Protein 3R4K (pdb70)

Solvent-accessible surface area: 43203 Å² total

Nearest PDB structures (foldseek):
  3r4k-assembly1_B  TM=1.004E+00  e=5.071E-52  Ruegeria sp. TM1040
  3r4k-assembly2_D  TM=7.204E-01  e=1.155E-48  Ruegeria sp. TM1040
  5whm-assembly2_D  TM=8.034E-01  e=1.431E-15  Brucella abortus
  5whm-assembly1_A  TM=7.568E-01  e=6.814E-16  Brucella abortus
  3mq0-assembly1_A  TM=6.350E-01  e=4.420E-16  Agrobacterium tumefaciens

Structure (mmCIF, N/CA/C/O backbone):
data_3R4K
#
_entry.id   3R4K
#
_cell.length_a   203.983
_cell.length_b   75.523
_cell.length_c   77.010
_cell.angle_alpha   90.000
_cell.angle_beta   90.000
_cell.angle_gamma   90.000
#
_symmetry.space_group_name_H-M   'P 21 21 2'
#
loop_
_entity.id
_entity.type
_entity.pdbx_description
1 polymer 'Transcriptional regulator, IclR family'
2 non-polymer 1,2-ETHANEDIOL
3 water water
#
loop_
_atom_site.group_PDB
_atom_site.id
_atom_site.type_symbol
_atom_site.label_atom_id
_atom_site.label_alt_id
_atom_site.label_comp_id
_atom_site.label_asym_id
_atom_site.label_entity_id
_atom_site.label_seq_id
_atom_site.pdbx_PDB_ins_code
_atom_site.Cartn_x
_atom_site.Cartn_y
_atom_site.Cartn_z
_atom_site.occupancy
_atom_site.B_iso_or_equiv
_atom_site.auth_seq_id
_atom_site.auth_comp_id
_atom_site.auth_asym_id
_atom_site.auth_atom_id
_atom_site.pdbx_PDB_model_num
ATOM 9 N N . GLY A 1 3 ? 165.359 26.706 32.340 1.00 63.20 2 GLY A N 1
ATOM 10 C CA . GLY A 1 3 ? 166.259 25.593 32.066 1.00 60.20 2 GLY A CA 1
ATOM 11 C C . GLY A 1 3 ? 166.024 25.004 30.689 1.00 57.62 2 GLY A C 1
ATOM 12 O O . GLY A 1 3 ? 165.057 25.371 30.014 1.00 54.99 2 GLY A O 1
ATOM 13 N N . THR A 1 4 ? 166.895 24.064 30.275 1.00 52.54 3 THR A N 1
ATOM 14 C CA . THR A 1 4 ? 166.876 23.424 28.950 1.00 49.93 3 THR A CA 1
ATOM 15 C C . THR A 1 4 ? 165.597 22.594 28.711 1.00 49.91 3 THR A C 1
ATOM 16 O O . THR A 1 4 ? 165.110 22.583 27.574 1.00 48.46 3 THR A O 1
ATOM 20 N N . VAL A 1 5 ? 165.011 21.962 29.764 1.00 44.43 4 VAL A N 1
ATOM 21 C CA . VAL A 1 5 ? 163.775 21.181 29.607 1.00 41.85 4 VAL A CA 1
ATOM 22 C C . VAL A 1 5 ? 162.616 22.159 29.308 1.00 45.52 4 VAL A C 1
ATOM 23 O O . VAL A 1 5 ? 161.873 21.941 28.349 1.00 43.37 4 VAL A O 1
ATOM 27 N N . SER A 1 6 ? 162.523 23.257 30.095 1.00 43.04 5 SER A N 1
ATOM 28 C CA . SER A 1 6 ? 161.555 24.345 29.953 1.00 42.20 5 SER A CA 1
ATOM 29 C C . SER A 1 6 ? 161.641 25.007 28.570 1.00 44.15 5 SER A C 1
ATOM 30 O O . SER A 1 6 ? 160.613 25.297 27.968 1.00 43.23 5 SER A O 1
ATOM 33 N N . LYS A 1 7 ? 162.878 25.248 28.079 1.00 40.69 6 LYS A N 1
ATOM 34 C CA . LYS A 1 7 ? 163.167 25.857 26.780 1.00 39.87 6 LYS A CA 1
ATOM 35 C C . LYS A 1 7 ? 162.631 24.997 25.643 1.00 41.94 6 LYS A C 1
ATOM 36 O O . LYS A 1 7 ? 161.969 25.518 24.737 1.00 40.14 6 LYS A O 1
ATOM 42 N N . ALA A 1 8 ? 162.893 23.670 25.718 1.00 37.45 7 ALA A N 1
ATOM 43 C CA . ALA A 1 8 ? 162.456 22.696 24.725 1.00 34.61 7 ALA A CA 1
ATOM 44 C C . ALA A 1 8 ? 160.936 22.636 24.654 1.00 39.78 7 ALA A C 1
ATOM 45 O O . ALA A 1 8 ? 160.369 22.662 23.561 1.00 40.15 7 ALA A O 1
ATOM 47 N N . LEU A 1 9 ? 160.272 22.611 25.821 1.00 36.49 8 LEU A N 1
ATOM 48 C CA . LEU A 1 9 ? 158.825 22.511 25.877 1.00 35.21 8 LEU A CA 1
ATOM 49 C C . LEU A 1 9 ? 158.135 23.799 25.424 1.00 40.29 8 LEU A C 1
ATOM 50 O O . LEU A 1 9 ? 157.035 23.711 24.885 1.00 40.38 8 LEU A O 1
ATOM 55 N N . THR A 1 10 ? 158.799 24.964 25.558 1.00 37.91 9 THR A N 1
ATOM 56 C CA . THR A 1 10 ? 158.283 26.261 25.094 1.00 38.31 9 THR A CA 1
ATOM 57 C C . THR A 1 10 ? 158.155 26.248 23.564 1.00 42.73 9 THR A C 1
ATOM 58 O O . THR A 1 10 ? 157.218 26.840 23.034 1.00 42.48 9 THR A O 1
ATOM 62 N N . LEU A 1 11 ? 159.089 25.557 22.864 1.00 38.56 10 LEU A N 1
ATOM 63 C CA . LEU A 1 11 ? 159.095 25.467 21.405 1.00 37.73 10 LEU A CA 1
ATOM 64 C C . LEU A 1 11 ? 157.804 24.826 20.882 1.00 40.37 10 LEU A C 1
ATOM 65 O O . LEU A 1 11 ? 157.299 25.254 19.839 1.00 39.79 10 LEU A O 1
ATOM 70 N N . LEU A 1 12 ? 157.246 23.851 21.645 1.00 34.73 11 LEU A N 1
ATOM 71 C CA . LEU A 1 12 ? 156.023 23.130 21.302 1.00 32.68 11 LEU A CA 1
ATOM 72 C C . LEU A 1 12 ? 154.784 24.025 21.346 1.00 37.63 11 LEU A C 1
ATOM 73 O O . LEU A 1 12 ? 153.810 23.732 20.641 1.00 37.14 11 LEU A O 1
ATOM 78 N N . THR A 1 13 ? 154.821 25.099 22.171 1.00 34.53 12 THR A N 1
ATOM 79 C CA . THR A 1 13 ? 153.699 26.027 22.349 1.00 34.92 12 THR A CA 1
ATOM 80 C C . THR A 1 13 ? 153.413 26.845 21.071 1.00 39.46 12 THR A C 1
ATOM 81 O O . THR A 1 13 ? 152.296 27.341 20.912 1.00 39.43 12 THR A O 1
ATOM 85 N N . TYR A 1 14 ? 154.404 26.974 20.172 1.00 36.45 13 TYR A N 1
ATOM 86 C CA . TYR A 1 14 ? 154.278 27.748 18.942 1.00 37.62 13 TYR A CA 1
ATOM 87 C C . TYR A 1 14 ? 153.425 27.025 17.890 1.00 40.87 13 TYR A C 1
ATOM 88 O O . TYR A 1 14 ? 152.913 27.678 16.980 1.00 42.46 13 TYR A O 1
ATOM 97 N N . PHE A 1 15 ? 153.256 25.698 18.028 1.00 34.48 14 PHE A N 1
ATOM 98 C CA . PHE A 1 15 ? 152.393 24.898 17.174 1.00 33.03 14 PHE A CA 1
ATOM 99 C C . PHE A 1 15 ? 150.958 25.121 17.589 1.00 38.09 14 PHE A C 1
ATOM 100 O O . PHE A 1 15 ? 150.662 25.123 18.786 1.00 37.13 14 PHE A O 1
ATOM 108 N N . ASN A 1 16 ? 150.065 25.326 16.615 1.00 36.24 15 ASN A N 1
ATOM 109 C CA . ASN A 1 16 ? 148.623 25.508 16.835 1.00 36.35 15 ASN A CA 1
ATOM 110 C C . ASN A 1 16 ? 147.907 25.060 15.552 1.00 40.14 15 ASN A C 1
ATOM 111 O O . ASN A 1 16 ? 148.576 24.803 14.558 1.00 39.20 15 ASN A O 1
ATOM 116 N N . HIS A 1 17 ? 146.584 24.904 15.575 1.00 37.82 16 HIS A N 1
ATOM 117 C CA . HIS A 1 17 ? 145.833 24.439 14.406 1.00 39.26 16 HIS A CA 1
ATOM 118 C C . HIS A 1 17 ? 146.054 25.323 13.167 1.00 47.71 16 HIS A C 1
ATOM 119 O O . HIS A 1 17 ? 145.849 24.824 12.061 1.00 49.71 16 HIS A O 1
ATOM 126 N N . GLY A 1 18 ? 146.498 26.582 13.360 1.00 45.01 17 GLY A N 1
ATOM 127 C CA . GLY A 1 18 ? 146.823 27.512 12.278 1.00 46.46 17 GLY A CA 1
ATOM 128 C C . GLY A 1 18 ? 148.282 27.472 11.861 1.00 49.39 17 GLY A C 1
ATOM 129 O O . GLY A 1 18 ? 148.657 28.089 10.859 1.00 52.16 17 GLY A O 1
ATOM 130 N N . ARG A 1 19 ? 149.119 26.745 12.633 1.00 42.08 18 ARG A N 1
ATOM 131 C CA . ARG A 1 19 ? 150.561 26.596 12.401 1.00 40.15 18 ARG A CA 1
ATOM 132 C C . ARG A 1 19 ? 151.006 25.189 12.827 1.00 40.63 18 ARG A C 1
ATOM 133 O O . ARG A 1 19 ? 151.526 24.999 13.927 1.00 41.15 18 ARG A O 1
ATOM 141 N N . LEU A 1 20 ? 150.745 24.193 11.973 1.00 34.53 19 LEU A N 1
ATOM 142 C CA . LEU A 1 20 ? 151.022 22.781 12.271 1.00 31.93 19 LEU A CA 1
ATOM 143 C C . LEU A 1 20 ? 152.437 22.376 11.890 1.00 38.65 19 LEU A C 1
ATOM 144 O O . LEU A 1 20 ? 152.959 21.398 12.426 1.00 38.44 19 LEU A O 1
ATOM 149 N N . GLU A 1 21 ? 153.057 23.135 10.984 1.00 37.95 20 GLU A N 1
ATOM 150 C CA . GLU A 1 21 ? 154.425 22.922 10.534 1.00 37.78 20 GLU A CA 1
ATOM 151 C C . GLU A 1 21 ? 155.215 24.214 10.682 1.00 42.73 20 GLU A C 1
ATOM 152 O O . GLU A 1 21 ? 154.755 25.274 10.257 1.00 43.79 20 GLU A O 1
ATOM 158 N N . ILE A 1 22 ? 156.384 24.132 11.329 1.00 38.65 21 ILE A N 1
ATOM 159 C CA . ILE A 1 22 ? 157.239 25.295 11.508 1.00 38.72 21 ILE A CA 1
ATOM 160 C C . ILE A 1 22 ? 158.661 24.939 11.095 1.00 40.86 21 ILE A C 1
ATOM 161 O O . ILE A 1 22 ? 159.192 23.902 11.514 1.00 38.22 21 ILE A O 1
ATOM 166 N N . GLY A 1 23 ? 159.250 25.807 10.271 1.00 39.21 22 GLY A N 1
ATOM 167 C CA . GLY A 1 23 ? 160.631 25.690 9.811 1.00 39.20 22 GLY A CA 1
ATOM 168 C C . GLY A 1 23 ? 161.600 26.110 10.900 1.00 44.83 22 GLY A C 1
ATOM 169 O O . GLY A 1 23 ? 161.214 26.839 11.823 1.00 45.00 22 GLY A O 1
ATOM 170 N N . LEU A 1 24 ? 162.869 25.652 10.812 1.00 43.56 23 LEU A N 1
ATOM 171 C CA . LEU A 1 24 ? 163.918 25.955 11.802 1.00 44.63 23 LEU A CA 1
ATOM 172 C C . LEU A 1 24 ? 164.140 27.471 11.975 1.00 51.82 23 LEU A C 1
ATOM 173 O O . LEU A 1 24 ? 164.314 27.927 13.108 1.00 51.79 23 LEU A O 1
ATOM 178 N N . SER A 1 25 ? 164.117 28.232 10.859 1.00 49.82 24 SER A N 1
ATOM 179 C CA . SER A 1 25 ? 164.326 29.678 10.835 1.00 52.47 24 SER A CA 1
ATOM 180 C C . SER A 1 25 ? 163.167 30.425 11.500 1.00 58.67 24 SER A C 1
ATOM 181 O O . SER A 1 25 ? 163.420 31.333 12.290 1.00 60.78 24 SER A O 1
ATOM 184 N N . ASP A 1 26 ? 161.908 30.032 11.212 1.00 53.98 25 ASP A N 1
ATOM 185 C CA . ASP A 1 26 ? 160.715 30.635 11.816 1.00 54.13 25 ASP A CA 1
ATOM 186 C C . ASP A 1 26 ? 160.636 30.345 13.310 1.00 54.21 25 ASP A C 1
ATOM 187 O O . ASP A 1 26 ? 160.204 31.214 14.066 1.00 54.47 25 ASP A O 1
ATOM 192 N N . LEU A 1 27 ? 161.076 29.136 13.739 1.00 47.82 26 LEU A N 1
ATOM 193 C CA . LEU A 1 27 ? 161.125 28.735 15.150 1.00 45.90 26 LEU A CA 1
ATOM 194 C C . LEU A 1 27 ? 162.146 29.565 15.898 1.00 50.55 26 LEU A C 1
ATOM 195 O O . LEU A 1 27 ? 161.920 29.900 17.051 1.00 50.63 26 LEU A O 1
ATOM 200 N N . THR A 1 28 ? 163.269 29.894 15.236 1.00 48.15 27 THR A N 1
ATOM 201 C CA . THR A 1 28 ? 164.355 30.698 15.788 1.00 49.34 27 THR A CA 1
ATOM 202 C C . THR A 1 28 ? 163.816 32.122 16.044 1.00 55.43 27 THR A C 1
ATOM 203 O O . THR A 1 28 ? 164.051 32.664 17.126 1.00 56.23 27 THR A O 1
ATOM 207 N N . ARG A 1 29 ? 163.052 32.686 15.073 1.00 52.87 28 ARG A N 1
ATOM 208 C CA A ARG A 1 29 ? 162.470 34.033 15.157 0.50 55.12 28 ARG A CA 1
ATOM 209 C CA B ARG A 1 29 ? 162.492 34.040 15.168 0.50 55.01 28 ARG A CA 1
ATOM 210 C C . ARG A 1 29 ? 161.379 34.126 16.213 1.00 58.35 28 ARG A C 1
ATOM 211 O O . ARG A 1 29 ? 161.336 35.106 16.963 1.00 60.50 28 ARG A O 1
ATOM 226 N N . LEU A 1 30 ? 160.489 33.110 16.276 1.00 51.44 29 LEU A N 1
ATOM 227 C CA . LEU A 1 30 ? 159.379 33.080 17.236 1.00 49.77 29 LEU A CA 1
ATOM 228 C C . LEU A 1 30 ? 159.840 32.891 18.684 1.00 52.88 29 LEU A C 1
ATOM 229 O O . LEU A 1 30 ? 159.239 33.470 19.595 1.00 52.65 29 LEU A O 1
ATOM 234 N N . SER A 1 31 ? 160.856 32.036 18.898 1.00 48.06 30 SER A N 1
ATOM 235 C CA . SER A 1 31 ? 161.334 31.688 20.230 1.00 47.24 30 SER A CA 1
ATOM 236 C C . SER A 1 31 ? 162.354 32.669 20.803 1.00 55.06 30 SER A C 1
ATOM 237 O O . SER A 1 31 ? 162.411 32.824 22.024 1.00 57.00 30 SER A O 1
ATOM 240 N N . GLY A 1 32 ? 163.164 33.280 19.950 1.00 51.68 31 GLY A N 1
ATOM 241 C CA . GLY A 1 32 ? 164.201 34.200 20.397 1.00 53.77 31 GLY A CA 1
ATOM 242 C C . GLY A 1 32 ? 165.526 33.517 20.692 1.00 56.96 31 GLY A C 1
ATOM 243 O O . GLY A 1 32 ? 166.504 34.188 21.038 1.00 61.08 31 GLY A O 1
ATOM 252 N N . ASN A 1 34 ? 168.934 30.922 19.611 1.00 50.05 33 ASN A N 1
ATOM 253 C CA . ASN A 1 34 ? 169.829 30.753 18.451 1.00 48.84 33 ASN A CA 1
ATOM 254 C C . ASN A 1 34 ? 169.370 29.543 17.634 1.00 48.61 33 ASN A C 1
ATOM 255 O O . ASN A 1 34 ? 168.817 28.610 18.203 1.00 46.20 33 ASN A O 1
ATOM 260 N N . LYS A 1 35 ? 169.629 29.545 16.324 1.00 45.85 34 LYS A N 1
ATOM 261 C CA . LYS A 1 35 ? 169.287 28.462 15.396 1.00 44.04 34 LYS A CA 1
ATOM 262 C C . LYS A 1 35 ? 169.825 27.111 15.893 1.00 48.68 34 LYS A C 1
ATOM 263 O O . LYS A 1 35 ? 169.076 26.126 15.903 1.00 48.75 34 LYS A O 1
ATOM 269 N N . ALA A 1 36 ? 171.101 27.085 16.343 1.00 44.89 35 ALA A N 1
ATOM 270 C CA . ALA A 1 36 ? 171.791 25.902 16.861 1.00 43.74 35 ALA A CA 1
ATOM 271 C C . ALA A 1 36 ? 171.110 25.351 18.116 1.00 46.50 35 ALA A C 1
ATOM 272 O O . ALA A 1 36 ? 171.015 24.133 18.256 1.00 46.32 35 ALA A O 1
ATOM 274 N N . THR A 1 37 ? 170.622 26.242 19.011 1.00 42.14 36 THR A N 1
ATOM 275 C CA . THR A 1 37 ? 169.906 25.847 20.220 1.00 40.74 36 THR A CA 1
ATOM 276 C C . THR A 1 37 ? 168.603 25.165 19.829 1.00 44.59 36 THR A C 1
ATOM 277 O O . THR A 1 37 ? 168.318 24.064 20.316 1.00 43.68 36 THR A O 1
ATOM 281 N N . VAL A 1 38 ? 167.824 25.820 18.934 1.00 40.81 37 VAL A N 1
ATOM 282 C CA . VAL A 1 38 ? 166.529 25.344 18.435 1.00 38.41 37 VAL A CA 1
ATOM 283 C C . VAL A 1 38 ? 166.724 23.977 17.777 1.00 41.65 37 VAL A C 1
ATOM 284 O O . VAL A 1 38 ? 165.995 23.052 18.109 1.00 40.64 37 VAL A O 1
ATOM 288 N N . TYR A 1 39 ? 167.748 23.835 16.920 1.00 40.55 38 TYR A N 1
ATOM 289 C CA . TYR A 1 39 ? 168.048 22.584 16.238 1.00 40.15 38 TYR A CA 1
ATOM 290 C C . TYR A 1 39 ? 168.345 21.442 17.227 1.00 43.53 38 TYR A C 1
ATOM 291 O O . TYR A 1 39 ? 167.837 20.336 17.042 1.00 41.44 38 TYR A O 1
ATOM 300 N N . ARG A 1 40 ? 169.167 21.717 18.256 1.00 42.45 39 ARG A N 1
ATOM 301 C CA . ARG A 1 40 ? 169.591 20.770 19.289 1.00 43.18 39 ARG A CA 1
ATOM 302 C C . ARG A 1 40 ? 168.409 20.261 20.118 1.00 45.82 39 ARG A C 1
ATOM 303 O O . ARG A 1 40 ? 168.313 19.060 20.386 1.00 46.54 39 ARG A O 1
ATOM 311 N N . LEU A 1 41 ? 167.525 21.184 20.518 1.00 39.23 40 LEU A N 1
ATOM 312 C CA . LEU A 1 41 ? 166.338 20.921 21.318 1.00 37.25 40 LEU A CA 1
ATOM 313 C C . LEU A 1 41 ? 165.282 20.173 20.500 1.00 37.06 40 LEU A C 1
ATOM 314 O O . LEU A 1 41 ? 164.655 19.243 21.024 1.00 36.79 40 LEU A O 1
ATOM 327 N N . SER A 1 43 ? 165.883 18.217 17.968 1.00 32.86 42 SER A N 1
ATOM 328 C CA . SER A 1 43 ? 166.471 16.896 17.716 1.00 33.91 42 SER A CA 1
ATOM 329 C C . SER A 1 43 ? 166.193 15.959 18.882 1.00 39.27 42 SER A C 1
ATOM 330 O O . SER A 1 43 ? 165.846 14.796 18.671 1.00 40.36 42 SER A O 1
ATOM 333 N N . GLU A 1 44 ? 166.293 16.495 20.108 1.00 35.25 43 GLU A N 1
ATOM 334 C CA . GLU A 1 44 ? 166.028 15.792 21.347 1.00 34.57 43 GLU A CA 1
ATOM 335 C C . GLU A 1 44 ? 164.539 15.452 21.446 1.00 38.86 43 GLU A C 1
ATOM 336 O O . GLU A 1 44 ? 164.200 14.358 21.898 1.00 40.60 43 GLU A O 1
ATOM 342 N N . LEU A 1 45 ? 163.657 16.360 20.985 1.00 33.57 44 LEU A N 1
ATOM 343 C CA . LEU A 1 45 ? 162.204 16.139 20.978 1.00 32.39 44 LEU A CA 1
ATOM 344 C C . LEU A 1 45 ? 161.843 15.096 19.918 1.00 39.68 44 LEU A C 1
ATOM 345 O O . LEU A 1 45 ? 160.952 14.282 20.138 1.00 40.34 44 LEU A O 1
ATOM 350 N N . GLN A 1 46 ? 162.595 15.079 18.805 1.00 37.55 45 GLN A N 1
ATOM 351 C CA . GLN A 1 46 ? 162.452 14.121 17.713 1.00 37.90 45 GLN A CA 1
ATOM 352 C C . GLN A 1 46 ? 162.807 12.693 18.167 1.00 44.48 45 GLN A C 1
ATOM 353 O O . GLN A 1 46 ? 162.070 11.750 17.861 1.00 44.65 45 GLN A O 1
ATOM 359 N N . GLU A 1 47 ? 163.914 12.538 18.911 1.00 42.92 46 GLU A N 1
ATOM 360 C CA . GLU A 1 47 ? 164.331 11.229 19.425 1.00 44.54 46 GLU A CA 1
ATOM 361 C C . GLU A 1 47 ? 163.274 10.644 20.400 1.00 47.13 46 GLU A C 1
ATOM 362 O O . GLU A 1 47 ? 163.103 9.428 20.466 1.00 47.28 46 GLU A O 1
ATOM 368 N N . ALA A 1 48 ? 162.545 11.519 21.109 1.00 41.77 47 ALA A N 1
ATOM 369 C CA . ALA A 1 48 ? 161.483 11.141 22.046 1.00 41.27 47 ALA A CA 1
ATOM 370 C C . ALA A 1 48 ? 160.133 10.920 21.354 1.00 43.87 47 ALA A C 1
ATOM 371 O O . ALA A 1 48 ? 159.201 10.451 21.994 1.00 44.40 47 ALA A O 1
ATOM 373 N N . GLY A 1 49 ? 160.042 11.246 20.072 1.00 40.29 48 GLY A N 1
ATOM 374 C CA . GLY A 1 49 ? 158.826 11.087 19.284 1.00 40.32 48 GLY A CA 1
ATOM 375 C C . GLY A 1 49 ? 157.818 12.207 19.445 1.00 44.07 48 GLY A C 1
ATOM 376 O O . GLY A 1 49 ? 156.667 12.048 19.041 1.00 45.57 48 GLY A O 1
ATOM 377 N N . PHE A 1 50 ? 158.232 13.345 20.024 1.00 38.19 49 PHE A N 1
ATOM 378 C CA . PHE A 1 50 ? 157.369 14.496 20.251 1.00 37.03 49 PHE A CA 1
ATOM 379 C C . PHE A 1 50 ? 157.302 15.373 19.026 1.00 39.79 49 PHE A C 1
ATOM 380 O O . PHE A 1 50 ? 156.285 16.019 18.834 1.00 39.42 49 PHE A O 1
ATOM 388 N N . VAL A 1 51 ? 158.381 15.444 18.225 1.00 36.65 50 VAL A N 1
ATOM 389 C CA . VAL A 1 51 ? 158.389 16.202 16.979 1.00 36.44 50 VAL A CA 1
ATOM 390 C C . VAL A 1 51 ? 158.966 15.306 15.866 1.00 42.49 50 VAL A C 1
ATOM 391 O O . VAL A 1 51 ? 159.612 14.293 16.148 1.00 40.27 50 VAL A O 1
ATOM 395 N N . GLU A 1 52 ? 158.710 15.664 14.603 1.00 42.89 51 GLU A N 1
ATOM 396 C CA . GLU A 1 52 ? 159.309 14.951 13.478 1.00 44.38 51 GLU A CA 1
ATOM 397 C C . GLU A 1 52 ? 159.588 15.925 12.336 1.00 50.44 51 GLU A C 1
ATOM 398 O O . GLU A 1 52 ? 158.933 16.965 12.235 1.00 49.52 51 GLU A O 1
ATOM 404 N N . GLN A 1 53 ? 160.608 15.611 11.528 1.00 49.61 52 GLN A N 1
ATOM 405 C CA . GLN A 1 53 ? 160.988 16.427 10.377 1.00 50.94 52 GLN A CA 1
ATOM 406 C C . GLN A 1 53 ? 160.064 16.091 9.240 1.00 58.12 52 GLN A C 1
ATOM 407 O O . GLN A 1 53 ? 159.780 14.910 9.030 1.00 58.27 52 GLN A O 1
ATOM 413 N N . VAL A 1 54 ? 159.548 17.116 8.532 1.00 57.64 53 VAL A N 1
ATOM 414 C CA . VAL A 1 54 ? 158.655 16.906 7.384 1.00 59.66 53 VAL A CA 1
ATOM 415 C C . VAL A 1 54 ? 159.565 16.682 6.141 1.00 67.69 53 VAL A C 1
ATOM 416 O O . VAL A 1 54 ? 160.585 17.363 6.013 1.00 66.95 53 VAL A O 1
ATOM 420 N N . GLU A 1 55 ? 159.230 15.685 5.283 1.00 68.54 54 GLU A N 1
ATOM 421 C CA . GLU A 1 55 ? 159.992 15.275 4.081 1.00 71.52 54 GLU A CA 1
ATOM 422 C C . GLU A 1 55 ? 160.670 16.452 3.356 1.00 79.51 54 GLU A C 1
ATOM 423 O O . GLU A 1 55 ? 161.885 16.413 3.129 1.00 79.09 54 GLU A O 1
ATOM 425 N N . GLY A 1 56 ? 159.887 17.484 3.041 1.00 79.32 55 GLY A N 1
ATOM 426 C CA . GLY A 1 56 ? 160.374 18.685 2.372 1.00 81.02 55 GLY A CA 1
ATOM 427 C C . GLY A 1 56 ? 160.988 19.704 3.315 1.00 85.34 55 GLY A C 1
ATOM 428 O O . GLY A 1 56 ? 160.300 20.248 4.187 1.00 84.32 55 GLY A O 1
ATOM 429 N N . ALA A 1 57 ? 162.300 19.967 3.136 1.00 82.36 56 ALA A N 1
ATOM 430 C CA . ALA A 1 57 ? 163.118 20.944 3.879 1.00 81.52 56 ALA A CA 1
ATOM 431 C C . ALA A 1 57 ? 163.180 20.672 5.404 1.00 80.14 56 ALA A C 1
ATOM 432 O O . ALA A 1 57 ? 162.702 19.632 5.868 1.00 78.93 56 ALA A O 1
ATOM 434 N N . ARG A 1 58 ? 163.846 21.592 6.155 1.00 73.56 57 ARG A N 1
ATOM 435 C CA . ARG A 1 58 ? 164.051 21.538 7.606 1.00 70.65 57 ARG A CA 1
ATOM 436 C C . ARG A 1 58 ? 162.871 22.203 8.322 1.00 69.49 57 ARG A C 1
ATOM 437 O O . ARG A 1 58 ? 162.990 23.266 8.944 1.00 69.79 57 ARG A O 1
ATOM 439 N N . SER A 1 59 ? 161.715 21.557 8.182 1.00 60.64 58 SER A N 1
ATOM 440 C CA . SER A 1 59 ? 160.436 21.917 8.769 1.00 57.14 58 SER A CA 1
ATOM 441 C C . SER A 1 59 ? 160.099 20.858 9.806 1.00 52.34 58 SER A C 1
ATOM 442 O O . SER A 1 59 ? 160.506 19.705 9.667 1.00 50.96 58 SER A O 1
ATOM 445 N N . TYR A 1 60 ? 159.395 21.243 10.855 1.00 43.85 59 TYR A N 1
ATOM 446 C CA . TYR A 1 60 ? 158.997 20.300 11.886 1.00 40.80 59 TYR A CA 1
ATOM 447 C C . TYR A 1 60 ? 157.508 20.314 12.080 1.00 42.42 59 TYR A C 1
ATOM 448 O O . TYR A 1 60 ? 156.859 21.351 11.912 1.00 42.72 59 TYR A O 1
ATOM 457 N N . ARG A 1 61 ? 156.974 19.167 12.462 1.00 36.73 60 ARG A N 1
ATOM 458 C CA . ARG A 1 61 ? 155.582 18.995 12.845 1.00 36.04 60 ARG A CA 1
ATOM 459 C C . ARG A 1 61 ? 155.576 18.123 14.091 1.00 39.99 60 ARG A C 1
ATOM 460 O O . ARG A 1 61 ? 156.604 17.511 14.422 1.00 39.85 60 ARG A O 1
ATOM 468 N N . LEU A 1 62 ? 154.445 18.077 14.792 1.00 36.01 61 LEU A N 1
ATOM 469 C CA . LEU A 1 62 ? 154.337 17.275 16.000 1.00 34.78 61 LEU A CA 1
ATOM 470 C C . LEU A 1 62 ? 154.436 15.772 15.684 1.00 37.48 61 LEU A C 1
ATOM 471 O O . LEU A 1 62 ? 154.074 15.333 14.594 1.00 37.76 61 LEU A O 1
ATOM 476 N N . GLY A 1 63 ? 155.059 15.046 16.606 1.00 33.32 62 GLY A N 1
ATOM 477 C CA . GLY A 1 63 ? 155.345 13.617 16.516 1.00 33.38 62 GLY A CA 1
ATOM 478 C C . GLY A 1 63 ? 154.260 12.680 17.033 1.00 37.59 62 GLY A C 1
ATOM 479 O O . GLY A 1 63 ? 153.313 13.097 17.705 1.00 38.07 62 GLY A O 1
ATOM 480 N N . PRO A 1 64 ? 154.401 11.367 16.771 1.00 32.42 63 PRO A N 1
ATOM 481 C CA . PRO A 1 64 ? 153.320 10.422 17.149 1.00 30.83 63 PRO A CA 1
ATOM 482 C C . PRO A 1 64 ? 153.275 9.953 18.592 1.00 31.30 63 PRO A C 1
ATOM 483 O O . PRO A 1 64 ? 152.254 9.409 19.004 1.00 31.86 63 PRO A O 1
ATOM 487 N N . GLN A 1 65 ? 154.365 10.103 19.353 1.00 27.43 64 GLN A N 1
ATOM 488 C CA . GLN A 1 65 ? 154.416 9.592 20.740 1.00 28.31 64 GLN A CA 1
ATOM 489 C C . GLN A 1 65 ? 153.521 10.327 21.780 1.00 33.73 64 GLN A C 1
ATOM 490 O O . GLN A 1 65 ? 153.327 9.791 22.869 1.00 36.69 64 GLN A O 1
ATOM 496 N N . VAL A 1 66 ? 152.889 11.445 21.418 1.00 29.84 65 VAL A N 1
ATOM 497 C CA . VAL A 1 66 ? 151.949 12.186 22.254 1.00 29.42 65 VAL A CA 1
ATOM 498 C C . VAL A 1 66 ? 150.597 11.483 22.264 1.00 32.58 65 VAL A C 1
ATOM 499 O O . VAL A 1 66 ? 149.798 11.711 23.178 1.00 30.58 65 VAL A O 1
ATOM 503 N N . LEU A 1 67 ? 150.339 10.628 21.262 1.00 30.75 66 LEU A N 1
ATOM 504 C CA . LEU A 1 67 ? 149.031 9.963 21.136 1.00 30.27 66 LEU A CA 1
ATOM 505 C C . LEU A 1 67 ? 148.740 8.995 22.296 1.00 35.38 66 LEU A C 1
ATOM 506 O O . LEU A 1 67 ? 147.622 8.995 22.826 1.00 36.59 66 LEU A O 1
ATOM 511 N N . ARG A 1 68 ? 149.742 8.207 22.700 1.00 32.85 67 ARG A N 1
ATOM 512 C CA . ARG A 1 68 ? 149.645 7.252 23.809 1.00 33.81 67 ARG A CA 1
ATOM 513 C C . ARG A 1 68 ? 149.422 7.981 25.126 1.00 34.95 67 ARG A C 1
ATOM 514 O O . ARG A 1 68 ? 148.586 7.556 25.918 1.00 34.91 67 ARG A O 1
ATOM 522 N N . LEU A 1 69 ? 150.136 9.102 25.331 1.00 30.06 68 LEU A N 1
ATOM 523 C CA . LEU A 1 69 ? 150.063 9.932 26.537 1.00 29.07 68 LEU A CA 1
ATOM 524 C C . LEU A 1 69 ? 148.725 10.641 26.647 1.00 31.91 68 LEU A C 1
ATOM 525 O O . LEU A 1 69 ? 148.194 10.737 27.749 1.00 32.53 68 LEU A O 1
ATOM 530 N N . ALA A 1 70 ? 148.163 11.114 25.519 1.00 26.96 69 ALA A N 1
ATOM 531 C CA . ALA A 1 70 ? 146.847 11.745 25.522 1.00 26.06 69 ALA A CA 1
ATOM 532 C C . ALA A 1 70 ? 145.762 10.749 25.941 1.00 30.25 69 ALA A C 1
ATOM 533 O O . ALA A 1 70 ? 144.864 11.110 26.704 1.00 29.05 69 ALA A O 1
ATOM 535 N N . ALA A 1 71 ? 145.874 9.474 25.483 1.00 28.04 70 ALA A N 1
ATOM 536 C CA . ALA A 1 71 ? 144.915 8.414 25.817 1.00 27.60 70 ALA A CA 1
ATOM 537 C C . ALA A 1 71 ? 144.918 8.108 27.323 1.00 30.61 70 ALA A C 1
ATOM 538 O O . ALA A 1 71 ? 143.856 7.891 27.925 1.00 29.94 70 ALA A O 1
ATOM 540 N N . LEU A 1 72 ? 146.115 8.130 27.932 1.00 26.48 71 LEU A N 1
ATOM 541 C CA . LEU A 1 72 ? 146.276 7.895 29.363 1.00 25.48 71 LEU A CA 1
ATOM 542 C C . LEU A 1 72 ? 145.777 9.096 30.150 1.00 29.97 71 LEU A C 1
ATOM 543 O O . LEU A 1 72 ? 145.158 8.891 31.188 1.00 29.74 71 LEU A O 1
ATOM 548 N N . ARG A 1 73 ? 145.991 10.333 29.637 1.00 27.83 72 ARG A N 1
ATOM 549 C CA . ARG A 1 73 ? 145.498 11.566 30.265 1.00 28.61 72 ARG A CA 1
ATOM 550 C C . ARG A 1 73 ? 143.954 11.563 30.300 1.00 35.60 72 ARG A C 1
ATOM 551 O O . ARG A 1 73 ? 143.353 11.875 31.345 1.00 36.92 72 ARG A O 1
ATOM 559 N N . GLU A 1 74 ? 143.327 11.191 29.161 1.00 32.84 73 GLU A N 1
ATOM 560 C CA . GLU A 1 74 ? 141.861 11.066 29.038 1.00 32.03 73 GLU A CA 1
ATOM 561 C C . GLU A 1 74 ? 141.337 10.095 30.094 1.00 32.11 73 GLU A C 1
ATOM 562 O O . GLU A 1 74 ? 140.374 10.419 30.781 1.00 33.02 73 GLU A O 1
ATOM 568 N N . ALA A 1 75 ? 142.021 8.945 30.263 1.00 26.74 74 ALA A N 1
ATOM 569 C CA . ALA A 1 75 ? 141.650 7.885 31.215 1.00 26.72 74 ALA A CA 1
ATOM 570 C C . ALA A 1 75 ? 141.785 8.383 32.653 1.00 32.92 74 ALA A C 1
ATOM 571 O O . ALA A 1 75 ? 140.873 8.174 33.444 1.00 33.52 74 ALA A O 1
ATOM 573 N N . SER A 1 76 ? 142.878 9.127 32.953 1.00 29.94 75 SER A N 1
ATOM 574 C CA . SER A 1 76 ? 143.201 9.702 34.263 1.00 29.47 75 SER A CA 1
ATOM 575 C C . SER A 1 76 ? 142.227 10.792 34.675 1.00 34.29 75 SER A C 1
ATOM 576 O O . SER A 1 76 ? 141.806 10.790 35.830 1.00 36.66 75 SER A O 1
ATOM 579 N N . VAL A 1 77 ? 141.941 11.762 33.782 1.00 29.07 76 VAL A N 1
ATOM 580 C CA . VAL A 1 77 ? 141.018 12.865 34.046 1.00 28.39 76 VAL A CA 1
ATOM 581 C C . VAL A 1 77 ? 139.935 12.962 32.914 1.00 33.53 76 VAL A C 1
ATOM 582 O O . VAL A 1 77 ? 140.132 13.716 31.959 1.00 33.19 76 VAL A O 1
ATOM 586 N N . PRO A 1 78 ? 138.774 12.262 33.028 1.00 29.83 77 PRO A N 1
ATOM 587 C CA . PRO A 1 78 ? 137.673 12.495 32.058 1.00 29.96 77 PRO A CA 1
ATOM 588 C C . PRO A 1 78 ? 137.093 13.942 32.225 1.00 33.39 77 PRO A C 1
ATOM 589 O O . PRO A 1 78 ? 137.309 14.514 33.290 1.00 32.77 77 PRO A O 1
ATOM 593 N N . ILE A 1 79 ? 136.446 14.565 31.191 1.00 31.21 78 ILE A N 1
ATOM 594 C CA . ILE A 1 79 ? 135.882 15.955 31.229 1.00 32.33 78 ILE A CA 1
ATOM 595 C C . ILE A 1 79 ? 134.990 16.193 32.492 1.00 41.05 78 ILE A C 1
ATOM 596 O O . ILE A 1 79 ? 135.062 17.268 33.101 1.00 42.13 78 ILE A O 1
ATOM 601 N N . LEU A 1 80 ? 134.185 15.193 32.893 1.00 39.97 79 LEU A N 1
ATOM 602 C CA . LEU A 1 80 ? 133.301 15.361 34.047 1.00 41.54 79 LEU A CA 1
ATOM 603 C C . LEU A 1 80 ? 134.082 15.377 35.373 1.00 44.66 79 LEU A C 1
ATOM 604 O O . LEU A 1 80 ? 133.664 16.038 36.321 1.00 45.27 79 LEU A O 1
ATOM 609 N N . SER A 1 81 ? 135.231 14.704 35.419 1.00 38.93 80 SER A N 1
ATOM 610 C CA . SER A 1 81 ? 136.107 14.700 36.590 1.00 37.57 80 SER A CA 1
ATOM 611 C C . SER A 1 81 ? 136.809 16.062 36.716 1.00 38.56 80 SER A C 1
ATOM 612 O O . SER A 1 81 ? 136.907 16.597 37.825 1.00 37.47 80 SER A O 1
ATOM 615 N N . ALA A 1 82 ? 137.226 16.648 35.569 1.00 33.85 81 ALA A N 1
ATOM 616 C CA . ALA A 1 82 ? 137.846 17.975 35.498 1.00 34.86 81 ALA A CA 1
ATOM 617 C C . ALA A 1 82 ? 136.841 19.094 35.865 1.00 40.54 81 ALA A C 1
ATOM 618 O O . ALA A 1 82 ? 137.237 20.141 36.390 1.00 41.66 81 ALA A O 1
ATOM 620 N N . SER A 1 83 ? 135.551 18.867 35.574 1.00 36.28 82 SER A N 1
ATOM 621 C CA . SER A 1 83 ? 134.490 19.834 35.826 1.00 35.67 82 SER A CA 1
ATOM 622 C C . SER A 1 83 ? 134.187 20.011 37.322 1.00 38.06 82 SER A C 1
ATOM 623 O O . SER A 1 83 ? 133.782 21.102 37.718 1.00 37.77 82 SER A O 1
ATOM 626 N N . ARG A 1 84 ? 134.371 18.955 38.134 1.00 33.60 83 ARG A N 1
ATOM 627 C CA . ARG A 1 84 ? 134.040 18.966 39.562 1.00 34.41 83 ARG A CA 1
ATOM 628 C C . ARG A 1 84 ? 134.575 20.195 40.291 1.00 38.71 83 ARG A C 1
ATOM 629 O O . ARG A 1 84 ? 133.783 20.865 40.941 1.00 38.50 83 ARG A O 1
ATOM 637 N N . ARG A 1 85 ? 135.879 20.519 40.166 1.00 36.24 84 ARG A N 1
ATOM 638 C CA . ARG A 1 85 ? 136.481 21.671 40.850 1.00 36.75 84 ARG A CA 1
ATOM 639 C C . ARG A 1 85 ? 136.007 23.004 40.246 1.00 39.42 84 ARG A C 1
ATOM 640 O O . ARG A 1 85 ? 135.771 23.958 40.986 1.00 40.51 84 ARG A O 1
ATOM 648 N N . VAL A 1 86 ? 135.862 23.059 38.916 1.00 34.12 85 VAL A N 1
ATOM 649 C CA . VAL A 1 86 ? 135.421 24.245 38.177 1.00 33.23 85 VAL A CA 1
ATOM 650 C C . VAL A 1 86 ? 134.012 24.640 38.610 1.00 36.45 85 VAL A C 1
ATOM 651 O O . VAL A 1 86 ? 133.794 25.801 38.981 1.00 39.55 85 VAL A O 1
ATOM 655 N N . LEU A 1 87 ? 133.076 23.666 38.593 1.00 28.60 86 LEU A N 1
ATOM 656 C CA . LEU A 1 87 ? 131.681 23.863 38.954 1.00 27.72 86 LEU A CA 1
ATOM 657 C C . LEU A 1 87 ? 131.549 24.310 40.414 1.00 33.99 86 LEU A C 1
ATOM 658 O O . LEU A 1 87 ? 130.826 25.283 40.672 1.00 36.71 86 LEU A O 1
ATOM 663 N N . ARG A 1 88 ? 132.260 23.628 41.347 1.00 28.52 87 ARG A N 1
ATOM 664 C CA . ARG A 1 88 ? 132.324 23.929 42.784 1.00 30.54 87 ARG A CA 1
ATOM 665 C C . ARG A 1 88 ? 132.731 25.383 43.023 1.00 37.96 87 ARG A C 1
ATOM 666 O O . ARG A 1 88 ? 132.052 26.104 43.765 1.00 40.32 87 ARG A O 1
ATOM 674 N N . GLU A 1 89 ? 133.847 25.809 42.386 1.00 34.53 88 GLU A N 1
ATOM 675 C CA . GLU A 1 89 ? 134.410 27.152 42.523 1.00 35.29 88 GLU A CA 1
ATOM 676 C C . GLU A 1 89 ? 133.498 28.212 41.931 1.00 36.80 88 GLU A C 1
ATOM 677 O O . GLU A 1 89 ? 133.272 29.222 42.586 1.00 38.08 88 GLU A O 1
ATOM 683 N N . LEU A 1 90 ? 132.927 27.969 40.737 1.00 31.15 89 LEU A N 1
ATOM 684 C CA . LEU A 1 90 ? 132.009 28.915 40.096 1.00 31.38 89 LEU A CA 1
ATOM 685 C C . LEU A 1 90 ? 130.719 29.093 40.915 1.00 37.25 89 LEU A C 1
ATOM 686 O O . LEU A 1 90 ? 130.231 30.222 41.044 1.00 35.91 89 LEU A O 1
ATOM 691 N N . SER A 1 91 ? 130.198 27.989 41.500 1.00 36.66 90 SER A N 1
ATOM 692 C CA . SER A 1 91 ? 128.996 28.045 42.346 1.00 38.07 90 SER A CA 1
ATOM 693 C C . SER A 1 91 ? 129.258 28.856 43.593 1.00 44.74 90 SER A C 1
ATOM 694 O O . SER A 1 91 ? 128.371 29.560 44.043 1.00 46.48 90 SER A O 1
ATOM 697 N N . GLU A 1 92 ? 130.482 28.800 44.123 1.00 42.97 91 GLU A N 1
ATOM 698 C CA . GLU A 1 92 ? 130.845 29.555 45.309 1.00 46.14 91 GLU A CA 1
ATOM 699 C C . GLU A 1 92 ? 131.037 31.029 45.000 1.00 51.46 91 GLU A C 1
ATOM 700 O O . GLU A 1 92 ? 130.621 31.868 45.797 1.00 52.38 91 GLU A O 1
ATOM 706 N N . ASP A 1 93 ? 131.609 31.342 43.836 1.00 48.43 92 ASP A N 1
ATOM 707 C CA . ASP A 1 93 ? 131.856 32.714 43.408 1.00 50.50 92 ASP A CA 1
ATOM 708 C C . ASP A 1 93 ? 130.569 33.465 43.026 1.00 53.75 92 ASP A C 1
ATOM 709 O O . ASP A 1 93 ? 130.449 34.660 43.317 1.00 56.45 92 ASP A O 1
ATOM 714 N N . THR A 1 94 ? 129.611 32.770 42.396 1.00 46.19 93 THR A N 1
ATOM 715 C CA . THR A 1 94 ? 128.354 33.368 41.922 1.00 45.29 93 THR A CA 1
ATOM 716 C C . THR A 1 94 ? 127.202 33.211 42.915 1.00 48.62 93 THR A C 1
ATOM 717 O O . THR A 1 94 ? 126.217 33.959 42.837 1.00 51.13 93 THR A O 1
ATOM 721 N N . GLY A 1 95 ? 127.303 32.221 43.797 1.00 40.76 94 GLY A N 1
ATOM 722 C CA . GLY A 1 95 ? 126.239 31.927 44.756 1.00 39.59 94 GLY A CA 1
ATOM 723 C C . GLY A 1 95 ? 125.056 31.221 44.120 1.00 38.56 94 GLY A C 1
ATOM 724 O O . GLY A 1 95 ? 124.006 31.050 44.747 1.00 35.15 94 GLY A O 1
ATOM 725 N N . GLU A 1 96 ? 125.251 30.753 42.875 1.00 35.35 95 GLU A N 1
ATOM 726 C CA . GLU A 1 96 ? 124.223 30.115 42.063 1.00 33.78 95 GLU A CA 1
ATOM 727 C C . GLU A 1 96 ? 124.612 28.711 41.578 1.00 36.44 95 GLU A C 1
ATOM 728 O O . GLU A 1 96 ? 125.754 28.299 41.720 1.00 35.63 95 GLU A O 1
ATOM 734 N N . THR A 1 97 ? 123.629 27.969 41.037 1.00 33.42 96 THR A N 1
ATOM 735 C CA . THR A 1 97 ? 123.808 26.620 40.506 1.00 30.97 96 THR A CA 1
ATOM 736 C C . THR A 1 97 ? 124.576 26.692 39.203 1.00 33.27 96 THR A C 1
ATOM 737 O O . THR A 1 97 ? 124.238 27.495 38.335 1.00 35.11 96 THR A O 1
ATOM 741 N N . THR A 1 98 ? 125.595 25.846 39.065 1.00 26.73 97 THR A N 1
ATOM 742 C CA . THR A 1 98 ? 126.397 25.771 37.847 1.00 25.98 97 THR A CA 1
ATOM 743 C C . THR A 1 98 ? 126.237 24.381 37.234 1.00 28.52 97 THR A C 1
ATOM 744 O O . THR A 1 98 ? 126.013 23.421 37.964 1.00 27.13 97 THR A O 1
ATOM 748 N N . HIS A 1 99 ? 126.316 24.272 35.908 1.00 25.81 98 HIS A N 1
ATOM 749 C CA . HIS A 1 99 ? 126.207 22.970 35.265 1.00 26.65 98 HIS A CA 1
ATOM 750 C C . HIS A 1 99 ? 126.951 22.901 33.940 1.00 31.19 98 HIS A C 1
ATOM 751 O O . HIS A 1 99 ? 127.074 23.895 33.220 1.00 32.95 98 HIS A O 1
ATOM 758 N N . LEU A 1 100 ? 127.476 21.708 33.648 1.00 26.01 99 LEU A N 1
ATOM 759 C CA . LEU A 1 100 ? 128.167 21.391 32.413 1.00 24.90 99 LEU A CA 1
ATOM 760 C C . LEU A 1 100 ? 127.276 20.479 31.591 1.00 31.25 99 LEU A C 1
ATOM 761 O O . LEU A 1 100 ? 126.802 19.449 32.076 1.00 30.79 99 LEU A O 1
ATOM 766 N N . SER A 1 101 ? 127.012 20.884 30.356 1.00 30.77 100 SER A N 1
ATOM 767 C CA . SER A 1 101 ? 126.216 20.082 29.434 1.00 31.54 100 SER A CA 1
ATOM 768 C C . SER A 1 101 ? 127.103 19.698 28.258 1.00 36.30 100 SER A C 1
ATOM 769 O O . SER A 1 101 ? 127.984 20.479 27.850 1.00 33.84 100 SER A O 1
ATOM 772 N N . LEU A 1 102 ? 126.936 18.456 27.774 1.00 34.20 101 LEU A N 1
ATOM 773 C CA . LEU A 1 102 ? 127.765 17.955 26.680 1.00 34.48 101 LEU A CA 1
ATOM 774 C C . LEU A 1 102 ? 126.937 17.457 25.531 1.00 40.73 101 LEU A C 1
ATOM 775 O O . LEU A 1 102 ? 125.849 16.919 25.727 1.00 38.64 101 LEU A O 1
ATOM 780 N N . LEU A 1 103 ? 127.487 17.588 24.322 1.00 42.61 102 LEU A N 1
ATOM 781 C CA . LEU A 1 103 ? 126.856 17.061 23.123 1.00 46.01 102 LEU A CA 1
ATOM 782 C C . LEU A 1 103 ? 126.941 15.537 23.150 1.00 52.60 102 LEU A C 1
ATOM 783 O O . LEU A 1 103 ? 128.031 14.976 23.290 1.00 50.49 102 LEU A O 1
ATOM 788 N N . GLN A 1 104 ? 125.781 14.880 23.125 1.00 52.98 103 GLN A N 1
ATOM 789 C CA . GLN A 1 104 ? 125.687 13.425 23.108 1.00 54.41 103 GLN A CA 1
ATOM 790 C C . GLN A 1 104 ? 125.005 13.085 21.800 1.00 61.65 103 GLN A C 1
ATOM 791 O O . GLN A 1 104 ? 123.784 12.907 21.730 1.00 62.42 103 GLN A O 1
ATOM 797 N N . GLY A 1 105 ? 125.812 13.109 20.750 1.00 60.07 104 GLY A N 1
ATOM 798 C CA . GLY A 1 105 ? 125.346 12.915 19.387 1.00 63.11 104 GLY A CA 1
ATOM 799 C C . GLY A 1 105 ? 124.760 14.212 18.878 1.00 68.92 104 GLY A C 1
ATOM 800 O O . GLY A 1 105 ? 125.464 15.225 18.799 1.00 67.83 104 GLY A O 1
ATOM 801 N N . GLU A 1 106 ? 123.458 14.196 18.586 1.00 68.47 105 GLU A N 1
ATOM 802 C CA . GLU A 1 106 ? 122.747 15.369 18.093 1.00 70.50 105 GLU A CA 1
ATOM 803 C C . GLU A 1 106 ? 121.978 16.112 19.215 1.00 73.76 105 GLU A C 1
ATOM 804 O O . GLU A 1 106 ? 121.335 17.131 18.931 1.00 75.89 105 GLU A O 1
ATOM 810 N N . GLN A 1 107 ? 122.086 15.662 20.481 1.00 66.08 106 GLN A N 1
ATOM 811 C CA . GLN A 1 107 ? 121.414 16.345 21.591 1.00 63.59 106 GLN A CA 1
ATOM 812 C C . GLN A 1 107 ? 122.419 16.876 22.627 1.00 60.25 106 GLN A C 1
ATOM 813 O O . GLN A 1 107 ? 123.576 16.442 22.674 1.00 58.07 106 GLN A O 1
ATOM 819 N N . LEU A 1 108 ? 121.959 17.833 23.438 1.00 52.84 107 LEU A N 1
ATOM 820 C CA . LEU A 1 108 ? 122.745 18.458 24.498 1.00 49.08 107 LEU A CA 1
ATOM 821 C C . LEU A 1 108 ? 122.188 18.021 25.874 1.00 52.48 107 LEU A C 1
ATOM 822 O O . LEU A 1 108 ? 121.015 18.282 26.185 1.00 55.40 107 LEU A O 1
ATOM 827 N N . ALA A 1 109 ? 123.014 17.313 26.668 1.00 44.46 108 ALA A N 1
ATOM 828 C CA . ALA A 1 109 ? 122.603 16.770 27.970 1.00 42.96 108 ALA A CA 1
ATOM 829 C C . ALA A 1 109 ? 123.431 17.309 29.153 1.00 44.54 108 ALA A C 1
ATOM 830 O O . ALA A 1 109 ? 124.660 17.283 29.089 1.00 42.13 108 ALA A O 1
ATOM 832 N N . SER A 1 110 ? 122.751 17.798 30.226 1.00 42.56 109 SER A N 1
ATOM 833 C CA . SER A 1 110 ? 123.420 18.301 31.430 1.00 41.69 109 SER A CA 1
ATOM 834 C C . SER A 1 110 ? 123.937 17.086 32.170 1.00 46.20 109 SER A C 1
ATOM 835 O O . SER A 1 110 ? 123.143 16.221 32.542 1.00 46.81 109 SER A O 1
ATOM 838 N N . LEU A 1 111 ? 125.270 16.966 32.308 1.00 41.36 110 LEU A N 1
ATOM 839 C CA . LEU A 1 111 ? 125.847 15.754 32.872 1.00 40.16 110 LEU A CA 1
ATOM 840 C C . LEU A 1 111 ? 126.569 15.918 34.225 1.00 37.36 110 LEU A C 1
ATOM 841 O O . LEU A 1 111 ? 126.816 14.914 34.895 1.00 36.81 110 LEU A O 1
ATOM 846 N N . SER A 1 112 ? 126.840 17.151 34.653 1.00 29.09 111 SER A N 1
ATOM 847 C CA . SER A 1 112 ? 127.451 17.429 35.956 1.00 27.78 111 SER A CA 1
ATOM 848 C C . SER A 1 112 ? 126.998 18.801 36.399 1.00 29.73 111 SER A C 1
ATOM 849 O O . SER A 1 112 ? 126.800 19.682 35.555 1.00 28.12 111 SER A O 1
ATOM 852 N N . HIS A 1 113 ? 126.743 18.955 37.707 1.00 26.03 112 HIS A N 1
ATOM 853 C CA . HIS A 1 113 ? 126.309 20.224 38.277 1.00 26.45 112 HIS A CA 1
ATOM 854 C C . HIS A 1 113 ? 126.850 20.388 39.682 1.00 31.56 112 HIS A C 1
ATOM 855 O O . HIS A 1 113 ? 127.289 19.421 40.304 1.00 32.27 112 HIS A O 1
ATOM 862 N N . ALA A 1 114 ? 126.778 21.608 40.194 1.00 29.80 113 ALA A N 1
ATOM 863 C CA . ALA A 1 114 ? 127.143 21.946 41.564 1.00 30.53 113 ALA A CA 1
ATOM 864 C C . ALA A 1 114 ? 126.164 22.975 42.118 1.00 35.71 113 ALA A C 1
ATOM 865 O O . ALA A 1 114 ? 125.642 23.807 41.365 1.00 35.48 113 ALA A O 1
ATOM 867 N N . TYR A 1 115 ? 125.882 22.874 43.425 1.00 32.00 114 TYR A N 1
ATOM 868 C CA . TYR A 1 115 ? 125.034 23.809 44.161 1.00 31.79 114 TYR A CA 1
ATOM 869 C C . TYR A 1 115 ? 125.914 24.686 45.040 1.00 38.80 114 TYR A C 1
ATOM 870 O O . TYR A 1 115 ? 126.943 24.228 45.543 1.00 40.08 114 TYR A O 1
ATOM 879 N N . SER A 1 116 ? 125.528 25.946 45.215 1.00 35.96 115 SER A N 1
ATOM 880 C CA . SER A 1 116 ? 126.270 26.855 46.071 1.00 37.26 115 SER A CA 1
ATOM 881 C C . SER A 1 116 ? 125.877 26.684 47.521 1.00 44.65 115 SER A C 1
ATOM 882 O O . SER A 1 116 ? 124.739 26.328 47.807 1.00 44.38 115 SER A O 1
ATOM 885 N N . SER A 1 117 ? 126.796 26.990 48.440 1.00 44.47 116 SER A N 1
ATOM 886 C CA . SER A 1 117 ? 126.517 26.912 49.874 1.00 45.94 116 SER A CA 1
ATOM 887 C C . SER A 1 117 ? 125.713 28.122 50.341 1.00 50.50 116 SER A C 1
ATOM 888 O O . SER A 1 117 ? 124.994 28.025 51.337 1.00 51.57 116 SER A O 1
ATOM 891 N N . ARG A 1 118 ? 125.847 29.256 49.624 1.00 46.84 117 ARG A N 1
ATOM 892 C CA . ARG A 1 118 ? 125.313 30.581 49.954 1.00 48.70 117 ARG A CA 1
ATOM 893 C C . ARG A 1 118 ? 123.779 30.696 50.056 1.00 55.50 117 ARG A C 1
ATOM 894 O O . ARG A 1 118 ? 123.300 31.207 51.081 1.00 59.18 117 ARG A O 1
ATOM 902 N N . ASN A 1 119 ? 123.006 30.325 49.011 1.00 48.71 118 ASN A N 1
ATOM 903 C CA . ASN A 1 119 ? 121.553 30.552 49.116 1.00 47.21 118 ASN A CA 1
ATOM 904 C C . ASN A 1 119 ? 120.787 29.268 49.332 1.00 47.95 118 ASN A C 1
ATOM 905 O O . ASN A 1 119 ? 121.125 28.268 48.715 1.00 47.27 118 ASN A O 1
ATOM 910 N N . ALA A 1 120 ? 119.730 29.305 50.177 1.00 42.56 119 ALA A N 1
ATOM 911 C CA . ALA A 1 120 ? 118.876 28.147 50.473 1.00 39.02 119 ALA A CA 1
ATOM 912 C C . ALA A 1 120 ? 117.944 27.838 49.305 1.00 37.73 119 ALA A C 1
ATOM 913 O O . ALA A 1 120 ? 117.640 26.679 49.076 1.00 35.25 119 ALA A O 1
ATOM 915 N N . THR A 1 121 ? 117.482 28.869 48.581 1.00 34.06 120 THR A N 1
ATOM 916 C CA . THR A 1 121 ? 116.625 28.713 47.394 1.00 33.26 120 THR A CA 1
ATOM 917 C C . THR A 1 121 ? 117.561 28.671 46.182 1.00 36.35 120 THR A C 1
ATOM 918 O O . THR A 1 121 ? 118.331 29.618 45.955 1.00 36.83 120 THR A O 1
ATOM 922 N N . LYS A 1 122 ? 117.569 27.531 45.477 1.00 28.93 121 LYS A N 1
ATOM 923 C CA . LYS A 1 122 ? 118.473 27.272 44.356 1.00 26.76 121 LYS A CA 1
ATOM 924 C C . LYS A 1 122 ? 117.740 26.788 43.131 1.00 30.71 121 LYS A C 1
ATOM 925 O O . LYS A 1 122 ? 116.635 26.266 43.258 1.00 30.00 121 LYS A O 1
ATOM 931 N N . VAL A 1 123 ? 118.385 26.877 41.954 1.00 28.06 122 VAL A N 1
ATOM 932 C CA . VAL A 1 123 ? 117.875 26.255 40.741 1.00 28.48 122 VAL A CA 1
ATOM 933 C C . VAL A 1 123 ? 118.293 24.779 40.855 1.00 35.91 122 VAL A C 1
ATOM 934 O O . VAL A 1 123 ? 119.492 24.480 40.909 1.00 35.32 122 VAL A O 1
ATOM 954 N N . GLU A 1 126 ? 118.938 17.705 37.710 1.00 53.82 125 GLU A N 1
ATOM 955 C CA . GLU A 1 126 ? 119.116 16.266 37.655 1.00 55.43 125 GLU A CA 1
ATOM 956 C C . GLU A 1 126 ? 120.058 16.009 36.504 1.00 60.56 125 GLU A C 1
ATOM 957 O O . GLU A 1 126 ? 119.960 16.685 35.461 1.00 61.24 125 GLU A O 1
ATOM 963 N N . ASP A 1 127 ? 121.028 15.106 36.695 1.00 55.95 126 ASP A N 1
ATOM 964 C CA . ASP A 1 127 ? 121.953 14.826 35.600 1.00 55.04 126 ASP A CA 1
ATOM 965 C C . ASP A 1 127 ? 121.234 13.989 34.546 1.00 58.38 126 ASP A C 1
ATOM 966 O O . ASP A 1 127 ? 120.260 13.298 34.865 1.00 59.27 126 ASP A O 1
ATOM 971 N N . ALA A 1 128 ? 121.670 14.130 33.287 1.00 54.56 127 ALA A N 1
ATOM 972 C CA . ALA A 1 128 ? 121.139 13.508 32.066 1.00 56.00 127 ALA A CA 1
ATOM 973 C C . ALA A 1 128 ? 119.855 14.226 31.586 1.00 59.94 127 ALA A C 1
ATOM 974 O O . ALA A 1 128 ? 119.122 13.692 30.746 1.00 62.89 127 ALA A O 1
ATOM 976 N N . GLU A 1 129 ? 119.613 15.457 32.077 1.00 52.01 128 GLU A N 1
ATOM 977 C CA . GLU A 1 129 ? 118.500 16.278 31.618 1.00 50.90 128 GLU A CA 1
ATOM 978 C C . GLU A 1 129 ? 118.847 16.815 30.213 1.00 51.75 128 GLU A C 1
ATOM 979 O O . GLU A 1 129 ? 119.952 17.316 29.995 1.00 49.69 128 GLU A O 1
ATOM 985 N N . VAL A 1 130 ? 117.933 16.662 29.261 1.00 49.38 129 VAL A N 1
ATOM 986 C CA . VAL A 1 130 ? 118.146 17.107 27.878 1.00 50.46 129 VAL A CA 1
ATOM 987 C C . VAL A 1 130 ? 117.713 18.575 27.764 1.00 54.92 129 VAL A C 1
ATOM 988 O O . VAL A 1 130 ? 116.607 18.936 28.178 1.00 56.84 129 VAL A O 1
ATOM 992 N N . LEU A 1 131 ? 118.609 19.413 27.238 1.00 49.14 130 LEU A N 1
ATOM 993 C CA . LEU A 1 131 ? 118.391 20.846 27.076 1.00 48.92 130 LEU A CA 1
ATOM 994 C C . LEU A 1 131 ? 118.062 21.165 25.631 1.00 55.38 130 LEU A C 1
ATOM 995 O O . LEU A 1 131 ? 118.580 20.512 24.707 1.00 55.21 130 LEU A O 1
ATOM 1000 N N . THR A 1 132 ? 117.186 22.156 25.421 1.00 52.65 131 THR A N 1
ATOM 1001 C CA . THR A 1 132 ? 116.828 22.556 24.064 1.00 53.89 131 THR A CA 1
ATOM 1002 C C . THR A 1 132 ? 117.943 23.470 23.517 1.00 55.29 131 THR A C 1
ATOM 1003 O O . THR A 1 132 ? 118.605 24.164 24.295 1.00 51.15 131 THR A O 1
ATOM 1007 N N . PHE A 1 133 ? 118.155 23.456 22.194 1.00 54.07 132 PHE A N 1
ATOM 1008 C CA . PHE A 1 133 ? 119.168 24.312 21.586 1.00 54.31 132 PHE A CA 1
ATOM 1009 C C . PHE A 1 133 ? 118.699 25.767 21.520 1.00 61.09 132 PHE A C 1
ATOM 1010 O O . PHE A 1 133 ? 119.510 26.689 21.608 1.00 59.63 132 PHE A O 1
ATOM 1018 N N . HIS A 1 134 ? 117.386 25.968 21.390 1.00 61.25 133 HIS A N 1
ATOM 1019 C CA . HIS A 1 134 ? 116.794 27.290 21.242 1.00 63.65 133 HIS A CA 1
ATOM 1020 C C . HIS A 1 134 ? 116.289 27.898 22.568 1.00 67.57 133 HIS A C 1
ATOM 1021 O O . HIS A 1 134 ? 116.178 29.122 22.652 1.00 70.39 133 HIS A O 1
ATOM 1028 N N . GLY A 1 135 ? 115.974 27.066 23.565 1.00 59.97 134 GLY A N 1
ATOM 1029 C CA . GLY A 1 135 ? 115.400 27.541 24.822 1.00 58.42 134 GLY A CA 1
ATOM 1030 C C . GLY A 1 135 ? 116.317 27.676 26.020 1.00 58.50 134 GLY A C 1
ATOM 1031 O O . GLY A 1 135 ? 115.876 28.112 27.089 1.00 55.78 134 GLY A O 1
ATOM 1032 N N . THR A 1 136 ? 117.592 27.293 25.871 1.00 54.17 135 THR A N 1
ATOM 1033 C CA . THR A 1 136 ? 118.551 27.396 26.980 1.00 50.88 135 THR A CA 1
ATOM 1034 C C . THR A 1 136 ? 119.741 28.250 26.558 1.00 54.27 135 THR A C 1
ATOM 1035 O O . THR A 1 136 ? 120.068 28.288 25.369 1.00 55.06 135 THR A O 1
ATOM 1039 N N . ALA A 1 137 ? 120.418 28.889 27.532 1.00 48.93 136 ALA A N 1
ATOM 1040 C CA . ALA A 1 137 ? 121.644 29.645 27.281 1.00 48.75 136 ALA A CA 1
ATOM 1041 C C . ALA A 1 137 ? 122.730 28.666 26.800 1.00 50.70 136 ALA A C 1
ATOM 1042 O O . ALA A 1 137 ? 123.451 28.973 25.854 1.00 49.93 136 ALA A O 1
ATOM 1044 N N . SER A 1 138 ? 122.784 27.455 27.419 1.00 45.49 137 SER A N 1
ATOM 1045 C CA . SER A 1 138 ? 123.716 26.373 27.074 1.00 42.98 137 SER A CA 1
ATOM 1046 C C . SER A 1 138 ? 123.526 25.951 25.617 1.00 46.86 137 SER A C 1
ATOM 1047 O O . SER A 1 138 ? 124.512 25.865 24.881 1.00 47.41 137 SER A O 1
ATOM 1050 N N . GLY A 1 139 ? 122.271 25.757 25.213 1.00 43.02 138 GLY A N 1
ATOM 1051 C CA . GLY A 1 139 ? 121.906 25.395 23.848 1.00 44.60 138 GLY A CA 1
ATOM 1052 C C . GLY A 1 139 ? 122.300 26.444 22.828 1.00 51.71 138 GLY A C 1
ATOM 1053 O O . GLY A 1 139 ? 122.827 26.103 21.762 1.00 52.45 138 GLY A O 1
ATOM 1054 N N . LEU A 1 140 ? 122.077 27.738 23.156 1.00 49.21 139 LEU A N 1
ATOM 1055 C CA . LEU A 1 140 ? 122.427 28.865 22.279 1.00 51.10 139 LEU A CA 1
ATOM 1056 C C . LEU A 1 140 ? 123.946 28.993 22.151 1.00 53.55 139 LEU A C 1
ATOM 1057 O O . LEU A 1 140 ? 124.432 29.255 21.050 1.00 55.34 139 LEU A O 1
ATOM 1062 N N . ALA A 1 141 ? 124.688 28.786 23.260 1.00 46.58 140 ALA A N 1
ATOM 1063 C CA . ALA A 1 141 ? 126.157 28.824 23.288 1.00 44.94 140 ALA A CA 1
ATOM 1064 C C . ALA A 1 141 ? 126.746 27.746 22.349 1.00 48.29 140 ALA A C 1
ATOM 1065 O O . ALA A 1 141 ? 127.687 28.036 21.622 1.00 46.95 140 ALA A O 1
ATOM 1067 N N . VAL A 1 142 ? 126.156 26.524 22.347 1.00 45.71 141 VAL A N 1
ATOM 1068 C CA . VAL A 1 142 ? 126.574 25.372 21.531 1.00 44.91 141 VAL A CA 1
ATOM 1069 C C . VAL A 1 142 ? 126.186 25.605 20.066 1.00 51.44 141 VAL A C 1
ATOM 1070 O O . VAL A 1 142 ? 126.995 25.346 19.192 1.00 50.33 141 VAL A O 1
ATOM 1074 N N . LEU A 1 143 ? 124.961 26.081 19.801 1.00 52.91 142 LEU A N 1
ATOM 1075 C CA . LEU A 1 143 ? 124.454 26.355 18.449 1.00 56.25 142 LEU A CA 1
ATOM 1076 C C . LEU A 1 143 ? 125.288 27.424 17.748 1.00 62.64 142 LEU A C 1
ATOM 1077 O O . LEU A 1 143 ? 125.593 27.292 16.567 1.00 64.51 142 LEU A O 1
ATOM 1082 N N . ALA A 1 144 ? 125.683 28.463 18.489 1.00 58.84 143 ALA A N 1
ATOM 1083 C CA . ALA A 1 144 ? 126.447 29.581 17.956 1.00 60.17 143 ALA A CA 1
ATOM 1084 C C . ALA A 1 144 ? 127.830 29.167 17.412 1.00 64.24 143 ALA A C 1
ATOM 1085 O O . ALA A 1 144 ? 128.378 29.862 16.551 1.00 65.55 143 ALA A O 1
ATOM 1087 N N . TYR A 1 145 ? 128.374 28.033 17.884 1.00 57.36 144 TYR A N 1
ATOM 1088 C CA . TYR A 1 145 ? 129.684 27.559 17.447 1.00 55.80 144 TYR A CA 1
ATOM 1089 C C . TYR A 1 145 ? 129.616 26.186 16.777 1.00 60.38 144 TYR A C 1
ATOM 1090 O O . TYR A 1 145 ? 130.643 25.515 16.616 1.00 59.58 144 TYR A O 1
ATOM 1099 N N . SER A 1 146 ? 128.412 25.818 16.315 1.00 59.08 145 SER A N 1
ATOM 1100 C CA . SER A 1 146 ? 128.143 24.595 15.580 1.00 60.40 145 SER A CA 1
ATOM 1101 C C . SER A 1 146 ? 128.211 24.871 14.061 1.00 71.59 145 SER A C 1
ATOM 1102 O O . SER A 1 146 ? 128.214 26.037 13.633 1.00 74.58 145 SER A O 1
ATOM 1105 N N . GLU A 1 147 ? 128.291 23.798 13.252 1.00 69.04 146 GLU A N 1
ATOM 1106 C CA . GLU A 1 147 ? 128.350 23.896 11.792 1.00 71.46 146 GLU A CA 1
ATOM 1107 C C . GLU A 1 147 ? 127.062 24.511 11.233 1.00 77.21 146 GLU A C 1
ATOM 1108 O O . GLU A 1 147 ? 125.975 24.181 11.720 1.00 76.50 146 GLU A O 1
ATOM 1114 N N . PRO A 1 148 ? 127.156 25.391 10.201 1.00 76.23 147 PRO A N 1
ATOM 1115 C CA . PRO A 1 148 ? 125.936 26.013 9.651 1.00 79.55 147 PRO A CA 1
ATOM 1116 C C . PRO A 1 148 ? 124.850 24.996 9.288 1.00 85.37 147 PRO A C 1
ATOM 1117 O O . PRO A 1 148 ? 123.678 25.280 9.515 1.00 85.70 147 PRO A O 1
ATOM 1121 N N . SER A 1 149 ? 125.245 23.799 8.789 1.00 82.85 148 SER A N 1
ATOM 1122 C CA . SER A 1 149 ? 124.343 22.698 8.433 1.00 84.56 148 SER A CA 1
ATOM 1123 C C . SER A 1 149 ? 123.616 22.147 9.677 1.00 85.61 148 SER A C 1
ATOM 1124 O O . SER A 1 149 ? 122.426 21.824 9.589 1.00 86.73 148 SER A O 1
ATOM 1127 N N . PHE A 1 150 ? 124.319 22.081 10.841 1.00 78.48 149 PHE A N 1
ATOM 1128 C CA . PHE A 1 150 ? 123.723 21.612 12.102 1.00 75.78 149 PHE A CA 1
ATOM 1129 C C . PHE A 1 150 ? 122.686 22.621 12.602 1.00 78.69 149 PHE A C 1
ATOM 1130 O O . PHE A 1 150 ? 121.579 22.223 12.971 1.00 78.15 149 PHE A O 1
ATOM 1138 N N . VAL A 1 151 ? 123.030 23.920 12.555 1.00 75.23 150 VAL A N 1
ATOM 1139 C CA . VAL A 1 151 ? 122.151 25.032 12.935 1.00 76.34 150 VAL A CA 1
ATOM 1140 C C . VAL A 1 151 ? 120.916 25.024 12.024 1.00 85.94 150 VAL A C 1
ATOM 1141 O O . VAL A 1 151 ? 119.797 25.164 12.525 1.00 86.65 150 VAL A O 1
ATOM 1145 N N . ASP A 1 152 ? 121.125 24.820 10.696 1.00 86.60 151 ASP A N 1
ATOM 1146 C CA . ASP A 1 152 ? 120.064 24.757 9.679 1.00 91.53 151 ASP A CA 1
ATOM 1147 C C . ASP A 1 152 ? 119.071 23.632 9.990 1.00 95.28 151 ASP A C 1
ATOM 1148 O O . ASP A 1 152 ? 117.863 23.857 9.934 1.00 97.53 151 ASP A O 1
ATOM 1153 N N . ALA A 1 153 ? 119.592 22.443 10.359 1.00 88.82 152 ALA A N 1
ATOM 1154 C CA . ALA A 1 153 ? 118.818 21.257 10.715 1.00 88.30 152 ALA A CA 1
ATOM 1155 C C . ALA A 1 153 ? 117.951 21.509 11.957 1.00 91.48 152 ALA A C 1
ATOM 1156 O O . ALA A 1 153 ? 116.749 21.252 11.917 1.00 94.68 152 ALA A O 1
ATOM 1158 N N . VAL A 1 154 ? 118.555 22.042 13.035 1.00 83.99 153 VAL A N 1
ATOM 1159 C CA . VAL A 1 154 ? 117.913 22.356 14.318 1.00 81.60 153 VAL A CA 1
ATOM 1160 C C . VAL A 1 154 ? 116.770 23.381 14.121 1.00 90.30 153 VAL A C 1
ATOM 1161 O O . VAL A 1 154 ? 115.683 23.206 14.682 1.00 89.41 153 VAL A O 1
ATOM 1165 N N . LEU A 1 155 ? 117.008 24.415 13.296 1.00 91.93 154 LEU A N 1
ATOM 1166 C CA . LEU A 1 155 ? 116.035 25.483 13.043 1.00 95.78 154 LEU A CA 1
ATOM 1167 C C . LEU A 1 155 ? 114.972 25.128 11.988 1.00 105.57 154 LEU A C 1
ATOM 1168 O O . LEU A 1 155 ? 113.930 25.790 11.955 1.00 106.97 154 LEU A O 1
ATOM 1173 N N . ALA A 1 156 ? 115.208 24.090 11.156 1.00 105.65 155 ALA A N 1
ATOM 1174 C CA . ALA A 1 156 ? 114.223 23.646 10.160 1.00 111.28 155 ALA A CA 1
ATOM 1175 C C . ALA A 1 156 ? 113.094 22.876 10.861 1.00 117.66 155 ALA A C 1
ATOM 1176 O O . ALA A 1 156 ? 111.918 23.043 10.519 1.00 120.98 155 ALA A O 1
ATOM 1178 N N . ALA A 1 157 ? 113.466 22.055 11.863 1.00 111.81 156 ALA A N 1
ATOM 1179 C CA . ALA A 1 157 ? 112.542 21.278 12.682 1.00 111.45 156 ALA A CA 1
ATOM 1180 C C . ALA A 1 157 ? 111.743 22.217 13.596 1.00 116.29 156 ALA A C 1
ATOM 1181 O O . ALA A 1 157 ? 112.361 23.090 14.217 1.00 113.73 156 ALA A O 1
ATOM 1183 N N . PRO A 1 158 ? 110.386 22.079 13.685 1.00 115.55 157 PRO A N 1
ATOM 1184 C CA . PRO A 1 158 ? 109.598 22.971 14.562 1.00 114.55 157 PRO A CA 1
ATOM 1185 C C . PRO A 1 158 ? 110.151 23.049 15.986 1.00 112.27 157 PRO A C 1
ATOM 1186 O O . PRO A 1 158 ? 110.586 22.040 16.554 1.00 109.48 157 PRO A O 1
ATOM 1190 N N . LEU A 1 159 ? 110.194 24.280 16.520 1.00 106.22 158 LEU A N 1
ATOM 1191 C CA . LEU A 1 159 ? 110.740 24.593 17.832 1.00 100.86 158 LEU A CA 1
ATOM 1192 C C . LEU A 1 159 ? 109.638 24.592 18.879 1.00 104.76 158 LEU A C 1
ATOM 1193 O O . LEU A 1 159 ? 108.689 25.379 18.794 1.00 106.72 158 LEU A O 1
ATOM 1198 N N . THR A 1 160 ? 109.761 23.674 19.856 1.00 98.48 159 THR A N 1
ATOM 1199 C CA . THR A 1 160 ? 108.802 23.484 20.943 1.00 97.28 159 THR A CA 1
ATOM 1200 C C . THR A 1 160 ? 108.898 24.613 21.957 1.00 99.11 159 THR A C 1
ATOM 1201 O O . THR A 1 160 ? 110.001 24.990 22.359 1.00 96.30 159 THR A O 1
ATOM 1205 N N . ALA A 1 161 ? 107.739 25.132 22.389 1.00 97.26 160 ALA A N 1
ATOM 1206 C CA . ALA A 1 161 ? 107.670 26.165 23.416 1.00 95.70 160 ALA A CA 1
ATOM 1207 C C . ALA A 1 161 ? 107.401 25.489 24.757 1.00 96.30 160 ALA A C 1
ATOM 1208 O O . ALA A 1 161 ? 106.266 25.104 25.049 1.00 96.89 160 ALA A O 1
ATOM 1210 N N . ARG A 1 162 ? 108.478 25.269 25.534 1.00 89.31 161 ARG A N 1
ATOM 1211 C CA . ARG A 1 162 ? 108.430 24.623 26.848 1.00 86.10 161 ARG A CA 1
ATOM 1212 C C . ARG A 1 162 ? 107.689 25.517 27.846 1.00 89.94 161 ARG A C 1
ATOM 1213 O O . ARG A 1 162 ? 106.918 25.022 28.673 1.00 88.72 161 ARG A O 1
ATOM 1221 N N . THR A 1 163 ? 107.936 26.835 27.751 1.00 87.10 162 THR A N 1
ATOM 1222 C CA . THR A 1 163 ? 107.333 27.883 28.574 1.00 87.20 162 THR A CA 1
ATOM 1223 C C . THR A 1 163 ? 106.728 28.956 27.639 1.00 94.50 162 THR A C 1
ATOM 1224 O O . THR A 1 163 ? 107.097 28.986 26.457 1.00 95.96 162 THR A O 1
ATOM 1228 N N . PRO A 1 164 ? 105.867 29.893 28.119 1.00 92.04 163 PRO A N 1
ATOM 1229 C CA . PRO A 1 164 ? 105.360 30.948 27.213 1.00 95.21 163 PRO A CA 1
ATOM 1230 C C . PRO A 1 164 ? 106.449 31.949 26.766 1.00 98.04 163 PRO A C 1
ATOM 1231 O O . PRO A 1 164 ? 106.205 32.748 25.868 1.00 100.65 163 PRO A O 1
ATOM 1235 N N . GLN A 1 165 ? 107.646 31.905 27.392 1.00 90.70 164 GLN A N 1
ATOM 1236 C CA . GLN A 1 165 ? 108.777 32.801 27.112 1.00 90.04 164 GLN A CA 1
ATOM 1237 C C . GLN A 1 165 ? 109.762 32.203 26.086 1.00 90.54 164 GLN A C 1
ATOM 1238 O O . GLN A 1 165 ? 110.646 32.931 25.632 1.00 89.93 164 GLN A O 1
ATOM 1244 N N . THR A 1 166 ? 109.627 30.892 25.731 1.00 84.79 165 THR A N 1
ATOM 1245 C CA . THR A 1 166 ? 110.521 30.199 24.787 1.00 83.55 165 THR A CA 1
ATOM 1246 C C . THR A 1 166 ? 110.467 30.830 23.405 1.00 91.68 165 THR A C 1
ATOM 1247 O O . THR A 1 166 ? 109.376 31.058 22.865 1.00 95.47 165 THR A O 1
ATOM 1251 N N . GLN A 1 167 ? 111.651 31.040 22.806 1.00 86.82 166 GLN A N 1
ATOM 1252 C CA . GLN A 1 167 ? 111.754 31.599 21.465 1.00 89.64 166 GLN A CA 1
ATOM 1253 C C . GLN A 1 167 ? 111.398 30.545 20.404 1.00 95.71 166 GLN A C 1
ATOM 1254 O O . GLN A 1 167 ? 112.073 29.517 20.300 1.00 93.01 166 GLN A O 1
ATOM 1260 N N . THR A 1 168 ? 110.323 30.810 19.633 1.00 96.27 167 THR A N 1
ATOM 1261 C CA . THR A 1 168 ? 109.799 29.939 18.575 1.00 98.64 167 THR A CA 1
ATOM 1262 C C . THR A 1 168 ? 110.210 30.440 17.154 1.00 106.81 167 THR A C 1
ATOM 1263 O O . THR A 1 168 ? 110.198 29.646 16.207 1.00 107.96 167 THR A O 1
ATOM 1267 N N . ASP A 1 169 ? 110.563 31.742 17.007 1.00 104.98 168 ASP A N 1
ATOM 1268 C CA . ASP A 1 169 ? 110.929 32.339 15.712 1.00 108.38 168 ASP A CA 1
ATOM 1269 C C . ASP A 1 169 ? 112.377 31.970 15.341 1.00 108.32 168 ASP A C 1
ATOM 1270 O O . ASP A 1 169 ? 113.305 32.399 16.034 1.00 105.73 168 ASP A O 1
ATOM 1275 N N . PRO A 1 170 ? 112.589 31.190 14.245 1.00 104.39 169 PRO A N 1
ATOM 1276 C CA . PRO A 1 170 ? 113.963 30.806 13.863 1.00 101.54 169 PRO A CA 1
ATOM 1277 C C . PRO A 1 170 ? 114.856 32.001 13.519 1.00 104.70 169 PRO A C 1
ATOM 1278 O O . PRO A 1 170 ? 116.057 31.936 13.776 1.00 101.87 169 PRO A O 1
ATOM 1282 N N . ALA A 1 171 ? 114.271 33.087 12.969 1.00 103.89 170 ALA A N 1
ATOM 1283 C CA . ALA A 1 171 ? 114.974 34.328 12.624 1.00 104.80 170 ALA A CA 1
ATOM 1284 C C . ALA A 1 171 ? 115.494 35.017 13.884 1.00 103.60 170 ALA A C 1
ATOM 1285 O O . ALA A 1 171 ? 116.615 35.545 13.885 1.00 101.45 170 ALA A O 1
ATOM 1287 N N . ALA A 1 172 ? 114.681 34.986 14.964 1.00 97.87 171 ALA A N 1
ATOM 1288 C CA . ALA A 1 172 ? 115.028 35.556 16.261 1.00 94.52 171 ALA A CA 1
ATOM 1289 C C . ALA A 1 172 ? 116.138 34.746 16.928 1.00 92.57 171 ALA A C 1
ATOM 1290 O O . ALA A 1 172 ? 117.015 35.337 17.569 1.00 90.79 171 ALA A O 1
ATOM 1292 N N . ILE A 1 173 ? 116.133 33.407 16.735 1.00 86.99 172 ILE A N 1
ATOM 1293 C CA . ILE A 1 173 ? 117.155 32.508 17.287 1.00 83.08 172 ILE A CA 1
ATOM 1294 C C . ILE A 1 173 ? 118.481 32.759 16.555 1.00 86.23 172 ILE A C 1
ATOM 1295 O O . ILE A 1 173 ? 119.524 32.847 17.204 1.00 82.58 172 ILE A O 1
ATOM 1300 N N . ARG A 1 174 ? 118.434 32.921 15.218 1.00 86.67 173 ARG A N 1
ATOM 1301 C CA . ARG A 1 174 ? 119.612 33.213 14.386 1.00 86.86 173 ARG A CA 1
ATOM 1302 C C . ARG A 1 174 ? 120.240 34.568 14.766 1.00 92.25 173 ARG A C 1
ATOM 1303 O O . ARG A 1 174 ? 121.464 34.705 14.745 1.00 90.06 173 ARG A O 1
ATOM 1311 N N . ALA A 1 175 ? 119.395 35.551 15.141 1.00 92.54 174 ALA A N 1
ATOM 1312 C CA . ALA A 1 175 ? 119.826 36.881 15.576 1.00 93.83 174 ALA A CA 1
ATOM 1313 C C . ALA A 1 175 ? 120.564 36.780 16.919 1.00 93.63 174 ALA A C 1
ATOM 1314 O O . ALA A 1 175 ? 121.611 37.414 17.098 1.00 93.39 174 ALA A O 1
ATOM 1316 N N . GLU A 1 176 ? 120.040 35.931 17.828 1.00 86.45 175 GLU A N 1
ATOM 1317 C CA . GLU A 1 176 ? 120.623 35.664 19.140 1.00 82.25 175 GLU A CA 1
ATOM 1318 C C . GLU A 1 176 ? 121.964 34.920 18.988 1.00 80.35 175 GLU A C 1
ATOM 1319 O O . GLU A 1 176 ? 122.945 35.338 19.602 1.00 77.64 175 GLU A O 1
ATOM 1325 N N . ILE A 1 177 ? 122.009 33.885 18.110 1.00 76.06 176 ILE A N 1
ATOM 1326 C CA . ILE A 1 177 ? 123.203 33.097 17.758 1.00 73.69 176 ILE A CA 1
ATOM 1327 C C . ILE A 1 177 ? 124.344 34.036 17.349 1.00 78.50 176 ILE A C 1
ATOM 1328 O O . ILE A 1 177 ? 125.466 33.874 17.836 1.00 77.48 176 ILE A O 1
ATOM 1333 N N . ALA A 1 178 ? 124.053 35.015 16.473 1.00 77.15 177 ALA A N 1
ATOM 1334 C CA . ALA A 1 178 ? 125.036 35.962 15.957 1.00 78.28 177 ALA A CA 1
ATOM 1335 C C . ALA A 1 178 ? 125.624 36.821 17.073 1.00 80.84 177 ALA A C 1
ATOM 1336 O O . ALA A 1 178 ? 126.832 37.085 17.070 1.00 79.95 177 ALA A O 1
ATOM 1338 N N . GLU A 1 179 ? 124.787 37.202 18.053 1.00 77.22 178 GLU A N 1
ATOM 1339 C CA . GLU A 1 179 ? 125.215 38.009 19.197 1.00 76.51 178 GLU A CA 1
ATOM 1340 C C . GLU A 1 179 ? 126.123 37.188 20.151 1.00 75.65 178 GLU A C 1
ATOM 1341 O O . GLU A 1 179 ? 127.096 37.738 20.683 1.00 73.58 178 GLU A O 1
ATOM 1347 N N . VAL A 1 180 ? 125.821 35.871 20.322 1.00 70.55 179 VAL A N 1
ATOM 1348 C CA . VAL A 1 180 ? 126.596 34.956 21.172 1.00 67.19 179 VAL A CA 1
ATOM 1349 C C . VAL A 1 180 ? 127.964 34.682 20.502 1.00 69.57 179 VAL A C 1
ATOM 1350 O O . VAL A 1 180 ? 128.984 34.703 21.201 1.00 67.64 179 VAL A O 1
ATOM 1354 N N . ARG A 1 181 ? 127.978 34.477 19.154 1.00 66.61 180 ARG A N 1
ATOM 1355 C CA A ARG A 1 181 ? 129.182 34.274 18.336 0.50 65.75 180 ARG A CA 1
ATOM 1356 C CA B ARG A 1 181 ? 129.206 34.237 18.394 0.50 65.29 180 ARG A CA 1
ATOM 1357 C C . ARG A 1 181 ? 130.148 35.442 18.523 1.00 70.69 180 ARG A C 1
ATOM 1358 O O . ARG A 1 181 ? 131.361 35.255 18.630 1.00 69.16 180 ARG A O 1
ATOM 1373 N N . ARG A 1 182 ? 129.586 36.653 18.558 1.00 70.61 181 ARG A N 1
ATOM 1374 C CA . ARG A 1 182 ? 130.272 37.930 18.673 1.00 73.06 181 ARG A CA 1
ATOM 1375 C C . ARG A 1 182 ? 130.850 38.201 20.078 1.00 76.00 181 ARG A C 1
ATOM 1376 O O . ARG A 1 182 ? 131.952 38.749 20.180 1.00 74.92 181 ARG A O 1
ATOM 1384 N N . THR A 1 183 ? 130.097 37.864 21.144 1.00 72.05 182 THR A N 1
ATOM 1385 C CA . THR A 1 183 ? 130.478 38.160 22.531 1.00 70.55 182 THR A CA 1
ATOM 1386 C C . THR A 1 183 ? 131.072 36.967 23.294 1.00 69.92 182 THR A C 1
ATOM 1387 O O . THR A 1 183 ? 131.710 37.179 24.324 1.00 69.14 182 THR A O 1
ATOM 1391 N N . GLY A 1 184 ? 130.866 35.748 22.800 1.00 63.45 183 GLY A N 1
ATOM 1392 C CA . GLY A 1 184 ? 131.380 34.529 23.427 1.00 59.27 183 GLY A CA 1
ATOM 1393 C C . GLY A 1 184 ? 130.619 34.074 24.665 1.00 61.39 183 GLY A C 1
ATOM 1394 O O . GLY A 1 184 ? 131.105 33.211 25.408 1.00 58.14 183 GLY A O 1
ATOM 1395 N N . LEU A 1 185 ? 129.418 34.652 24.895 1.00 58.99 184 LEU A N 1
ATOM 1396 C CA . LEU A 1 185 ? 128.545 34.371 26.040 1.00 57.21 184 LEU A CA 1
ATOM 1397 C C . LEU A 1 185 ? 127.065 34.464 25.639 1.00 60.26 184 LEU A C 1
ATOM 1398 O O . LEU A 1 185 ? 126.665 35.391 24.921 1.00 61.73 184 LEU A O 1
ATOM 1403 N N . ALA A 1 186 ? 126.262 33.501 26.124 1.00 53.70 185 ALA A N 1
ATOM 1404 C CA . ALA A 1 186 ? 124.824 33.419 25.872 1.00 54.36 185 ALA A CA 1
ATOM 1405 C C . ALA A 1 186 ? 124.036 33.641 27.156 1.00 57.26 185 ALA A C 1
ATOM 1406 O O . ALA A 1 186 ? 124.458 33.224 28.236 1.00 54.61 185 ALA A O 1
ATOM 1408 N N . GLN A 1 187 ? 122.879 34.292 27.022 1.00 55.78 186 GLN A N 1
ATOM 1409 C CA . GLN A 1 187 ? 121.936 34.547 28.104 1.00 54.93 186 GLN A CA 1
ATOM 1410 C C . GLN A 1 187 ? 120.531 34.099 27.683 1.00 60.32 186 GLN A C 1
ATOM 1411 O O . GLN A 1 187 ? 120.176 34.221 26.509 1.00 62.03 186 GLN A O 1
ATOM 1417 N N . SER A 1 188 ? 119.752 33.544 28.631 1.00 56.18 187 SER A N 1
ATOM 1418 C CA . SER A 1 188 ? 118.377 33.091 28.395 1.00 56.69 187 SER A CA 1
ATOM 1419 C C . SER A 1 188 ? 117.553 33.233 29.663 1.00 61.70 187 SER A C 1
ATOM 1420 O O . SER A 1 188 ? 117.955 32.755 30.724 1.00 59.61 187 SER A O 1
ATOM 1423 N N . ILE A 1 189 ? 116.405 33.912 29.547 1.00 61.30 188 ILE A N 1
ATOM 1424 C CA . ILE A 1 189 ? 115.497 34.157 30.657 1.00 61.39 188 ILE A CA 1
ATOM 1425 C C . ILE A 1 189 ? 114.200 33.393 30.415 1.00 67.44 188 ILE A C 1
ATOM 1426 O O . ILE A 1 189 ? 113.446 33.702 29.492 1.00 68.85 188 ILE A O 1
ATOM 1431 N N . GLY A 1 190 ? 113.997 32.375 31.243 1.00 65.05 189 GLY A N 1
ATOM 1432 C CA . GLY A 1 190 ? 112.817 31.521 31.278 1.00 66.10 189 GLY A CA 1
ATOM 1433 C C . GLY A 1 190 ? 112.338 30.848 30.005 1.00 74.13 189 GLY A C 1
ATOM 1434 O O . GLY A 1 190 ? 111.125 30.703 29.827 1.00 75.93 189 GLY A O 1
ATOM 1435 N N . GLY A 1 191 ? 113.272 30.405 29.152 1.00 71.26 190 GLY A N 1
ATOM 1436 C CA . GLY A 1 191 ? 112.976 29.699 27.904 1.00 72.51 190 GLY A CA 1
ATOM 1437 C C . GLY A 1 191 ? 112.829 28.195 28.078 1.00 75.53 190 GLY A C 1
ATOM 1438 O O . GLY A 1 191 ? 112.177 27.533 27.267 1.00 77.55 190 GLY A O 1
ATOM 1439 N N . PHE A 1 192 ? 113.468 27.641 29.131 1.00 68.69 191 PHE A N 1
ATOM 1440 C CA . PHE A 1 192 ? 113.439 26.219 29.497 1.00 66.49 191 PHE A CA 1
ATOM 1441 C C . PHE A 1 192 ? 112.584 26.024 30.759 1.00 67.82 191 PHE A C 1
ATOM 1442 O O . PHE A 1 192 ? 111.748 25.118 30.831 1.00 66.93 191 PHE A O 1
ATOM 1450 N N . GLU A 1 193 ? 112.800 26.895 31.747 1.00 62.57 192 GLU A N 1
ATOM 1451 C CA . GLU A 1 193 ? 112.083 26.917 33.015 1.00 60.88 192 GLU A CA 1
ATOM 1452 C C . GLU A 1 193 ? 111.737 28.359 33.326 1.00 62.67 192 GLU A C 1
ATOM 1453 O O . GLU A 1 193 ? 112.620 29.228 33.250 1.00 60.10 192 GLU A O 1
ATOM 1459 N N . ALA A 1 194 ? 110.452 28.622 33.659 1.00 59.69 193 ALA A N 1
ATOM 1460 C CA . ALA A 1 194 ? 110.015 29.974 34.003 1.00 60.77 193 ALA A CA 1
ATOM 1461 C C . ALA A 1 194 ? 110.721 30.474 35.283 1.00 62.60 193 ALA A C 1
ATOM 1462 O O . ALA A 1 194 ? 110.944 29.691 36.225 1.00 60.07 193 ALA A O 1
ATOM 1464 N N . GLU A 1 195 ? 111.104 31.772 35.283 1.00 59.17 194 GLU A N 1
ATOM 1465 C CA . GLU A 1 195 ? 111.768 32.502 36.380 1.00 57.72 194 GLU A CA 1
ATOM 1466 C C . GLU A 1 195 ? 113.210 31.990 36.656 1.00 58.10 194 GLU A C 1
ATOM 1467 O O . GLU A 1 195 ? 113.741 32.135 37.772 1.00 57.73 194 GLU A O 1
ATOM 1473 N N . VAL A 1 196 ? 113.867 31.468 35.607 1.00 51.50 195 VAL A N 1
ATOM 1474 C CA . VAL A 1 196 ? 115.264 31.057 35.692 1.00 47.84 195 VAL A CA 1
ATOM 1475 C C . VAL A 1 196 ? 116.042 31.892 34.685 1.00 51.26 195 VAL A C 1
ATOM 1476 O O . VAL A 1 196 ? 115.691 31.907 33.502 1.00 51.70 195 VAL A O 1
ATOM 1480 N N . HIS A 1 197 ? 117.063 32.613 35.162 1.00 47.23 196 HIS A N 1
ATOM 1481 C CA . HIS A 1 197 ? 117.952 33.434 34.338 1.00 48.74 196 HIS A CA 1
ATOM 1482 C C . HIS A 1 197 ? 119.295 32.720 34.241 1.00 52.27 196 HIS A C 1
ATOM 1483 O O . HIS A 1 197 ? 119.985 32.583 35.253 1.00 51.66 196 HIS A O 1
ATOM 1490 N N . SER A 1 198 ? 119.650 32.243 33.042 1.00 48.15 197 SER A N 1
ATOM 1491 C CA . SER A 1 198 ? 120.893 31.524 32.823 1.00 46.53 197 SER A CA 1
ATOM 1492 C C . SER A 1 198 ? 121.889 32.287 31.934 1.00 53.16 197 SER A C 1
ATOM 1493 O O . SER A 1 198 ? 121.502 33.071 31.065 1.00 55.50 197 SER A O 1
ATOM 1496 N N . HIS A 1 199 ? 123.184 32.053 32.199 1.00 48.47 198 HIS A N 1
ATOM 1497 C CA . HIS A 1 199 ? 124.366 32.546 31.490 1.00 48.42 198 HIS A CA 1
ATOM 1498 C C . HIS A 1 199 ? 125.173 31.337 31.067 1.00 48.87 198 HIS A C 1
ATOM 1499 O O . HIS A 1 199 ? 125.356 30.433 31.889 1.00 45.82 198 HIS A O 1
ATOM 1506 N N . ALA A 1 200 ? 125.670 31.298 29.822 1.00 44.72 199 ALA A N 1
ATOM 1507 C CA . ALA A 1 200 ? 126.468 30.151 29.375 1.00 42.12 199 ALA A CA 1
ATOM 1508 C C . ALA A 1 200 ? 127.546 30.533 28.393 1.00 44.08 199 ALA A C 1
ATOM 1509 O O . ALA A 1 200 ? 127.385 31.467 27.609 1.00 45.55 199 ALA A O 1
ATOM 1511 N N . VAL A 1 201 ? 128.656 29.794 28.457 1.00 37.29 200 VAL A N 1
ATOM 1512 C CA . VAL A 1 201 ? 129.818 29.937 27.577 1.00 36.48 200 VAL A CA 1
ATOM 1513 C C . VAL A 1 201 ? 130.081 28.587 26.907 1.00 39.97 200 VAL A C 1
ATOM 1514 O O . VAL A 1 201 ? 129.880 27.548 27.547 1.00 38.71 200 VAL A O 1
ATOM 1518 N N . PRO A 1 202 ? 130.542 28.552 25.643 1.00 37.60 201 PRO A N 1
ATOM 1519 C CA . PRO A 1 202 ? 130.845 27.253 25.027 1.00 35.72 201 PRO A CA 1
ATOM 1520 C C . PRO A 1 202 ? 132.169 26.667 25.542 1.00 36.13 201 PRO A C 1
ATOM 1521 O O . PRO A 1 202 ? 133.057 27.401 25.976 1.00 33.73 201 PRO A O 1
ATOM 1525 N N . ILE A 1 203 ? 132.274 25.329 25.521 1.00 32.94 202 ILE A N 1
ATOM 1526 C CA . ILE A 1 203 ? 133.467 24.579 25.896 1.00 31.37 202 ILE A CA 1
ATOM 1527 C C . ILE A 1 203 ? 133.951 23.947 24.613 1.00 36.52 202 ILE A C 1
ATOM 1528 O O . ILE A 1 203 ? 133.156 23.349 23.869 1.00 37.03 202 ILE A O 1
ATOM 1533 N N . PHE A 1 204 ? 135.228 24.161 24.307 1.00 33.31 203 PHE A N 1
ATOM 1534 C CA . PHE A 1 204 ? 135.822 23.664 23.083 1.00 33.47 203 PHE A CA 1
ATOM 1535 C C . PHE A 1 204 ? 136.803 22.569 23.395 1.00 37.03 203 PHE A C 1
ATOM 1536 O O . PHE A 1 204 ? 137.561 22.683 24.364 1.00 34.88 203 PHE A O 1
ATOM 1544 N N . GLY A 1 205 ? 136.814 21.535 22.551 1.00 37.10 204 GLY A N 1
ATOM 1545 C CA . GLY A 1 205 ? 137.739 20.410 22.684 1.00 37.07 204 GLY A CA 1
ATOM 1546 C C . GLY A 1 205 ? 139.094 20.638 22.036 1.00 41.15 204 GLY A C 1
ATOM 1547 O O . GLY A 1 205 ? 139.325 21.691 21.423 1.00 41.74 204 GLY A O 1
ATOM 1548 N N . PRO A 1 206 ? 140.009 19.647 22.137 1.00 38.01 205 PRO A N 1
ATOM 1549 C CA . PRO A 1 206 ? 141.351 19.795 21.529 1.00 38.24 205 PRO A CA 1
ATOM 1550 C C . PRO A 1 206 ? 141.353 20.066 20.013 1.00 41.90 205 PRO A C 1
ATOM 1551 O O . PRO A 1 206 ? 142.263 20.744 19.527 1.00 41.89 205 PRO A O 1
ATOM 1555 N N . ASP A 1 207 ? 140.323 19.597 19.286 1.00 38.33 206 ASP A N 1
ATOM 1556 C CA . ASP A 1 207 ? 140.168 19.781 17.842 1.00 39.65 206 ASP A CA 1
ATOM 1557 C C . ASP A 1 207 ? 139.523 21.147 17.459 1.00 45.64 206 ASP A C 1
ATOM 1558 O O . ASP A 1 207 ? 139.267 21.385 16.269 1.00 45.95 206 ASP A O 1
ATOM 1563 N N . ARG A 1 208 ? 139.265 22.029 18.463 1.00 41.66 207 ARG A N 1
ATOM 1564 C CA . ARG A 1 208 ? 138.648 23.365 18.317 1.00 41.91 207 ARG A CA 1
ATOM 1565 C C . ARG A 1 208 ? 137.127 23.305 18.058 1.00 44.06 207 ARG A C 1
ATOM 1566 O O . ARG A 1 208 ? 136.513 24.355 17.845 1.00 45.86 207 ARG A O 1
ATOM 1574 N N . ALA A 1 209 ? 136.520 22.105 18.083 1.00 37.13 208 ALA A N 1
ATOM 1575 C CA . ALA A 1 209 ? 135.070 21.971 17.896 1.00 37.34 208 ALA A CA 1
ATOM 1576 C C . ALA A 1 209 ? 134.373 22.152 19.229 1.00 42.05 208 ALA A C 1
ATOM 1577 O O . ALA A 1 209 ? 134.936 21.795 20.279 1.00 39.45 208 ALA A O 1
ATOM 1579 N N . VAL A 1 210 ? 133.154 22.713 19.193 1.00 41.24 209 VAL A N 1
ATOM 1580 C CA . VAL A 1 210 ? 132.339 22.927 20.385 1.00 40.34 209 VAL A CA 1
ATOM 1581 C C . VAL A 1 210 ? 131.924 21.530 20.946 1.00 42.10 209 VAL A C 1
ATOM 1582 O O . VAL A 1 210 ? 131.456 20.688 20.171 1.00 42.78 209 VAL A O 1
ATOM 1586 N N . LEU A 1 211 ? 132.201 21.274 22.257 1.00 36.56 210 LEU A N 1
ATOM 1587 C CA . LEU A 1 211 ? 131.887 20.025 22.991 1.00 36.96 210 LEU A CA 1
ATOM 1588 C C . LEU A 1 211 ? 130.573 20.092 23.752 1.00 42.21 210 LEU A C 1
ATOM 1589 O O . LEU A 1 211 ? 129.907 19.072 23.982 1.00 42.20 210 LEU A O 1
ATOM 1594 N N . GLY A 1 212 ? 130.324 21.274 24.280 1.00 38.20 211 GLY A N 1
ATOM 1595 C CA . GLY A 1 212 ? 129.198 21.555 25.140 1.00 38.18 211 GLY A CA 1
ATOM 1596 C C . GLY A 1 212 ? 129.274 22.960 25.683 1.00 41.96 211 GLY A C 1
ATOM 1597 O O . GLY A 1 212 ? 129.821 23.862 25.027 1.00 42.66 211 GLY A O 1
ATOM 1598 N N . ALA A 1 213 ? 128.708 23.156 26.877 1.00 36.71 212 ALA A N 1
ATOM 1599 C CA . ALA A 1 213 ? 128.640 24.475 27.494 1.00 36.40 212 ALA A CA 1
ATOM 1600 C C . ALA A 1 213 ? 128.659 24.402 28.999 1.00 36.84 212 ALA A C 1
ATOM 1601 O O . ALA A 1 213 ? 128.114 23.462 29.593 1.00 35.69 212 ALA A O 1
ATOM 1603 N N . LEU A 1 214 ? 129.267 25.438 29.607 1.00 30.87 213 LEU A N 1
ATOM 1604 C CA . LEU A 1 214 ? 129.350 25.657 31.039 1.00 29.12 213 LEU A CA 1
ATOM 1605 C C . LEU A 1 214 ? 128.370 26.781 31.381 1.00 35.53 213 LEU A C 1
ATOM 1606 O O . LEU A 1 214 ? 128.412 27.841 30.743 1.00 38.89 213 LEU A O 1
ATOM 1611 N N . ALA A 1 215 ? 127.451 26.543 32.331 1.00 29.88 214 ALA A N 1
ATOM 1612 C CA . ALA A 1 215 ? 126.416 27.527 32.630 1.00 29.24 214 ALA A CA 1
ATOM 1613 C C . ALA A 1 215 ? 126.233 27.822 34.096 1.00 31.08 214 ALA A C 1
ATOM 1614 O O . ALA A 1 215 ? 126.604 27.018 34.954 1.00 28.01 214 ALA A O 1
ATOM 1616 N N . VAL A 1 216 ? 125.608 28.991 34.366 1.00 30.15 215 VAL A N 1
ATOM 1617 C CA . VAL A 1 216 ? 125.203 29.494 35.685 1.00 30.48 215 VAL A CA 1
ATOM 1618 C C . VAL A 1 216 ? 123.695 29.735 35.611 1.00 33.27 215 VAL A C 1
ATOM 1619 O O . VAL A 1 216 ? 123.271 30.582 34.828 1.00 35.71 215 VAL A O 1
ATOM 1623 N N . ALA A 1 217 ? 122.895 28.958 36.364 1.00 27.19 216 ALA A N 1
ATOM 1624 C CA . ALA A 1 217 ? 121.425 29.065 36.428 1.00 26.38 216 ALA A CA 1
ATOM 1625 C C . ALA A 1 217 ? 121.035 29.740 37.712 1.00 33.70 216 ALA A C 1
ATOM 1626 O O . ALA A 1 217 ? 121.399 29.284 38.799 1.00 34.69 216 ALA A O 1
ATOM 1628 N N . ALA A 1 218 ? 120.316 30.840 37.602 1.00 32.38 217 ALA A N 1
ATOM 1629 C CA . ALA A 1 218 ? 119.912 31.597 38.775 1.00 33.36 217 ALA A CA 1
ATOM 1630 C C . ALA A 1 218 ? 118.433 31.954 38.763 1.00 38.07 217 ALA A C 1
ATOM 1631 O O . ALA A 1 218 ? 117.853 32.111 37.690 1.00 40.59 217 ALA A O 1
ATOM 1633 N N . PRO A 1 219 ? 117.799 32.162 39.932 1.00 34.52 218 PRO A N 1
ATOM 1634 C CA . PRO A 1 219 ? 116.421 32.668 39.917 1.00 35.79 218 PRO A CA 1
ATOM 1635 C C . PRO A 1 219 ? 116.419 34.105 39.402 1.00 45.42 218 PRO A C 1
ATOM 1636 O O . PRO A 1 219 ? 117.334 34.885 39.701 1.00 45.22 218 PRO A O 1
ATOM 1640 N N . THR A 1 220 ? 115.403 34.459 38.626 1.00 46.00 219 THR A N 1
ATOM 1641 C CA . THR A 1 220 ? 115.252 35.811 38.100 1.00 49.28 219 THR A CA 1
ATOM 1642 C C . THR A 1 220 ? 115.257 36.836 39.259 1.00 54.94 219 THR A C 1
ATOM 1643 O O . THR A 1 220 ? 115.919 37.867 39.144 1.00 58.12 219 THR A O 1
ATOM 1647 N N . SER A 1 221 ? 114.603 36.505 40.391 1.00 48.93 220 SER A N 1
ATOM 1648 C CA . SER A 1 221 ? 114.511 37.347 41.594 1.00 49.51 220 SER A CA 1
ATOM 1649 C C . SER A 1 221 ? 115.894 37.737 42.180 1.00 50.91 220 SER 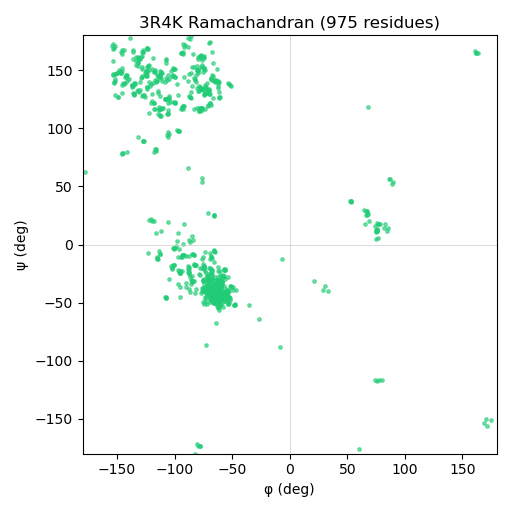A C 1
ATOM 1650 O O . SER A 1 221 ? 115.984 38.734 42.899 1.00 50.74 220 SER A O 1
ATOM 1653 N N . ARG A 1 222 ? 116.955 36.964 41.869 1.00 45.93 221 ARG A N 1
ATOM 1654 C CA . ARG A 1 222 ? 118.312 37.214 42.364 1.00 45.43 221 ARG A CA 1
ATOM 1655 C C . ARG A 1 222 ? 119.252 37.806 41.298 1.00 51.51 221 ARG A C 1
ATOM 1656 O O . ARG A 1 222 ? 120.449 37.996 41.565 1.00 51.15 221 ARG A O 1
ATOM 1672 N N . THR A 1 224 ? 120.372 40.605 40.238 1.00 55.85 223 THR A N 1
ATOM 1673 C CA . THR A 1 224 ? 120.585 41.998 40.638 1.00 59.76 223 THR A CA 1
ATOM 1674 C C . THR A 1 224 ? 121.593 42.665 39.721 1.00 67.98 223 THR A C 1
ATOM 1675 O O . THR A 1 224 ? 122.351 41.951 39.051 1.00 65.38 223 THR A O 1
ATOM 1679 N N . PRO A 1 225 ? 121.694 44.025 39.738 1.00 69.91 224 PRO A N 1
ATOM 1680 C CA . PRO A 1 225 ? 122.721 44.696 38.920 1.00 71.86 224 PRO A CA 1
ATOM 1681 C C . PRO A 1 225 ? 124.132 44.168 39.190 1.00 74.27 224 PRO A C 1
ATOM 1682 O O . PRO A 1 225 ? 124.888 43.961 38.247 1.00 72.76 224 PRO A O 1
ATOM 1686 N N . ASP A 1 226 ? 124.460 43.894 40.469 1.00 71.83 225 ASP A N 1
ATOM 1687 C CA . ASP A 1 226 ? 125.766 43.365 40.865 1.00 70.80 225 ASP A CA 1
ATOM 1688 C C . ASP A 1 226 ? 126.001 41.969 40.307 1.00 69.42 225 ASP A C 1
ATOM 1689 O O . ASP A 1 226 ? 127.094 41.716 39.806 1.00 70.97 225 ASP A O 1
ATOM 1694 N N . GLN A 1 227 ? 124.980 41.078 40.360 1.00 60.15 226 GLN A N 1
ATOM 1695 C CA . GLN A 1 227 ? 125.072 39.714 39.825 1.00 54.18 226 GLN A CA 1
ATOM 1696 C C . GLN A 1 227 ? 125.203 39.732 38.290 1.00 58.28 226 GLN A C 1
ATOM 1697 O O . GLN A 1 227 ? 126.000 38.962 37.742 1.00 57.40 226 GLN A O 1
ATOM 1703 N N . LYS A 1 228 ? 124.471 40.637 37.608 1.00 55.48 227 LYS A N 1
ATOM 1704 C CA . LYS A 1 228 ? 124.519 40.792 36.156 1.00 55.60 227 LYS A CA 1
ATOM 1705 C C . LYS A 1 228 ? 125.920 41.175 35.690 1.00 62.90 227 LYS A C 1
ATOM 1706 O O . LYS A 1 228 ? 126.296 40.868 34.563 1.00 62.04 227 LYS A O 1
ATOM 1712 N N . ARG A 1 229 ? 126.706 41.811 36.558 1.00 62.08 228 ARG A N 1
ATOM 1713 C CA . ARG A 1 229 ? 128.039 42.245 36.194 1.00 63.25 228 ARG A CA 1
ATOM 1714 C C . ARG A 1 229 ? 129.154 41.327 36.748 1.00 65.54 228 ARG A C 1
ATOM 1715 O O . ARG A 1 229 ? 130.265 41.356 36.215 1.00 66.54 228 ARG A O 1
ATOM 1723 N N . THR A 1 230 ? 128.871 40.527 37.783 1.00 59.37 229 THR A N 1
ATOM 1724 C CA . THR A 1 230 ? 129.831 39.592 38.384 1.00 57.33 229 THR A CA 1
ATOM 1725 C C . THR A 1 230 ? 129.794 38.198 37.727 1.00 58.23 229 THR A C 1
ATOM 1726 O O . THR A 1 230 ? 130.848 37.553 37.640 1.00 57.12 229 THR A O 1
ATOM 1730 N N . ILE A 1 231 ? 128.602 37.708 37.334 1.00 52.12 230 ILE A N 1
ATOM 1731 C CA . ILE A 1 231 ? 128.479 36.368 36.744 1.00 47.84 230 ILE A CA 1
ATOM 1732 C C . ILE A 1 231 ? 129.285 36.270 35.418 1.00 49.92 230 ILE A C 1
ATOM 1733 O O . ILE A 1 231 ? 130.120 35.369 35.336 1.00 46.70 230 ILE A O 1
ATOM 1738 N N . PRO A 1 232 ? 129.102 37.161 34.409 1.00 49.16 231 PRO A N 1
ATOM 1739 C CA . PRO A 1 232 ? 129.860 37.013 33.151 1.00 49.47 231 PRO A CA 1
ATOM 1740 C C . PRO A 1 232 ? 131.407 36.918 33.300 1.00 54.66 231 PRO A C 1
ATOM 1741 O O . PRO A 1 232 ? 131.933 35.950 32.751 1.00 52.00 231 PRO A O 1
ATOM 1745 N N . PRO A 1 233 ? 132.162 37.787 34.038 1.00 54.00 232 PRO A N 1
ATOM 1746 C CA . PRO A 1 233 ? 133.622 37.566 34.156 1.00 53.49 232 PRO A CA 1
ATOM 1747 C C . PRO A 1 233 ? 133.998 36.241 34.825 1.00 54.38 232 PRO A C 1
ATOM 1748 O O . PRO A 1 233 ? 134.962 35.598 34.399 1.00 52.29 232 PRO A O 1
ATOM 1752 N N . ALA A 1 234 ? 133.242 35.841 35.872 1.00 50.30 233 ALA A N 1
ATOM 1753 C CA . ALA A 1 234 ? 133.478 34.614 36.622 1.00 47.16 233 ALA A CA 1
ATOM 1754 C C . ALA A 1 234 ? 133.241 33.385 35.747 1.00 49.90 233 ALA A C 1
ATOM 1755 O O . ALA A 1 234 ? 134.071 32.465 35.764 1.00 47.60 233 ALA A O 1
ATOM 1757 N N . LEU A 1 235 ? 132.140 33.390 34.951 1.00 46.36 234 LEU A N 1
ATOM 1758 C CA . LEU A 1 235 ? 131.795 32.280 34.055 1.00 43.69 234 LEU A CA 1
ATOM 1759 C C . LEU A 1 235 ? 132.806 32.165 32.903 1.00 47.28 234 LEU A C 1
ATOM 1760 O O . LEU A 1 235 ? 133.251 31.055 32.618 1.00 45.79 234 LEU A O 1
ATOM 1765 N N . ARG A 1 236 ? 133.195 33.296 32.277 1.00 46.13 235 ARG A N 1
ATOM 1766 C CA . ARG A 1 236 ? 134.181 33.333 31.178 1.00 45.89 235 ARG A CA 1
ATOM 1767 C C . ARG A 1 236 ? 135.502 32.707 31.610 1.00 50.46 235 ARG A C 1
ATOM 1768 O O . ARG A 1 236 ? 136.038 31.862 30.894 1.00 48.82 235 ARG A O 1
ATOM 1776 N N . ALA A 1 237 ? 135.980 33.075 32.816 1.00 48.94 236 ALA A N 1
ATOM 1777 C CA . ALA A 1 237 ? 137.211 32.568 33.420 1.00 48.14 236 ALA A CA 1
ATOM 1778 C C . ALA A 1 237 ? 137.115 31.058 33.681 1.00 47.64 236 ALA A C 1
ATOM 1779 O O . ALA A 1 237 ? 138.030 30.322 33.306 1.00 46.61 236 ALA A O 1
ATOM 1781 N N . ALA A 1 238 ? 135.993 30.596 34.275 1.00 42.05 237 ALA A N 1
ATOM 1782 C CA . ALA A 1 238 ? 135.760 29.179 34.576 1.00 39.46 237 ALA A CA 1
ATOM 1783 C C . ALA A 1 238 ? 135.700 28.338 33.298 1.00 43.43 237 ALA A C 1
ATOM 1784 O O . ALA A 1 238 ? 136.246 27.237 33.271 1.00 42.38 237 ALA A O 1
ATOM 1786 N N . GLY A 1 239 ? 135.077 28.879 32.249 1.00 41.49 238 GLY A N 1
ATOM 1787 C CA . GLY A 1 239 ? 134.998 28.234 30.940 1.00 41.31 238 GLY A CA 1
ATOM 1788 C C . GLY A 1 239 ? 136.368 27.983 30.319 1.00 44.12 238 GLY A C 1
ATOM 1789 O O . GLY A 1 239 ? 136.635 26.880 29.832 1.00 42.13 238 GLY A O 1
ATOM 1790 N N . LEU A 1 240 ? 137.257 28.995 30.371 1.00 41.70 239 LEU A N 1
ATOM 1791 C CA . LEU A 1 240 ? 138.629 28.924 29.855 1.00 41.81 239 LEU A CA 1
ATOM 1792 C C . LEU A 1 240 ? 139.461 27.947 30.684 1.00 45.13 239 LEU A C 1
ATOM 1793 O O . LEU A 1 240 ? 140.210 27.148 30.117 1.00 44.62 239 LEU A O 1
ATOM 1798 N N . SER A 1 241 ? 139.292 27.979 32.013 1.00 41.10 240 SER A N 1
ATOM 1799 C CA . SER A 1 241 ? 139.936 27.064 32.951 1.00 40.25 240 SER A CA 1
ATOM 1800 C C . SER A 1 241 ? 139.568 25.581 32.655 1.00 43.66 240 SER A C 1
ATOM 1801 O O . SER A 1 241 ? 140.445 24.717 32.689 1.00 42.97 240 SER A O 1
ATOM 1804 N N . LEU A 1 242 ? 138.295 25.304 32.325 1.00 40.44 241 LEU A N 1
ATOM 1805 C CA . LEU A 1 242 ? 137.841 23.954 31.998 1.00 39.59 241 LEU A CA 1
ATOM 1806 C C . LEU A 1 242 ? 138.406 23.512 30.663 1.00 42.47 241 LEU A C 1
ATOM 1807 O O . LEU A 1 242 ? 138.874 22.373 30.554 1.00 41.16 241 LEU A O 1
ATOM 1812 N N . THR A 1 243 ? 138.407 24.431 29.674 1.00 39.23 242 THR A N 1
ATOM 1813 C CA . THR A 1 243 ? 138.929 24.198 28.331 1.00 39.11 242 THR A CA 1
ATOM 1814 C C . THR A 1 243 ? 140.410 23.763 28.463 1.00 44.16 242 THR A C 1
ATOM 1815 O O . THR A 1 243 ? 140.828 22.806 27.812 1.00 45.00 242 THR A O 1
ATOM 1819 N N . GLU A 1 244 ? 141.153 24.405 29.370 1.00 40.03 243 GLU A N 1
ATOM 1820 C CA . GLU A 1 244 ? 142.558 24.123 29.644 1.00 38.94 243 GLU A CA 1
ATOM 1821 C C . GLU A 1 244 ? 142.740 22.728 30.284 1.00 40.98 243 GLU A C 1
ATOM 1822 O O . GLU A 1 244 ? 143.656 22.021 29.871 1.00 40.11 243 GLU A O 1
ATOM 1828 N N . ARG A 1 245 ? 141.857 22.315 31.249 1.00 34.92 244 ARG A N 1
ATOM 1829 C CA . ARG A 1 245 ? 141.940 21.003 31.913 1.00 32.47 244 ARG A CA 1
ATOM 1830 C C . ARG A 1 245 ? 141.682 19.834 30.936 1.00 35.04 244 ARG A C 1
ATOM 1831 O O . ARG A 1 245 ? 142.001 18.687 31.271 1.00 35.81 244 ARG A O 1
ATOM 1839 N N . ILE A 1 246 ? 141.129 20.113 29.734 1.00 29.18 245 ILE A N 1
ATOM 1840 C CA . ILE A 1 246 ? 140.849 19.083 28.740 1.00 28.00 245 ILE A CA 1
ATOM 1841 C C . ILE A 1 246 ? 141.684 19.300 27.467 1.00 34.23 245 ILE A C 1
ATOM 1842 O O . ILE A 1 246 ? 141.450 18.618 26.482 1.00 34.84 245 ILE A O 1
ATOM 1847 N N . GLY A 1 247 ? 142.658 20.206 27.503 1.00 31.98 246 GLY A N 1
ATOM 1848 C CA . GLY A 1 247 ? 143.548 20.491 26.381 1.00 32.12 246 GLY A CA 1
ATOM 1849 C C . GLY A 1 247 ? 142.865 21.068 25.157 1.00 37.75 246 GLY A C 1
ATOM 1850 O O . GLY A 1 247 ? 143.322 20.860 24.023 1.00 37.34 246 GLY A O 1
ATOM 1851 N N . GLY A 1 248 ? 141.775 21.791 25.397 1.00 35.20 247 GLY A N 1
ATOM 1852 C CA . GLY A 1 248 ? 140.984 22.410 24.342 1.00 35.66 247 GLY A CA 1
ATOM 1853 C C . GLY A 1 248 ? 141.621 23.634 23.718 1.00 39.68 247 GLY A C 1
ATOM 1854 O O . GLY A 1 248 ? 142.557 24.219 24.262 1.00 39.10 247 GLY A O 1
ATOM 1855 N N . ALA A 1 249 ? 141.125 24.002 22.542 1.00 38.18 248 ALA A N 1
ATOM 1856 C CA . ALA A 1 249 ? 141.569 25.181 21.798 1.00 39.67 248 ALA A CA 1
ATOM 1857 C C . ALA A 1 249 ? 140.353 25.894 21.242 1.00 45.67 248 ALA A C 1
ATOM 1858 O O . ALA A 1 249 ? 139.422 25.244 20.761 1.00 44.45 248 ALA A O 1
ATOM 1860 N N . CYS A 1 250 ? 140.340 27.226 21.372 1.00 45.50 249 CYS A N 1
ATOM 1861 C CA . CYS A 1 250 ? 139.238 28.067 20.926 1.00 48.25 249 CYS A CA 1
ATOM 1862 C C . CYS A 1 250 ? 139.360 28.345 19.442 1.00 51.71 249 CYS A C 1
ATOM 1863 O O . CYS A 1 250 ? 140.471 28.564 18.963 1.00 51.98 249 CYS A O 1
ATOM 1866 N N . PRO A 1 251 ? 138.251 28.372 18.680 1.00 49.35 250 PRO A N 1
ATOM 1867 C CA . PRO A 1 251 ? 138.358 28.730 17.258 1.00 51.82 250 PRO A CA 1
ATOM 1868 C C . PRO A 1 251 ? 138.593 30.249 17.086 1.00 57.98 250 PRO A C 1
ATOM 1869 O O . PRO A 1 251 ? 138.339 30.988 18.037 1.00 56.84 250 PRO A O 1
ATOM 1873 N N . PRO A 1 252 ? 139.100 30.752 15.927 1.00 58.93 251 PRO A N 1
ATOM 1874 C CA . PRO A 1 252 ? 139.338 32.212 15.803 1.00 61.61 251 PRO A CA 1
ATOM 1875 C C . PRO A 1 252 ? 138.079 33.071 15.999 1.00 67.31 251 PRO A C 1
ATOM 1876 O O . PRO A 1 252 ? 138.174 34.180 16.543 1.00 67.55 251 PRO A O 1
ATOM 1880 N N . GLU A 1 253 ? 136.905 32.534 15.591 1.00 65.41 252 GLU A N 1
ATOM 1881 C CA . GLU A 1 253 ? 135.580 33.170 15.695 1.00 68.11 252 GLU A CA 1
ATOM 1882 C C . GLU A 1 253 ? 135.110 33.379 17.169 1.00 69.71 252 GLU A C 1
ATOM 1883 O O . GLU A 1 253 ? 134.061 33.996 17.384 1.00 70.23 252 GLU A O 1
ATOM 1889 N N . PHE A 1 254 ? 135.878 32.860 18.159 1.00 63.14 253 PHE A N 1
ATOM 1890 C CA . PHE A 1 254 ? 135.579 32.988 19.580 1.00 62.04 253 PHE A CA 1
ATOM 1891 C C . PHE A 1 254 ? 136.426 34.123 20.195 1.00 68.62 253 PHE A C 1
ATOM 1892 O O . PHE A 1 254 ? 137.660 34.071 20.127 1.00 66.15 253 PHE A O 1
ATOM 1900 N N . PRO A 1 255 ? 135.766 35.145 20.814 1.00 69.15 254 PRO A N 1
ATOM 1901 C CA . PRO A 1 255 ? 136.526 36.270 21.390 1.00 70.84 254 PRO A CA 1
ATOM 1902 C C . PRO A 1 255 ? 137.162 35.961 22.750 1.00 74.47 254 PRO A C 1
ATOM 1903 O O . PRO A 1 255 ? 136.492 35.440 23.648 1.00 73.21 254 PRO A O 1
ATOM 1907 N N . THR A 1 256 ? 138.460 36.297 22.889 1.00 71.85 255 THR A N 1
ATOM 1908 C CA . THR A 1 256 ? 139.271 36.140 24.109 1.00 100.63 255 THR A CA 1
ATOM 1909 C C . THR A 1 256 ? 140.003 37.470 24.400 1.00 125.57 255 THR A C 1
ATOM 1910 O O . THR A 1 256 ? 140.605 38.085 23.514 1.00 82.66 255 THR A O 1
ATOM 1914 N N . GLY B 1 3 ? 170.747 13.155 27.366 1.00 51.65 2 GLY B N 1
ATOM 1915 C CA . GLY B 1 3 ? 170.182 14.500 27.411 1.00 51.58 2 GLY B CA 1
ATOM 1916 C C . GLY B 1 3 ? 169.076 14.694 28.439 1.00 54.82 2 GLY B C 1
ATOM 1917 O O . GLY B 1 3 ? 168.249 13.797 28.643 1.00 54.31 2 GLY B O 1
ATOM 1918 N N . THR B 1 4 ? 169.034 15.888 29.069 1.00 50.49 3 THR B N 1
ATOM 1919 C CA . THR B 1 4 ? 168.064 16.270 30.103 1.00 50.09 3 THR B CA 1
ATOM 1920 C C . THR B 1 4 ? 166.605 16.277 29.547 1.00 52.17 3 THR B C 1
ATOM 1921 O O . THR B 1 4 ? 165.686 15.884 30.284 1.00 51.46 3 THR B O 1
ATOM 1925 N N . VAL B 1 5 ? 166.401 16.681 28.258 1.00 46.46 4 VAL B N 1
ATOM 1926 C CA . VAL B 1 5 ? 165.066 16.678 27.622 1.00 44.03 4 VAL B CA 1
ATOM 1927 C C . VAL B 1 5 ? 164.564 15.229 27.504 1.00 43.93 4 VAL B C 1
ATOM 1928 O O . VAL B 1 5 ? 163.441 14.940 27.935 1.00 42.17 4 VAL B O 1
ATOM 1932 N N . SER B 1 6 ? 165.426 14.333 26.941 1.00 39.52 5 SER B N 1
ATOM 1933 C CA A SER B 1 6 ? 165.145 12.912 26.730 0.50 38.88 5 SER B CA 1
ATOM 1934 C CA B SER B 1 6 ? 165.101 12.931 26.725 0.50 38.63 5 SER B CA 1
ATOM 1935 C C . SER B 1 6 ? 164.904 12.194 28.061 1.00 43.23 5 SER B C 1
ATOM 1936 O O . SER B 1 6 ? 164.028 11.329 28.120 1.00 43.36 5 SER B O 1
ATOM 1941 N N . LYS B 1 7 ? 165.670 12.566 29.143 1.00 40.06 6 LYS B N 1
ATOM 1942 C CA . LYS B 1 7 ? 165.556 11.993 30.499 1.00 39.80 6 LYS B CA 1
ATOM 1943 C C . LYS B 1 7 ? 164.181 12.286 31.084 1.00 43.93 6 LYS B C 1
ATOM 1944 O O . LYS B 1 7 ? 163.525 11.387 31.633 1.00 45.79 6 LYS B O 1
ATOM 1950 N N . ALA B 1 8 ? 163.747 13.552 30.942 1.00 38.20 7 ALA B N 1
ATOM 1951 C CA . ALA B 1 8 ? 162.461 14.023 31.424 1.00 37.01 7 ALA B CA 1
ATOM 1952 C C . ALA B 1 8 ? 161.315 13.294 30.731 1.00 39.77 7 ALA B C 1
ATOM 1953 O O . ALA B 1 8 ? 160.382 12.838 31.391 1.00 39.15 7 ALA B O 1
ATOM 1955 N N . LEU B 1 9 ? 161.406 13.142 29.411 1.00 36.74 8 LEU B N 1
ATOM 1956 C CA . LEU B 1 9 ? 160.351 12.494 28.636 1.00 36.45 8 LEU B CA 1
ATOM 1957 C C . LEU B 1 9 ? 160.313 10.975 28.872 1.00 39.55 8 LEU B C 1
ATOM 1958 O O . LEU B 1 9 ? 159.236 10.396 28.747 1.00 42.21 8 LEU B O 1
ATOM 1963 N N . THR B 1 10 ? 161.431 10.348 29.284 1.00 34.26 9 THR B N 1
ATOM 1964 C CA . THR B 1 10 ? 161.489 8.914 29.664 1.00 34.28 9 THR B CA 1
ATOM 1965 C C . THR B 1 10 ? 160.619 8.664 30.922 1.00 36.94 9 THR B C 1
ATOM 1966 O O . THR B 1 10 ? 160.015 7.599 31.048 1.00 37.17 9 THR B O 1
ATOM 1970 N N . LEU B 1 11 ? 160.552 9.655 31.831 1.00 31.95 10 LEU B N 1
ATOM 1971 C CA . LEU B 1 11 ? 159.751 9.544 33.057 1.00 32.27 10 LEU B CA 1
ATOM 1972 C C . LEU B 1 11 ? 158.249 9.354 32.743 1.00 34.82 10 LEU B C 1
ATOM 1973 O O . LEU B 1 11 ? 157.555 8.630 33.463 1.00 33.07 10 LEU B O 1
ATOM 1978 N N . LEU B 1 12 ? 157.786 9.956 31.631 1.00 33.02 11 LEU B N 1
ATOM 1979 C CA . LEU B 1 12 ? 156.394 9.875 31.169 1.00 33.12 11 LEU B CA 1
ATOM 1980 C C . LEU B 1 12 ? 156.028 8.472 30.677 1.00 37.32 11 LEU B C 1
ATOM 1981 O O . LEU B 1 12 ? 154.859 8.116 30.696 1.00 34.65 11 LEU B O 1
ATOM 1986 N N . THR B 1 13 ? 157.037 7.679 30.245 1.00 36.85 12 THR B N 1
ATOM 1987 C CA . THR B 1 13 ? 156.845 6.312 29.725 1.00 36.43 12 THR B CA 1
ATOM 1988 C C . THR B 1 13 ? 156.389 5.341 30.829 1.00 39.43 12 THR B C 1
ATOM 1989 O O . THR B 1 13 ? 155.818 4.298 30.509 1.00 40.76 12 THR B O 1
ATOM 1993 N N . TYR B 1 14 ? 156.625 5.677 32.106 1.00 34.64 13 TYR B N 1
ATOM 1994 C CA . TYR B 1 14 ? 156.255 4.830 33.243 1.00 35.63 13 TYR B CA 1
ATOM 1995 C C . TYR B 1 14 ? 154.746 4.838 33.527 1.00 41.66 13 TYR B C 1
ATOM 1996 O O . TYR B 1 14 ? 154.234 3.918 34.178 1.00 41.57 13 TYR B O 1
ATOM 2005 N N . PHE B 1 15 ? 154.037 5.850 33.011 1.00 38.94 14 PHE B N 1
ATOM 2006 C CA . PHE B 1 15 ? 152.587 5.932 33.083 1.00 38.83 14 PHE B CA 1
ATOM 2007 C C . PHE B 1 15 ? 151.993 4.965 32.051 1.00 44.85 14 PHE B C 1
ATOM 2008 O O . PHE B 1 15 ? 152.491 4.901 30.932 1.00 43.86 14 PHE B O 1
ATOM 2016 N N . ASN B 1 16 ? 150.984 4.178 32.443 1.00 43.53 15 ASN B N 1
ATOM 2017 C CA . ASN B 1 16 ? 150.257 3.224 31.587 1.00 44.23 15 ASN B CA 1
ATOM 2018 C C . ASN B 1 16 ? 148.846 3.048 32.173 1.00 52.98 15 ASN B C 1
ATOM 2019 O O . ASN B 1 16 ? 148.604 3.571 33.258 1.00 52.73 15 ASN B O 1
ATOM 2024 N N . HIS B 1 17 ? 147.915 2.333 31.484 1.00 53.36 16 HIS B N 1
ATOM 2025 C CA . HIS B 1 17 ? 146.517 2.211 31.953 1.00 55.10 16 HIS B CA 1
ATOM 2026 C C . HIS B 1 17 ? 146.427 1.515 33.301 1.00 56.18 16 HIS B C 1
ATOM 2027 O O . HIS B 1 17 ? 145.437 1.693 34.016 1.00 58.40 16 HIS B O 1
ATOM 2034 N N . GLY B 1 18 ? 147.474 0.793 33.668 1.00 48.43 17 GLY B N 1
ATOM 2035 C CA . GLY B 1 18 ? 147.534 0.150 34.973 1.00 47.56 17 GLY B CA 1
ATOM 2036 C C . GLY B 1 18 ? 148.216 1.001 36.027 1.00 49.44 17 GLY B C 1
ATOM 2037 O O . GLY B 1 18 ? 148.194 0.654 37.209 1.00 51.10 17 GLY B O 1
ATOM 2038 N N . ARG B 1 19 ? 148.837 2.117 35.612 1.00 42.43 18 ARG B N 1
ATOM 2039 C CA . ARG B 1 19 ? 149.585 3.018 36.490 1.00 41.69 18 ARG B CA 1
ATOM 2040 C C . ARG B 1 19 ? 149.416 4.469 36.011 1.00 41.83 18 ARG B C 1
ATOM 2041 O O . ARG B 1 19 ? 150.291 5.022 35.334 1.00 41.06 18 ARG B O 1
ATOM 2049 N N . LEU B 1 20 ? 148.264 5.060 36.326 1.00 35.17 19 LEU B N 1
ATOM 2050 C CA . LEU B 1 20 ? 147.903 6.418 35.912 1.00 32.54 19 LEU B CA 1
ATOM 2051 C C . LEU B 1 20 ? 148.407 7.479 36.897 1.00 38.47 19 LEU B C 1
ATOM 2052 O O . LEU B 1 20 ? 148.513 8.653 36.538 1.00 38.33 19 LEU B O 1
ATOM 2057 N N . GLU B 1 21 ? 148.719 7.058 38.130 1.00 36.69 20 GLU B N 1
ATOM 2058 C CA . GLU B 1 21 ? 149.224 7.909 39.212 1.00 37.72 20 GLU B CA 1
ATOM 2059 C C . GLU B 1 21 ? 150.488 7.302 39.779 1.00 41.12 20 GLU B C 1
ATOM 2060 O O . GLU B 1 21 ? 150.505 6.118 40.119 1.00 41.41 20 GLU B O 1
ATOM 2066 N N . ILE B 1 22 ? 151.562 8.091 39.860 1.00 36.39 21 ILE B N 1
ATOM 2067 C CA . ILE B 1 22 ? 152.839 7.610 40.407 1.00 34.57 21 ILE B CA 1
ATOM 2068 C C . ILE B 1 22 ? 153.366 8.621 41.423 1.00 37.84 21 ILE B C 1
ATOM 2069 O O . ILE B 1 22 ? 153.391 9.819 41.142 1.00 37.43 21 ILE B O 1
ATOM 2074 N N . GLY B 1 23 ? 153.790 8.123 42.585 1.00 33.88 22 GLY B N 1
ATOM 2075 C CA . GLY B 1 23 ? 154.440 8.932 43.616 1.00 34.37 22 GLY B CA 1
ATOM 2076 C C . GLY B 1 23 ? 155.903 9.161 43.289 1.00 37.05 22 GLY B C 1
ATOM 2077 O O . GLY B 1 23 ? 156.468 8.400 42.507 1.00 35.30 22 GLY B O 1
ATOM 2078 N N . LEU B 1 24 ? 156.533 10.200 43.875 1.00 36.14 23 LEU B N 1
ATOM 2079 C CA . LEU B 1 24 ? 157.942 10.555 43.640 1.00 37.14 23 LEU B CA 1
ATOM 2080 C C . LEU B 1 24 ? 158.912 9.399 43.951 1.00 46.09 23 LEU B C 1
ATOM 2081 O O . LEU B 1 24 ? 159.879 9.204 43.194 1.00 47.08 23 LEU B O 1
ATOM 2086 N N . SER B 1 25 ? 158.658 8.653 45.056 1.00 44.32 24 SER B N 1
ATOM 2087 C CA . SER B 1 25 ? 159.488 7.526 45.508 1.00 45.52 24 SER B CA 1
ATOM 2088 C C . SER B 1 25 ? 159.415 6.354 44.529 1.00 47.77 24 SER B C 1
ATOM 2089 O O . SER B 1 25 ? 160.457 5.794 44.180 1.00 47.69 24 SER B O 1
ATOM 2092 N N . ASP B 1 26 ? 158.197 6.001 44.075 1.00 42.97 25 ASP B N 1
ATOM 2093 C CA . ASP B 1 26 ? 157.988 4.921 43.113 1.00 42.81 25 ASP B CA 1
ATOM 2094 C C . ASP B 1 26 ? 158.608 5.239 41.766 1.00 44.55 25 ASP B C 1
ATOM 2095 O O . ASP B 1 26 ? 159.161 4.349 41.113 1.00 43.86 25 ASP B O 1
ATOM 2100 N N . LEU B 1 27 ? 158.564 6.513 41.380 1.00 40.10 26 LEU B N 1
ATOM 2101 C CA . LEU B 1 27 ? 159.117 6.991 40.126 1.00 39.48 26 LEU B CA 1
ATOM 2102 C C . LEU B 1 27 ? 160.665 6.936 40.179 1.00 42.13 26 LEU B C 1
ATOM 2103 O O . LEU B 1 27 ? 161.294 6.556 39.187 1.00 40.84 26 LEU B O 1
ATOM 2108 N N . THR B 1 28 ? 161.256 7.230 41.353 1.00 39.52 27 THR B N 1
ATOM 2109 C CA . THR B 1 28 ? 162.700 7.166 41.602 1.00 40.62 27 THR B CA 1
ATOM 2110 C C . THR B 1 28 ? 163.175 5.710 41.434 1.00 45.49 27 THR B C 1
ATOM 2111 O O . THR B 1 28 ? 164.184 5.464 40.754 1.00 45.71 27 THR B O 1
ATOM 2115 N N . ARG B 1 29 ? 162.409 4.766 42.030 1.00 41.89 28 ARG B N 1
ATOM 2116 C CA . ARG B 1 29 ? 162.585 3.315 41.995 1.00 43.08 28 ARG B CA 1
ATOM 2117 C C . ARG B 1 29 ? 162.560 2.781 40.561 1.00 48.13 28 ARG B C 1
ATOM 2118 O O . ARG B 1 29 ? 163.452 2.014 40.182 1.00 49.10 28 ARG B O 1
ATOM 2126 N N . LEU B 1 30 ? 161.533 3.195 39.771 1.00 43.48 29 LEU B N 1
ATOM 2127 C CA . LEU B 1 30 ? 161.295 2.769 38.385 1.00 42.16 29 LEU B CA 1
ATOM 2128 C C . LEU B 1 30 ? 162.291 3.310 37.381 1.00 47.12 29 LEU B C 1
ATOM 2129 O O . LEU B 1 30 ? 162.650 2.589 36.448 1.00 47.80 29 LEU B O 1
ATOM 2134 N N . SER B 1 31 ? 162.692 4.579 37.528 1.00 44.28 30 SER B N 1
ATOM 2135 C CA . SER B 1 31 ? 163.592 5.242 36.576 1.00 43.72 30 SER B CA 1
ATOM 2136 C C . SER B 1 31 ? 165.070 4.970 36.821 1.00 47.29 30 SER B C 1
ATOM 2137 O O . SER B 1 31 ? 165.852 4.988 35.862 1.00 48.38 30 SER B O 1
ATOM 2140 N N . GLY B 1 32 ? 165.445 4.770 38.080 1.00 41.91 31 GLY B N 1
ATOM 2141 C CA . GLY B 1 32 ? 166.839 4.547 38.460 1.00 41.56 31 GLY B CA 1
ATOM 2142 C C . GLY B 1 32 ? 167.601 5.831 38.720 1.00 43.29 31 GLY B C 1
ATOM 2143 O O . GLY B 1 32 ? 168.796 5.800 39.048 1.00 45.64 31 GLY B O 1
ATOM 2152 N N . ASN B 1 34 ? 168.135 9.639 40.778 1.00 40.28 33 ASN B N 1
ATOM 2153 C CA . ASN B 1 34 ? 168.033 10.116 42.162 1.00 40.74 33 ASN B CA 1
ATOM 2154 C C . ASN B 1 34 ? 166.718 10.850 42.349 1.00 43.60 33 ASN B C 1
ATOM 2155 O O . ASN B 1 34 ? 166.205 11.416 41.385 1.00 40.16 33 ASN B O 1
ATOM 2160 N N . LYS B 1 35 ? 166.171 10.837 43.587 1.00 42.55 34 LYS B N 1
ATOM 2161 C CA . LYS B 1 35 ? 164.903 11.487 43.940 1.00 41.93 34 LYS B CA 1
ATOM 2162 C C . LYS B 1 35 ? 164.902 12.955 43.508 1.00 45.95 34 LYS B C 1
ATOM 2163 O O . LYS B 1 35 ? 163.925 13.393 42.903 1.00 44.61 34 LYS B O 1
ATOM 2169 N N . ALA B 1 36 ? 166.015 13.689 43.786 1.00 44.06 35 ALA B N 1
ATOM 2170 C CA . ALA B 1 36 ? 166.223 15.104 43.462 1.00 43.59 35 ALA B CA 1
ATOM 2171 C C . ALA B 1 36 ? 166.179 15.348 41.959 1.00 46.48 35 ALA B C 1
ATOM 2172 O O . ALA B 1 36 ? 165.596 16.347 41.539 1.00 47.13 35 ALA B O 1
ATOM 2174 N N . THR B 1 37 ? 166.761 14.428 41.148 1.00 41.02 36 THR B N 1
ATOM 2175 C CA . THR B 1 37 ? 166.742 14.528 39.684 1.00 38.80 36 THR B CA 1
ATOM 2176 C C . THR B 1 37 ? 165.313 14.395 39.196 1.00 40.85 36 THR B C 1
ATOM 2177 O O . THR B 1 37 ? 164.868 15.225 38.405 1.00 40.71 36 THR B O 1
ATOM 2181 N N . VAL B 1 38 ? 164.604 13.353 39.674 1.00 37.79 37 VAL B N 1
ATOM 2182 C CA . VAL B 1 38 ? 163.209 13.050 39.322 1.00 37.13 37 VAL B CA 1
ATOM 2183 C C . VAL B 1 38 ? 162.328 14.237 39.690 1.00 40.27 37 VAL B C 1
ATOM 2184 O O . VAL B 1 38 ? 161.559 14.677 38.842 1.00 38.88 37 VAL B O 1
ATOM 2188 N N . TYR B 1 39 ? 162.493 14.789 40.904 1.00 37.95 38 TYR B N 1
ATOM 2189 C CA . TYR B 1 39 ? 161.722 15.931 41.377 1.00 39.14 38 TYR B CA 1
ATOM 2190 C C . TYR B 1 39 ? 161.931 17.176 40.500 1.00 41.94 38 TYR B C 1
ATOM 2191 O O . TYR B 1 39 ? 160.941 17.833 40.177 1.00 40.87 38 TYR B O 1
ATOM 2200 N N . ARG B 1 40 ? 163.196 17.494 40.112 1.00 38.00 39 ARG B N 1
ATOM 2201 C CA . ARG B 1 40 ? 163.498 18.651 39.260 1.00 37.63 39 ARG B CA 1
ATOM 2202 C C . ARG B 1 40 ? 162.893 18.499 37.872 1.00 39.77 39 ARG B C 1
ATOM 2203 O O . ARG B 1 40 ? 162.293 19.452 37.370 1.00 40.74 39 ARG B O 1
ATOM 2211 N N . LEU B 1 41 ? 163.043 17.305 37.262 1.00 34.07 40 LEU B N 1
ATOM 2212 C CA . LEU B 1 41 ? 162.521 17.010 35.935 1.00 31.66 40 LEU B CA 1
ATOM 2213 C C . LEU B 1 41 ? 161.000 17.028 35.937 1.00 35.80 40 LEU B C 1
ATOM 2214 O O . LEU B 1 41 ? 160.413 17.610 35.024 1.00 36.85 40 LEU B O 1
ATOM 2227 N N . SER B 1 43 ? 159.082 18.690 38.051 1.00 34.73 42 SER B N 1
ATOM 2228 C CA . SER B 1 43 ? 158.584 20.052 38.311 1.00 35.63 42 SER B CA 1
ATOM 2229 C C . SER B 1 43 ? 158.674 20.897 37.029 1.00 40.55 42 SER B C 1
ATOM 2230 O O . SER B 1 43 ? 157.786 21.716 36.761 1.00 41.45 42 SER B O 1
ATOM 2233 N N . GLU B 1 44 ? 159.678 20.613 36.188 1.00 35.76 43 GLU B N 1
ATOM 2234 C CA . GLU B 1 44 ? 159.837 21.280 34.901 1.00 34.32 43 GLU B CA 1
ATOM 2235 C C . GLU B 1 44 ? 158.706 20.859 33.964 1.00 36.96 43 GLU B C 1
ATOM 2236 O O . GLU B 1 44 ? 158.157 21.706 33.264 1.00 37.58 43 GLU B O 1
ATOM 2242 N N . LEU B 1 45 ? 158.302 19.576 34.014 1.00 32.30 44 LEU B N 1
ATOM 2243 C CA . LEU B 1 45 ? 157.184 19.048 33.229 1.00 31.19 44 LEU B CA 1
ATOM 2244 C C . LEU B 1 45 ? 155.859 19.596 33.755 1.00 36.02 44 LEU B C 1
ATOM 2245 O O . LEU B 1 45 ? 154.958 19.875 32.972 1.00 36.05 44 LEU B O 1
ATOM 2250 N N . GLN B 1 46 ? 155.762 19.790 35.082 1.00 33.29 45 GLN B N 1
ATOM 2251 C CA . GLN B 1 46 ? 154.584 20.329 35.761 1.00 32.81 45 GLN B CA 1
ATOM 2252 C C . GLN B 1 46 ? 154.348 21.779 35.363 1.00 38.76 45 GLN B C 1
ATOM 2253 O O . GLN B 1 46 ? 153.206 22.150 35.082 1.00 38.63 45 GLN B O 1
ATOM 2259 N N . GLU B 1 47 ? 155.431 22.600 35.325 1.00 36.32 46 GLU B N 1
ATOM 2260 C CA . GLU B 1 47 ? 155.358 24.017 34.953 1.00 36.32 46 GLU B CA 1
ATOM 2261 C C . GLU B 1 47 ? 154.810 24.159 33.525 1.00 39.38 46 GLU B C 1
ATOM 2262 O O . GLU B 1 47 ? 154.046 25.087 33.255 1.00 38.55 46 GLU B O 1
ATOM 2268 N N . ALA B 1 48 ? 155.155 23.194 32.643 1.00 36.34 47 ALA B N 1
ATOM 2269 C CA . ALA B 1 48 ? 154.741 23.147 31.240 1.00 35.94 47 ALA B CA 1
ATOM 2270 C C . ALA B 1 48 ? 153.354 22.507 31.030 1.00 38.82 47 ALA B C 1
ATOM 2271 O O . ALA B 1 48 ? 152.846 22.568 29.924 1.00 38.92 47 ALA B O 1
ATOM 2273 N N . GLY B 1 49 ? 152.761 21.922 32.067 1.00 34.83 48 GLY B N 1
ATOM 2274 C CA . GLY B 1 49 ? 151.442 21.293 31.991 1.00 33.78 48 GLY B CA 1
ATOM 2275 C C . GLY B 1 49 ? 151.440 19.879 31.450 1.00 37.20 48 GLY B C 1
ATOM 2276 O O . GLY B 1 49 ? 150.393 19.364 31.036 1.00 37.75 48 GLY B O 1
ATOM 2277 N N . PHE B 1 50 ? 152.611 19.236 31.441 1.00 33.11 49 PHE B N 1
ATOM 2278 C CA . PHE B 1 50 ? 152.747 17.867 30.947 1.00 31.87 49 PHE B CA 1
ATOM 2279 C C . PHE B 1 50 ? 152.456 16.862 32.039 1.00 34.92 49 PHE B C 1
ATOM 2280 O O . PHE B 1 50 ? 152.020 15.744 31.745 1.00 31.87 49 PHE B O 1
ATOM 2288 N N . VAL B 1 51 ? 152.695 17.260 33.300 1.00 33.65 50 VAL B N 1
ATOM 2289 C CA . VAL B 1 51 ? 152.382 16.460 34.487 1.00 34.02 50 VAL B CA 1
ATOM 2290 C C . VAL B 1 51 ? 151.684 17.384 35.476 1.00 39.57 50 VAL B C 1
ATOM 2291 O O . VAL B 1 51 ? 151.763 18.611 35.348 1.00 40.69 50 VAL B O 1
ATOM 2295 N N . GLU B 1 52 ? 150.976 16.799 36.439 1.00 34.85 51 GLU B N 1
ATOM 2296 C CA . GLU B 1 52 ? 150.310 17.583 37.467 1.00 34.45 51 GLU B CA 1
ATOM 2297 C C . GLU B 1 52 ? 150.160 16.752 38.727 1.00 37.69 51 GLU B C 1
ATOM 2298 O O . GLU B 1 52 ? 150.249 15.525 38.695 1.00 34.71 51 GLU B O 1
ATOM 2304 N N . GLN B 1 53 ? 150.002 17.426 39.849 1.00 39.17 52 GLN B N 1
ATOM 2305 C CA . GLN B 1 53 ? 149.831 16.735 41.120 1.00 40.69 52 GLN B CA 1
ATOM 2306 C C . GLN B 1 53 ? 148.383 16.246 41.194 1.00 47.75 52 GLN B C 1
ATOM 2307 O O . GLN B 1 53 ? 147.461 16.949 40.754 1.00 46.82 52 GLN B O 1
ATOM 2313 N N . VAL B 1 54 ? 148.207 14.988 41.631 1.00 46.89 53 VAL B N 1
ATOM 2314 C CA . VAL B 1 54 ? 146.899 14.346 41.755 1.00 47.76 53 VAL B CA 1
ATOM 2315 C C . VAL B 1 54 ? 146.138 15.001 42.891 1.00 56.27 53 VAL B C 1
ATOM 2316 O O . VAL B 1 54 ? 146.625 14.990 44.019 1.00 56.56 53 VAL B O 1
ATOM 2320 N N . GLU B 1 55 ? 144.949 15.561 42.579 1.00 55.86 54 GLU B N 1
ATOM 2321 C CA . GLU B 1 55 ? 143.998 16.250 43.460 1.00 58.08 54 GLU B CA 1
ATOM 2322 C C . GLU B 1 55 ? 144.350 16.134 44.976 1.00 67.09 54 GLU B C 1
ATOM 2323 O O . GLU B 1 55 ? 145.089 16.983 45.487 1.00 68.69 54 GLU B O 1
ATOM 2326 N N . GLY B 1 56 ? 143.870 15.088 45.650 1.00 65.16 55 GLY B N 1
ATOM 2327 C CA . GLY B 1 56 ? 144.094 14.877 47.077 1.00 67.14 55 GLY B CA 1
ATOM 2328 C C . GLY B 1 56 ? 145.463 14.354 47.464 1.00 72.45 55 GLY B C 1
ATOM 2329 O O . GLY B 1 56 ? 146.049 14.821 48.449 1.00 73.32 55 GLY B O 1
ATOM 2330 N N . ALA B 1 57 ? 145.983 13.380 46.683 1.00 68.07 56 ALA B N 1
ATOM 2331 C CA . ALA B 1 57 ? 147.264 12.695 46.916 1.00 67.36 56 ALA B CA 1
ATOM 2332 C C . ALA B 1 57 ? 148.503 13.574 46.681 1.00 69.30 56 ALA B C 1
ATOM 2333 O O . ALA B 1 57 ? 148.403 14.724 46.249 1.00 69.19 56 ALA B O 1
ATOM 2335 N N . ARG B 1 58 ? 149.674 13.018 47.012 1.00 64.12 57 ARG B N 1
ATOM 2336 C CA . ARG B 1 58 ? 150.969 13.651 46.811 1.00 62.76 57 ARG B CA 1
ATOM 2337 C C . ARG B 1 58 ? 151.671 12.952 45.620 1.00 62.05 57 ARG B C 1
ATOM 2338 O O . ARG B 1 58 ? 152.897 13.056 45.451 1.00 61.71 57 ARG B O 1
ATOM 2340 N N . SER B 1 59 ? 150.855 12.254 44.782 1.00 53.16 58 SER B N 1
ATOM 2341 C CA . SER B 1 59 ? 151.294 11.535 43.590 1.00 49.22 58 SER B CA 1
ATOM 2342 C C . SER B 1 59 ? 151.152 12.395 42.324 1.00 46.47 58 SER B C 1
ATOM 2343 O O . SER B 1 59 ? 150.526 13.461 42.344 1.00 45.98 58 SER B O 1
ATOM 2346 N N . TYR B 1 60 ? 151.808 11.946 41.250 1.00 38.00 59 TYR B N 1
ATOM 2347 C CA . TYR B 1 60 ? 151.822 12.583 39.948 1.00 35.89 59 TYR B CA 1
ATOM 2348 C C . TYR B 1 60 ? 150.911 11.865 38.988 1.00 36.96 59 TYR B C 1
ATOM 2349 O O . TYR B 1 60 ? 150.778 10.650 39.050 1.00 35.64 59 TYR B O 1
ATOM 2358 N N . ARG B 1 61 ? 150.342 12.604 38.047 1.00 32.82 60 ARG B N 1
ATOM 2359 C CA . ARG B 1 61 ? 149.559 12.071 36.926 1.00 30.40 60 ARG B CA 1
ATOM 2360 C C . ARG B 1 61 ? 149.940 12.870 35.665 1.00 32.73 60 ARG B C 1
ATOM 2361 O O . ARG B 1 61 ? 150.739 13.809 35.754 1.00 31.54 60 ARG B O 1
ATOM 2369 N N . LEU B 1 62 ? 149.378 12.515 34.507 1.00 28.74 61 LEU B N 1
ATOM 2370 C CA . LEU B 1 62 ? 149.691 13.249 33.290 1.00 28.19 61 LEU B CA 1
ATOM 2371 C C . LEU B 1 62 ? 148.882 14.546 33.232 1.00 32.69 61 LEU B C 1
ATOM 2372 O O . LEU B 1 62 ? 147.768 14.615 33.759 1.00 32.43 61 LEU B O 1
ATOM 2377 N N . GLY B 1 63 ? 149.475 15.566 32.637 1.00 30.13 62 GLY B N 1
ATOM 2378 C CA . GLY B 1 63 ? 148.873 16.889 32.505 1.00 31.19 62 GLY B CA 1
ATOM 2379 C C . GLY B 1 63 ? 148.102 17.090 31.220 1.00 35.72 62 GLY B C 1
ATOM 2380 O O . GLY B 1 63 ? 148.194 16.256 30.324 1.00 34.00 62 GLY B O 1
ATOM 2381 N N . PRO B 1 64 ? 147.335 18.195 31.082 1.00 34.45 63 PRO B N 1
ATOM 2382 C CA . PRO B 1 64 ? 146.488 18.338 29.887 1.00 33.48 63 PRO B CA 1
ATOM 2383 C C . PRO B 1 64 ? 147.222 18.715 28.587 1.00 36.69 63 PRO B C 1
ATOM 2384 O O . PRO B 1 64 ? 146.602 18.606 27.532 1.00 34.39 63 PRO B O 1
ATOM 2388 N N . GLN B 1 65 ? 148.518 19.095 28.635 1.00 33.75 64 GLN B N 1
ATOM 2389 C CA . GLN B 1 65 ? 149.278 19.505 27.449 1.00 33.39 64 GLN B CA 1
ATOM 2390 C C . GLN B 1 65 ? 149.353 18.457 26.363 1.00 36.64 64 GLN B C 1
ATOM 2391 O O . GLN B 1 65 ? 149.375 18.793 25.172 1.00 35.61 64 GLN B O 1
ATOM 2397 N N . VAL B 1 66 ? 149.413 17.190 26.771 1.00 32.08 65 VAL B N 1
ATOM 2398 C CA . VAL B 1 66 ? 149.551 16.085 25.819 1.00 30.47 65 VAL B CA 1
ATOM 2399 C C . VAL B 1 66 ? 148.306 15.990 24.938 1.00 33.17 65 VAL B C 1
ATOM 2400 O O . VAL B 1 66 ? 148.437 15.646 23.773 1.00 33.34 65 VAL B O 1
ATOM 2404 N N . LEU B 1 67 ? 147.119 16.373 25.466 1.00 29.65 66 LEU B N 1
ATOM 2405 C CA . LEU B 1 67 ? 145.841 16.383 24.728 1.00 28.97 66 LEU B CA 1
ATOM 2406 C C . LEU B 1 67 ? 145.871 17.410 23.595 1.00 36.55 66 LEU B C 1
ATOM 2407 O O . LEU B 1 67 ? 145.401 17.103 22.495 1.00 37.55 66 LEU B O 1
ATOM 2412 N N . ARG B 1 68 ? 146.430 18.621 23.860 1.00 33.81 67 ARG B N 1
ATOM 2413 C CA . ARG B 1 68 ? 146.565 19.704 22.892 1.00 34.28 67 ARG B CA 1
ATOM 2414 C C . ARG B 1 68 ? 147.495 19.270 21.745 1.00 39.54 67 ARG B C 1
ATOM 2415 O O . ARG B 1 68 ? 147.166 19.471 20.581 1.00 41.52 67 ARG B O 1
ATOM 2423 N N . LEU B 1 69 ? 148.619 18.634 22.086 1.00 35.18 68 LEU B N 1
ATOM 2424 C CA . LEU B 1 69 ? 149.623 18.154 21.139 1.00 34.35 68 LEU B CA 1
ATOM 2425 C C . LEU B 1 69 ? 149.112 16.976 20.309 1.00 38.50 68 LEU B C 1
ATOM 2426 O O . LEU B 1 69 ? 149.411 16.906 19.114 1.00 39.69 68 LEU B O 1
ATOM 2431 N N . ALA B 1 70 ? 148.320 16.074 20.914 1.00 32.63 69 ALA B N 1
ATOM 2432 C CA . ALA B 1 70 ? 147.768 14.943 20.160 1.00 31.37 69 ALA B CA 1
ATOM 2433 C C . ALA B 1 70 ? 146.778 15.440 19.105 1.00 34.53 69 ALA B C 1
ATOM 2434 O O . ALA B 1 70 ? 146.753 14.904 18.000 1.00 33.81 69 ALA B O 1
ATOM 2436 N N . ALA B 1 71 ? 146.012 16.509 19.426 1.00 31.53 70 ALA B N 1
ATOM 2437 C CA . ALA B 1 71 ? 145.042 17.108 18.506 1.00 32.22 70 ALA B CA 1
ATOM 2438 C C . ALA B 1 71 ? 145.734 17.726 17.314 1.00 35.43 70 ALA B C 1
ATOM 2439 O O . ALA B 1 71 ? 145.214 17.628 16.210 1.00 35.71 70 ALA B O 1
ATOM 2441 N N . LEU B 1 72 ? 146.906 18.350 17.531 1.00 31.10 71 LEU B N 1
ATOM 2442 C CA . LEU B 1 72 ? 147.699 18.949 16.447 1.00 30.87 71 LEU B CA 1
ATOM 2443 C C . LEU B 1 72 ? 148.338 17.853 15.584 1.00 32.85 71 LEU B C 1
ATOM 2444 O O . LEU B 1 72 ? 148.319 17.960 14.362 1.00 32.72 71 LEU B O 1
ATOM 2449 N N . ARG B 1 73 ? 148.818 16.768 16.223 1.00 27.85 72 ARG B N 1
ATOM 2450 C CA . ARG B 1 73 ? 149.355 15.595 15.538 1.00 26.88 72 ARG B CA 1
ATOM 2451 C C . ARG B 1 73 ? 148.271 14.994 14.654 1.00 32.85 72 ARG B C 1
ATOM 2452 O O . ARG B 1 73 ? 148.532 14.692 13.491 1.00 34.82 72 ARG B O 1
ATOM 2460 N N . GLU B 1 74 ? 147.047 14.873 15.182 1.00 28.95 73 GLU B N 1
ATOM 2461 C CA . GLU B 1 74 ? 145.901 14.326 14.459 1.00 28.88 73 GLU B CA 1
ATOM 2462 C C . GLU B 1 74 ? 145.435 15.245 13.332 1.00 33.37 73 GLU B C 1
ATOM 2463 O O . GLU B 1 74 ? 144.960 14.743 12.330 1.00 34.00 73 GLU B O 1
ATOM 2469 N N . ALA B 1 75 ? 145.614 16.574 13.458 1.00 30.67 74 ALA B N 1
ATOM 2470 C CA . ALA B 1 75 ? 145.306 17.503 12.378 1.00 31.24 74 ALA B CA 1
ATOM 2471 C C . ALA B 1 75 ? 146.331 17.303 11.254 1.00 37.84 74 ALA B C 1
ATOM 2472 O O . ALA B 1 75 ? 145.955 17.357 10.087 1.00 39.80 74 ALA B O 1
ATOM 2474 N N . SER B 1 76 ? 147.603 17.001 11.605 1.00 33.05 75 SER B N 1
ATOM 2475 C CA . SER B 1 76 ? 148.645 16.699 10.625 1.00 33.23 75 SER B CA 1
ATOM 2476 C C . SER B 1 76 ? 148.453 15.298 9.975 1.00 37.49 75 SER B C 1
ATOM 2477 O O . SER B 1 76 ? 148.510 15.187 8.743 1.00 37.59 75 SER B O 1
ATOM 2480 N N . VAL B 1 77 ? 148.248 14.226 10.823 1.00 31.06 76 VAL B N 1
ATOM 2481 C CA . VAL B 1 77 ? 148.081 12.816 10.408 1.00 29.16 76 VAL B CA 1
ATOM 2482 C C . VAL B 1 77 ? 146.795 12.284 11.049 1.00 35.62 76 VAL B C 1
ATOM 2483 O O . VAL B 1 77 ? 146.835 11.753 12.167 1.00 35.53 76 VAL B O 1
ATOM 2487 N N . PRO B 1 78 ? 145.636 12.434 10.358 1.00 34.12 77 PRO B N 1
ATOM 2488 C CA . PRO B 1 78 ? 144.344 12.067 10.983 1.00 34.11 77 PRO B CA 1
ATOM 2489 C C . PRO B 1 78 ? 144.066 10.565 11.058 1.00 41.23 77 PRO B C 1
ATOM 2490 O O . PRO B 1 78 ? 142.993 10.113 10.659 1.00 43.28 77 PRO B O 1
ATOM 2494 N N . ILE B 1 79 ? 144.957 9.815 11.693 1.00 37.66 78 ILE B N 1
ATOM 2495 C CA . ILE B 1 79 ? 144.797 8.380 11.725 1.00 37.41 78 ILE B CA 1
ATOM 2496 C C . ILE B 1 79 ? 143.680 7.905 12.690 1.00 41.29 78 ILE B C 1
ATOM 2497 O O . ILE B 1 79 ? 142.842 7.118 12.262 1.00 40.66 78 ILE B O 1
ATOM 2502 N N . LEU B 1 80 ? 143.665 8.342 13.954 1.00 38.40 79 LEU B N 1
ATOM 2503 C CA . LEU B 1 80 ? 142.657 7.858 14.910 1.00 37.02 79 LEU B CA 1
ATOM 2504 C C . LEU B 1 80 ? 141.251 8.397 14.589 1.00 40.78 79 LEU B C 1
ATOM 2505 O O . LEU B 1 80 ? 140.267 7.704 14.845 1.00 39.21 79 LEU B O 1
ATOM 2510 N N . SER B 1 81 ? 141.166 9.592 13.997 1.00 38.79 80 SER B N 1
ATOM 2511 C CA . SER B 1 81 ? 139.915 10.212 13.583 1.00 39.70 80 SER B CA 1
ATOM 2512 C C . SER B 1 81 ? 139.345 9.442 12.389 1.00 45.24 80 SER B C 1
ATOM 2513 O O . SER B 1 81 ? 138.152 9.155 12.359 1.00 45.44 80 SER B O 1
ATOM 2516 N N . ALA B 1 82 ? 140.221 9.059 11.433 1.00 42.93 81 ALA B N 1
ATOM 2517 C CA . ALA B 1 82 ? 139.852 8.283 10.240 1.00 42.70 81 ALA B CA 1
ATOM 2518 C C . ALA B 1 82 ? 139.469 6.855 10.601 1.00 43.27 81 ALA B C 1
ATOM 2519 O O . ALA B 1 82 ? 138.676 6.251 9.885 1.00 44.51 81 ALA B O 1
ATOM 2521 N N . SER B 1 83 ? 140.038 6.312 11.691 1.00 34.79 82 SER B N 1
ATOM 2522 C CA . SER B 1 83 ? 139.792 4.947 12.125 1.00 33.56 82 SER B CA 1
ATOM 2523 C C . SER B 1 83 ? 138.378 4.736 12.663 1.00 38.07 82 SER B C 1
ATOM 2524 O O . SER B 1 83 ? 137.853 3.634 12.535 1.00 36.98 82 SER B O 1
ATOM 2527 N N . ARG B 1 84 ? 137.779 5.775 13.296 1.00 35.25 83 ARG B N 1
ATOM 2528 C CA . ARG B 1 84 ? 136.462 5.724 13.928 1.00 34.66 83 ARG B CA 1
ATOM 2529 C C . ARG B 1 84 ? 135.419 5.084 13.011 1.00 38.75 83 ARG B C 1
ATOM 2530 O O . ARG B 1 84 ? 134.773 4.131 13.440 1.00 39.88 83 ARG B O 1
ATOM 2534 N N . ARG B 1 85 ? 135.290 5.571 11.763 1.00 33.16 84 ARG B N 1
ATOM 2535 C CA . ARG B 1 85 ? 134.345 5.059 10.773 1.00 33.63 84 ARG B CA 1
ATOM 2536 C C . ARG B 1 85 ? 134.695 3.607 10.332 1.00 34.85 84 ARG B C 1
ATOM 2537 O O . ARG B 1 85 ? 133.792 2.784 10.215 1.00 34.15 84 ARG B O 1
ATOM 2545 N N . VAL B 1 86 ? 135.984 3.324 10.073 1.00 29.61 85 VAL B N 1
ATOM 2546 C CA . VAL B 1 86 ? 136.539 2.052 9.585 1.00 29.25 85 VAL B CA 1
ATOM 2547 C C . VAL B 1 86 ? 136.280 0.980 10.643 1.00 32.44 85 VAL B C 1
ATOM 2548 O O . VAL B 1 86 ? 135.753 -0.087 10.311 1.00 32.36 85 VAL B O 1
ATOM 2552 N N . LEU B 1 87 ? 136.601 1.304 11.931 1.00 27.20 86 LEU B N 1
ATOM 2553 C CA . LEU B 1 87 ? 136.432 0.421 13.077 1.00 25.73 86 LEU B CA 1
ATOM 2554 C C . LEU B 1 87 ? 134.962 0.060 13.280 1.00 31.90 86 LEU B C 1
ATOM 2555 O O . LEU B 1 87 ? 134.637 -1.122 13.376 1.00 33.97 86 LEU B O 1
ATOM 2560 N N . ARG B 1 88 ? 134.083 1.061 13.284 1.00 27.86 87 ARG B N 1
ATOM 2561 C CA . ARG B 1 88 ? 132.636 0.917 13.441 1.00 28.96 87 ARG B CA 1
ATOM 2562 C C . ARG B 1 88 ? 132.048 -0.021 12.365 1.00 32.06 87 ARG B C 1
ATOM 2563 O O . ARG B 1 88 ? 131.298 -0.948 12.683 1.00 31.20 87 ARG B O 1
ATOM 2571 N N . GLU B 1 89 ? 132.407 0.213 11.093 1.00 28.39 88 GLU B N 1
ATOM 2572 C CA . GLU B 1 89 ? 131.926 -0.584 9.962 1.00 28.16 88 GLU B CA 1
ATOM 2573 C C . GLU B 1 89 ? 132.466 -2.032 10.018 1.00 30.47 88 GLU B C 1
ATOM 2574 O O . GLU B 1 89 ? 131.685 -2.956 9.849 1.00 30.44 88 GLU B O 1
ATOM 2580 N N . LEU B 1 90 ? 133.752 -2.230 10.332 1.00 25.14 89 LEU B N 1
ATOM 2581 C CA . LEU B 1 90 ? 134.342 -3.564 10.423 1.00 24.49 89 LEU B CA 1
ATOM 2582 C C . LEU B 1 90 ? 133.730 -4.364 11.590 1.00 30.13 89 LEU B C 1
ATOM 2583 O O . LEU B 1 90 ? 133.489 -5.563 11.438 1.00 31.50 89 LEU B O 1
ATOM 2588 N N . SER B 1 91 ? 133.451 -3.705 12.733 1.00 25.47 90 SER B N 1
ATOM 2589 C CA . SER B 1 91 ? 132.828 -4.352 13.889 1.00 24.62 90 SER B CA 1
ATOM 2590 C C . SER B 1 91 ? 131.420 -4.790 13.580 1.00 29.64 90 SER B C 1
ATOM 2591 O O . SER B 1 91 ? 130.979 -5.831 14.056 1.00 30.80 90 SER B O 1
ATOM 2594 N N . GLU B 1 92 ? 130.708 -4.009 12.784 1.00 26.46 91 GLU B N 1
ATOM 2595 C CA . GLU B 1 92 ? 129.347 -4.329 12.395 1.00 26.54 91 GLU B CA 1
ATOM 2596 C C . GLU B 1 92 ? 129.358 -5.511 11.396 1.00 34.36 91 GLU B C 1
ATOM 2597 O O . GLU B 1 92 ? 128.534 -6.422 11.547 1.00 36.32 91 GLU B O 1
ATOM 2603 N N . ASP B 1 93 ? 130.317 -5.522 10.431 1.00 30.04 92 ASP B N 1
ATOM 2604 C CA . ASP B 1 93 ? 130.427 -6.552 9.397 1.00 30.60 92 ASP B CA 1
ATOM 2605 C C . ASP B 1 93 ? 130.852 -7.919 9.939 1.00 32.43 92 ASP B C 1
ATOM 2606 O O . ASP B 1 93 ? 130.334 -8.943 9.484 1.00 33.22 92 ASP B O 1
ATOM 2611 N N . THR B 1 94 ? 131.775 -7.930 10.905 1.00 25.91 93 THR B N 1
ATOM 2612 C CA . THR B 1 94 ? 132.329 -9.148 11.505 1.00 24.00 93 THR B CA 1
ATOM 2613 C C . THR B 1 94 ? 131.586 -9.590 12.771 1.00 25.67 93 THR B C 1
ATOM 2614 O O . THR B 1 94 ? 131.661 -10.766 13.139 1.00 24.83 93 THR B O 1
ATOM 2618 N N . GLY B 1 95 ? 130.893 -8.660 13.423 1.00 21.60 94 GLY B N 1
ATOM 2619 C CA . GLY B 1 95 ? 130.180 -8.930 14.661 1.00 22.51 94 GLY B CA 1
ATOM 2620 C C . GLY B 1 95 ? 131.134 -9.046 15.835 1.00 28.05 94 GLY B C 1
ATOM 2621 O O . GLY B 1 95 ? 130.725 -9.453 16.928 1.00 28.66 94 GLY B O 1
ATOM 2622 N N . GLU B 1 96 ? 132.407 -8.633 15.625 1.00 23.84 95 GLU B N 1
ATOM 2623 C CA . GLU B 1 96 ? 133.469 -8.737 16.599 1.00 23.84 95 GLU B CA 1
ATOM 2624 C C . GLU B 1 96 ? 134.151 -7.385 16.925 1.00 28.02 95 GLU B C 1
ATOM 2625 O O . GLU B 1 96 ? 133.894 -6.398 16.265 1.00 28.96 95 GLU B O 1
ATOM 2631 N N . THR B 1 97 ? 134.980 -7.354 17.980 1.00 22.83 96 THR B N 1
ATOM 2632 C CA . THR B 1 97 ? 135.719 -6.174 18.403 1.00 22.20 96 THR B CA 1
ATOM 2633 C C . THR B 1 97 ? 136.849 -5.913 17.417 1.00 27.81 96 THR B C 1
ATOM 2634 O O . THR B 1 97 ? 137.589 -6.829 17.045 1.00 26.28 96 THR B O 1
ATOM 2638 N N . THR B 1 98 ? 136.982 -4.652 17.003 1.00 25.28 97 THR B N 1
ATOM 2639 C CA . THR B 1 98 ? 138.035 -4.229 16.095 1.00 24.42 97 THR B CA 1
ATOM 2640 C C . THR B 1 98 ? 138.910 -3.206 16.809 1.00 26.61 97 THR B C 1
ATOM 2641 O O . THR B 1 98 ? 138.422 -2.507 17.696 1.00 25.12 97 THR B O 1
ATOM 2645 N N . HIS B 1 99 ? 140.210 -3.156 16.480 1.00 23.25 98 HIS B N 1
ATOM 2646 C CA . HIS B 1 99 ? 141.092 -2.192 17.116 1.00 22.44 98 HIS B CA 1
ATOM 2647 C C . HIS B 1 99 ? 142.274 -1.826 16.241 1.00 26.88 98 HIS B C 1
ATOM 2648 O O . HIS B 1 99 ? 142.777 -2.643 15.474 1.00 26.33 98 HIS B O 1
ATOM 2655 N N . LEU B 1 100 ? 142.691 -0.566 16.356 1.00 23.20 99 LEU B N 1
ATOM 2656 C CA . LEU B 1 100 ? 143.853 -0.019 15.684 1.00 23.96 99 LEU B CA 1
ATOM 2657 C C . LEU B 1 100 ? 144.958 0.193 16.710 1.00 28.40 99 LEU B C 1
ATOM 2658 O O . LEU B 1 100 ? 144.748 0.843 17.740 1.00 27.94 99 LEU B O 1
ATOM 2663 N N . SER B 1 101 ? 146.118 -0.384 16.442 1.00 25.52 100 SER B N 1
ATOM 2664 C CA . SER B 1 101 ? 147.280 -0.221 17.303 1.00 25.31 100 SER B CA 1
ATOM 2665 C C . SER B 1 101 ? 148.365 0.510 16.525 1.00 28.56 100 SER B C 1
ATOM 2666 O O . SER B 1 101 ? 148.486 0.331 15.315 1.00 27.50 100 SER B O 1
ATOM 2669 N N . LEU B 1 102 ? 149.067 1.426 17.193 1.00 26.24 101 LEU B N 1
ATOM 2670 C CA . LEU B 1 102 ? 150.109 2.214 16.544 1.00 26.48 101 LEU B CA 1
ATOM 2671 C C . LEU B 1 102 ? 151.440 2.074 17.245 1.00 32.38 101 LEU B C 1
ATOM 2672 O O . LEU B 1 102 ? 151.499 1.939 18.474 1.00 32.83 101 LEU B O 1
ATOM 2677 N N . LEU B 1 103 ? 152.518 2.153 16.461 1.00 29.06 102 LEU B N 1
ATOM 2678 C CA . LEU B 1 103 ? 153.861 2.142 17.000 1.00 27.95 102 LEU B CA 1
ATOM 2679 C C . LEU B 1 103 ? 154.091 3.442 17.749 1.00 30.90 102 LEU B C 1
ATOM 2680 O O . LEU B 1 103 ? 153.861 4.520 17.220 1.00 30.57 102 LEU B O 1
ATOM 2685 N N . GLN B 1 104 ? 154.410 3.322 19.019 1.00 27.34 103 GLN B N 1
ATOM 2686 C CA . GLN B 1 104 ? 154.699 4.440 19.901 1.00 27.07 103 GLN B CA 1
ATOM 2687 C C . GLN B 1 104 ? 156.147 4.227 20.302 1.00 34.47 103 GLN B C 1
ATOM 2688 O O . GLN B 1 104 ? 156.456 3.581 21.311 1.00 35.28 103 GLN B O 1
ATOM 2694 N N . GLY B 1 105 ? 157.030 4.655 19.417 1.00 31.41 104 GLY B N 1
ATOM 2695 C CA . GLY B 1 105 ? 158.453 4.433 19.590 1.00 31.46 104 GLY B CA 1
ATOM 2696 C C . GLY B 1 105 ? 158.779 2.984 19.303 1.00 36.34 104 GLY B C 1
ATOM 2697 O O . GLY B 1 105 ? 158.572 2.514 18.181 1.00 34.66 104 GLY B O 1
ATOM 2698 N N . GLU B 1 106 ? 159.259 2.277 20.344 1.00 36.11 105 GLU B N 1
ATOM 2699 C CA A GLU B 1 106 ? 159.678 0.870 20.349 0.50 36.94 105 GLU B CA 1
ATOM 2700 C CA B GLU B 1 106 ? 159.656 0.865 20.264 0.50 36.21 105 GLU B CA 1
ATOM 2701 C C . GLU B 1 106 ? 158.506 -0.066 20.693 1.00 39.98 105 GLU B C 1
ATOM 2702 O O . GLU B 1 106 ? 158.627 -1.280 20.569 1.00 41.84 105 GLU B O 1
ATOM 2713 N N . GLN B 1 107 ? 157.388 0.499 21.173 1.00 34.25 106 GLN B N 1
ATOM 2714 C CA . GLN B 1 107 ? 156.217 -0.270 21.613 1.00 32.35 106 GLN B CA 1
ATOM 2715 C C . GLN B 1 107 ? 155.033 -0.166 20.647 1.00 33.20 106 GLN B C 1
ATOM 2716 O O . GLN B 1 107 ? 154.933 0.795 19.892 1.00 31.52 106 GLN B O 1
ATOM 2722 N N . LEU B 1 108 ? 154.113 -1.150 20.712 1.00 29.13 107 LEU B N 1
ATOM 2723 C CA . LEU B 1 108 ? 152.870 -1.169 19.940 1.00 28.11 107 LEU B CA 1
ATOM 2724 C C . LEU B 1 108 ? 151.710 -1.029 20.913 1.00 30.60 107 LEU B C 1
ATOM 2725 O O . LEU B 1 108 ? 151.551 -1.863 21.804 1.00 30.50 107 LEU B O 1
ATOM 2730 N N . ALA B 1 109 ? 150.925 0.050 20.774 1.00 25.56 108 ALA B N 1
ATOM 2731 C CA . ALA B 1 109 ? 149.799 0.355 21.667 1.00 22.51 108 ALA B CA 1
ATOM 2732 C C . ALA B 1 109 ? 148.478 0.380 20.918 1.00 26.12 108 ALA B C 1
ATOM 2733 O O . ALA B 1 109 ? 148.405 0.941 19.837 1.00 24.63 108 ALA B O 1
ATOM 2735 N N . SER B 1 110 ? 147.425 -0.179 21.512 1.00 24.67 109 SER B N 1
ATOM 2736 C CA . SER B 1 110 ? 146.073 -0.119 20.955 1.00 24.83 109 SER B CA 1
ATOM 2737 C C . SER B 1 110 ? 145.512 1.243 21.321 1.00 30.04 109 SER B C 1
ATOM 2738 O O . SER B 1 110 ? 145.449 1.565 22.503 1.00 30.38 109 SER B O 1
ATOM 2741 N N . LEU B 1 111 ? 145.205 2.086 20.324 1.00 27.30 110 LEU B N 1
ATOM 2742 C CA . LEU B 1 111 ? 144.815 3.463 20.607 1.00 27.81 110 LEU B CA 1
ATOM 2743 C C . LEU B 1 111 ? 143.367 3.839 20.219 1.00 31.86 110 LEU B C 1
ATOM 2744 O O . LEU B 1 111 ? 142.868 4.880 20.667 1.00 31.27 110 LEU B O 1
ATOM 2749 N N . SER B 1 112 ? 142.679 2.974 19.473 1.00 28.20 111 SER B N 1
ATOM 2750 C CA . SER B 1 112 ? 141.278 3.173 19.097 1.00 27.59 111 SER B CA 1
ATOM 2751 C C . SER B 1 112 ? 140.648 1.808 18.879 1.00 29.25 111 SER B C 1
ATOM 2752 O O . SER B 1 112 ? 141.306 0.905 18.375 1.00 28.56 111 SER B O 1
ATOM 2755 N N . HIS B 1 113 ? 139.419 1.621 19.342 1.00 25.51 112 HIS B N 1
ATOM 2756 C CA . HIS B 1 113 ? 138.693 0.365 19.164 1.00 26.00 112 HIS B CA 1
ATOM 2757 C C . HIS B 1 113 ? 137.210 0.634 18.953 1.00 30.10 112 HIS B C 1
ATOM 2758 O O . HIS B 1 113 ? 136.728 1.744 19.191 1.00 30.82 112 HIS B O 1
ATOM 2765 N N . ALA B 1 114 ? 136.489 -0.392 18.519 1.00 25.62 113 ALA B N 1
ATOM 2766 C CA . ALA B 1 114 ? 135.049 -0.368 18.366 1.00 25.82 113 ALA B CA 1
ATOM 2767 C C . ALA B 1 114 ? 134.481 -1.712 18.759 1.00 29.00 113 ALA B C 1
ATOM 2768 O O . ALA B 1 114 ? 135.154 -2.745 18.595 1.00 27.24 113 ALA B O 1
ATOM 2770 N N . TYR B 1 115 ? 133.269 -1.683 19.346 1.00 25.77 114 TYR B N 1
ATOM 2771 C CA . TYR B 1 115 ? 132.520 -2.860 19.757 1.00 25.19 114 TYR B CA 1
ATOM 2772 C C . TYR B 1 115 ? 131.333 -3.071 18.814 1.00 31.93 114 TYR B C 1
ATOM 2773 O O . TYR B 1 115 ? 130.698 -2.101 18.355 1.00 31.45 114 TYR B O 1
ATOM 2782 N N . SER B 1 116 ? 131.032 -4.343 18.527 1.00 27.59 115 SER B N 1
ATOM 2783 C CA . SER B 1 116 ? 129.883 -4.667 17.714 1.00 28.59 115 SER B CA 1
ATOM 2784 C C . SER B 1 116 ? 128.638 -4.736 18.594 1.00 36.36 115 SER B C 1
ATOM 2785 O O . SER B 1 116 ? 128.748 -5.092 19.772 1.00 35.82 115 SER B O 1
ATOM 2788 N N . SER B 1 117 ? 127.450 -4.461 18.022 1.00 34.33 116 SER B N 1
ATOM 2789 C CA . SER B 1 117 ? 126.188 -4.555 18.766 1.00 34.40 116 SER B CA 1
ATOM 2790 C C . SER B 1 117 ? 125.589 -5.946 18.661 1.00 38.65 116 SER B C 1
ATOM 2791 O O . SER B 1 117 ? 124.588 -6.213 19.327 1.00 40.11 116 SER B O 1
ATOM 2794 N N . ARG B 1 118 ? 126.143 -6.806 17.774 1.00 34.22 117 ARG B N 1
ATOM 2795 C CA . ARG B 1 118 ? 125.582 -8.115 17.429 1.00 34.18 117 ARG B CA 1
ATOM 2796 C C . ARG B 1 118 ? 125.453 -9.064 18.610 1.00 38.67 117 ARG B C 1
ATOM 2797 O O . ARG B 1 118 ? 124.375 -9.635 18.792 1.00 38.27 117 ARG B O 1
ATOM 2805 N N . ASN B 1 119 ? 126.554 -9.258 19.374 1.00 34.94 118 ASN B N 1
ATOM 2806 C CA . ASN B 1 119 ? 126.632 -10.188 20.504 1.00 34.13 118 ASN B CA 1
ATOM 2807 C C . ASN B 1 119 ? 126.751 -9.439 21.810 1.00 36.21 118 ASN B C 1
ATOM 2808 O O . ASN B 1 119 ? 127.395 -8.393 21.841 1.00 36.29 118 ASN B O 1
ATOM 2813 N N . ALA B 1 120 ? 126.195 -9.974 22.901 1.00 32.30 119 ALA B N 1
ATOM 2814 C CA . ALA B 1 120 ? 126.375 -9.332 24.214 1.00 31.78 119 ALA B CA 1
ATOM 2815 C C . ALA B 1 120 ? 127.762 -9.654 24.814 1.00 34.56 119 ALA B C 1
ATOM 2816 O O . ALA B 1 120 ? 128.271 -8.878 25.630 1.00 31.13 119 ALA B O 1
ATOM 2818 N N . THR B 1 121 ? 128.360 -10.803 24.401 1.00 32.60 120 THR B N 1
ATOM 2819 C CA . THR B 1 121 ? 129.681 -11.247 24.847 1.00 32.00 120 THR B CA 1
ATOM 2820 C C . THR B 1 121 ? 130.693 -10.827 23.798 1.00 35.01 120 THR B C 1
ATOM 2821 O O . THR B 1 121 ? 130.517 -11.136 22.606 1.00 35.79 120 THR B O 1
ATOM 2825 N N . LYS B 1 122 ? 131.771 -10.141 24.233 1.00 29.43 121 LYS B N 1
ATOM 2826 C CA . LYS B 1 122 ? 132.793 -9.681 23.303 1.00 27.89 121 LYS B CA 1
ATOM 2827 C C . LYS B 1 122 ? 134.173 -9.526 23.909 1.00 30.89 121 LYS B C 1
ATOM 2828 O O . LYS B 1 122 ? 134.349 -9.532 25.122 1.00 28.66 121 LYS B O 1
ATOM 2834 N N . VAL B 1 123 ? 135.161 -9.337 23.035 1.00 28.32 122 VAL B N 1
ATOM 2835 C CA . VAL B 1 123 ? 136.525 -9.105 23.485 1.00 27.77 122 VAL B CA 1
ATOM 2836 C C . VAL B 1 123 ? 136.593 -7.631 23.934 1.00 34.05 122 VAL B C 1
ATOM 2837 O O . VAL B 1 123 ? 136.369 -6.732 23.130 1.00 32.08 122 VAL B O 1
ATOM 2857 N N . GLU B 1 126 ? 140.884 -1.611 26.392 1.00 45.80 125 GLU B N 1
ATOM 2858 C CA . GLU B 1 126 ? 141.170 -0.313 26.978 1.00 46.06 125 GLU B CA 1
ATOM 2859 C C . GLU B 1 126 ? 142.170 0.350 26.057 1.00 47.51 125 GLU B C 1
ATOM 2860 O O . GLU B 1 126 ? 143.057 -0.335 25.538 1.00 47.14 125 GLU B O 1
ATOM 2866 N N . ASP B 1 127 ? 142.004 1.643 25.785 1.00 42.86 126 ASP B N 1
ATOM 2867 C CA . ASP B 1 127 ? 142.965 2.314 24.919 1.00 41.67 126 ASP B CA 1
ATOM 2868 C C . ASP B 1 127 ? 144.263 2.536 25.706 1.00 42.76 126 ASP B C 1
ATOM 2869 O O . ASP B 1 127 ? 144.246 2.587 26.941 1.00 41.91 126 ASP B O 1
ATOM 2874 N N . ALA B 1 128 ? 145.387 2.558 24.972 1.00 37.80 127 ALA B N 1
ATOM 2875 C CA . ALA B 1 128 ? 146.778 2.682 25.419 1.00 36.62 127 ALA B CA 1
ATOM 2876 C C . ALA B 1 128 ? 147.296 1.351 26.002 1.00 38.85 127 ALA B C 1
ATOM 2877 O O . ALA B 1 128 ? 148.345 1.329 26.654 1.00 40.40 127 ALA B O 1
ATOM 2879 N N . GLU B 1 129 ? 146.609 0.232 25.695 1.00 32.62 128 GLU B N 1
ATOM 2880 C CA . GLU B 1 129 ? 147.056 -1.099 26.096 1.00 32.04 128 GLU B CA 1
ATOM 2881 C C . GLU B 1 129 ? 148.247 -1.486 25.205 1.00 35.67 128 GLU B C 1
ATOM 2882 O O . GLU B 1 129 ? 148.183 -1.332 23.980 1.00 35.38 128 GLU B O 1
ATOM 2888 N N . VAL B 1 130 ? 149.341 -1.933 25.825 1.00 31.44 129 VAL B N 1
ATOM 2889 C CA . VAL B 1 130 ? 150.539 -2.333 25.115 1.00 31.52 129 VAL B CA 1
ATOM 2890 C C . VAL B 1 130 ? 150.393 -3.810 24.689 1.00 37.80 129 VAL B C 1
ATOM 2891 O O . VAL B 1 130 ? 150.088 -4.685 25.511 1.00 39.08 129 VAL B O 1
ATOM 2895 N N . LEU B 1 131 ? 150.581 -4.062 23.384 1.00 32.89 130 LEU B N 1
ATOM 2896 C CA . LEU B 1 131 ? 150.505 -5.385 22.772 1.00 31.71 130 LEU B CA 1
ATOM 2897 C C . LEU B 1 131 ? 151.885 -5.955 22.566 1.00 36.32 130 LEU B C 1
ATOM 2898 O O . LEU B 1 131 ? 152.818 -5.215 22.269 1.00 37.18 130 LEU B O 1
ATOM 2903 N N . THR B 1 132 ? 152.035 -7.268 22.735 1.00 33.27 131 THR B N 1
ATOM 2904 C CA . THR B 1 132 ? 153.339 -7.899 22.540 1.00 32.60 131 THR B CA 1
ATOM 2905 C C . THR B 1 132 ? 153.556 -8.095 21.028 1.00 35.86 131 THR B C 1
ATOM 2906 O O . THR B 1 132 ? 152.587 -8.240 20.277 1.00 34.55 131 THR B O 1
ATOM 2910 N N . PHE B 1 133 ? 154.815 -8.058 20.580 1.00 32.75 132 PHE B N 1
ATOM 2911 C CA . PHE B 1 133 ? 155.114 -8.258 19.174 1.00 32.38 132 PHE B CA 1
ATOM 2912 C C . PHE B 1 133 ? 154.977 -9.727 18.787 1.00 38.18 132 PHE B C 1
ATOM 2913 O O . PHE B 1 133 ? 154.604 -10.030 17.653 1.00 39.75 132 PHE B O 1
ATOM 2921 N N . HIS B 1 134 ? 155.234 -10.626 19.738 1.00 33.16 133 HIS B N 1
ATOM 2922 C CA . HIS B 1 134 ? 155.204 -12.057 19.511 1.00 33.12 133 HIS B CA 1
ATOM 2923 C C . HIS B 1 134 ? 153.870 -12.747 19.874 1.00 37.46 133 HIS B C 1
ATOM 2924 O O . HIS B 1 134 ? 153.577 -13.824 19.342 1.00 39.01 133 HIS B O 1
ATOM 2931 N N . GLY B 1 135 ? 153.103 -12.157 20.779 1.00 31.82 134 GLY B N 1
ATOM 2932 C CA . GLY B 1 135 ? 151.881 -12.776 21.272 1.00 31.41 134 GLY B CA 1
ATOM 2933 C C . GLY B 1 135 ? 150.572 -12.284 20.708 1.00 34.59 134 GLY B C 1
ATOM 2934 O O . GLY B 1 135 ? 149.513 -12.815 21.071 1.00 33.44 134 GLY B O 1
ATOM 2935 N N . THR B 1 136 ? 150.611 -11.266 19.831 1.00 31.07 135 THR B N 1
ATOM 2936 C CA . THR B 1 136 ? 149.377 -10.731 19.220 1.00 29.80 135 THR B CA 1
ATOM 2937 C C . THR B 1 136 ? 149.469 -10.803 17.709 1.00 31.39 135 THR B C 1
ATOM 2938 O O . THR B 1 136 ? 150.573 -10.715 17.165 1.00 31.36 135 THR B O 1
ATOM 2942 N N . ALA B 1 137 ? 148.311 -10.892 17.032 1.00 25.80 136 ALA B N 1
ATOM 2943 C CA . ALA B 1 137 ? 148.245 -10.841 15.572 1.00 24.40 136 ALA B CA 1
ATOM 2944 C C . ALA B 1 137 ? 148.742 -9.465 15.095 1.00 29.23 136 ALA B C 1
ATOM 2945 O O . ALA B 1 137 ? 149.521 -9.385 14.132 1.00 28.33 136 ALA B O 1
ATOM 2947 N N . SER B 1 138 ? 148.358 -8.381 15.836 1.00 26.14 137 SER B N 1
ATOM 2948 C CA . SER B 1 138 ? 148.768 -6.994 15.553 1.00 25.29 137 SER B CA 1
ATOM 2949 C C . SER B 1 138 ? 150.280 -6.858 15.596 1.00 30.94 137 SER B C 1
ATOM 2950 O O . SER B 1 138 ? 150.867 -6.292 14.661 1.00 31.57 137 SER B O 1
ATOM 2953 N N . GLY B 1 139 ? 150.891 -7.423 16.645 1.00 27.27 138 GLY B N 1
ATOM 2954 C CA . GLY B 1 139 ? 152.336 -7.435 16.840 1.00 27.31 138 GLY B CA 1
ATOM 2955 C C . GLY B 1 139 ? 153.071 -8.174 15.742 1.00 33.31 138 GLY B C 1
ATOM 2956 O O . GLY B 1 139 ? 154.097 -7.693 15.258 1.00 34.39 138 GLY B O 1
ATOM 2957 N N . LEU B 1 140 ? 152.538 -9.335 15.313 1.00 30.70 139 LEU B N 1
ATOM 2958 C CA . LEU B 1 140 ? 153.138 -10.140 14.241 1.00 30.86 139 LEU B CA 1
ATOM 2959 C C . LEU B 1 140 ? 153.020 -9.429 12.895 1.00 34.32 139 LEU B C 1
ATOM 2960 O O . LEU B 1 140 ? 153.961 -9.463 12.112 1.00 34.86 139 LEU B O 1
ATOM 2965 N N . ALA B 1 141 ? 151.887 -8.748 12.644 1.00 30.71 140 ALA B N 1
ATOM 2966 C CA . ALA B 1 141 ? 151.658 -7.967 11.409 1.00 29.84 140 ALA B CA 1
ATOM 2967 C C . ALA B 1 141 ? 152.692 -6.835 11.279 1.00 32.69 140 ALA B C 1
ATOM 2968 O O . ALA B 1 141 ? 153.205 -6.602 10.189 1.00 33.76 140 ALA B O 1
ATOM 2970 N N . VAL B 1 142 ? 153.014 -6.164 12.410 1.00 28.25 141 VAL B N 1
ATOM 2971 C CA . VAL B 1 142 ? 153.960 -5.050 12.509 1.00 27.51 141 VAL B CA 1
ATOM 2972 C C . VAL B 1 142 ? 155.389 -5.597 12.385 1.00 32.99 141 VAL B C 1
ATOM 2973 O O . VAL B 1 142 ? 156.160 -5.029 11.627 1.00 33.25 141 VAL B O 1
ATOM 2977 N N . LEU B 1 143 ? 155.751 -6.688 13.098 1.00 32.28 142 LEU B N 1
ATOM 2978 C CA . LEU B 1 143 ? 157.116 -7.260 12.972 1.00 33.72 142 LEU B CA 1
ATOM 2979 C C . LEU B 1 143 ? 157.408 -7.730 11.562 1.00 37.86 142 LEU B C 1
ATOM 2980 O O . LEU B 1 143 ? 158.544 -7.599 11.105 1.00 39.74 142 LEU B O 1
ATOM 2985 N N . ALA B 1 144 ? 156.405 -8.321 10.884 1.00 32.03 143 ALA B N 1
ATOM 2986 C CA . ALA B 1 144 ? 156.590 -8.873 9.545 1.00 33.00 143 ALA B CA 1
ATOM 2987 C C . ALA B 1 144 ? 157.049 -7.814 8.545 1.00 36.94 143 ALA B C 1
ATOM 2988 O O . ALA B 1 144 ? 157.743 -8.163 7.604 1.00 37.20 143 ALA B O 1
ATOM 2990 N N . TYR B 1 145 ? 156.711 -6.531 8.774 1.00 34.11 144 TYR B N 1
ATOM 2991 C CA . TYR B 1 145 ? 157.071 -5.437 7.870 1.00 34.34 144 TYR B CA 1
ATOM 2992 C C . TYR B 1 145 ? 157.986 -4.396 8.533 1.00 38.48 144 TYR B C 1
ATOM 2993 O O . TYR B 1 145 ? 158.157 -3.280 8.015 1.00 38.38 144 TYR B O 1
ATOM 3002 N N . SER B 1 146 ? 158.646 -4.810 9.631 1.00 35.39 145 SER B N 1
ATOM 3003 C CA . SER B 1 146 ? 159.634 -4.021 10.360 1.00 34.67 145 SER B CA 1
ATOM 3004 C C . SER B 1 146 ? 161.041 -4.346 9.824 1.00 39.74 145 SER B C 1
ATOM 3005 O O . SER B 1 146 ? 161.221 -5.337 9.094 1.00 38.51 145 SER B O 1
ATOM 3008 N N . GLU B 1 147 ? 162.021 -3.477 10.150 1.00 38.09 146 GLU B N 1
ATOM 3009 C CA . GLU B 1 147 ? 163.409 -3.640 9.713 1.00 39.52 146 GLU B CA 1
ATOM 3010 C C . GLU B 1 147 ? 164.024 -4.893 10.343 1.00 44.61 146 GLU B C 1
ATOM 3011 O O . GLU B 1 147 ? 163.767 -5.151 11.521 1.00 43.74 146 GLU B O 1
ATOM 3017 N N . PRO B 1 148 ? 164.841 -5.668 9.584 1.00 42.70 147 PRO B N 1
ATOM 3018 C CA . PRO B 1 148 ? 165.475 -6.875 10.159 1.00 43.34 147 PRO B CA 1
ATOM 3019 C C . PRO B 1 148 ? 166.171 -6.623 11.498 1.00 46.22 147 PRO B C 1
ATOM 3020 O O . PRO B 1 148 ? 166.069 -7.469 12.375 1.00 44.05 147 PRO B O 1
ATOM 3024 N N . SER B 1 149 ? 166.809 -5.445 11.672 1.00 44.65 148 SER B N 1
ATOM 3025 C CA . SER B 1 149 ? 167.479 -5.045 12.920 1.00 45.13 148 SER B CA 1
ATOM 3026 C C . SER B 1 149 ? 166.471 -4.892 14.081 1.00 48.06 148 SER B C 1
ATOM 3027 O O . SER B 1 149 ? 166.789 -5.275 15.212 1.00 47.52 148 SER B O 1
ATOM 3030 N N . PHE B 1 150 ? 165.246 -4.375 13.789 1.00 44.45 149 PHE B N 1
ATOM 3031 C CA . PHE B 1 150 ? 164.185 -4.219 14.800 1.00 43.36 149 PHE B CA 1
ATOM 3032 C C . PHE B 1 150 ? 163.660 -5.591 15.238 1.00 45.88 149 PHE B C 1
ATOM 3033 O O . PHE B 1 150 ? 163.520 -5.841 16.438 1.00 45.71 149 PHE B O 1
ATOM 3041 N N . VAL B 1 151 ? 163.430 -6.483 14.270 1.00 41.34 150 VAL B N 1
ATOM 3042 C CA . VAL B 1 151 ? 162.983 -7.856 14.486 1.00 40.86 150 VAL B CA 1
ATOM 3043 C C . VAL B 1 151 ? 164.051 -8.594 15.307 1.00 47.40 150 VAL B C 1
ATOM 3044 O O . VAL B 1 151 ? 163.692 -9.288 16.254 1.00 48.02 150 VAL B O 1
ATOM 3048 N N . ASP B 1 152 ? 165.351 -8.404 14.968 1.00 44.90 151 ASP B N 1
ATOM 3049 C CA . ASP B 1 152 ? 166.503 -9.009 15.650 1.00 45.69 151 ASP B CA 1
ATOM 3050 C C . ASP B 1 152 ? 166.537 -8.599 17.112 1.00 48.15 151 ASP B C 1
ATOM 3051 O O . ASP B 1 152 ? 166.701 -9.460 17.966 1.00 49.26 151 ASP B O 1
ATOM 3056 N N . ALA B 1 153 ? 166.327 -7.301 17.395 1.00 42.74 152 ALA B N 1
ATOM 3057 C CA . ALA B 1 153 ? 166.300 -6.730 18.738 1.00 41.51 152 ALA B CA 1
ATOM 3058 C C . ALA B 1 153 ? 165.163 -7.333 19.586 1.00 46.98 152 ALA B C 1
ATOM 3059 O O . ALA B 1 153 ? 165.405 -7.805 20.698 1.00 48.40 152 ALA B O 1
ATOM 3061 N N . VAL B 1 154 ? 163.939 -7.346 19.034 1.00 43.76 153 VAL B N 1
ATOM 3062 C CA . VAL B 1 154 ? 162.722 -7.860 19.672 1.00 44.38 153 VAL B CA 1
ATOM 3063 C C . VAL B 1 154 ? 162.891 -9.362 20.035 1.00 53.04 153 VAL B C 1
ATOM 3064 O O . VAL B 1 154 ? 162.542 -9.773 21.150 1.00 53.32 153 VAL B O 1
ATOM 3068 N N . LEU B 1 155 ? 163.465 -10.150 19.106 1.00 51.34 154 LEU B N 1
ATOM 3069 C CA . LEU B 1 155 ? 163.638 -11.590 19.270 1.00 52.61 154 LEU B CA 1
ATOM 3070 C C . LEU B 1 155 ? 164.878 -11.986 20.077 1.00 60.57 154 LEU B C 1
ATOM 3071 O O . LEU B 1 155 ? 164.930 -13.122 20.557 1.00 61.21 154 LEU B O 1
ATOM 3076 N N . ALA B 1 156 ? 165.854 -11.074 20.247 1.00 59.51 155 ALA B N 1
ATOM 3077 C CA . ALA B 1 156 ? 167.051 -11.339 21.054 1.00 61.90 155 ALA B CA 1
ATOM 3078 C C . ALA B 1 156 ? 166.687 -11.306 22.534 1.00 69.44 155 ALA B C 1
ATOM 3079 O O . ALA B 1 156 ? 167.190 -12.129 23.299 1.00 71.40 155 ALA B O 1
ATOM 3081 N N . ALA B 1 157 ? 165.797 -10.366 22.926 1.00 66.06 156 ALA B N 1
ATOM 3082 C CA . ALA B 1 157 ? 165.288 -10.227 24.286 1.00 66.04 156 ALA B CA 1
ATOM 3083 C C . ALA B 1 157 ? 164.355 -11.403 24.604 1.00 71.52 156 ALA B C 1
ATOM 3084 O O . ALA B 1 157 ? 163.481 -11.674 23.774 1.00 70.11 156 ALA B O 1
ATOM 3086 N N . PRO B 1 158 ? 164.517 -12.140 25.749 1.00 70.10 157 PRO B N 1
ATOM 3087 C CA . PRO B 1 158 ? 163.599 -13.275 26.033 1.00 69.28 157 PRO B CA 1
ATOM 3088 C C . PRO B 1 158 ? 162.127 -12.852 25.981 1.00 66.66 157 PRO B C 1
ATOM 3089 O O . PRO B 1 158 ? 161.769 -11.736 26.385 1.00 64.97 157 PRO B O 1
ATOM 3093 N N . LEU B 1 159 ? 161.302 -13.731 25.390 1.00 58.99 158 LEU B N 1
ATOM 3094 C CA . LEU B 1 159 ? 159.881 -13.510 25.119 1.00 55.54 158 LEU B CA 1
ATOM 3095 C C . LEU B 1 159 ? 159.025 -14.037 26.261 1.00 59.55 158 LEU B C 1
ATOM 3096 O O . LEU B 1 159 ? 159.069 -15.236 26.569 1.00 60.87 158 LEU B O 1
ATOM 3101 N N . THR B 1 160 ? 158.255 -13.132 26.891 1.00 53.92 159 THR B N 1
ATOM 3102 C CA A THR B 1 160 ? 157.433 -13.492 28.042 0.50 53.80 159 THR B CA 1
ATOM 3103 C CA B THR B 1 160 ? 157.397 -13.448 28.036 0.50 53.68 159 THR B CA 1
ATOM 3104 C C . THR B 1 160 ? 156.144 -14.216 27.601 1.00 57.65 159 THR B C 1
ATOM 3105 O O . THR B 1 160 ? 155.522 -13.865 26.585 1.00 57.07 159 THR B O 1
ATOM 3112 N N . ALA B 1 161 ? 155.762 -15.249 28.378 1.00 53.97 160 ALA B N 1
ATOM 3113 C CA . ALA B 1 161 ? 154.561 -16.047 28.128 1.00 53.05 160 ALA B CA 1
ATOM 3114 C C . ALA B 1 161 ? 153.416 -15.514 28.995 1.00 55.29 160 ALA B C 1
ATOM 3115 O O . ALA B 1 161 ? 153.348 -15.797 30.190 1.00 55.45 160 ALA B O 1
ATOM 3117 N N . ARG B 1 162 ? 152.564 -14.677 28.397 1.00 50.63 161 ARG B N 1
ATOM 3118 C CA . ARG B 1 162 ? 151.407 -14.050 29.052 1.00 49.82 161 ARG B CA 1
ATOM 3119 C C . ARG B 1 162 ? 150.350 -15.105 29.385 1.00 54.42 161 ARG B C 1
ATOM 3120 O O . ARG B 1 162 ? 149.709 -15.030 30.434 1.00 54.11 161 ARG B O 1
ATOM 3128 N N . THR B 1 163 ? 150.170 -16.079 28.471 1.00 51.24 162 THR B N 1
ATOM 3129 C CA . THR B 1 163 ? 149.229 -17.191 28.581 1.00 51.88 162 THR B CA 1
ATOM 3130 C C . THR B 1 163 ? 149.985 -18.508 28.341 1.00 57.54 162 THR B C 1
ATOM 3131 O O . THR B 1 163 ? 151.093 -18.454 27.798 1.00 56.90 162 THR B O 1
ATOM 3135 N N . PRO B 1 164 ? 149.396 -19.706 28.635 1.00 56.98 163 PRO B N 1
ATOM 3136 C CA . PRO B 1 164 ? 150.120 -20.961 28.331 1.00 58.60 163 PRO B CA 1
ATOM 3137 C C . PRO B 1 164 ? 150.259 -21.235 26.820 1.00 60.34 163 PRO B C 1
ATOM 3138 O O . PRO B 1 164 ? 151.055 -22.101 26.441 1.00 61.65 163 PRO B O 1
ATOM 3142 N N . GLN B 1 165 ? 149.516 -20.487 25.971 1.00 53.50 164 GLN B N 1
ATOM 3143 C CA . GLN B 1 165 ? 149.531 -20.629 24.514 1.00 52.58 164 GLN B CA 1
ATOM 3144 C C . GLN B 1 165 ? 150.537 -19.681 23.817 1.00 52.36 164 GLN B C 1
ATOM 3145 O O . GLN B 1 165 ? 150.747 -19.836 22.613 1.00 52.07 164 GLN B O 1
ATOM 3151 N N . THR B 1 166 ? 151.144 -18.716 24.551 1.00 46.51 165 THR B N 1
ATOM 3152 C CA . THR B 1 166 ? 152.091 -17.738 23.979 1.00 44.92 165 THR B CA 1
ATOM 3153 C C . THR B 1 166 ? 153.307 -18.436 23.389 1.00 48.35 165 THR B C 1
ATOM 3154 O O . THR B 1 166 ? 153.954 -19.237 24.071 1.00 50.37 165 THR B O 1
ATOM 3158 N N . GLN B 1 167 ? 153.590 -18.136 22.110 1.00 42.41 166 GLN B N 1
ATOM 3159 C CA . GLN B 1 167 ? 154.734 -18.661 21.378 1.00 42.11 166 GLN B CA 1
ATOM 3160 C C . GLN B 1 167 ? 155.966 -17.885 21.826 1.00 47.38 166 GLN B C 1
ATOM 3161 O O . GLN B 1 167 ? 156.036 -16.663 21.654 1.00 46.42 166 GLN B O 1
ATOM 3167 N N . THR B 1 168 ? 156.913 -18.604 22.448 1.00 45.35 167 THR B N 1
ATOM 3168 C CA . THR B 1 168 ? 158.118 -18.033 23.038 1.00 44.86 167 THR B CA 1
ATOM 3169 C C . THR B 1 168 ? 159.383 -18.493 22.288 1.00 49.68 167 THR B C 1
ATOM 3170 O O . THR B 1 168 ? 160.452 -17.962 22.568 1.00 50.51 167 THR B O 1
ATOM 3174 N N . ASP B 1 169 ? 159.262 -19.419 21.305 1.00 46.79 168 ASP B N 1
ATOM 3175 C CA . ASP B 1 169 ? 160.384 -19.846 20.456 1.00 47.97 168 ASP B CA 1
ATOM 3176 C C . ASP B 1 169 ? 160.629 -18.759 19.379 1.00 48.22 168 ASP B C 1
ATOM 3177 O O . ASP B 1 169 ? 159.754 -18.536 18.536 1.00 46.87 168 ASP B O 1
ATOM 3182 N N . PRO B 1 170 ? 161.801 -18.077 19.394 1.00 43.06 169 PRO B N 1
ATOM 3183 C CA . PRO B 1 170 ? 162.063 -17.028 18.387 1.00 41.44 169 PRO B CA 1
ATOM 3184 C C . PRO B 1 170 ? 162.058 -17.547 16.950 1.00 44.66 169 PRO B C 1
ATOM 3185 O O . PRO B 1 170 ? 161.662 -16.806 16.050 1.00 42.81 169 PRO B O 1
ATOM 3189 N N . ALA B 1 171 ? 162.474 -18.822 16.740 1.00 42.18 170 ALA B N 1
ATOM 3190 C CA . ALA B 1 171 ? 162.493 -19.475 15.430 1.00 42.46 170 ALA B CA 1
ATOM 3191 C C . ALA B 1 171 ? 161.072 -19.643 14.910 1.00 45.81 170 ALA B C 1
ATOM 3192 O O . ALA B 1 171 ? 160.822 -19.451 13.714 1.00 46.17 170 ALA B O 1
ATOM 3194 N N . ALA B 1 172 ? 160.136 -19.982 15.824 1.00 40.80 171 ALA B N 1
ATOM 3195 C CA . ALA B 1 172 ? 158.736 -20.174 15.501 1.00 40.11 171 ALA B CA 1
ATOM 3196 C C . ALA B 1 172 ? 158.083 -18.840 15.160 1.00 44.26 171 ALA B C 1
ATOM 3197 O O . ALA B 1 172 ? 157.235 -18.804 14.269 1.00 44.00 171 ALA B O 1
ATOM 3199 N N . ILE B 1 173 ? 158.506 -17.741 15.838 1.00 40.68 172 ILE B N 1
ATOM 3200 C CA . ILE B 1 173 ? 157.997 -16.385 15.593 1.00 39.41 172 ILE B CA 1
ATOM 3201 C C . ILE B 1 173 ? 158.480 -15.915 14.219 1.00 43.77 172 ILE B C 1
ATOM 3202 O O . ILE B 1 173 ? 157.673 -15.375 13.460 1.00 43.83 172 ILE B O 1
ATOM 3207 N N . ARG B 1 174 ? 159.769 -16.171 13.884 1.00 39.21 173 ARG B N 1
ATOM 3208 C CA . ARG B 1 174 ? 160.360 -15.822 12.588 1.00 38.44 173 ARG B CA 1
ATOM 3209 C C . ARG B 1 174 ? 159.648 -16.554 11.443 1.00 42.49 173 ARG B C 1
ATOM 3210 O O . ARG B 1 174 ? 159.465 -15.978 10.367 1.00 42.67 173 ARG B O 1
ATOM 3218 N N . ALA B 1 175 ? 159.230 -17.813 11.690 1.00 38.95 174 ALA B N 1
ATOM 3219 C CA . ALA B 1 175 ? 158.514 -18.640 10.724 1.00 39.63 174 ALA B CA 1
ATOM 3220 C C . ALA B 1 175 ? 157.131 -18.048 10.455 1.00 42.53 174 ALA B C 1
ATOM 3221 O O . ALA B 1 175 ? 156.708 -17.979 9.295 1.00 41.32 174 ALA B O 1
ATOM 3223 N N . GLU B 1 176 ? 156.463 -17.566 11.530 1.00 39.10 175 GLU B N 1
ATOM 3224 C CA . GLU B 1 176 ? 155.153 -16.925 11.476 1.00 38.18 175 GLU B CA 1
ATOM 3225 C C . GLU B 1 176 ? 155.245 -15.566 10.749 1.00 42.40 175 GLU B C 1
ATOM 3226 O O . GLU B 1 176 ? 154.439 -15.313 9.852 1.00 42.01 175 GLU B O 1
ATOM 3232 N N . ILE B 1 177 ? 156.270 -14.743 11.081 1.00 38.58 176 ILE B N 1
ATOM 3233 C CA . ILE B 1 177 ? 156.578 -13.461 10.437 1.00 38.36 176 ILE B CA 1
ATOM 3234 C C . ILE B 1 177 ? 156.667 -13.644 8.901 1.00 43.19 176 ILE B C 1
ATOM 3235 O O . ILE B 1 177 ? 156.092 -12.845 8.150 1.00 42.36 176 ILE B O 1
ATOM 3240 N N . ALA B 1 178 ? 157.385 -14.693 8.447 1.00 40.58 177 ALA B N 1
ATOM 3241 C CA . ALA B 1 178 ? 157.591 -14.971 7.025 1.00 41.91 177 ALA B CA 1
ATOM 3242 C C . ALA B 1 178 ? 156.271 -15.294 6.323 1.00 45.67 177 ALA B C 1
ATOM 3243 O O . ALA B 1 178 ? 156.050 -14.845 5.198 1.00 44.81 177 ALA B O 1
ATOM 3245 N N . GLU B 1 179 ? 155.374 -16.002 7.020 1.00 43.78 178 GLU B N 1
ATOM 3246 C CA . GLU B 1 179 ? 154.048 -16.351 6.505 1.00 44.34 178 GLU B CA 1
ATOM 3247 C C . GLU B 1 179 ? 153.142 -15.091 6.395 1.00 45.00 178 GLU B C 1
ATOM 3248 O O . GLU B 1 179 ? 152.382 -14.979 5.425 1.00 44.80 178 GLU B O 1
ATOM 3254 N N . VAL B 1 180 ? 153.260 -14.140 7.363 1.00 38.09 179 VAL B N 1
ATOM 3255 C CA . VAL B 1 180 ? 152.515 -12.870 7.370 1.00 35.84 179 VAL B CA 1
ATOM 3256 C C . VAL B 1 180 ? 153.010 -11.988 6.213 1.00 40.71 179 VAL B C 1
ATOM 3257 O O . VAL B 1 180 ? 152.191 -11.411 5.503 1.00 40.00 179 VAL B O 1
ATOM 3261 N N . ARG B 1 181 ? 154.344 -11.894 6.018 1.00 39.38 180 ARG B N 1
ATOM 3262 C CA . ARG B 1 181 ? 154.947 -11.098 4.952 1.00 40.41 180 ARG B CA 1
ATOM 3263 C C . ARG B 1 181 ? 154.461 -11.586 3.564 1.00 47.45 180 ARG B C 1
ATOM 3264 O O . ARG B 1 181 ? 154.190 -10.775 2.663 1.00 48.22 180 ARG B O 1
ATOM 3272 N N . ARG B 1 182 ? 154.283 -12.907 3.440 1.00 44.82 181 ARG B N 1
ATOM 3273 C CA . ARG B 1 182 ? 153.845 -13.607 2.240 1.00 46.18 181 ARG B CA 1
ATOM 3274 C C . ARG B 1 182 ? 152.339 -13.421 1.938 1.00 49.88 181 ARG B C 1
ATOM 3275 O O . ARG B 1 182 ? 151.971 -13.288 0.776 1.00 52.72 181 ARG B O 1
ATOM 3283 N N . THR B 1 183 ? 151.480 -13.459 2.962 1.00 44.30 182 THR B N 1
ATOM 3284 C CA . THR B 1 183 ? 150.020 -13.395 2.805 1.00 42.65 182 THR B CA 1
ATOM 3285 C C . THR B 1 183 ? 149.417 -12.013 3.095 1.00 43.31 182 THR B C 1
ATOM 3286 O O . THR B 1 183 ? 148.283 -11.776 2.690 1.00 41.48 182 THR B O 1
ATOM 3290 N N . GLY B 1 184 ? 150.161 -11.131 3.781 1.00 39.03 183 GLY B N 1
ATOM 3291 C CA . GLY B 1 184 ? 149.715 -9.783 4.155 1.00 36.87 183 GLY B CA 1
ATOM 3292 C C . GLY B 1 184 ? 148.725 -9.730 5.315 1.00 37.21 183 GLY B C 1
ATOM 3293 O O . GLY B 1 184 ? 148.085 -8.695 5.551 1.00 34.25 183 GLY B O 1
ATOM 3294 N N . LEU B 1 185 ? 148.576 -10.860 6.033 1.00 33.34 184 LEU B N 1
ATOM 3295 C CA . LEU B 1 185 ? 147.651 -11.001 7.150 1.00 32.89 184 LEU B CA 1
ATOM 3296 C C . LEU B 1 185 ? 148.241 -11.916 8.226 1.00 34.39 184 LEU B C 1
ATOM 3297 O O . LEU B 1 185 ? 148.808 -12.959 7.903 1.00 35.64 184 LEU B O 1
ATOM 3302 N N . ALA B 1 186 ? 148.061 -11.542 9.497 1.00 28.75 185 ALA B N 1
ATOM 3303 C CA . ALA B 1 186 ? 148.507 -12.313 10.673 1.00 27.71 185 ALA B CA 1
ATOM 3304 C C . ALA B 1 186 ? 147.327 -12.834 11.463 1.00 32.55 185 ALA B C 1
ATOM 3305 O O . ALA B 1 186 ? 146.312 -12.160 11.559 1.00 31.49 185 ALA B O 1
ATOM 3307 N N . GLN B 1 187 ? 147.471 -14.040 12.034 1.00 30.96 186 GLN B N 1
ATOM 3308 C CA . GLN B 1 187 ? 146.497 -14.701 12.890 1.00 30.38 186 GLN B CA 1
ATOM 3309 C C . GLN B 1 187 ? 147.182 -15.175 14.127 1.00 36.76 186 GLN B C 1
ATOM 3310 O O . GLN B 1 187 ? 148.305 -15.666 14.028 1.00 37.78 186 GLN B O 1
ATOM 3316 N N . SER B 1 188 ? 146.530 -15.036 15.296 1.00 35.00 187 SER B N 1
ATOM 3317 C CA . SER B 1 188 ? 147.073 -15.480 16.589 1.00 35.89 187 SER B CA 1
ATOM 3318 C C . SER B 1 188 ? 145.932 -15.979 17.463 1.00 40.26 187 SER B C 1
ATOM 3319 O O . SER B 1 188 ? 144.920 -15.292 17.608 1.00 40.62 187 SER B O 1
ATOM 3322 N N . ILE B 1 189 ? 146.094 -17.175 18.036 1.00 36.21 188 ILE B N 1
ATOM 3323 C CA . ILE B 1 189 ? 145.092 -17.774 18.896 1.00 35.94 188 ILE B CA 1
ATOM 3324 C C . ILE B 1 189 ? 145.644 -17.845 20.325 1.00 41.40 188 ILE B C 1
ATOM 3325 O O . ILE B 1 189 ? 146.592 -18.577 20.585 1.00 42.80 188 ILE B O 1
ATOM 3330 N N . GLY B 1 190 ? 145.056 -17.040 21.200 1.00 39.37 189 GLY B N 1
ATOM 3331 C CA . GLY B 1 190 ? 145.315 -16.966 22.632 1.00 41.72 189 GLY B CA 1
ATOM 3332 C C . GLY B 1 190 ? 146.721 -16.776 23.140 1.00 52.17 189 GLY B C 1
ATOM 3333 O O . GLY B 1 190 ? 147.062 -17.331 24.187 1.00 53.10 189 GLY B O 1
ATOM 3334 N N . GLY B 1 191 ? 147.517 -15.971 22.434 1.00 51.52 190 GLY B N 1
ATOM 3335 C CA . GLY B 1 191 ? 148.893 -15.659 22.823 1.00 51.55 190 GLY B CA 1
ATOM 3336 C C . GLY B 1 191 ? 149.016 -14.474 23.777 1.00 55.51 190 GLY B C 1
ATOM 3337 O O . GLY B 1 191 ? 150.014 -14.349 24.501 1.00 55.88 190 GLY B O 1
ATOM 3338 N N . PHE B 1 192 ? 148.009 -13.575 23.761 1.00 50.65 191 PHE B N 1
ATOM 3339 C CA . PHE B 1 192 ? 147.912 -12.374 24.604 1.00 49.30 191 PHE B CA 1
ATOM 3340 C C . PHE B 1 192 ? 146.833 -12.581 25.661 1.00 52.59 191 PHE B C 1
ATOM 3341 O O . PHE B 1 192 ? 147.039 -12.283 26.840 1.00 52.07 191 PHE B O 1
ATOM 3349 N N . GLU B 1 193 ? 145.678 -13.101 25.220 1.00 49.35 192 GLU B N 1
ATOM 3350 C CA . GLU B 1 193 ? 144.518 -13.412 26.050 1.00 49.38 192 GLU B CA 1
ATOM 3351 C C . GLU B 1 193 ? 144.000 -14.772 25.641 1.00 53.53 192 GLU B C 1
ATOM 3352 O O . GLU B 1 193 ? 143.814 -15.023 24.445 1.00 51.71 192 GLU B O 1
ATOM 3358 N N . ALA B 1 194 ? 143.800 -15.669 26.629 1.00 51.95 193 ALA B N 1
ATOM 3359 C CA . ALA B 1 194 ? 143.288 -17.022 26.370 1.00 51.89 193 ALA B CA 1
ATOM 3360 C C . ALA B 1 194 ? 141.885 -16.979 25.745 1.00 53.87 193 ALA B C 1
ATOM 3361 O O . ALA B 1 194 ? 141.059 -16.143 26.144 1.00 54.01 193 ALA B O 1
ATOM 3363 N N . GLU B 1 195 ? 141.636 -17.875 24.755 1.00 47.54 194 GLU B N 1
ATOM 3364 C CA . GLU B 1 195 ? 140.366 -18.066 24.045 1.00 45.91 194 GLU B CA 1
ATOM 3365 C C . GLU B 1 195 ? 139.992 -16.840 23.168 1.00 44.68 194 GLU B C 1
ATOM 3366 O O . GLU B 1 195 ? 138.810 -16.599 22.892 1.00 43.14 194 GLU B O 1
ATOM 3372 N N . VAL B 1 196 ? 141.002 -16.089 22.702 1.00 38.26 195 VAL B N 1
ATOM 3373 C CA . VAL B 1 196 ? 140.791 -14.961 21.805 1.00 36.38 195 VAL B CA 1
ATOM 3374 C C . VAL B 1 196 ? 141.505 -15.283 20.503 1.00 39.27 195 VAL B C 1
ATOM 3375 O O . VAL B 1 196 ? 142.710 -15.535 20.519 1.00 40.27 195 VAL B O 1
ATOM 3379 N N . HIS B 1 197 ? 140.755 -15.294 19.389 1.00 33.97 196 HIS B N 1
ATOM 3380 C CA . HIS B 1 197 ? 141.268 -15.536 18.047 1.00 33.64 196 HIS B CA 1
ATOM 3381 C C . HIS B 1 197 ? 141.291 -14.209 17.298 1.00 35.86 196 HIS B C 1
ATOM 3382 O O . HIS B 1 197 ? 140.242 -13.630 17.034 1.00 35.20 196 HIS B O 1
ATOM 3389 N N . SER B 1 198 ? 142.475 -13.715 16.976 1.00 31.30 197 SER B N 1
ATOM 3390 C CA . SER B 1 198 ? 142.559 -12.437 16.310 1.00 30.19 197 SER B CA 1
ATOM 3391 C C . SER B 1 198 ? 143.226 -12.543 14.945 1.00 31.53 197 SER B C 1
ATOM 3392 O O . SER B 1 198 ? 144.001 -13.452 14.687 1.00 30.40 197 SER B O 1
ATOM 3395 N N . HIS B 1 199 ? 142.825 -11.636 14.062 1.00 27.24 198 HIS B N 1
ATOM 3396 C CA . HIS B 1 199 ? 143.276 -11.421 12.690 1.0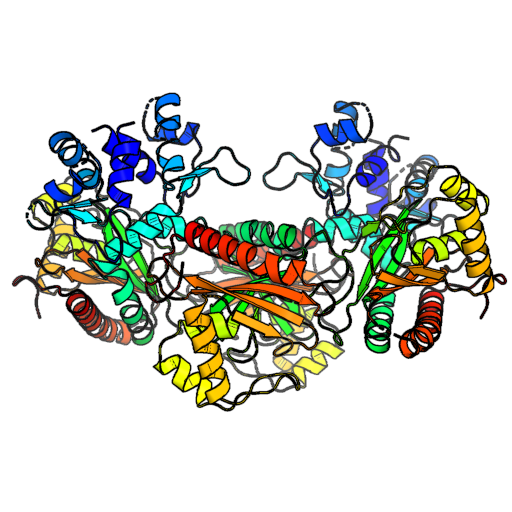0 26.43 198 HIS B CA 1
ATOM 3397 C C . HIS B 1 199 ? 143.792 -10.004 12.602 1.00 28.04 198 HIS B C 1
ATOM 3398 O O . HIS B 1 199 ? 143.146 -9.097 13.124 1.00 26.66 198 HIS B O 1
ATOM 3405 N N . ALA B 1 200 ? 144.937 -9.781 11.948 1.00 24.48 199 ALA B N 1
ATOM 3406 C CA . ALA B 1 200 ? 145.469 -8.424 11.812 1.00 23.14 199 ALA B CA 1
ATOM 3407 C C . ALA B 1 200 ? 146.206 -8.213 10.522 1.00 30.19 199 ALA B C 1
ATOM 3408 O O . ALA B 1 200 ? 146.828 -9.136 9.980 1.00 31.71 199 ALA B O 1
ATOM 3410 N N . VAL B 1 201 ? 146.131 -6.974 10.027 1.00 27.14 200 VAL B N 1
ATOM 3411 C CA . VAL B 1 201 ? 146.791 -6.509 8.804 1.00 27.22 200 VAL B CA 1
ATOM 3412 C C . VAL B 1 201 ? 147.652 -5.284 9.147 1.00 29.68 200 VAL B C 1
ATOM 3413 O O . VAL B 1 201 ? 147.250 -4.499 10.004 1.00 26.28 200 VAL B O 1
ATOM 3417 N N . PRO B 1 202 ? 148.805 -5.079 8.481 1.00 28.66 201 PRO B N 1
ATOM 3418 C CA . PRO B 1 202 ? 149.609 -3.876 8.784 1.00 28.47 201 PRO B CA 1
ATOM 3419 C C . PRO B 1 202 ? 149.026 -2.602 8.134 1.00 33.78 201 PRO B C 1
ATOM 3420 O O . PRO B 1 202 ? 148.359 -2.663 7.103 1.00 33.25 201 PRO B O 1
ATOM 3424 N N . ILE B 1 203 ? 149.286 -1.444 8.756 1.00 30.72 202 ILE B N 1
ATOM 3425 C CA . ILE B 1 203 ? 148.894 -0.110 8.272 1.00 29.82 202 ILE B CA 1
ATOM 3426 C C . ILE B 1 203 ? 150.205 0.623 7.948 1.00 32.65 202 ILE B C 1
ATOM 3427 O O . ILE B 1 203 ? 151.136 0.606 8.758 1.00 32.30 202 ILE B O 1
ATOM 3432 N N . PHE B 1 204 ? 150.275 1.248 6.767 1.00 28.16 203 PHE B N 1
ATOM 3433 C CA . PHE B 1 204 ? 151.467 1.887 6.245 1.00 27.60 203 PHE B CA 1
ATOM 3434 C C . PHE B 1 204 ? 151.355 3.389 6.094 1.00 33.93 203 PHE B C 1
ATOM 3435 O O . PHE B 1 204 ? 150.312 3.916 5.725 1.00 33.00 203 PHE B O 1
ATOM 3443 N N . GLY B 1 205 ? 152.473 4.056 6.328 1.00 32.90 204 GLY B N 1
ATOM 3444 C CA . GLY B 1 205 ? 152.569 5.498 6.169 1.00 33.89 204 GLY B CA 1
ATOM 3445 C C . GLY B 1 205 ? 152.942 5.927 4.760 1.00 41.70 204 GLY B C 1
ATOM 3446 O O . GLY B 1 205 ? 153.198 5.085 3.881 1.00 42.13 204 GLY B O 1
ATOM 3447 N N . PRO B 1 206 ? 152.999 7.265 4.531 1.00 38.81 205 PRO B N 1
ATOM 3448 C CA . PRO B 1 206 ? 153.348 7.788 3.187 1.00 39.53 205 PRO B CA 1
ATOM 3449 C C . PRO B 1 206 ? 154.704 7.302 2.637 1.00 45.90 205 PRO B C 1
ATOM 3450 O O . PRO B 1 206 ? 154.853 7.194 1.420 1.00 47.76 205 PRO B O 1
ATOM 3454 N N . ASP B 1 207 ? 155.665 6.968 3.518 1.00 42.50 206 ASP B N 1
ATOM 3455 C CA . ASP B 1 207 ? 157.008 6.474 3.169 1.00 43.04 206 ASP B CA 1
ATOM 3456 C C . ASP B 1 207 ? 157.039 4.934 2.964 1.00 47.36 206 ASP B C 1
ATOM 3457 O O . ASP B 1 207 ? 158.112 4.370 2.733 1.00 46.76 206 ASP B O 1
ATOM 3462 N N . ARG B 1 208 ? 155.864 4.260 3.076 1.00 44.42 207 ARG B N 1
ATOM 3463 C CA . ARG B 1 208 ? 155.665 2.806 2.896 1.00 43.75 207 ARG B CA 1
ATOM 3464 C C . ARG B 1 208 ? 156.195 1.980 4.099 1.00 45.09 207 ARG B C 1
ATOM 3465 O O . ARG B 1 208 ? 156.262 0.746 4.020 1.00 45.31 207 ARG B O 1
ATOM 3473 N N . ALA B 1 209 ? 156.541 2.650 5.210 1.00 37.93 208 ALA B N 1
ATOM 3474 C CA . ALA B 1 209 ? 156.964 1.964 6.424 1.00 36.43 208 ALA B CA 1
ATOM 3475 C C . ALA B 1 209 ? 155.736 1.660 7.278 1.00 39.19 208 ALA B C 1
ATOM 3476 O O . ALA B 1 209 ? 154.816 2.490 7.336 1.00 39.23 208 ALA B O 1
ATOM 3478 N N . VAL B 1 210 ? 155.697 0.463 7.914 1.00 33.88 209 VAL B N 1
ATOM 3479 C CA . VAL B 1 210 ? 154.578 0.039 8.774 1.00 31.47 209 VAL B CA 1
ATOM 3480 C C . VAL B 1 210 ? 154.487 1.009 9.967 1.00 34.27 209 VAL B C 1
ATOM 3481 O O . VAL B 1 210 ? 155.524 1.446 10.465 1.00 32.60 209 VAL B O 1
ATOM 3485 N N . LEU B 1 211 ? 153.263 1.438 10.340 1.00 30.91 210 LEU B N 1
ATOM 3486 C CA . LEU B 1 211 ? 153.135 2.356 11.473 1.00 30.06 210 LEU B CA 1
ATOM 3487 C C . LEU B 1 211 ? 152.209 1.784 12.548 1.00 31.42 210 LEU B C 1
ATOM 3488 O O . LEU B 1 211 ? 152.128 2.324 13.657 1.00 29.37 210 LEU B O 1
ATOM 3493 N N . GLY B 1 212 ? 151.579 0.661 12.222 1.00 28.50 211 GLY B N 1
ATOM 3494 C CA . GLY B 1 212 ? 150.739 -0.076 13.152 1.00 27.08 211 GLY B CA 1
ATOM 3495 C C . GLY B 1 212 ? 149.969 -1.190 12.485 1.00 28.75 211 GLY B C 1
ATOM 3496 O O . GLY B 1 212 ? 150.362 -1.671 11.419 1.00 28.11 211 GLY B O 1
ATOM 3497 N N . ALA B 1 213 ? 148.852 -1.588 13.102 1.00 23.17 212 ALA B N 1
ATOM 3498 C CA . ALA B 1 213 ? 148.015 -2.661 12.606 1.00 22.61 212 ALA B CA 1
ATOM 3499 C C . ALA B 1 213 ? 146.562 -2.481 12.964 1.00 26.94 212 ALA B C 1
ATOM 3500 O O . ALA B 1 213 ? 146.230 -1.929 14.018 1.00 26.24 212 ALA B O 1
ATOM 3502 N N . LEU B 1 214 ? 145.683 -2.957 12.057 1.00 24.05 213 LEU B N 1
ATOM 3503 C CA . LEU B 1 214 ? 144.232 -2.987 12.208 1.00 22.21 213 LEU B CA 1
ATOM 3504 C C . LEU B 1 214 ? 143.843 -4.433 12.493 1.00 21.86 213 LEU B C 1
ATOM 3505 O O . LEU B 1 214 ? 144.281 -5.323 11.784 1.00 20.64 213 LEU B O 1
ATOM 3510 N N . ALA B 1 215 ? 143.087 -4.683 13.564 1.00 18.44 214 ALA B N 1
ATOM 3511 C CA . ALA B 1 215 ? 142.764 -6.055 13.953 1.00 18.40 214 ALA B CA 1
ATOM 3512 C C . ALA B 1 215 ? 141.294 -6.301 14.259 1.00 21.86 214 ALA B C 1
ATOM 3513 O O . ALA B 1 215 ? 140.564 -5.374 14.580 1.00 21.58 214 ALA B O 1
ATOM 3515 N N . VAL B 1 216 ? 140.879 -7.574 14.156 1.00 20.61 215 VAL B N 1
ATOM 3516 C CA . VAL B 1 216 ? 139.578 -8.164 14.537 1.00 22.04 215 VAL B CA 1
ATOM 3517 C C . VAL B 1 216 ? 139.904 -9.205 15.640 1.00 29.67 215 VAL B C 1
ATOM 3518 O O . VAL B 1 216 ? 140.661 -10.153 15.365 1.00 30.21 215 VAL B O 1
ATOM 3522 N N . ALA B 1 217 ? 139.387 -8.986 16.881 1.00 24.84 216 ALA B N 1
ATOM 3523 C CA . ALA B 1 217 ? 139.551 -9.847 18.064 1.00 23.20 216 ALA B CA 1
ATOM 3524 C C . ALA B 1 217 ? 138.226 -10.497 18.375 1.00 29.26 216 ALA B C 1
ATOM 3525 O O . ALA B 1 217 ? 137.234 -9.818 18.664 1.00 29.41 216 ALA B O 1
ATOM 3527 N N . ALA B 1 218 ? 138.203 -11.815 18.293 1.00 27.25 217 ALA B N 1
ATOM 3528 C CA . ALA B 1 218 ? 136.996 -12.579 18.516 1.00 27.58 217 ALA B CA 1
ATOM 3529 C C . ALA B 1 218 ? 137.195 -13.699 19.525 1.00 33.56 217 ALA B C 1
ATOM 3530 O O . ALA B 1 218 ? 138.299 -14.239 19.598 1.00 31.34 217 ALA B O 1
ATOM 3532 N N . PRO B 1 219 ? 136.152 -14.124 20.278 1.00 32.64 218 PRO B N 1
ATOM 3533 C CA . PRO B 1 219 ? 136.311 -15.344 21.078 1.00 33.33 218 PRO B CA 1
ATOM 3534 C C . PRO B 1 219 ? 136.451 -16.539 20.145 1.00 41.40 218 PRO B C 1
ATOM 3535 O O . PRO B 1 219 ? 135.788 -16.592 19.095 1.00 41.61 218 PRO B O 1
ATOM 3539 N N . THR B 1 220 ? 137.306 -17.488 20.527 1.00 39.96 219 THR B N 1
ATOM 3540 C CA . THR B 1 220 ? 137.573 -18.733 19.813 1.00 40.85 219 THR B CA 1
ATOM 3541 C C . THR B 1 220 ? 136.245 -19.492 19.543 1.00 44.36 219 THR B C 1
ATOM 3542 O O . THR B 1 220 ? 136.055 -19.984 18.433 1.00 45.10 219 THR B O 1
ATOM 3546 N N . SER B 1 221 ? 135.313 -19.520 20.527 1.00 39.38 220 SER B N 1
ATOM 3547 C CA . SER B 1 221 ? 134.015 -20.187 20.418 1.00 39.76 220 SER B CA 1
ATOM 3548 C C . SER B 1 221 ? 133.161 -19.699 19.220 1.00 41.90 220 SER B C 1
ATOM 3549 O O . SER B 1 221 ? 132.268 -20.435 18.777 1.00 41.71 220 SER B O 1
ATOM 3552 N N . ARG B 1 222 ? 133.437 -18.477 18.703 1.00 35.93 221 ARG B N 1
ATOM 3553 C CA . ARG B 1 222 ? 132.685 -17.876 17.596 1.00 34.71 221 ARG B CA 1
ATOM 3554 C C . ARG B 1 222 ? 133.479 -17.882 16.272 1.00 38.43 221 ARG B C 1
ATOM 3555 O O . ARG B 1 222 ? 133.006 -17.353 15.264 1.00 38.63 221 ARG B O 1
ATOM 3571 N N . THR B 1 224 ? 133.858 -19.633 13.612 1.00 37.44 223 THR B N 1
ATOM 3572 C CA . THR B 1 224 ? 133.215 -20.648 12.778 1.00 39.31 223 THR B CA 1
ATOM 3573 C C . THR B 1 224 ? 133.844 -20.690 11.391 1.00 45.58 223 THR B C 1
ATOM 3574 O O . THR B 1 224 ? 134.486 -19.710 11.008 1.00 44.80 223 THR B O 1
ATOM 3578 N N . PRO B 1 225 ? 133.606 -21.763 10.586 1.00 44.11 224 PRO B N 1
ATOM 3579 C CA . PRO B 1 225 ? 134.111 -21.775 9.198 1.00 43.81 224 PRO B CA 1
ATOM 3580 C C . PRO B 1 225 ? 133.687 -20.538 8.390 1.00 45.32 224 PRO B C 1
ATOM 3581 O O . PRO B 1 225 ? 134.504 -19.999 7.651 1.00 44.75 224 PRO B O 1
ATOM 3585 N N . ASP B 1 226 ? 132.443 -20.060 8.565 1.00 42.01 225 ASP B N 1
ATOM 3586 C CA . ASP B 1 226 ? 131.947 -18.870 7.877 1.00 42.25 225 ASP B CA 1
ATOM 3587 C C . ASP B 1 226 ? 132.711 -17.592 8.315 1.00 42.04 225 ASP B C 1
ATOM 3588 O O . ASP B 1 226 ? 133.075 -16.787 7.458 1.00 41.21 225 ASP B O 1
ATOM 3593 N N . GLN B 1 227 ? 132.976 -17.433 9.631 1.00 35.95 226 GLN B N 1
ATOM 3594 C CA . GLN B 1 227 ? 133.724 -16.298 10.167 1.00 33.42 226 GLN B CA 1
ATOM 3595 C C . GLN B 1 227 ? 135.188 -16.337 9.709 1.00 37.15 226 GLN B C 1
ATOM 3596 O O . GLN B 1 227 ? 135.751 -15.285 9.383 1.00 35.91 226 GLN B O 1
ATOM 3602 N N . LYS B 1 228 ? 135.795 -17.549 9.647 1.00 34.82 227 LYS B N 1
ATOM 3603 C CA . LYS B 1 228 ? 137.177 -17.757 9.175 1.00 34.33 227 LYS B CA 1
ATOM 3604 C C . LYS B 1 228 ? 137.311 -17.330 7.718 1.00 39.74 227 LYS B C 1
ATOM 3605 O O . LYS B 1 228 ? 138.388 -16.913 7.297 1.00 40.97 227 LYS B O 1
ATOM 3611 N N . ARG B 1 229 ? 136.205 -17.420 6.966 1.00 36.28 228 ARG B N 1
ATOM 3612 C CA . ARG B 1 229 ? 136.143 -17.062 5.561 1.00 37.78 228 ARG B CA 1
ATOM 3613 C C . ARG B 1 229 ? 135.857 -15.561 5.352 1.00 39.96 228 ARG B C 1
ATOM 3614 O O . ARG B 1 229 ? 136.485 -14.956 4.490 1.00 39.91 228 ARG B O 1
ATOM 3616 N N . THR B 1 230 ? 134.956 -14.968 6.154 1.00 34.62 229 THR B N 1
ATOM 3617 C CA . THR B 1 230 ? 134.459 -13.586 6.058 1.00 33.85 229 THR B CA 1
ATOM 3618 C C . THR B 1 230 ? 135.381 -12.521 6.693 1.00 36.29 229 THR B C 1
ATOM 3619 O O . THR B 1 230 ? 135.452 -11.406 6.170 1.00 36.66 229 THR B O 1
ATOM 3623 N N . ILE B 1 231 ? 136.009 -12.817 7.836 1.00 31.20 230 ILE B N 1
ATOM 3624 C CA . ILE B 1 231 ? 136.843 -11.830 8.529 1.00 30.04 230 ILE B CA 1
ATOM 3625 C C . ILE B 1 231 ? 138.036 -11.389 7.637 1.00 34.67 230 ILE B C 1
ATOM 3626 O O . ILE B 1 231 ? 138.153 -10.176 7.413 1.00 35.54 230 ILE B O 1
ATOM 3631 N N . PRO B 1 232 ? 138.886 -12.310 7.088 1.00 29.10 231 PRO B N 1
ATOM 3632 C CA . PRO B 1 232 ? 140.033 -11.853 6.262 1.00 28.57 231 PRO B CA 1
ATOM 3633 C C . PRO B 1 232 ? 139.682 -10.903 5.093 1.00 32.98 231 PRO B C 1
ATOM 3634 O O . PRO B 1 232 ? 140.318 -9.852 5.071 1.00 33.49 231 PRO B O 1
ATOM 3638 N N . PRO B 1 233 ? 138.711 -11.149 4.159 1.00 29.25 232 PRO B N 1
ATOM 3639 C CA . PRO B 1 233 ? 138.437 -10.144 3.110 1.00 29.62 232 PRO B CA 1
ATOM 3640 C C . PRO B 1 233 ? 137.985 -8.776 3.656 1.00 35.47 232 PRO B C 1
ATOM 3641 O O . PRO B 1 233 ? 138.408 -7.733 3.131 1.00 36.06 232 PRO B O 1
ATOM 3645 N N . ALA B 1 234 ? 137.115 -8.782 4.690 1.00 30.59 233 ALA B N 1
ATOM 3646 C CA . ALA B 1 234 ? 136.591 -7.568 5.302 1.00 30.07 233 ALA B CA 1
ATOM 3647 C C . ALA B 1 234 ? 137.722 -6.759 5.971 1.00 33.00 233 ALA B C 1
ATOM 3648 O O . ALA B 1 234 ? 137.791 -5.539 5.792 1.00 33.13 233 ALA B O 1
ATOM 3650 N N . LEU B 1 235 ? 138.609 -7.441 6.715 1.00 28.03 234 LEU B N 1
ATOM 3651 C CA . LEU B 1 235 ? 139.742 -6.793 7.401 1.00 26.99 234 LEU B CA 1
ATOM 3652 C C . LEU B 1 235 ? 140.772 -6.231 6.379 1.00 31.07 234 LEU B C 1
ATOM 3653 O O . LEU B 1 235 ? 141.205 -5.083 6.537 1.00 31.00 234 LEU B O 1
ATOM 3658 N N . ARG B 1 236 ? 141.122 -7.013 5.337 1.00 27.06 235 ARG B N 1
ATOM 3659 C CA . ARG B 1 236 ? 142.059 -6.588 4.293 1.00 27.74 235 ARG B CA 1
ATOM 3660 C C . ARG B 1 236 ? 141.594 -5.294 3.638 1.00 33.42 235 ARG B C 1
ATOM 3661 O O . ARG B 1 236 ? 142.393 -4.371 3.502 1.00 34.84 235 ARG B O 1
ATOM 3669 N N . ALA B 1 237 ? 140.297 -5.218 3.275 1.00 29.53 236 ALA B N 1
ATOM 3670 C CA . ALA B 1 237 ? 139.666 -4.067 2.651 1.00 29.09 236 ALA B CA 1
ATOM 3671 C C . ALA B 1 237 ? 139.725 -2.842 3.571 1.00 34.49 236 ALA B C 1
ATOM 3672 O O . ALA B 1 237 ? 140.156 -1.765 3.140 1.00 34.01 236 ALA B O 1
ATOM 3674 N N . ALA B 1 238 ? 139.328 -3.018 4.852 1.00 31.86 237 ALA B N 1
ATOM 3675 C CA . ALA B 1 238 ? 139.312 -1.946 5.849 1.00 30.62 237 ALA B CA 1
ATOM 3676 C C . ALA B 1 238 ? 140.754 -1.377 6.080 1.00 35.07 237 ALA B C 1
ATOM 3677 O O . ALA B 1 238 ? 140.931 -0.163 6.195 1.00 34.38 237 ALA B O 1
ATOM 3679 N N . GLY B 1 239 ? 141.748 -2.263 6.078 1.00 31.89 238 GLY B N 1
ATOM 3680 C CA . GLY B 1 239 ? 143.164 -1.930 6.230 1.00 31.30 238 GLY B CA 1
ATOM 3681 C C . GLY B 1 239 ? 143.737 -1.100 5.101 1.00 34.89 238 GLY B C 1
ATOM 3682 O O . GLY B 1 239 ? 144.471 -0.136 5.344 1.00 34.80 238 GLY B O 1
ATOM 3683 N N . LEU B 1 240 ? 143.391 -1.459 3.864 1.00 31.14 239 LEU B N 1
ATOM 3684 C CA . LEU B 1 240 ? 143.793 -0.722 2.672 1.00 31.88 239 LEU B CA 1
ATOM 3685 C C . LEU B 1 240 ? 143.145 0.649 2.663 1.00 38.65 239 LEU B C 1
ATOM 3686 O O . LEU B 1 240 ? 143.796 1.634 2.320 1.00 39.62 239 LEU B O 1
ATOM 3691 N N . SER B 1 241 ? 141.861 0.705 3.037 1.00 37.60 240 SER B N 1
ATOM 3692 C CA . SER B 1 241 ? 141.064 1.924 3.099 1.00 38.47 240 SER B CA 1
ATOM 3693 C C . SER B 1 241 ? 141.707 2.935 4.061 1.00 43.08 240 SER B C 1
ATOM 3694 O O . SER B 1 241 ? 141.842 4.117 3.722 1.00 43.30 240 SER B O 1
ATOM 3697 N N . LEU B 1 242 ? 142.128 2.457 5.244 1.00 38.99 241 LEU B N 1
ATOM 3698 C CA . LEU B 1 242 ? 142.724 3.301 6.279 1.00 37.48 241 LEU B CA 1
ATOM 3699 C C . LEU B 1 242 ? 144.131 3.846 5.845 1.00 40.91 241 LEU B C 1
ATOM 3700 O O . LEU B 1 242 ? 144.410 5.040 6.014 1.00 42.13 241 LEU B O 1
ATOM 3705 N N . THR B 1 243 ? 144.991 2.967 5.282 1.00 34.34 242 THR B N 1
ATOM 3706 C CA . THR B 1 243 ? 146.338 3.278 4.805 1.00 33.71 242 THR B CA 1
ATOM 3707 C C . THR B 1 243 ? 146.313 4.421 3.786 1.00 41.44 242 THR B C 1
ATOM 3708 O O . THR B 1 243 ? 147.150 5.321 3.857 1.00 41.88 242 THR B O 1
ATOM 3712 N N . GLU B 1 244 ? 145.371 4.359 2.817 1.00 38.66 243 GLU B N 1
ATOM 3713 C CA . GLU B 1 244 ? 145.221 5.338 1.752 1.00 38.81 243 GLU B CA 1
ATOM 3714 C C . GLU B 1 244 ? 144.681 6.664 2.259 1.00 42.08 243 GLU B C 1
ATOM 3715 O O . GLU B 1 244 ? 145.027 7.701 1.699 1.00 41.77 243 GLU B O 1
ATOM 3721 N N . ARG B 1 245 ? 143.855 6.639 3.316 1.00 39.48 244 ARG B N 1
ATOM 3722 C CA . ARG B 1 245 ? 143.258 7.833 3.916 1.00 40.67 244 ARG B CA 1
ATOM 3723 C C . ARG B 1 245 ? 144.322 8.728 4.574 1.00 44.77 244 ARG B C 1
ATOM 3724 O O . ARG B 1 245 ? 144.193 9.952 4.557 1.00 45.28 244 ARG B O 1
ATOM 3732 N N . ILE B 1 246 ? 145.362 8.127 5.144 1.00 41.04 245 ILE B N 1
ATOM 3733 C CA . ILE B 1 246 ? 146.454 8.867 5.798 1.00 41.14 245 ILE B CA 1
ATOM 3734 C C . ILE B 1 246 ? 147.622 9.163 4.796 1.00 46.74 245 ILE B C 1
ATOM 3735 O O . ILE B 1 246 ? 148.764 9.492 5.184 1.00 49.72 245 ILE B O 1
ATOM 3740 N N . GLY B 1 247 ? 147.312 9.051 3.516 1.00 40.24 246 GLY B N 1
ATOM 3741 C CA . GLY B 1 247 ? 148.264 9.265 2.436 1.00 40.13 246 GLY B CA 1
ATOM 3742 C C . GLY B 1 247 ? 149.343 8.199 2.341 1.00 41.99 246 GLY B C 1
ATOM 3743 O O . GLY B 1 247 ? 150.388 8.423 1.722 1.00 42.78 246 GLY B O 1
ATOM 3744 N N . GLY B 1 248 ? 149.079 7.038 2.928 1.00 35.97 247 GLY B N 1
ATOM 3745 C CA . GLY B 1 248 ? 150.002 5.920 2.962 1.00 35.56 247 GLY B CA 1
ATOM 3746 C C . GLY B 1 248 ? 150.077 5.128 1.688 1.00 43.13 247 GLY B C 1
ATOM 3747 O O . GLY B 1 248 ? 149.189 5.203 0.835 1.00 43.60 247 GLY B O 1
ATOM 3748 N N . ALA B 1 249 ? 151.151 4.360 1.563 1.00 42.18 248 ALA B N 1
ATOM 3749 C CA . ALA B 1 249 ? 151.393 3.507 0.410 1.00 44.13 248 ALA B CA 1
ATOM 3750 C C . ALA B 1 249 ? 151.969 2.175 0.879 1.00 49.64 248 ALA B C 1
ATOM 3751 O O . ALA B 1 249 ? 152.732 2.138 1.837 1.00 47.84 248 ALA B O 1
ATOM 3753 N N . CYS B 1 250 ? 151.571 1.086 0.232 1.00 49.47 249 CYS B N 1
ATOM 3754 C CA . CYS B 1 250 ? 152.040 -0.261 0.560 1.00 50.35 249 CYS B CA 1
ATOM 3755 C C . CYS B 1 250 ? 153.385 -0.528 -0.105 1.00 55.71 249 CYS B C 1
ATOM 3756 O O . CYS B 1 250 ? 153.580 -0.134 -1.257 1.00 57.68 249 CYS B O 1
ATOM 3759 N N . PRO B 1 251 ? 154.303 -1.251 0.558 1.00 51.08 250 PRO B N 1
ATOM 3760 C CA . PRO B 1 251 ? 155.568 -1.580 -0.107 1.00 52.18 250 PRO B CA 1
ATOM 3761 C C . PRO B 1 251 ? 155.375 -2.731 -1.132 1.00 57.76 250 PRO B C 1
ATOM 3762 O O . PRO B 1 251 ? 154.350 -3.418 -1.060 1.00 56.22 250 PRO B O 1
ATOM 3766 N N . PRO B 1 252 ? 156.295 -2.960 -2.109 1.00 57.70 251 PRO B N 1
ATOM 3767 C CA . PRO B 1 252 ? 156.086 -4.068 -3.071 1.00 59.84 251 PRO B CA 1
ATOM 3768 C C . PRO B 1 252 ? 155.963 -5.459 -2.425 1.00 67.43 251 PRO B C 1
ATOM 3769 O O . PRO B 1 252 ? 155.211 -6.302 -2.929 1.00 67.30 251 PRO B O 1
ATOM 3773 N N . GLU B 1 253 ? 156.671 -5.676 -1.290 1.00 66.76 252 GLU B N 1
ATOM 3774 C CA . GLU B 1 253 ? 156.688 -6.915 -0.487 1.00 67.24 252 GLU B CA 1
ATOM 3775 C C . GLU B 1 253 ? 155.326 -7.240 0.169 1.00 71.95 252 GLU B C 1
ATOM 3776 O O . GLU B 1 253 ? 155.189 -8.306 0.785 1.00 72.14 252 GLU B O 1
ATOM 3782 N N . PHE B 1 254 ? 154.338 -6.322 0.051 1.00 68.80 253 PHE B N 1
ATOM 3783 C CA . PHE B 1 254 ? 152.991 -6.490 0.595 1.00 67.58 253 PHE B CA 1
ATOM 3784 C C . PHE B 1 254 ? 152.024 -6.933 -0.526 1.00 74.60 253 PHE B C 1
ATOM 3785 O O . PHE B 1 254 ? 151.868 -6.218 -1.525 1.00 74.97 253 PHE B O 1
ATOM 3793 N N . PRO B 1 255 ? 151.363 -8.106 -0.366 1.00 72.63 254 PRO B N 1
ATOM 3794 C CA . PRO B 1 255 ? 150.455 -8.585 -1.423 1.00 73.88 254 PRO B CA 1
ATOM 3795 C C . PRO B 1 255 ? 149.080 -7.908 -1.417 1.00 77.41 254 PRO B C 1
ATOM 3796 O O . PRO B 1 255 ? 148.456 -7.779 -0.365 1.00 75.62 254 PRO B O 1
ATOM 3800 N N . THR B 1 256 ? 148.620 -7.458 -2.613 1.00 75.21 255 THR B N 1
ATOM 3801 C CA . THR B 1 256 ? 147.314 -6.826 -2.857 1.00 88.34 255 THR B CA 1
ATOM 3802 C C . THR B 1 256 ? 146.564 -7.581 -3.947 1.00 112.75 255 THR B C 1
ATOM 3803 O O . THR B 1 256 ? 145.792 -8.488 -3.652 1.00 68.51 255 THR B O 1
ATOM 3812 N N . GLY C 1 3 ? 128.615 8.286 82.129 1.00 59.70 2 GLY C N 1
ATOM 3813 C CA . GLY C 1 3 ? 129.272 6.973 82.086 1.00 57.57 2 GLY C CA 1
ATOM 3814 C C . GLY C 1 3 ? 130.170 6.703 80.886 1.00 56.76 2 GLY C C 1
ATOM 3815 O O . GLY C 1 3 ? 130.157 7.462 79.906 1.00 57.07 2 GLY C O 1
ATOM 3816 N N . THR C 1 4 ? 130.929 5.584 80.945 1.00 48.17 3 THR C N 1
ATOM 3817 C CA . THR C 1 4 ? 131.908 5.165 79.927 1.00 45.94 3 THR C CA 1
ATOM 3818 C C . THR C 1 4 ? 131.300 4.948 78.509 1.00 46.65 3 THR C C 1
ATOM 3819 O O . THR C 1 4 ? 131.953 5.251 77.496 1.00 46.18 3 THR C O 1
ATOM 3823 N N . VAL C 1 5 ? 130.086 4.372 78.447 1.00 39.40 4 VAL C N 1
ATOM 3824 C CA . VAL C 1 5 ? 129.403 4.066 77.189 1.00 36.28 4 VAL C CA 1
ATOM 3825 C C . VAL C 1 5 ? 128.936 5.381 76.559 1.00 37.83 4 VAL C C 1
ATOM 3826 O O . VAL C 1 5 ? 129.107 5.571 75.355 1.00 34.98 4 VAL C O 1
ATOM 3830 N N . SER C 1 6 ? 128.431 6.304 77.401 1.00 37.04 5 SER C N 1
ATOM 3831 C CA . SER C 1 6 ? 127.966 7.650 77.051 1.00 38.13 5 SER C CA 1
ATOM 3832 C C . SER C 1 6 ? 129.090 8.458 76.430 1.00 44.93 5 SER C C 1
ATOM 3833 O O . SER C 1 6 ? 128.837 9.163 75.457 1.00 44.53 5 SER C O 1
ATOM 3836 N N . LYS C 1 7 ? 130.335 8.305 76.943 1.00 43.97 6 LYS C N 1
ATOM 3837 C CA . LYS C 1 7 ? 131.493 8.976 76.357 1.00 44.60 6 LYS C CA 1
ATOM 3838 C C . LYS C 1 7 ? 131.807 8.439 74.943 1.00 48.07 6 LYS C C 1
ATOM 3839 O O . LYS C 1 7 ? 131.955 9.259 74.050 1.00 49.65 6 LYS C O 1
ATOM 3845 N N . ALA C 1 8 ? 131.839 7.117 74.700 1.00 42.72 7 ALA C N 1
ATOM 3846 C CA . ALA C 1 8 ? 132.069 6.561 73.351 1.00 41.16 7 ALA C CA 1
ATOM 3847 C C . ALA C 1 8 ? 131.016 7.083 72.344 1.00 42.81 7 ALA C C 1
ATOM 3848 O O . ALA C 1 8 ? 131.340 7.440 71.202 1.00 42.06 7 ALA C O 1
ATOM 3850 N N . LEU C 1 9 ? 129.738 7.136 72.793 1.00 37.90 8 LEU C N 1
ATOM 3851 C CA . LEU C 1 9 ? 128.635 7.561 71.925 1.00 35.78 8 LEU C CA 1
ATOM 3852 C C . LEU C 1 9 ? 128.660 9.074 71.681 1.00 35.65 8 LEU C C 1
ATOM 3853 O O . LEU C 1 9 ? 128.167 9.509 70.646 1.00 34.41 8 LEU C O 1
ATOM 3858 N N . THR C 1 10 ? 129.304 9.858 72.578 1.00 30.95 9 THR C N 1
ATOM 3859 C CA . THR C 1 10 ? 129.483 11.298 72.399 1.00 30.68 9 THR C CA 1
ATOM 3860 C C . THR C 1 10 ? 130.432 11.548 71.219 1.00 33.60 9 THR C C 1
ATOM 3861 O O . THR C 1 10 ? 130.247 12.536 70.536 1.00 33.76 9 THR C O 1
ATOM 3865 N N . LEU C 1 11 ? 131.392 10.635 70.934 1.00 28.09 10 LEU C N 1
ATOM 3866 C CA . LEU C 1 11 ? 132.312 10.763 69.791 1.00 27.17 10 LEU C CA 1
ATOM 3867 C C . LEU C 1 11 ? 131.537 10.813 68.456 1.00 29.94 10 LEU C C 1
ATOM 3868 O O . LEU C 1 11 ? 131.919 11.553 67.542 1.00 27.56 10 LEU C O 1
ATOM 3873 N N . LEU C 1 12 ? 130.416 10.080 68.381 1.00 26.99 11 LEU C N 1
ATOM 3874 C CA . LEU C 1 12 ? 129.547 10.014 67.190 1.00 26.41 11 LEU C CA 1
ATOM 3875 C C . LEU C 1 12 ? 128.815 11.344 66.925 1.00 30.58 11 LEU C C 1
ATOM 3876 O O . LEU C 1 12 ? 128.449 11.617 65.781 1.00 30.72 11 LEU C O 1
ATOM 3881 N N . THR C 1 13 ? 128.621 12.168 67.969 1.00 26.51 12 THR C N 1
ATOM 3882 C CA . THR C 1 13 ? 127.912 13.450 67.869 1.00 26.39 12 THR C CA 1
ATOM 3883 C C . THR C 1 13 ? 128.716 14.489 67.073 1.00 33.43 12 THR C C 1
ATOM 3884 O O . THR C 1 13 ? 128.135 15.468 66.576 1.00 35.68 12 THR C O 1
ATOM 3888 N N . TYR C 1 14 ? 130.032 14.290 66.946 1.00 28.78 13 TYR C N 1
ATOM 3889 C CA . TYR C 1 14 ? 130.910 15.222 66.249 1.00 28.63 13 TYR C CA 1
ATOM 3890 C C . TYR C 1 14 ? 130.743 15.127 64.725 1.00 33.60 13 TYR C C 1
ATOM 3891 O O . TYR C 1 14 ? 131.094 16.071 64.020 1.00 34.12 13 TYR C O 1
ATOM 3900 N N . PHE C 1 15 ? 130.166 14.025 64.227 1.00 30.21 14 PHE C N 1
ATOM 3901 C CA . PHE C 1 15 ? 129.808 13.843 62.821 1.00 29.79 14 PHE C CA 1
ATOM 3902 C C . PHE C 1 15 ? 128.545 14.659 62.525 1.00 35.09 14 PHE C C 1
ATOM 3903 O O . PHE C 1 15 ? 127.587 14.617 63.310 1.00 35.13 14 PHE C O 1
ATOM 3911 N N . ASN C 1 16 ? 128.554 15.421 61.428 1.00 32.02 15 ASN C N 1
ATOM 3912 C CA . ASN C 1 16 ? 127.417 16.240 60.955 1.00 31.88 15 ASN C CA 1
ATOM 3913 C C . ASN C 1 16 ? 127.534 16.367 59.438 1.00 39.64 15 ASN C C 1
ATOM 3914 O O . ASN C 1 16 ? 128.574 15.958 58.880 1.00 39.04 15 ASN C O 1
ATOM 3919 N N . HIS C 1 17 ? 126.481 16.931 58.773 1.00 39.82 16 HIS C N 1
ATOM 3920 C CA A HIS C 1 17 ? 126.428 17.076 57.309 0.50 40.08 16 HIS C CA 1
ATOM 3921 C CA B HIS C 1 17 ? 126.467 17.044 57.309 0.50 41.37 16 HIS C CA 1
ATOM 3922 C C . HIS C 1 17 ? 127.650 17.835 56.754 1.00 45.44 16 HIS C C 1
ATOM 3923 O O . HIS C 1 17 ? 128.013 17.649 55.594 1.00 46.95 16 HIS C O 1
ATOM 3936 N N . GLY C 1 18 ? 128.304 18.620 57.595 1.00 42.36 17 GLY C N 1
ATOM 3937 C CA . GLY C 1 18 ? 129.490 19.378 57.209 1.00 42.31 17 GLY C CA 1
ATOM 3938 C C . GLY C 1 18 ? 130.790 18.692 57.571 1.00 45.75 17 GLY C C 1
ATOM 3939 O O . GLY C 1 18 ? 131.849 19.105 57.091 1.00 47.68 17 GLY C O 1
ATOM 3940 N N . ARG C 1 19 ? 130.720 17.614 58.390 1.00 39.00 18 ARG C N 1
ATOM 3941 C CA . ARG C 1 19 ? 131.881 16.866 58.877 1.00 37.87 18 ARG C CA 1
ATOM 3942 C C . ARG C 1 19 ? 131.546 15.366 58.903 1.00 40.59 18 ARG C C 1
ATOM 3943 O O . ARG C 1 19 ? 131.193 14.810 59.950 1.00 41.39 18 ARG C O 1
ATOM 3951 N N . LEU C 1 20 ? 131.607 14.729 57.730 1.00 34.32 19 LEU C N 1
ATOM 3952 C CA . LEU C 1 20 ? 131.266 13.306 57.560 1.00 32.03 19 LEU C CA 1
ATOM 3953 C C . LEU C 1 20 ? 132.464 12.388 57.792 1.00 35.95 19 LEU C C 1
ATOM 3954 O O . LEU C 1 20 ? 132.281 11.199 58.054 1.00 36.89 19 LEU C O 1
ATOM 3959 N N . GLU C 1 21 ? 133.674 12.936 57.724 1.00 32.90 20 GLU C N 1
ATOM 3960 C CA . GLU C 1 21 ? 134.915 12.212 57.990 1.00 34.34 20 GLU C CA 1
ATOM 3961 C C . GLU C 1 21 ? 135.735 12.943 59.052 1.00 38.37 20 GLU C C 1
ATOM 3962 O O . GLU C 1 21 ? 135.958 14.155 58.923 1.00 38.47 20 GLU C O 1
ATOM 3968 N N . ILE C 1 22 ? 136.139 12.226 60.127 1.00 33.25 21 ILE C N 1
ATOM 3969 C CA . ILE C 1 22 ? 136.940 12.836 61.190 1.00 32.22 21 ILE C CA 1
ATOM 3970 C C . ILE C 1 22 ? 138.153 11.964 61.489 1.00 35.50 21 ILE C C 1
ATOM 3971 O O . ILE C 1 22 ? 138.031 10.749 61.649 1.00 32.95 21 ILE C O 1
ATOM 3976 N N . GLY C 1 23 ? 139.305 12.618 61.569 1.00 33.11 22 GLY C N 1
ATOM 3977 C CA . GLY C 1 23 ? 140.543 11.950 61.908 1.00 34.10 22 GLY C CA 1
ATOM 3978 C C . GLY C 1 23 ? 140.693 11.824 63.408 1.00 36.99 22 GLY C C 1
ATOM 3979 O O . GLY C 1 23 ? 140.019 12.525 64.177 1.00 33.94 22 GLY C O 1
ATOM 3980 N N . LEU C 1 24 ? 141.609 10.949 63.820 1.00 35.56 23 LEU C N 1
ATOM 3981 C CA . LEU C 1 24 ? 141.890 10.655 65.221 1.00 36.35 23 LEU C CA 1
ATOM 3982 C C . LEU C 1 24 ? 142.319 11.900 66.033 1.00 41.96 23 LEU C C 1
ATOM 3983 O O . LEU C 1 24 ? 141.875 12.058 67.172 1.00 40.93 23 LEU C O 1
ATOM 3988 N N . SER C 1 25 ? 143.156 12.770 65.439 1.00 39.74 24 SER C N 1
ATOM 3989 C CA . SER C 1 25 ? 143.665 13.995 66.067 1.00 39.80 24 SER C CA 1
ATOM 3990 C C . SER C 1 25 ? 142.544 15.013 66.272 1.00 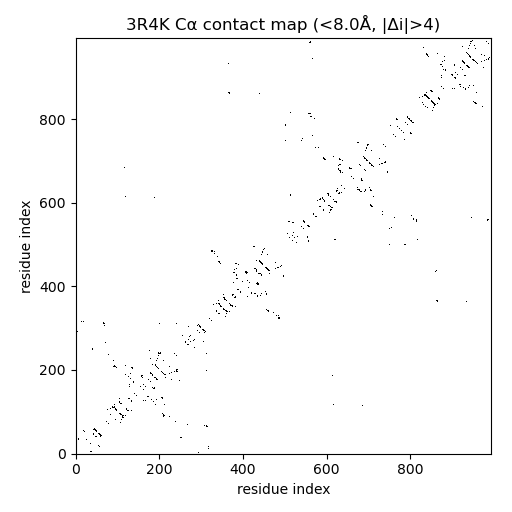40.94 24 SER C C 1
ATOM 3991 O O . SER C 1 25 ? 142.448 15.591 67.349 1.00 40.89 24 SER C O 1
ATOM 3994 N N . ASP C 1 26 ? 141.693 15.216 65.254 1.00 35.63 25 ASP C N 1
ATOM 3995 C CA . ASP C 1 26 ? 140.580 16.158 65.317 1.00 35.39 25 ASP C CA 1
ATOM 3996 C C . ASP C 1 26 ? 139.530 15.669 66.347 1.00 39.85 25 ASP C C 1
ATOM 3997 O O . ASP C 1 26 ? 138.957 16.490 67.065 1.00 39.52 25 ASP C O 1
ATOM 4002 N N . LEU C 1 27 ? 139.302 14.342 66.435 1.00 36.07 26 LEU C N 1
ATOM 4003 C CA . LEU C 1 27 ? 138.390 13.750 67.420 1.00 35.54 26 LEU C CA 1
ATOM 4004 C C . LEU C 1 27 ? 138.900 13.941 68.836 1.00 39.81 26 LEU C C 1
ATOM 4005 O O . LEU C 1 27 ? 138.101 14.153 69.735 1.00 38.88 26 LEU C O 1
ATOM 4010 N N . THR C 1 28 ? 140.231 13.862 69.029 1.00 37.37 27 THR C N 1
ATOM 4011 C CA . THR C 1 28 ? 140.920 14.058 70.316 1.00 36.92 27 THR C CA 1
ATOM 4012 C C . THR C 1 28 ? 140.719 15.524 70.770 1.00 40.52 27 THR C C 1
ATOM 4013 O O . THR C 1 28 ? 140.363 15.765 71.924 1.00 39.02 27 THR C O 1
ATOM 4017 N N . ARG C 1 29 ? 140.918 16.472 69.845 1.00 38.91 28 ARG C N 1
ATOM 4018 C CA . ARG C 1 29 ? 140.769 17.921 69.995 1.00 40.01 28 ARG C CA 1
ATOM 4019 C C . ARG C 1 29 ? 139.340 18.308 70.380 1.00 43.85 28 ARG C C 1
ATOM 4020 O O . ARG C 1 29 ? 139.143 19.116 71.302 1.00 45.87 28 ARG C O 1
ATOM 4028 N N . LEU C 1 30 ? 138.359 17.766 69.646 1.00 36.84 29 LEU C N 1
ATOM 4029 C CA . LEU C 1 30 ? 136.952 18.080 69.820 1.00 35.36 29 LEU C CA 1
ATOM 4030 C C . LEU C 1 30 ? 136.350 17.474 71.086 1.00 40.47 29 LEU C C 1
ATOM 4031 O O . LEU C 1 30 ? 135.474 18.101 71.690 1.00 39.94 29 LEU C O 1
ATOM 4036 N N . SER C 1 31 ? 136.764 16.231 71.453 1.00 36.66 30 SER C N 1
ATOM 4037 C CA . SER C 1 31 ? 136.205 15.491 72.595 1.00 35.71 30 SER C CA 1
ATOM 4038 C C . SER C 1 31 ? 136.857 15.827 73.918 1.00 39.78 30 SER C C 1
ATOM 4039 O O . SER C 1 31 ? 136.205 15.689 74.945 1.00 39.32 30 SER C O 1
ATOM 4042 N N . GLY C 1 32 ? 138.140 16.185 73.898 1.00 36.40 31 GLY C N 1
ATOM 4043 C CA . GLY C 1 32 ? 138.905 16.509 75.103 1.00 36.45 31 GLY C CA 1
ATOM 4044 C C . GLY C 1 32 ? 139.573 15.306 75.746 1.00 37.80 31 GLY C C 1
ATOM 4045 O O . GLY C 1 32 ? 140.324 15.470 76.714 1.00 38.15 31 GLY C O 1
ATOM 4054 N N . ASN C 1 34 ? 142.118 11.722 75.693 1.00 33.18 33 ASN C N 1
ATOM 4055 C CA . ASN C 1 34 ? 143.459 11.391 75.185 1.00 33.75 33 ASN C CA 1
ATOM 4056 C C . ASN C 1 34 ? 143.337 10.652 73.860 1.00 36.81 33 ASN C C 1
ATOM 4057 O O . ASN C 1 34 ? 142.350 9.949 73.662 1.00 35.57 33 ASN C O 1
ATOM 4062 N N . LYS C 1 35 ? 144.344 10.779 72.976 1.00 34.59 34 LYS C N 1
ATOM 4063 C CA . LYS C 1 35 ? 144.377 10.120 71.663 1.00 34.60 34 LYS C CA 1
ATOM 4064 C C . LYS C 1 35 ? 144.159 8.606 71.796 1.00 37.82 34 LYS C C 1
ATOM 4065 O O . LYS C 1 35 ? 143.348 8.052 71.052 1.00 38.24 34 LYS C O 1
ATOM 4071 N N . ALA C 1 36 ? 144.850 7.959 72.762 1.00 33.43 35 ALA C N 1
ATOM 4072 C CA . ALA C 1 36 ? 144.773 6.525 73.045 1.00 33.09 35 ALA C CA 1
ATOM 4073 C C . ALA C 1 36 ? 143.358 6.100 73.450 1.00 37.85 35 ALA C C 1
ATOM 4074 O O . ALA C 1 36 ? 142.908 5.026 73.036 1.00 37.60 35 ALA C O 1
ATOM 4076 N N . THR C 1 37 ? 142.651 6.953 74.245 1.00 34.03 36 THR C N 1
ATOM 4077 C CA . THR C 1 37 ? 141.278 6.693 74.680 1.00 32.43 36 THR C CA 1
ATOM 4078 C C . THR C 1 37 ? 140.364 6.726 73.466 1.00 36.52 36 THR C C 1
ATOM 4079 O O . THR C 1 37 ? 139.573 5.800 73.282 1.00 39.13 36 THR C O 1
ATOM 4083 N N . VAL C 1 38 ? 140.469 7.785 72.652 1.00 29.13 37 VAL C N 1
ATOM 4084 C CA . VAL C 1 38 ? 139.685 7.985 71.439 1.00 27.49 37 VAL C CA 1
ATOM 4085 C C . VAL C 1 38 ? 139.925 6.819 70.481 1.00 31.02 37 VAL C C 1
ATOM 4086 O O . VAL C 1 38 ? 138.952 6.265 69.980 1.00 31.89 37 VAL C O 1
ATOM 4090 N N . TYR C 1 39 ? 141.188 6.395 70.292 1.00 27.42 38 TYR C N 1
ATOM 4091 C CA . TYR C 1 39 ? 141.537 5.277 69.413 1.00 27.65 38 TYR C CA 1
ATOM 4092 C C . TYR C 1 39 ? 140.897 3.956 69.885 1.00 33.58 38 TYR C C 1
ATOM 4093 O O . TYR C 1 39 ? 140.358 3.232 69.048 1.00 34.29 38 TYR C O 1
ATOM 4102 N N . ARG C 1 40 ? 140.938 3.654 71.199 1.00 29.26 39 ARG C N 1
ATOM 4103 C CA . ARG C 1 40 ? 140.330 2.441 71.737 1.00 28.24 39 ARG C CA 1
ATOM 4104 C C . ARG C 1 40 ? 138.813 2.460 71.574 1.00 30.47 39 ARG C C 1
ATOM 4105 O O . ARG C 1 40 ? 138.245 1.453 71.158 1.00 30.25 39 ARG C O 1
ATOM 4113 N N . LEU C 1 41 ? 138.161 3.600 71.885 1.00 25.36 40 LEU C N 1
ATOM 4114 C CA . LEU C 1 41 ? 136.714 3.752 71.793 1.00 23.82 40 LEU C CA 1
ATOM 4115 C C . LEU C 1 41 ? 136.281 3.652 70.341 1.00 26.94 40 LEU C C 1
ATOM 4116 O O . LEU C 1 41 ? 135.323 2.951 70.069 1.00 28.13 40 LEU C O 1
ATOM 4129 N N . SER C 1 43 ? 137.917 2.076 67.915 1.00 29.59 42 SER C N 1
ATOM 4130 C CA . SER C 1 43 ? 138.170 0.680 67.524 1.00 30.03 42 SER C CA 1
ATOM 4131 C C . SER C 1 43 ? 137.009 -0.239 67.985 1.00 33.12 42 SER C C 1
ATOM 4132 O O . SER C 1 43 ? 136.572 -1.124 67.241 1.00 34.10 42 SER C O 1
ATOM 4135 N N . GLU C 1 44 ? 136.486 0.012 69.185 1.00 27.45 43 GLU C N 1
ATOM 4136 C CA . GLU C 1 44 ? 135.377 -0.741 69.747 1.00 27.00 43 GLU C CA 1
ATOM 4137 C C . GLU C 1 44 ? 134.114 -0.470 68.940 1.00 30.76 43 GLU C C 1
ATOM 4138 O O . GLU C 1 44 ? 133.369 -1.400 68.680 1.00 29.29 43 GLU C O 1
ATOM 4144 N N . LEU C 1 45 ? 133.922 0.781 68.481 1.00 28.15 44 LEU C N 1
ATOM 4145 C CA . LEU C 1 45 ? 132.788 1.187 67.660 1.00 26.56 44 LEU C CA 1
ATOM 4146 C C . LEU C 1 45 ? 132.921 0.579 66.266 1.00 31.68 44 LEU C C 1
ATOM 4147 O O . LEU C 1 45 ? 131.918 0.162 65.695 1.00 31.34 44 LEU C O 1
ATOM 4152 N N . GLN C 1 46 ? 134.158 0.488 65.753 1.00 28.49 45 GLN C N 1
ATOM 4153 C CA . GLN C 1 46 ? 134.482 -0.096 64.458 1.00 28.37 45 GLN C CA 1
ATOM 4154 C C . GLN C 1 46 ? 134.199 -1.612 64.434 1.00 34.44 45 GLN C C 1
ATOM 4155 O O . GLN C 1 46 ? 133.613 -2.109 63.475 1.00 34.49 45 GLN C O 1
ATOM 4161 N N . GLU C 1 47 ? 134.587 -2.338 65.496 1.00 32.98 46 GLU C N 1
ATOM 4162 C CA . GLU C 1 47 ? 134.343 -3.776 65.608 1.00 33.53 46 GLU C CA 1
ATOM 4163 C C . GLU C 1 47 ? 132.829 -4.066 65.553 1.00 37.30 46 GLU C C 1
ATOM 4164 O O . GLU C 1 47 ? 132.429 -5.069 64.954 1.00 38.20 46 GLU C O 1
ATOM 4170 N N . ALA C 1 48 ? 132.009 -3.164 66.135 1.00 31.83 47 ALA C N 1
ATOM 4171 C CA . ALA C 1 48 ? 130.555 -3.271 66.190 1.00 31.53 47 ALA C CA 1
ATOM 4172 C C . ALA C 1 48 ? 129.853 -2.768 64.906 1.00 33.84 47 ALA C C 1
ATOM 4173 O O . ALA C 1 48 ? 128.644 -2.951 64.781 1.00 35.73 47 ALA C O 1
ATOM 4175 N N . GLY C 1 49 ? 130.590 -2.141 63.996 1.00 27.02 48 GLY C N 1
ATOM 4176 C CA . GLY C 1 49 ? 130.036 -1.625 62.750 1.00 25.89 48 GLY C CA 1
ATOM 4177 C C . GLY C 1 49 ? 129.425 -0.246 62.846 1.00 28.92 48 GLY C C 1
ATOM 4178 O O . GLY C 1 49 ? 128.723 0.174 61.938 1.00 28.10 48 GLY C O 1
ATOM 4179 N N . PHE C 1 50 ? 129.694 0.478 63.923 1.00 26.75 49 PHE C N 1
ATOM 4180 C CA . PHE C 1 50 ? 129.156 1.834 64.127 1.00 26.18 49 PHE C CA 1
ATOM 4181 C C . PHE C 1 50 ? 130.024 2.903 63.434 1.00 28.35 49 PHE C C 1
ATOM 4182 O O . PHE C 1 50 ? 129.517 3.953 63.075 1.00 25.00 49 PHE C O 1
ATOM 4190 N N . VAL C 1 51 ? 131.331 2.633 63.255 1.00 26.38 50 VAL C N 1
ATOM 4191 C CA . VAL C 1 51 ? 132.254 3.501 62.529 1.00 26.79 50 VAL C CA 1
ATOM 4192 C C . VAL C 1 51 ? 133.110 2.624 61.635 1.00 33.81 50 VAL C C 1
ATOM 4193 O O . VAL C 1 51 ? 133.231 1.409 61.869 1.00 35.21 50 VAL C O 1
ATOM 4197 N N . GLU C 1 52 ? 133.701 3.238 60.616 1.00 29.26 51 GLU C N 1
ATOM 4198 C CA . GLU C 1 52 ? 134.605 2.532 59.736 1.00 29.81 51 GLU C CA 1
ATOM 4199 C C . GLU C 1 52 ? 135.684 3.492 59.228 1.00 34.74 51 GLU C C 1
ATOM 4200 O O . GLU C 1 52 ? 135.455 4.699 59.142 1.00 32.97 51 GLU C O 1
ATOM 4206 N N . GLN C 1 53 ? 136.877 2.945 58.951 1.00 34.23 52 GLN C N 1
ATOM 4207 C CA . GLN C 1 53 ? 138.040 3.651 58.418 1.00 36.02 52 GLN C CA 1
ATOM 4208 C C . GLN C 1 53 ? 137.774 4.047 56.976 1.00 41.61 52 GLN C C 1
ATOM 4209 O O . GLN C 1 53 ? 137.261 3.236 56.197 1.00 41.78 52 GLN C O 1
ATOM 4215 N N . VAL C 1 54 ? 138.084 5.292 56.620 1.00 39.27 53 VAL C N 1
ATOM 4216 C CA . VAL C 1 54 ? 137.854 5.737 55.253 1.00 40.44 53 VAL C CA 1
ATOM 4217 C C . VAL C 1 54 ? 138.885 5.058 54.333 1.00 49.59 53 VAL C C 1
ATOM 4218 O O . VAL C 1 54 ? 140.037 4.847 54.719 1.00 48.31 53 VAL C O 1
ATOM 4222 N N . GLU C 1 55 ? 138.386 4.630 53.149 1.00 52.76 54 GLU C N 1
ATOM 4223 C CA . GLU C 1 55 ? 139.049 3.916 52.041 1.00 55.80 54 GLU C CA 1
ATOM 4224 C C . GLU C 1 55 ? 140.568 4.185 51.951 1.00 62.40 54 GLU C C 1
ATOM 4225 O O . GLU C 1 55 ? 141.356 3.265 52.169 1.00 63.23 54 GLU C O 1
ATOM 4227 N N . GLY C 1 56 ? 140.955 5.428 51.681 1.00 60.63 55 GLY C N 1
ATOM 4228 C CA . GLY C 1 56 ? 142.364 5.785 51.563 1.00 63.02 55 GLY C CA 1
ATOM 4229 C C . GLY C 1 56 ? 143.006 6.346 52.816 1.00 68.62 55 GLY C C 1
ATOM 4230 O O . GLY C 1 56 ? 144.112 5.939 53.179 1.00 69.24 55 GLY C O 1
ATOM 4231 N N . ALA C 1 57 ? 142.297 7.287 53.485 1.00 64.98 56 ALA C N 1
ATOM 4232 C CA . ALA C 1 57 ? 142.724 8.052 54.665 1.00 63.75 56 ALA C CA 1
ATOM 4233 C C . ALA C 1 57 ? 142.848 7.230 55.956 1.00 65.60 56 ALA C C 1
ATOM 4234 O O . ALA C 1 57 ? 142.548 6.030 55.987 1.00 65.96 56 ALA C O 1
ATOM 4236 N N . ARG C 1 58 ? 143.351 7.912 57.014 1.00 59.83 57 ARG C N 1
ATOM 4237 C CA . ARG C 1 58 ? 143.500 7.443 58.397 1.00 57.48 57 ARG C CA 1
ATOM 4238 C 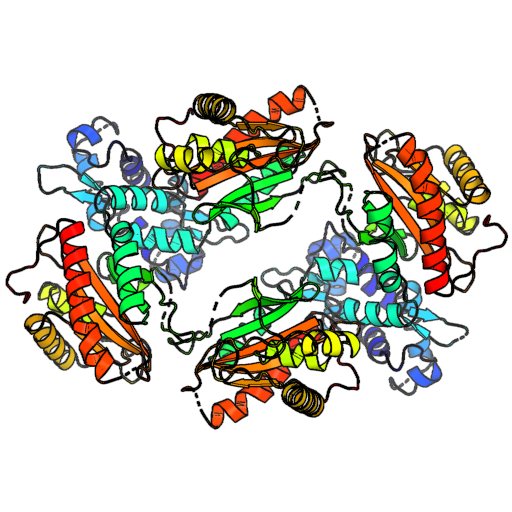C . ARG C 1 58 ? 142.234 7.854 59.201 1.00 54.94 57 ARG C C 1
ATOM 4239 O O . ARG C 1 58 ? 142.097 7.533 60.399 1.00 54.93 57 ARG C O 1
ATOM 4241 N N . SER C 1 59 ? 141.299 8.529 58.482 1.00 44.52 58 SER C N 1
ATOM 4242 C CA . SER C 1 59 ? 140.015 9.061 58.911 1.00 40.61 58 SER C CA 1
ATOM 4243 C C . SER C 1 59 ? 139.016 7.994 59.262 1.00 39.90 58 SER C C 1
ATOM 4244 O O . SER C 1 59 ? 139.179 6.835 58.896 1.00 40.60 58 SER C O 1
ATOM 4247 N N . TYR C 1 60 ? 137.951 8.414 59.933 1.00 32.28 59 TYR C N 1
ATOM 4248 C CA . TYR C 1 60 ? 136.817 7.593 60.323 1.00 30.11 59 TYR C CA 1
ATOM 4249 C C . TYR C 1 60 ? 135.568 8.189 59.745 1.00 33.14 59 TYR C C 1
ATOM 4250 O O . TYR C 1 60 ? 135.419 9.416 59.646 1.00 31.08 59 TYR C O 1
ATOM 4259 N N . ARG C 1 61 ? 134.632 7.299 59.476 1.00 30.46 60 ARG C N 1
ATOM 4260 C CA . ARG C 1 61 ? 133.321 7.503 58.865 1.00 29.52 60 ARG C CA 1
ATOM 4261 C C . ARG C 1 61 ? 132.275 6.764 59.662 1.00 32.70 60 ARG C C 1
ATOM 4262 O O . ARG C 1 61 ? 132.625 5.773 60.313 1.00 32.92 60 ARG C O 1
ATOM 4270 N N . LEU C 1 62 ? 130.985 7.161 59.569 1.00 27.81 61 LEU C N 1
ATOM 4271 C CA . LEU C 1 62 ? 129.952 6.378 60.241 1.00 25.39 61 LEU C CA 1
ATOM 4272 C C . LEU C 1 62 ? 129.803 5.018 59.550 1.00 29.68 61 LEU C C 1
ATOM 4273 O O . LEU C 1 62 ? 129.995 4.917 58.335 1.00 28.83 61 LEU C O 1
ATOM 4278 N N . GLY C 1 63 ? 129.553 3.986 60.350 1.00 26.71 62 GLY C N 1
ATOM 4279 C CA . GLY C 1 63 ? 129.392 2.616 59.881 1.00 26.39 62 GLY C CA 1
ATOM 4280 C C . GLY C 1 63 ? 127.959 2.242 59.555 1.00 28.82 62 GLY C C 1
ATOM 4281 O O . GLY C 1 63 ? 127.031 2.988 59.884 1.00 27.05 62 GLY C O 1
ATOM 4282 N N . PRO C 1 64 ? 127.735 1.054 58.953 1.00 25.16 63 PRO C N 1
ATOM 4283 C CA . PRO C 1 64 ? 126.370 0.693 58.548 1.00 24.64 63 PRO C CA 1
ATOM 4284 C C . PRO C 1 64 ? 125.442 0.255 59.672 1.00 28.13 63 PRO C C 1
ATOM 4285 O O . PRO C 1 64 ? 124.240 0.183 59.447 1.00 29.67 63 PRO C O 1
ATOM 4289 N N . GLN C 1 65 ? 125.959 -0.020 60.856 1.00 23.87 64 GLN C N 1
ATOM 4290 C CA . GLN C 1 65 ? 125.126 -0.486 61.970 1.00 23.29 64 GLN C CA 1
ATOM 4291 C C . GLN C 1 65 ? 123.996 0.509 62.381 1.00 27.07 64 GLN C C 1
ATOM 4292 O O . GLN C 1 65 ? 122.907 0.060 62.758 1.00 28.38 64 GLN C O 1
ATOM 4298 N N . VAL C 1 66 ? 124.241 1.831 62.276 1.00 21.39 65 VAL C N 1
ATOM 4299 C CA . VAL C 1 66 ? 123.255 2.864 62.639 1.00 19.84 65 VAL C CA 1
ATOM 4300 C C . VAL C 1 66 ? 122.037 2.763 61.727 1.00 25.03 65 VAL C C 1
ATOM 4301 O O . VAL C 1 66 ? 120.923 3.021 62.184 1.00 25.81 65 VAL C O 1
ATOM 4305 N N . LEU C 1 67 ? 122.235 2.304 60.459 1.00 21.89 66 LEU C N 1
ATOM 4306 C CA . LEU C 1 67 ? 121.133 2.099 59.505 1.00 22.16 66 LEU C CA 1
ATOM 4307 C C . LEU C 1 67 ? 120.200 0.982 59.983 1.00 27.15 66 LEU C C 1
ATOM 4308 O O . LEU C 1 67 ? 118.986 1.149 59.874 1.00 27.88 66 LEU C O 1
ATOM 4313 N N . ARG C 1 68 ? 120.776 -0.151 60.499 1.00 23.71 67 ARG C N 1
ATOM 4314 C CA . ARG C 1 68 ? 120.069 -1.319 61.032 1.00 23.90 67 ARG C CA 1
ATOM 4315 C C . ARG C 1 68 ? 119.218 -0.905 62.229 1.00 28.31 67 ARG C C 1
ATOM 4316 O O . ARG C 1 68 ? 118.057 -1.289 62.297 1.00 29.69 67 ARG C O 1
ATOM 4324 N N . LEU C 1 69 ? 119.789 -0.089 63.143 1.00 24.10 68 LEU C N 1
ATOM 4325 C CA . LEU C 1 69 ? 119.130 0.406 64.359 1.00 23.05 68 LEU C CA 1
ATOM 4326 C C . LEU C 1 69 ? 118.031 1.405 64.062 1.00 26.41 68 LEU C C 1
ATOM 4327 O O . LEU C 1 69 ? 116.991 1.368 64.722 1.00 26.32 68 LEU C O 1
ATOM 4332 N N . ALA C 1 70 ? 118.227 2.266 63.048 1.00 22.29 69 ALA C N 1
ATOM 4333 C CA . ALA C 1 70 ? 117.188 3.225 62.666 1.00 21.51 69 ALA C CA 1
ATOM 4334 C C . ALA C 1 70 ? 115.968 2.488 62.094 1.00 25.80 69 ALA C C 1
ATOM 4335 O O . ALA C 1 70 ? 114.831 2.874 62.382 1.00 25.37 69 ALA C O 1
ATOM 4337 N N . ALA C 1 71 ? 116.203 1.381 61.346 1.00 21.78 70 ALA C N 1
ATOM 4338 C CA . ALA C 1 71 ? 115.132 0.571 60.768 1.00 22.21 70 ALA C CA 1
ATOM 4339 C C . ALA C 1 71 ? 114.305 -0.097 61.849 1.00 29.06 70 ALA C C 1
ATOM 4340 O O . ALA C 1 71 ? 113.080 -0.190 61.711 1.00 32.58 70 ALA C O 1
ATOM 4342 N N . LEU C 1 72 ? 114.950 -0.532 62.933 1.00 25.28 71 LEU C N 1
ATOM 4343 C CA . LEU C 1 72 ? 114.245 -1.156 64.059 1.00 25.65 71 LEU C CA 1
ATOM 4344 C C . LEU C 1 72 ? 113.466 -0.095 64.851 1.00 26.48 71 LEU C C 1
ATOM 4345 O O . LEU C 1 72 ? 112.326 -0.328 65.224 1.00 28.76 71 LEU C O 1
ATOM 4350 N N . ARG C 1 73 ? 114.050 1.101 65.029 1.00 21.75 72 ARG C N 1
ATOM 4351 C CA . ARG C 1 73 ? 113.385 2.253 65.659 1.00 21.07 72 ARG C CA 1
ATOM 4352 C C . ARG C 1 73 ? 112.136 2.611 64.857 1.00 26.79 72 ARG C C 1
ATOM 4353 O O . ARG C 1 73 ? 111.079 2.836 65.438 1.00 28.27 72 ARG C O 1
ATOM 4361 N N . GLU C 1 74 ? 112.249 2.608 63.531 1.00 23.49 73 GLU C N 1
ATOM 4362 C CA . GLU C 1 74 ? 111.152 2.906 62.609 1.00 24.02 73 GLU C CA 1
ATOM 4363 C C . GLU C 1 74 ? 110.080 1.813 62.612 1.00 28.60 73 GLU C C 1
ATOM 4364 O O . GLU C 1 74 ? 108.910 2.119 62.424 1.00 28.94 73 GLU C O 1
ATOM 4370 N N . ALA C 1 75 ? 110.455 0.550 62.865 1.00 24.62 74 ALA C N 1
ATOM 4371 C CA . ALA C 1 75 ? 109.472 -0.513 63.012 1.00 23.52 74 ALA C CA 1
ATOM 4372 C C . ALA C 1 75 ? 108.669 -0.254 64.278 1.00 28.67 74 ALA C C 1
ATOM 4373 O O . ALA C 1 75 ? 107.441 -0.410 64.248 1.00 29.35 74 ALA C O 1
ATOM 4375 N N . SER C 1 76 ? 109.342 0.214 65.367 1.00 24.70 75 SER C N 1
ATOM 4376 C CA . SER C 1 76 ? 108.661 0.579 66.620 1.00 25.11 75 SER C CA 1
ATOM 4377 C C . SER C 1 76 ? 107.774 1.880 66.481 1.00 29.85 75 SER C C 1
ATOM 4378 O O . SER C 1 76 ? 106.617 1.900 66.918 1.00 29.15 75 SER C O 1
ATOM 4381 N N . VAL C 1 77 ? 108.351 2.965 65.918 1.00 27.12 76 VAL C N 1
ATOM 4382 C CA . VAL C 1 77 ? 107.730 4.302 65.727 1.00 26.64 76 VAL C CA 1
ATOM 4383 C C . VAL C 1 77 ? 107.884 4.690 64.199 1.00 29.61 76 VAL C C 1
ATOM 4384 O O . VAL C 1 77 ? 108.891 5.279 63.818 1.00 28.45 76 VAL C O 1
ATOM 4388 N N . PRO C 1 78 ? 106.930 4.319 63.311 1.00 26.04 77 PRO C N 1
ATOM 4389 C CA . PRO C 1 78 ? 107.142 4.515 61.856 1.00 25.56 77 PRO C CA 1
ATOM 4390 C C . PRO C 1 78 ? 106.978 5.942 61.363 1.00 33.41 77 PRO C C 1
ATOM 4391 O O . PRO C 1 78 ? 106.267 6.187 60.393 1.00 34.00 77 PRO C O 1
ATOM 4395 N N . ILE C 1 79 ? 107.685 6.866 61.976 1.00 31.63 78 ILE C N 1
ATOM 4396 C CA . ILE C 1 79 ? 107.488 8.251 61.646 1.00 31.52 78 ILE C CA 1
ATOM 4397 C C . ILE C 1 79 ? 108.115 8.678 60.296 1.00 34.57 78 ILE C C 1
ATOM 4398 O O . ILE C 1 79 ? 107.397 9.279 59.503 1.00 35.54 78 ILE C O 1
ATOM 4403 N N . LEU C 1 80 ? 109.386 8.366 60.014 1.00 27.91 79 LEU C N 1
ATOM 4404 C CA . LEU C 1 80 ? 109.988 8.805 58.759 1.00 26.21 79 LEU C CA 1
ATOM 4405 C C . LEU C 1 80 ? 109.425 8.051 57.556 1.00 30.55 79 LEU C C 1
ATOM 4406 O O . LEU C 1 80 ? 109.382 8.615 56.461 1.00 30.97 79 LEU C O 1
ATOM 4411 N N . SER C 1 81 ? 108.973 6.796 57.758 1.00 27.49 80 SER C N 1
ATOM 4412 C CA . SER C 1 81 ? 108.377 5.958 56.718 1.00 27.27 80 SER C CA 1
ATOM 4413 C C . SER C 1 81 ? 107.006 6.489 56.378 1.00 30.39 80 SER C C 1
ATOM 4414 O O . SER C 1 81 ? 106.674 6.607 55.205 1.00 32.59 80 SER C O 1
ATOM 4417 N N . ALA C 1 82 ? 106.236 6.873 57.402 1.00 24.94 81 ALA C N 1
ATOM 4418 C CA . ALA C 1 82 ? 104.908 7.477 57.263 1.00 23.19 81 ALA C CA 1
ATOM 4419 C C . ALA C 1 82 ? 104.986 8.866 56.642 1.00 26.95 81 ALA C C 1
ATOM 4420 O O . ALA C 1 82 ? 104.049 9.278 55.985 1.00 27.06 81 ALA C O 1
ATOM 4422 N N . SER C 1 83 ? 106.093 9.585 56.851 1.00 23.76 82 SER C N 1
ATOM 4423 C CA . SER C 1 83 ? 106.275 10.943 56.336 1.00 23.21 82 SER C CA 1
ATOM 4424 C C . SER C 1 83 ? 106.470 10.981 54.824 1.00 29.64 82 SER C C 1
ATOM 4425 O O . SER C 1 83 ? 106.094 11.975 54.211 1.00 31.48 82 SER C O 1
ATOM 4428 N N . ARG C 1 84 ? 107.074 9.930 54.231 1.00 25.36 83 ARG C N 1
ATOM 4429 C CA . ARG C 1 84 ? 107.378 9.867 52.799 1.00 25.40 83 ARG C CA 1
ATOM 4430 C C . ARG C 1 84 ? 106.186 10.260 51.925 1.00 31.22 83 ARG C C 1
ATOM 4431 O O . ARG C 1 84 ? 106.341 11.155 51.101 1.00 33.87 83 ARG C O 1
ATOM 4439 N N . ARG C 1 85 ? 105.005 9.655 52.127 1.00 25.97 84 ARG C N 1
ATOM 4440 C CA . ARG C 1 85 ? 103.821 9.954 51.316 1.00 25.57 84 ARG C CA 1
ATOM 4441 C C . ARG C 1 85 ? 103.242 11.339 51.657 1.00 29.49 84 ARG C C 1
ATOM 4442 O O . ARG C 1 85 ? 102.793 12.037 50.764 1.00 30.33 84 ARG C O 1
ATOM 4450 N N . VAL C 1 86 ? 103.277 11.739 52.937 1.00 25.16 85 VAL C N 1
ATOM 4451 C CA . VAL C 1 86 ? 102.751 13.009 53.454 1.00 22.99 85 VAL C CA 1
ATOM 4452 C C . VAL C 1 86 ? 103.556 14.167 52.853 1.00 27.80 85 VAL C C 1
ATOM 4453 O O . VAL C 1 86 ? 102.949 15.079 52.310 1.00 28.59 85 VAL C O 1
ATOM 4457 N N . LEU C 1 87 ? 104.913 14.113 52.921 1.00 22.63 86 LEU C N 1
ATOM 4458 C CA . LEU C 1 87 ? 105.811 15.129 52.395 1.00 20.74 86 LEU C CA 1
ATOM 4459 C C . LEU C 1 87 ? 105.629 15.276 50.886 1.00 27.50 86 LEU C C 1
ATOM 4460 O O . LEU C 1 87 ? 105.486 16.404 50.403 1.00 27.54 86 LEU C O 1
ATOM 4465 N N . ARG C 1 88 ? 105.606 14.137 50.149 1.00 25.24 87 ARG C N 1
ATOM 4466 C CA A ARG C 1 88 ? 105.434 14.168 48.700 0.50 25.62 87 ARG C CA 1
ATOM 4467 C CA B ARG C 1 88 ? 105.425 14.133 48.701 0.50 25.52 87 ARG C CA 1
ATOM 4468 C C . ARG C 1 88 ? 104.102 14.806 48.318 1.00 29.01 87 ARG C C 1
ATOM 4469 O O . ARG C 1 88 ? 104.094 15.673 47.456 1.00 28.06 87 ARG C O 1
ATOM 4484 N N . GLU C 1 89 ? 102.980 14.401 48.961 1.00 25.61 88 GLU C N 1
ATOM 4485 C CA . GLU C 1 89 ? 101.644 14.964 48.681 1.00 24.68 88 GLU C CA 1
ATOM 4486 C C . GLU C 1 89 ? 101.589 16.451 49.039 1.00 27.94 88 GLU C C 1
ATOM 4487 O O . GLU C 1 89 ? 101.108 17.214 48.222 1.00 28.69 88 GLU C O 1
ATOM 4493 N N . LEU C 1 90 ? 102.154 16.870 50.206 1.00 23.47 89 LEU C N 1
ATOM 4494 C CA . LEU C 1 90 ? 102.176 18.271 50.628 1.00 23.24 89 LEU C CA 1
ATOM 4495 C C . LEU C 1 90 ? 103.027 19.121 49.676 1.00 29.25 89 LEU C C 1
ATOM 4496 O O . LEU C 1 90 ? 102.636 20.245 49.375 1.00 30.06 89 LEU C O 1
ATOM 4501 N N . SER C 1 91 ? 104.156 18.582 49.180 1.00 25.59 90 SER C N 1
ATOM 4502 C CA . SER C 1 91 ? 105.018 19.291 48.233 1.00 25.24 90 SER C CA 1
ATOM 4503 C C . SER C 1 91 ? 104.293 19.509 46.908 1.00 28.03 90 SER C C 1
ATOM 4504 O O . SER C 1 91 ? 104.470 20.542 46.285 1.00 26.82 90 SER C O 1
ATOM 4507 N N . GLU C 1 92 ? 103.430 18.574 46.510 1.00 24.94 91 GLU C N 1
ATOM 4508 C CA . GLU C 1 92 ? 102.654 18.727 45.283 1.00 23.94 91 GLU C CA 1
ATOM 4509 C C . GLU C 1 92 ? 101.506 19.707 45.462 1.00 29.23 91 GLU C C 1
ATOM 4510 O O . GLU C 1 92 ? 101.211 20.474 44.540 1.00 31.69 91 GLU C O 1
ATOM 4516 N N . ASP C 1 93 ? 100.871 19.703 46.638 1.00 23.81 92 ASP C N 1
ATOM 4517 C CA . ASP C 1 93 ? 99.749 20.589 46.936 1.00 24.24 92 ASP C CA 1
ATOM 4518 C C . ASP C 1 93 ? 100.180 22.051 47.092 1.00 28.72 92 ASP C C 1
ATOM 4519 O O . ASP C 1 93 ? 99.461 22.945 46.668 1.00 30.24 92 ASP C O 1
ATOM 4524 N N . THR C 1 94 ? 101.357 22.290 47.668 1.00 24.38 93 THR C N 1
ATOM 4525 C CA . THR C 1 94 ? 101.880 23.635 47.927 1.00 22.85 93 THR C CA 1
ATOM 4526 C C . THR C 1 94 ? 102.848 24.131 46.842 1.00 26.10 93 THR C C 1
ATOM 4527 O O . THR C 1 94 ? 103.065 25.334 46.724 1.00 26.49 93 THR C O 1
ATOM 4531 N N . GLY C 1 95 ? 103.439 23.218 46.087 1.00 22.00 94 GLY C N 1
ATOM 4532 C CA . GLY C 1 95 ? 104.430 23.565 45.064 1.00 21.71 94 GLY C CA 1
ATOM 4533 C C . GLY C 1 95 ? 105.776 23.936 45.672 1.00 24.27 94 GLY C C 1
ATOM 4534 O O . GLY C 1 95 ? 106.673 24.426 44.975 1.00 24.26 94 GLY C O 1
ATOM 4535 N N . GLU C 1 96 ? 105.934 23.667 46.985 1.00 20.05 95 GLU C N 1
ATOM 4536 C CA . GLU C 1 96 ? 107.116 24.025 47.755 1.00 19.55 95 GLU C CA 1
ATOM 4537 C C . GLU C 1 96 ? 107.773 22.827 48.459 1.00 25.71 95 GLU C C 1
ATOM 4538 O O . GLU C 1 96 ? 107.211 21.737 48.502 1.00 25.38 95 GLU C O 1
ATOM 4544 N N . THR C 1 97 ? 108.990 23.041 49.000 1.00 23.97 96 THR C N 1
ATOM 4545 C CA . THR C 1 97 ? 109.754 22.037 49.732 1.00 22.95 96 THR C CA 1
ATOM 4546 C C . THR C 1 97 ? 109.096 21.784 51.075 1.00 26.16 96 THR C C 1
ATOM 4547 O O . THR C 1 97 ? 108.777 22.724 51.793 1.00 26.91 96 THR C O 1
ATOM 4551 N N . THR C 1 98 ? 108.917 20.515 51.423 1.00 22.50 97 THR C N 1
ATOM 4552 C CA . THR C 1 98 ? 108.354 20.142 52.713 1.00 22.44 97 THR C CA 1
ATOM 4553 C C . THR C 1 98 ? 109.395 19.352 53.492 1.00 25.33 97 THR C C 1
ATOM 4554 O O . THR C 1 98 ? 110.236 18.694 52.883 1.00 24.25 97 THR C O 1
ATOM 4558 N N . HIS C 1 99 ? 109.361 19.431 54.831 1.00 21.21 98 HIS C N 1
ATOM 4559 C CA . HIS C 1 99 ? 110.325 18.678 55.621 1.00 21.00 98 HIS C CA 1
ATOM 4560 C C . HIS C 1 99 ? 109.787 18.360 56.994 1.00 24.96 98 HIS C C 1
ATOM 4561 O O . HIS C 1 99 ? 109.003 19.115 57.570 1.00 25.95 98 HIS C O 1
ATOM 4568 N N . LEU C 1 100 ? 110.205 17.200 57.492 1.00 20.42 99 LEU C N 1
ATOM 4569 C CA . LEU C 1 100 ? 109.897 16.733 58.830 1.00 20.95 99 LEU C CA 1
ATOM 4570 C C . LEU C 1 100 ? 111.161 16.815 59.677 1.00 27.86 99 LEU C C 1
ATOM 4571 O O . LEU C 1 100 ? 112.217 16.305 59.296 1.00 25.64 99 LEU C O 1
ATOM 4576 N N . SER C 1 101 ? 111.058 17.510 60.808 1.00 28.18 100 SER C N 1
ATOM 4577 C CA . SER C 1 101 ? 112.165 17.614 61.740 1.00 28.25 100 SER C CA 1
ATOM 4578 C C . SER C 1 101 ? 111.767 16.935 63.041 1.00 31.93 100 SER C C 1
ATOM 4579 O O . SER C 1 101 ? 110.599 16.989 63.439 1.00 31.43 100 SER C O 1
ATOM 4582 N N . LEU C 1 102 ? 112.725 16.217 63.655 1.00 28.65 101 LEU C N 1
ATOM 4583 C CA . LEU C 1 102 ? 112.458 15.486 64.878 1.00 28.93 101 LEU C CA 1
ATOM 4584 C C . LEU C 1 102 ? 113.402 15.868 65.978 1.00 32.15 101 LEU C C 1
ATOM 4585 O O . LEU C 1 102 ? 114.574 16.173 65.726 1.00 31.64 101 LEU C O 1
ATOM 4590 N N . LEU C 1 103 ? 112.910 15.789 67.209 1.00 29.20 102 LEU C N 1
ATOM 4591 C CA . LEU C 1 103 ? 113.733 16.015 68.386 1.00 29.32 102 LEU C CA 1
ATOM 4592 C C . LEU C 1 103 ? 114.742 14.871 68.517 1.00 34.85 102 LEU C C 1
ATOM 4593 O O . LEU C 1 103 ? 114.366 13.695 68.547 1.00 36.57 102 LEU C O 1
ATOM 4598 N N . GLN C 1 104 ? 116.012 15.226 68.488 1.00 29.03 103 GLN C N 1
ATOM 4599 C CA . GLN C 1 104 ? 117.121 14.305 68.637 1.00 28.46 103 GLN C CA 1
ATOM 4600 C C . GLN C 1 104 ? 117.811 14.726 69.911 1.00 34.96 103 GLN C C 1
ATOM 4601 O O . GLN C 1 104 ? 118.754 15.512 69.891 1.00 35.80 103 GLN C O 1
ATOM 4607 N N . GLY C 1 105 ? 117.241 14.296 71.022 1.00 33.29 104 GLY C N 1
ATOM 4608 C CA . GLY C 1 105 ? 117.714 14.677 72.340 1.00 33.89 104 GLY C CA 1
ATOM 4609 C C . GLY C 1 105 ? 117.245 16.078 72.646 1.00 38.86 104 GLY C C 1
ATOM 4610 O O . GLY C 1 105 ? 116.031 16.325 72.715 1.00 38.78 104 GLY C O 1
ATOM 4611 N N . GLU C 1 106 ? 118.215 17.002 72.802 1.00 35.33 105 GLU C N 1
ATOM 4612 C CA . GLU C 1 106 ? 117.941 18.404 73.111 1.00 35.08 105 GLU C CA 1
ATOM 4613 C C . GLU C 1 106 ? 117.998 19.268 71.843 1.00 37.31 105 GLU C C 1
ATOM 4614 O O . GLU C 1 106 ? 117.718 20.462 71.914 1.00 39.25 105 GLU C O 1
ATOM 4620 N N . GLN C 1 107 ? 118.296 18.662 70.692 1.00 30.66 106 GLN C N 1
ATOM 4621 C CA . GLN C 1 107 ? 118.313 19.351 69.403 1.00 30.35 106 GLN C CA 1
ATOM 4622 C C . GLN C 1 107 ? 117.114 18.972 68.497 1.00 33.59 106 GLN C C 1
ATOM 4623 O O . GLN C 1 107 ? 116.514 17.905 68.645 1.00 33.01 106 GLN C O 1
ATOM 4629 N N . LEU C 1 108 ? 116.818 19.830 67.516 1.00 30.00 107 LEU C N 1
ATOM 4630 C CA . LEU C 1 108 ? 115.795 19.575 66.495 1.00 28.32 107 LEU C CA 1
ATOM 4631 C C . LEU C 1 108 ? 116.505 19.425 65.145 1.00 28.47 107 LEU C C 1
ATOM 4632 O O . LEU C 1 108 ? 117.171 20.355 64.705 1.00 28.35 107 LEU C O 1
ATOM 4637 N N . ALA C 1 109 ? 116.414 18.244 64.522 1.00 24.45 108 ALA C N 1
ATOM 4638 C CA . ALA C 1 109 ? 117.067 17.998 63.225 1.00 24.02 108 ALA C CA 1
ATOM 4639 C C . ALA C 1 109 ? 116.056 17.601 62.137 1.00 28.77 108 ALA C C 1
ATOM 4640 O O . ALA C 1 109 ? 115.174 16.766 62.381 1.00 27.15 108 ALA C O 1
ATOM 4642 N N . SER C 1 110 ? 116.240 18.163 60.918 1.00 27.17 109 SER C N 1
ATOM 4643 C CA . SER C 1 110 ? 115.433 17.853 59.728 1.00 26.54 109 SER C CA 1
ATOM 4644 C C . SER C 1 110 ? 115.886 16.484 59.200 1.00 28.64 109 SER C C 1
ATOM 4645 O O . SER C 1 110 ? 117.055 16.330 58.859 1.00 27.11 109 SER C O 1
ATOM 4648 N N . LEU C 1 111 ? 114.997 15.480 59.218 1.00 24.76 110 LEU C N 1
ATOM 4649 C CA . LEU C 1 111 ? 115.406 14.108 58.893 1.00 24.55 110 LEU C CA 1
ATOM 4650 C C . LEU C 1 111 ? 114.784 13.505 57.646 1.00 29.28 110 LEU C C 1
ATOM 4651 O O . LEU C 1 111 ? 115.272 12.483 57.171 1.00 29.82 110 LEU C O 1
ATOM 4656 N N . SER C 1 112 ? 113.758 14.143 57.083 1.00 27.04 111 SER C N 1
ATOM 4657 C CA . SER C 1 112 ? 113.140 13.712 55.830 1.00 26.31 111 SER C CA 1
ATOM 4658 C C . SER C 1 112 ? 112.564 14.935 55.141 1.00 25.37 111 SER C C 1
ATOM 4659 O O . SER C 1 112 ? 112.081 15.834 55.816 1.00 22.96 111 SER C O 1
ATOM 4662 N N . HIS C 1 113 ? 112.690 15.002 53.808 1.00 21.96 112 HIS C N 1
ATOM 4663 C CA . HIS C 1 113 ? 112.162 16.110 53.031 1.00 22.68 112 HIS C CA 1
ATOM 4664 C C . HIS C 1 113 ? 111.676 15.625 51.677 1.00 26.09 112 HIS C C 1
ATOM 4665 O O . HIS C 1 113 ? 111.981 14.496 51.270 1.00 27.88 112 HIS C O 1
ATOM 4672 N N . ALA C 1 114 ? 110.937 16.485 50.977 1.00 17.94 113 ALA C N 1
ATOM 4673 C CA . ALA C 1 114 ? 110.452 16.248 49.631 1.00 16.70 113 ALA C CA 1
ATOM 4674 C C . ALA C 1 114 ? 110.491 17.551 48.833 1.00 21.90 113 ALA C C 1
ATOM 4675 O O . ALA C 1 114 ? 110.310 18.634 49.402 1.00 20.20 113 ALA C O 1
ATOM 4677 N N . TYR C 1 115 ? 110.814 17.439 47.537 1.00 21.59 114 TYR C N 1
ATOM 4678 C CA . TYR C 1 115 ? 110.829 18.553 46.580 1.00 23.71 114 TYR C CA 1
ATOM 4679 C C . TYR C 1 115 ? 109.612 18.452 45.675 1.00 29.61 114 TYR C C 1
ATOM 4680 O O . TYR C 1 115 ? 109.180 17.334 45.329 1.00 30.38 114 TYR C O 1
ATOM 4689 N N . SER C 1 116 ? 109.037 19.606 45.328 1.00 25.21 115 SER C N 1
ATOM 4690 C CA . SER C 1 116 ? 107.875 19.626 44.451 1.00 25.69 115 SER C CA 1
ATOM 4691 C C . SER C 1 116 ? 108.288 19.474 42.977 1.00 31.61 115 SER C C 1
ATOM 4692 O O . SER C 1 116 ? 109.399 19.861 42.595 1.00 30.74 115 SER C O 1
ATOM 4695 N N . SER C 1 117 ? 107.380 18.939 42.142 1.00 29.08 116 SER C N 1
ATOM 4696 C CA . SER C 1 117 ? 107.617 18.831 40.694 1.00 29.61 116 SER C CA 1
ATOM 4697 C C . SER C 1 117 ? 107.441 20.223 40.058 1.00 35.03 116 SER C C 1
ATOM 4698 O O . SER C 1 117 ? 107.912 20.475 38.948 1.00 35.57 116 SER C O 1
ATOM 4701 N N . ARG C 1 118 ? 106.802 21.136 40.800 1.00 32.13 117 ARG C N 1
ATOM 4702 C CA . ARG C 1 118 ? 106.630 22.529 40.388 1.00 32.92 117 ARG C CA 1
ATOM 4703 C C . ARG C 1 118 ? 107.831 23.366 40.835 1.00 35.11 117 ARG C C 1
ATOM 4704 O O . ARG C 1 118 ? 108.403 23.129 41.915 1.00 32.39 117 ARG C O 1
ATOM 4712 N N . ASN C 1 119 ? 108.166 24.387 40.007 1.00 32.82 118 ASN C N 1
ATOM 4713 C CA . ASN C 1 119 ? 109.202 25.405 40.219 1.00 32.02 118 ASN C CA 1
ATOM 4714 C C . ASN C 1 119 ? 110.603 24.835 40.187 1.00 36.91 118 ASN C C 1
ATOM 4715 O O . ASN C 1 119 ? 110.973 24.020 41.034 1.00 37.33 118 ASN C O 1
ATOM 4720 N N . ALA C 1 120 ? 111.395 25.298 39.229 1.00 33.30 119 ALA C N 1
ATOM 4721 C CA . ALA C 1 120 ? 112.796 24.910 39.089 1.00 32.79 119 ALA C CA 1
ATOM 4722 C C . ALA C 1 120 ? 113.623 25.448 40.252 1.00 36.80 119 ALA C C 1
ATOM 4723 O O . ALA C 1 120 ? 114.600 24.810 40.634 1.00 37.53 119 ALA C O 1
ATOM 4725 N N . THR C 1 121 ? 113.232 26.617 40.816 1.00 32.76 120 THR C N 1
ATOM 4726 C CA . THR C 1 121 ? 113.896 27.213 41.978 1.00 31.78 120 THR C CA 1
ATOM 4727 C C . THR C 1 121 ? 113.152 26.723 43.211 1.00 33.20 120 THR C C 1
ATOM 4728 O O . THR C 1 121 ? 111.928 26.907 43.323 1.00 32.42 120 THR C O 1
ATOM 4732 N N . LYS C 1 122 ? 113.874 26.007 44.082 1.00 28.01 121 LYS C N 1
ATOM 4733 C CA . LYS C 1 122 ? 113.320 25.409 45.312 1.00 25.52 121 LYS C CA 1
ATOM 4734 C C . LYS C 1 122 ? 114.166 25.722 46.505 1.00 27.18 121 LYS C C 1
ATOM 4735 O O . LYS C 1 122 ? 115.369 25.971 46.340 1.00 25.66 121 LYS C O 1
ATOM 4741 N N . VAL C 1 123 ? 113.579 25.606 47.723 1.00 23.38 122 VAL C N 1
ATOM 4742 C CA . VAL C 1 123 ? 114.348 25.680 48.965 1.00 22.81 122 VAL C CA 1
ATOM 4743 C C . VAL C 1 123 ? 115.024 24.302 49.095 1.00 30.45 122 VAL C C 1
ATOM 4744 O O . VAL C 1 123 ? 114.337 23.287 49.163 1.00 28.66 122 VAL C O 1
ATOM 4764 N N . GLU C 1 126 ? 119.285 19.326 53.240 1.00 42.27 125 GLU C N 1
ATOM 4765 C CA . GLU C 1 126 ? 120.128 18.178 53.518 1.00 42.63 125 GLU C CA 1
ATOM 4766 C C . GLU C 1 126 ? 119.580 17.552 54.777 1.00 45.83 125 GLU C C 1
ATOM 4767 O O . GLU C 1 126 ? 119.172 18.274 55.694 1.00 45.09 125 GLU C O 1
ATOM 4769 N N . ASP C 1 127 ? 119.468 16.224 54.802 1.00 42.04 126 ASP C N 1
ATOM 4770 C CA . ASP C 1 127 ? 118.955 15.573 55.997 1.00 40.25 126 ASP C CA 1
ATOM 4771 C C . ASP C 1 127 ? 120.038 15.620 57.091 1.00 42.14 126 ASP C C 1
ATOM 4772 O O . ASP C 1 127 ? 121.230 15.707 56.788 1.00 40.79 126 ASP C O 1
ATOM 4777 N N . ALA C 1 128 ? 119.585 15.665 58.353 1.00 38.40 127 ALA C N 1
ATOM 4778 C CA . ALA C 1 128 ? 120.342 15.780 59.605 1.00 38.11 127 ALA C CA 1
ATOM 4779 C C . ALA C 1 128 ? 120.804 17.237 59.854 1.00 43.27 127 ALA C C 1
ATOM 4780 O O . ALA C 1 128 ? 121.656 17.479 60.714 1.00 44.83 127 ALA C O 1
ATOM 4782 N N . GLU C 1 129 ? 120.181 18.208 59.160 1.00 38.72 128 GLU C N 1
ATOM 4783 C CA . GLU C 1 129 ? 120.429 19.633 59.371 1.00 37.73 128 GLU C CA 1
ATOM 4784 C C . GLU C 1 129 ? 119.773 20.046 60.700 1.00 37.36 128 GLU C C 1
ATOM 4785 O O . GLU C 1 129 ? 118.609 19.721 60.952 1.00 35.03 128 GLU C O 1
ATOM 4791 N N . VAL C 1 130 ? 120.542 20.720 61.561 1.00 33.57 129 VAL C N 1
ATOM 4792 C CA . VAL C 1 130 ? 120.073 21.154 62.881 1.00 32.69 129 VAL C CA 1
ATOM 4793 C C . VAL C 1 130 ? 119.384 22.507 62.741 1.00 36.02 129 VAL C C 1
ATOM 4794 O O . VAL C 1 130 ? 119.948 23.439 62.172 1.00 35.44 129 VAL C O 1
ATOM 4798 N N . LEU C 1 131 ? 118.146 22.597 63.235 1.00 32.47 130 LEU C N 1
ATOM 4799 C CA . LEU C 1 131 ? 117.329 23.807 63.206 1.00 32.35 130 LEU C CA 1
ATOM 4800 C C . LEU C 1 131 ? 117.342 24.501 64.561 1.00 38.20 130 LEU C C 1
ATOM 4801 O O . LEU C 1 131 ? 117.407 23.828 65.592 1.00 40.35 130 LEU C O 1
ATOM 4806 N N . THR C 1 132 ? 117.289 25.842 64.574 1.00 32.41 131 THR C N 1
ATOM 4807 C CA . THR C 1 132 ? 117.257 26.586 65.834 1.00 31.26 131 THR C CA 1
ATOM 4808 C C . THR C 1 132 ? 115.820 26.568 66.358 1.00 34.23 131 THR C C 1
ATOM 4809 O O . THR C 1 132 ? 114.873 26.469 65.560 1.00 32.17 131 THR C O 1
ATOM 4813 N N . PHE C 1 133 ? 115.648 26.624 67.687 1.00 31.00 132 PHE C N 1
ATOM 4814 C CA . PHE C 1 133 ? 114.310 26.625 68.262 1.00 31.41 132 PHE C CA 1
ATOM 4815 C C . PHE C 1 133 ? 113.634 27.974 68.084 1.00 35.93 132 PHE C C 1
ATOM 4816 O O . PHE C 1 133 ? 112.414 28.040 67.923 1.00 36.28 132 PHE C O 1
ATOM 4824 N N . HIS C 1 134 ? 114.431 29.043 68.076 1.00 32.49 133 HIS C N 1
ATOM 4825 C CA . HIS C 1 134 ? 113.941 30.406 68.006 1.00 33.29 133 HIS C CA 1
ATOM 4826 C C . HIS C 1 134 ? 113.906 30.986 66.585 1.00 36.56 133 HIS C C 1
ATOM 4827 O O . HIS C 1 134 ? 113.136 31.924 66.349 1.00 37.15 133 HIS C O 1
ATOM 4834 N N . GLY C 1 135 ? 114.733 30.461 65.680 1.00 31.73 134 GLY C N 1
ATOM 4835 C CA . GLY C 1 135 ? 114.862 30.984 64.321 1.00 30.96 134 GLY C CA 1
ATOM 4836 C C . GLY C 1 135 ? 114.130 30.264 63.207 1.00 32.57 134 GLY C C 1
ATOM 4837 O O . GLY C 1 135 ? 114.193 30.701 62.058 1.00 32.75 134 GLY C O 1
ATOM 4838 N N . THR C 1 136 ? 113.453 29.150 63.511 1.00 26.80 135 THR C N 1
ATOM 4839 C CA . THR C 1 136 ? 112.713 28.384 62.493 1.00 24.87 135 THR C CA 1
ATOM 4840 C C . THR C 1 136 ? 111.255 28.230 62.904 1.00 29.39 135 THR C C 1
ATOM 4841 O O . THR C 1 136 ? 110.964 28.199 64.105 1.00 31.75 135 THR C O 1
ATOM 4845 N N . ALA C 1 137 ? 110.345 28.081 61.922 1.00 23.62 136 ALA C N 1
ATOM 4846 C CA . ALA C 1 137 ? 108.930 27.812 62.189 1.00 23.78 136 ALA C CA 1
ATOM 4847 C C . ALA C 1 137 ? 108.800 26.457 62.891 1.00 28.05 136 ALA C C 1
ATOM 4848 O O . ALA C 1 137 ? 108.060 26.336 63.865 1.00 28.77 136 ALA C O 1
ATOM 4850 N N . SER C 1 138 ? 109.584 25.463 62.434 1.00 24.29 137 SER C N 1
ATOM 4851 C CA . SER C 1 138 ? 109.649 24.110 63.010 1.00 23.67 137 SER C CA 1
ATOM 4852 C C . SER C 1 138 ? 110.037 24.173 64.498 1.00 29.61 137 SER C C 1
ATOM 4853 O O . SER C 1 138 ? 109.365 23.551 65.320 1.00 30.32 137 SER C O 1
ATOM 4856 N N . GLY C 1 139 ? 111.040 25.000 64.822 1.00 25.31 138 GLY C N 1
ATOM 4857 C CA . GLY C 1 139 ? 111.539 25.169 66.179 1.00 24.53 138 GLY C CA 1
ATOM 4858 C C . GLY C 1 139 ? 110.492 25.749 67.083 1.00 26.15 138 GLY C C 1
ATOM 4859 O O . GLY C 1 139 ? 110.257 25.247 68.179 1.00 22.41 138 GLY C O 1
ATOM 4860 N N . LEU C 1 140 ? 109.824 26.792 66.582 1.00 26.90 139 LEU C N 1
ATOM 4861 C CA . LEU C 1 140 ? 108.762 27.493 67.321 1.00 26.60 139 LEU C CA 1
ATOM 4862 C C . LEU C 1 140 ? 107.549 26.575 67.565 1.00 30.13 139 LEU C C 1
ATOM 4863 O O . LEU C 1 140 ? 107.013 26.563 68.669 1.00 30.15 139 LEU C O 1
ATOM 4868 N N . ALA C 1 141 ? 107.160 25.785 66.566 1.00 27.26 140 ALA C N 1
ATOM 4869 C CA . ALA C 1 141 ? 106.089 24.785 66.664 1.00 27.69 140 ALA C CA 1
ATOM 4870 C C . ALA C 1 141 ? 106.437 23.733 67.758 1.00 33.56 140 ALA C C 1
ATOM 4871 O O . ALA C 1 141 ? 105.570 23.367 68.551 1.00 35.16 140 ALA C O 1
ATOM 4873 N N . VAL C 1 142 ? 107.712 23.300 67.831 1.00 28.72 141 VAL C N 1
ATOM 4874 C CA . VAL C 1 142 ? 108.176 22.340 68.839 1.00 28.71 141 VAL C CA 1
ATOM 4875 C C . VAL C 1 142 ? 108.222 23.032 70.230 1.00 33.93 141 VAL C C 1
ATOM 4876 O O . VAL C 1 142 ? 107.665 22.481 71.171 1.00 33.54 141 VAL C O 1
ATOM 4880 N N . LEU C 1 143 ? 108.866 24.224 70.365 1.00 31.82 142 LEU C N 1
ATOM 4881 C CA . LEU C 1 143 ? 108.933 24.921 71.664 1.00 33.37 142 LEU C CA 1
ATOM 4882 C C . LEU C 1 143 ? 107.555 25.163 72.277 1.00 40.01 142 LEU C C 1
ATOM 4883 O O . LEU C 1 143 ? 107.423 25.045 73.491 1.00 41.36 142 LEU C O 1
ATOM 4888 N N . ALA C 1 144 ? 106.542 25.493 71.432 1.00 36.35 143 ALA C N 1
ATOM 4889 C CA . ALA C 1 144 ? 105.154 25.812 71.789 1.00 37.41 143 ALA C CA 1
ATOM 4890 C C . ALA C 1 144 ? 104.466 24.704 72.552 1.00 42.86 143 ALA C C 1
ATOM 4891 O O . ALA C 1 144 ? 103.524 24.980 73.312 1.00 43.70 143 ALA C O 1
ATOM 4893 N N . TYR C 1 145 ? 104.901 23.447 72.318 1.00 38.06 144 TYR C N 1
ATOM 4894 C CA . TYR C 1 145 ? 104.297 22.286 72.943 1.00 37.59 144 TYR C CA 1
ATOM 4895 C C . TYR C 1 145 ? 105.335 21.468 73.745 1.00 43.37 144 TYR C C 1
ATOM 4896 O O . TYR C 1 145 ? 105.092 20.300 74.057 1.00 43.03 144 TYR C O 1
ATOM 4905 N N . SER C 1 146 ? 106.462 22.112 74.118 1.00 42.47 145 SER C N 1
ATOM 4906 C CA . SER C 1 146 ? 107.532 21.560 74.953 1.00 44.04 145 SER C CA 1
ATOM 4907 C C . SER C 1 146 ? 107.266 21.915 76.431 1.00 55.27 145 SER C C 1
ATOM 4908 O O . SER C 1 146 ? 106.417 22.780 76.715 1.00 57.48 145 SER C O 1
ATOM 4911 N N . GLU C 1 147 ? 107.970 21.245 77.371 1.00 52.65 146 GLU C N 1
ATOM 4912 C CA . GLU C 1 147 ? 107.823 21.500 78.803 1.00 53.74 146 GLU C CA 1
ATOM 4913 C C . GLU C 1 147 ? 108.298 22.913 79.160 1.00 56.73 146 GLU C C 1
ATOM 4914 O O . GLU C 1 147 ? 109.323 23.355 78.632 1.00 55.36 146 GLU C O 1
ATOM 4920 N N . PRO C 1 148 ? 107.581 23.626 80.067 1.00 54.31 147 PRO C N 1
ATOM 4921 C CA . PRO C 1 148 ? 107.998 24.991 80.436 1.00 54.71 147 PRO C CA 1
ATOM 4922 C C . PRO C 1 148 ? 109.471 25.094 80.834 1.00 58.09 147 PRO C C 1
ATOM 4923 O O . PRO C 1 148 ? 110.113 26.076 80.466 1.00 57.90 147 PRO C O 1
ATOM 4927 N N . SER C 1 149 ? 110.014 24.065 81.518 1.00 54.09 148 SER C N 1
ATOM 4928 C CA . SER C 1 149 ? 111.423 23.994 81.920 1.00 53.79 148 SER C CA 1
ATOM 4929 C C . SER C 1 149 ? 112.363 23.931 80.692 1.00 53.77 148 SER C C 1
ATOM 4930 O O . SER C 1 149 ? 113.433 24.556 80.716 1.00 52.05 148 SER C O 1
ATOM 4933 N N . PHE C 1 150 ? 111.946 23.208 79.613 1.00 48.36 149 PHE C N 1
ATOM 4934 C CA . PHE C 1 150 ? 112.731 23.113 78.371 1.00 46.27 149 PHE C CA 1
ATOM 4935 C C . PHE C 1 150 ? 112.765 24.471 77.654 1.00 47.47 149 PHE C C 1
ATOM 4936 O O . PHE C 1 150 ? 113.835 24.922 77.245 1.00 47.05 149 PHE C O 1
ATOM 4944 N N . VAL C 1 151 ? 111.608 25.136 77.570 1.00 43.26 150 VAL C N 1
ATOM 4945 C CA . VAL C 1 151 ? 111.455 26.466 76.975 1.00 43.06 150 VAL C CA 1
ATOM 4946 C C . VAL C 1 151 ? 112.313 27.473 77.773 1.00 50.87 150 VAL C C 1
ATOM 4947 O O . VAL C 1 151 ? 113.021 28.286 77.170 1.00 50.73 150 VAL C O 1
ATOM 4951 N N . ASP C 1 152 ? 112.265 27.388 79.122 1.00 49.97 151 ASP C N 1
ATOM 4952 C CA . ASP C 1 152 ? 113.031 28.237 80.044 1.00 51.83 151 ASP C CA 1
ATOM 4953 C C . ASP C 1 152 ? 114.538 28.100 79.793 1.00 54.30 151 ASP C C 1
ATOM 4954 O O . ASP C 1 152 ? 115.226 29.115 79.703 1.00 54.11 151 ASP C O 1
ATOM 4959 N N . ALA C 1 153 ? 115.024 26.848 79.628 1.00 49.23 152 ALA C N 1
ATOM 4960 C CA . ALA C 1 153 ? 116.424 26.518 79.348 1.00 48.71 152 ALA C CA 1
ATOM 4961 C C . ALA C 1 153 ? 116.903 27.142 78.023 1.00 53.62 152 ALA C C 1
ATOM 4962 O O . ALA C 1 153 ? 117.920 27.842 77.998 1.00 53.74 152 ALA C O 1
ATOM 4964 N N . VAL C 1 154 ? 116.134 26.911 76.938 1.00 50.05 153 VAL C N 1
ATOM 4965 C CA . VAL C 1 154 ? 116.399 27.383 75.579 1.00 49.23 153 VAL C CA 1
ATOM 4966 C C . VAL C 1 154 ? 116.481 28.934 75.556 1.00 59.45 153 VAL C C 1
ATOM 4967 O O . VAL C 1 154 ? 117.403 29.493 74.950 1.00 59.26 153 VAL C O 1
ATOM 4971 N N . LEU C 1 155 ? 115.544 29.607 76.251 1.00 60.82 154 LEU C N 1
ATOM 4972 C CA . LEU C 1 155 ? 115.456 31.073 76.279 1.00 63.65 154 LEU C CA 1
ATOM 4973 C C . LEU C 1 155 ? 116.396 31.749 77.278 1.00 72.07 154 LEU C C 1
ATOM 4974 O O . LEU C 1 155 ? 116.639 32.955 77.134 1.00 72.46 154 LEU C O 1
ATOM 4979 N N . ALA C 1 156 ? 116.928 30.995 78.270 1.00 71.23 155 ALA C N 1
ATOM 4980 C CA . ALA C 1 156 ? 117.875 31.547 79.248 1.00 73.42 155 ALA C CA 1
ATOM 4981 C C . ALA C 1 156 ? 119.233 31.748 78.585 1.00 78.21 155 ALA C C 1
ATOM 4982 O O . ALA C 1 156 ? 119.896 32.758 78.829 1.00 78.66 155 ALA C O 1
ATOM 4984 N N . ALA C 1 157 ? 119.623 30.791 77.724 1.00 75.16 156 ALA C N 1
ATOM 4985 C CA . ALA C 1 157 ? 120.867 30.832 76.961 1.00 75.17 156 ALA C CA 1
ATOM 4986 C C . ALA C 1 157 ? 120.766 31.919 75.875 1.00 80.07 156 ALA C C 1
ATOM 4987 O O . ALA C 1 157 ? 119.748 31.928 75.178 1.00 79.87 156 ALA C O 1
ATOM 4989 N N . PRO C 1 158 ? 121.759 32.851 75.713 1.00 76.54 157 PRO C N 1
ATOM 4990 C CA . PRO C 1 158 ? 121.648 33.875 74.645 1.00 75.18 157 PRO C CA 1
ATOM 4991 C C . PRO C 1 158 ? 121.384 33.248 73.273 1.00 72.45 157 PRO C C 1
ATOM 4992 O O . PRO C 1 158 ? 121.908 32.171 72.945 1.00 71.29 157 PRO C O 1
ATOM 4996 N N . LEU C 1 159 ? 120.482 33.890 72.520 1.00 63.85 158 LEU C N 1
ATOM 4997 C CA . LEU C 1 159 ? 119.974 33.427 71.234 1.00 59.10 158 LEU C CA 1
ATOM 4998 C C . LEU C 1 159 ? 120.807 33.985 70.095 1.00 60.30 158 LEU C C 1
ATOM 4999 O O . LEU C 1 159 ? 120.915 35.203 69.934 1.00 60.82 158 LEU C O 1
ATOM 5004 N N . THR C 1 160 ? 121.416 33.066 69.322 1.00 54.61 159 THR C N 1
ATOM 5005 C CA . THR C 1 160 ? 122.290 33.365 68.188 1.00 54.04 159 THR C CA 1
ATOM 5006 C C . THR C 1 160 ? 121.504 33.879 67.003 1.00 55.79 159 THR C C 1
ATOM 5007 O O . THR C 1 160 ? 120.465 33.313 66.649 1.00 55.20 159 THR C O 1
ATOM 5011 N N . ALA C 1 161 ? 122.015 34.940 66.374 1.00 51.95 160 ALA C N 1
ATOM 5012 C CA . ALA C 1 161 ? 121.418 35.511 65.181 1.00 50.97 160 ALA C CA 1
ATOM 5013 C C . ALA C 1 161 ? 122.123 34.946 63.948 1.00 51.86 160 ALA C C 1
ATOM 5014 O O . ALA C 1 161 ? 123.217 35.393 63.600 1.00 51.98 160 ALA C O 1
ATOM 5016 N N . ARG C 1 162 ? 121.515 33.914 63.330 1.00 46.16 161 ARG C N 1
ATOM 5017 C CA . ARG C 1 162 ? 122.023 33.249 62.125 1.00 44.55 161 ARG C CA 1
ATOM 5018 C C . ARG C 1 162 ? 121.978 34.206 60.935 1.00 50.49 161 ARG C C 1
ATOM 5019 O O . ARG C 1 162 ? 122.902 34.230 60.117 1.00 51.21 161 ARG C O 1
ATOM 5027 N N . THR C 1 163 ? 120.901 35.006 60.860 1.00 47.56 162 THR C N 1
ATOM 5028 C CA . THR C 1 163 ? 120.658 36.019 59.826 1.00 47.66 162 THR C CA 1
ATOM 5029 C C . THR C 1 163 ? 120.351 37.372 60.526 1.00 52.47 162 THR C C 1
ATOM 5030 O O . THR C 1 163 ? 120.023 37.359 61.714 1.00 52.09 162 THR C O 1
ATOM 5034 N N . PRO C 1 164 ? 120.371 38.535 59.833 1.00 49.76 163 PRO C N 1
ATOM 5035 C CA . PRO C 1 164 ? 119.992 39.793 60.512 1.00 50.40 163 PRO C CA 1
ATOM 5036 C C . PRO C 1 164 ? 118.492 39.863 60.889 1.00 52.79 163 PRO C C 1
ATOM 5037 O O . PRO C 1 164 ? 118.085 40.782 61.603 1.00 54.11 163 PRO C O 1
ATOM 5041 N N . GLN C 1 165 ? 117.668 38.902 60.401 1.00 45.44 164 GLN C N 1
ATOM 5042 C CA . GLN C 1 165 ? 116.223 38.841 60.651 1.00 43.87 164 GLN C CA 1
ATOM 5043 C C . GLN C 1 165 ? 115.880 37.939 61.852 1.00 46.12 164 GLN C C 1
ATOM 5044 O O . GLN C 1 165 ? 114.730 37.967 62.286 1.00 46.09 164 GLN C O 1
ATOM 5050 N N . THR C 1 166 ? 116.851 37.146 62.381 1.00 41.85 165 THR C N 1
ATOM 5051 C CA . THR C 1 166 ? 116.641 36.229 63.511 1.00 41.38 165 THR C CA 1
ATOM 5052 C C . THR C 1 166 ? 116.200 36.985 64.756 1.00 48.18 165 THR C C 1
ATOM 5053 O O . THR C 1 166 ? 116.853 37.961 65.165 1.00 49.55 165 THR C O 1
ATOM 5057 N N . GLN C 1 167 ? 115.067 36.532 65.335 1.00 44.61 166 GLN C N 1
ATOM 5058 C CA . GLN C 1 167 ? 114.479 37.097 66.545 1.00 45.24 166 GLN C CA 1
ATOM 5059 C C . GLN C 1 167 ? 115.298 36.603 67.740 1.00 49.73 166 GLN C C 1
ATOM 5060 O O . GLN C 1 167 ? 115.391 35.394 67.983 1.00 46.49 166 GLN C O 1
ATOM 5066 N N . THR C 1 168 ? 115.923 37.561 68.453 1.00 49.76 167 THR C N 1
ATOM 5067 C CA . THR C 1 168 ? 116.839 37.322 69.558 1.00 50.71 167 THR C CA 1
ATOM 5068 C C . THR C 1 168 ? 116.226 37.811 70.897 1.00 57.92 167 THR C C 1
ATOM 5069 O O . THR C 1 168 ? 116.793 37.488 71.949 1.00 59.19 167 THR C O 1
ATOM 5073 N N . ASP C 1 169 ? 115.053 38.519 70.873 1.00 54.53 168 ASP C N 1
ATOM 5074 C CA . ASP C 1 169 ? 114.361 38.961 72.100 1.00 55.36 168 ASP C CA 1
ATOM 5075 C C . ASP C 1 169 ? 113.593 37.769 72.700 1.00 56.77 168 ASP C C 1
ATOM 5076 O O . ASP C 1 169 ? 112.659 37.288 72.054 1.00 54.85 168 ASP C O 1
ATOM 5081 N N . PRO C 1 170 ? 113.960 37.276 73.915 1.00 54.12 169 PRO C N 1
ATOM 5082 C CA . PRO C 1 170 ? 113.248 36.112 74.492 1.00 53.40 169 PRO C CA 1
ATOM 5083 C C . PRO C 1 170 ? 111.768 36.376 74.749 1.00 55.78 169 PRO C C 1
ATOM 5084 O O . PRO C 1 170 ? 110.979 35.443 74.639 1.00 53.59 169 PRO C O 1
ATOM 5088 N N . ALA C 1 171 ? 111.395 37.644 75.054 1.00 53.62 170 ALA C N 1
ATOM 5089 C CA . ALA C 1 171 ? 110.009 38.072 75.290 1.00 53.93 170 ALA C CA 1
ATOM 5090 C C . ALA C 1 171 ? 109.202 37.956 74.010 1.00 56.92 170 ALA C C 1
ATOM 5091 O O . ALA C 1 171 ? 108.039 37.543 74.059 1.00 56.11 170 ALA C O 1
ATOM 5093 N N . ALA C 1 172 ? 109.836 38.297 72.860 1.00 52.32 171 ALA C N 1
ATOM 5094 C CA . ALA C 1 172 ? 109.227 38.208 71.536 1.00 50.84 171 ALA C CA 1
ATOM 5095 C C . ALA C 1 172 ? 109.046 36.745 71.135 1.00 51.97 171 ALA C C 1
ATOM 5096 O O . ALA C 1 172 ? 108.034 36.420 70.518 1.00 50.79 171 ALA C O 1
ATOM 5098 N N . ILE C 1 173 ? 109.998 35.859 71.516 1.00 45.76 172 ILE C N 1
ATOM 5099 C CA . ILE C 1 173 ? 109.922 34.429 71.219 1.00 43.19 172 ILE C CA 1
ATOM 5100 C C . ILE C 1 173 ? 108.799 33.801 72.049 1.00 47.34 172 ILE C C 1
ATOM 5101 O O . ILE C 1 173 ? 108.027 33.008 71.513 1.00 46.95 172 ILE C O 1
ATOM 5106 N N . ARG C 1 174 ? 108.688 34.175 73.334 1.00 44.41 173 ARG C N 1
ATOM 5107 C CA . ARG C 1 174 ? 107.632 33.688 74.236 1.00 44.18 173 ARG C CA 1
ATOM 5108 C C . ARG C 1 174 ? 106.249 34.099 73.737 1.00 48.69 173 ARG C C 1
ATOM 5109 O O . ARG C 1 174 ? 105.307 33.310 73.856 1.00 48.59 173 ARG C O 1
ATOM 5117 N N . ALA C 1 175 ? 106.141 35.327 73.168 1.00 44.70 174 ALA C N 1
ATOM 5118 C CA . ALA C 1 175 ? 104.914 35.877 72.603 1.00 44.82 174 ALA C CA 1
ATOM 5119 C C . ALA C 1 175 ? 104.520 35.082 71.375 1.00 48.21 174 ALA C C 1
ATOM 5120 O O . ALA C 1 175 ? 103.344 34.794 71.217 1.00 48.54 174 ALA C O 1
ATOM 5122 N N . GLU C 1 176 ? 105.505 34.688 70.536 1.00 43.70 175 GLU C N 1
ATOM 5123 C CA . GLU C 1 176 ? 105.316 33.877 69.331 1.00 42.15 175 GLU C CA 1
ATOM 5124 C C . GLU C 1 176 ? 104.888 32.447 69.710 1.00 44.01 175 GLU C C 1
ATOM 5125 O O . GLU C 1 176 ? 103.928 31.944 69.143 1.00 41.85 175 GLU C O 1
ATOM 5131 N N . ILE C 1 177 ? 105.542 31.840 70.718 1.00 41.97 176 ILE C N 1
ATOM 5132 C CA . ILE C 1 177 ? 105.225 30.519 71.277 1.00 41.68 176 ILE C CA 1
ATOM 5133 C C . ILE C 1 177 ? 103.731 30.469 71.693 1.00 45.90 176 ILE C C 1
ATOM 5134 O O . ILE C 1 177 ? 103.035 29.507 71.362 1.00 44.17 176 ILE C O 1
ATOM 5139 N N . ALA C 1 178 ? 103.256 31.513 72.411 1.00 43.51 177 ALA C N 1
ATOM 5140 C CA . ALA C 1 178 ? 101.882 31.614 72.891 1.00 44.37 177 ALA C CA 1
ATOM 5141 C C . ALA C 1 178 ? 100.884 31.710 71.731 1.00 48.36 177 ALA C C 1
ATOM 5142 O O . ALA C 1 178 ? 99.811 31.127 71.820 1.00 48.56 177 ALA C O 1
ATOM 5144 N N . GLU C 1 179 ? 101.255 32.388 70.629 1.00 43.89 178 GLU C N 1
ATOM 5145 C CA . GLU C 1 179 ? 100.426 32.509 69.435 1.00 43.14 178 GLU C CA 1
ATOM 5146 C C . GLU C 1 179 ? 100.344 31.148 68.718 1.00 45.13 178 GLU C C 1
ATOM 5147 O O . GLU C 1 179 ? 99.279 30.820 68.211 1.00 46.72 178 GLU C O 1
ATOM 5153 N N . VAL C 1 180 ? 101.450 30.358 68.688 1.00 38.45 179 VAL C N 1
ATOM 5154 C CA . VAL C 1 180 ? 101.520 29.025 68.069 1.00 36.60 179 VAL C CA 1
ATOM 5155 C C . VAL C 1 180 ? 100.649 28.058 68.876 1.00 41.35 179 VAL C C 1
ATOM 5156 O O . VAL C 1 180 ? 99.881 27.301 68.287 1.00 40.39 179 VAL C O 1
ATOM 5160 N N . ARG C 1 181 ? 100.751 28.104 70.217 1.00 39.97 180 ARG C N 1
ATOM 5161 C CA . ARG C 1 181 ? 99.969 27.268 71.135 1.00 40.35 180 ARG C CA 1
ATOM 5162 C C . ARG C 1 181 ? 98.475 27.505 70.951 1.00 46.47 180 ARG C C 1
ATOM 5163 O O . ARG C 1 181 ? 97.695 26.564 71.015 1.00 48.27 180 ARG C O 1
ATOM 5171 N N . ARG C 1 182 ? 98.093 28.756 70.681 1.00 42.57 181 ARG C N 1
ATOM 5172 C CA . ARG C 1 182 ? 96.731 29.231 70.474 1.00 43.52 181 ARG C CA 1
ATOM 5173 C C . ARG C 1 182 ? 96.154 28.853 69.089 1.00 46.02 181 ARG C C 1
ATOM 5174 O O . ARG C 1 182 ? 94.968 28.543 68.997 1.00 46.76 181 ARG C O 1
ATOM 5182 N N . THR C 1 183 ? 96.963 28.931 68.020 1.00 39.50 182 THR C N 1
ATOM 5183 C CA . THR C 1 183 ? 96.510 28.685 66.647 1.00 37.66 182 THR C CA 1
ATOM 5184 C C . THR C 1 183 ? 96.883 27.297 66.094 1.00 38.68 182 THR C C 1
ATOM 5185 O O . THR C 1 183 ? 96.302 26.889 65.091 1.00 35.94 182 THR C O 1
ATOM 5189 N N . GLY C 1 184 ? 97.844 26.616 66.723 1.00 35.79 183 GLY C N 1
ATOM 5190 C CA . GLY C 1 184 ? 98.315 25.305 66.293 1.00 34.76 183 GLY C CA 1
ATOM 5191 C C . GLY C 1 184 ? 99.228 25.313 65.073 1.00 36.95 183 GLY C C 1
ATOM 5192 O O . GLY C 1 184 ? 99.503 24.251 64.513 1.00 35.33 183 GLY C O 1
ATOM 5193 N N . LEU C 1 185 ? 99.713 26.509 64.653 1.00 34.34 184 LEU C N 1
ATOM 5194 C CA . LEU C 1 185 ? 100.589 26.722 63.490 1.00 33.26 184 LEU C CA 1
ATOM 5195 C C . LEU C 1 185 ? 101.617 27.839 63.757 1.00 36.86 184 LEU C C 1
ATOM 5196 O O . LEU C 1 185 ? 101.261 28.882 64.309 1.00 38.18 184 LEU C O 1
ATOM 5201 N N . ALA C 1 186 ? 102.880 27.625 63.325 1.00 31.30 185 ALA C N 1
ATOM 5202 C CA . ALA C 1 186 ? 103.985 28.574 63.439 1.00 30.35 185 ALA C CA 1
ATOM 5203 C C . ALA C 1 186 ? 104.426 29.072 62.069 1.00 35.28 185 ALA C C 1
ATOM 5204 O O . ALA C 1 186 ? 104.417 28.323 61.101 1.00 34.39 185 ALA C O 1
ATOM 5206 N N . GLN C 1 187 ? 104.821 30.344 62.000 1.00 33.91 186 GLN C N 1
ATOM 5207 C CA . GLN C 1 187 ? 105.366 30.991 60.808 1.00 33.21 186 GLN C CA 1
ATOM 5208 C C . GLN C 1 187 ? 106.700 31.682 61.158 1.00 36.93 186 GLN C C 1
ATOM 5209 O O . GLN C 1 187 ? 106.846 32.196 62.278 1.00 37.48 186 GLN C O 1
ATOM 5215 N N . SER C 1 188 ? 107.667 31.673 60.223 1.00 31.28 187 SER C N 1
ATOM 5216 C CA . SER C 1 188 ? 108.966 32.344 60.391 1.00 31.22 187 SER C CA 1
ATOM 5217 C C . SER C 1 188 ? 109.530 32.769 59.036 1.00 33.20 187 SER C C 1
ATOM 5218 O O . SER C 1 188 ? 109.591 31.977 58.097 1.00 33.45 187 SER C O 1
ATOM 5221 N N . ILE C 1 189 ? 109.913 34.029 58.938 1.00 29.85 188 ILE C N 1
ATOM 5222 C CA . ILE C 1 189 ? 110.438 34.616 57.718 1.00 30.11 188 ILE C CA 1
ATOM 5223 C C . ILE C 1 189 ? 111.902 34.993 57.940 1.00 37.64 188 ILE C C 1
ATOM 5224 O O . ILE C 1 189 ? 112.216 35.885 58.740 1.00 39.04 188 ILE C O 1
ATOM 5229 N N . GLY C 1 190 ? 112.764 34.268 57.240 1.00 34.26 189 GLY C N 1
ATOM 5230 C CA . GLY C 1 190 ? 114.204 34.468 57.207 1.00 35.35 189 GLY C CA 1
ATOM 5231 C C . GLY C 1 190 ? 114.993 34.531 58.498 1.00 40.80 189 GLY C C 1
ATOM 5232 O O . GLY C 1 190 ? 115.974 35.277 58.560 1.00 40.34 189 GLY C O 1
ATOM 5233 N N . GLY C 1 191 ? 114.600 33.723 59.490 1.00 38.31 190 GLY C N 1
ATOM 5234 C CA . GLY C 1 191 ? 115.282 33.643 60.782 1.00 38.79 190 GLY C CA 1
ATOM 5235 C C . GLY C 1 191 ? 116.414 32.634 60.810 1.00 44.40 190 GLY C C 1
ATOM 5236 O O . GLY C 1 191 ? 117.314 32.733 61.646 1.00 44.47 190 GLY C O 1
ATOM 5237 N N . PHE C 1 192 ? 116.352 31.631 59.905 1.00 42.13 191 PHE C N 1
ATOM 5238 C CA . PHE C 1 192 ? 117.347 30.560 59.724 1.00 41.34 191 PHE C CA 1
ATOM 5239 C C . PHE C 1 192 ? 118.139 30.790 58.425 1.00 44.97 191 PHE C C 1
ATOM 5240 O O . PHE C 1 192 ? 119.368 30.707 58.397 1.00 44.49 191 PHE C O 1
ATOM 5248 N N . GLU C 1 193 ? 117.407 31.092 57.357 1.00 41.64 192 GLU C N 1
ATOM 5249 C CA . GLU C 1 193 ? 117.943 31.381 56.036 1.00 40.72 192 GLU C CA 1
ATOM 5250 C C . GLU C 1 193 ? 117.213 32.591 55.513 1.00 42.56 192 GLU C C 1
ATOM 5251 O O . GLU C 1 193 ? 115.980 32.619 55.546 1.00 40.66 192 GLU C O 1
ATOM 5257 N N . ALA C 1 194 ? 117.955 33.595 55.046 1.00 41.07 193 ALA C N 1
ATOM 5258 C CA . ALA C 1 194 ? 117.358 34.801 54.485 1.00 41.79 193 ALA C CA 1
ATOM 5259 C C . ALA C 1 194 ? 116.535 34.466 53.234 1.00 43.95 193 ALA C C 1
ATOM 5260 O O . ALA C 1 194 ? 116.937 33.598 52.428 1.00 44.94 193 ALA C O 1
ATOM 5262 N N . GLU C 1 195 ? 115.366 35.130 53.102 1.00 36.86 194 GLU C N 1
ATOM 5263 C CA . GLU C 1 195 ? 114.436 35.011 51.980 1.00 35.47 194 GLU C CA 1
ATOM 5264 C C . GLU C 1 195 ? 113.735 33.618 51.904 1.00 35.43 194 GLU C C 1
ATOM 5265 O O . GLU C 1 195 ? 113.265 33.211 50.845 1.00 36.34 194 GLU C O 1
ATOM 5271 N N . VAL C 1 196 ? 113.598 32.946 53.044 1.00 28.28 195 VAL C N 1
ATOM 5272 C CA . VAL C 1 196 ? 112.860 31.701 53.155 1.00 26.84 195 VAL C CA 1
ATOM 5273 C C . VAL C 1 196 ? 111.695 31.925 54.122 1.00 31.73 195 VAL C C 1
ATOM 5274 O O . VAL C 1 196 ? 111.919 32.346 55.260 1.00 33.21 195 VAL C O 1
ATOM 5278 N N . HIS C 1 197 ? 110.453 31.690 53.643 1.00 27.12 196 HIS C N 1
ATOM 5279 C CA . HIS C 1 197 ? 109.218 31.822 54.419 1.00 26.31 196 HIS C CA 1
ATOM 5280 C C . HIS C 1 197 ? 108.719 30.439 54.749 1.00 30.78 196 HIS C C 1
ATOM 5281 O O . HIS C 1 197 ? 108.354 29.660 53.855 1.00 32.16 196 HIS C O 1
ATOM 5288 N N . SER C 1 198 ? 108.709 30.133 56.047 1.00 25.91 197 SER C N 1
ATOM 5289 C CA . SER C 1 198 ? 108.313 28.822 56.533 1.00 24.33 197 SER C CA 1
ATOM 5290 C C . SER C 1 198 ? 106.996 28.824 57.334 1.00 25.65 197 SER C C 1
ATOM 5291 O O . SER C 1 198 ? 106.700 29.766 58.060 1.00 25.53 197 SER C O 1
ATOM 5294 N N . HIS C 1 199 ? 106.232 27.740 57.197 1.00 20.66 198 HIS C N 1
ATOM 5295 C CA . HIS C 1 199 ? 105.003 27.410 57.938 1.00 20.52 198 HIS C CA 1
ATOM 5296 C C . HIS C 1 199 ? 105.225 26.062 58.578 1.00 22.96 198 HIS C C 1
ATOM 5297 O O . HIS C 1 199 ? 105.720 25.169 57.888 1.00 21.89 198 HIS C O 1
ATOM 5304 N N . ALA C 1 200 ? 104.886 25.889 59.861 1.00 19.61 199 ALA C N 1
ATOM 5305 C CA . ALA C 1 200 ? 105.083 24.600 60.526 1.00 19.16 199 ALA C CA 1
ATOM 5306 C C . ALA C 1 200 ? 104.012 24.298 61.565 1.00 25.20 199 ALA C C 1
ATOM 5307 O O . ALA C 1 200 ? 103.488 25.196 62.217 1.00 25.86 199 ALA C O 1
ATOM 5309 N N . VAL C 1 201 ? 103.708 23.013 61.708 1.00 22.85 200 VAL C N 1
ATOM 5310 C CA . VAL C 1 201 ? 102.741 22.473 62.656 1.00 23.50 200 VAL C CA 1
ATOM 5311 C C . VAL C 1 201 ? 103.451 21.414 63.518 1.00 28.56 200 VAL C C 1
ATOM 5312 O O . VAL C 1 201 ? 104.327 20.708 63.001 1.00 28.29 200 VAL C O 1
ATOM 5316 N N . PRO C 1 202 ? 103.094 21.262 64.814 1.00 24.56 201 PRO C N 1
ATOM 5317 C CA . PRO C 1 202 ? 103.757 20.223 65.613 1.00 24.01 201 PRO C CA 1
ATOM 5318 C C . PRO C 1 202 ? 103.227 18.826 65.292 1.00 27.69 201 PRO C C 1
ATOM 5319 O O . PRO C 1 202 ? 102.082 18.667 64.850 1.00 26.05 201 PRO C O 1
ATOM 5323 N N . ILE C 1 203 ? 104.075 17.811 65.532 1.00 24.97 202 ILE C N 1
ATOM 5324 C CA . ILE C 1 203 ? 103.740 16.395 65.374 1.00 23.87 202 ILE C CA 1
ATOM 5325 C C . ILE C 1 203 ? 103.797 15.794 66.761 1.00 28.27 202 ILE C C 1
ATOM 5326 O O . ILE C 1 203 ? 104.779 16.016 67.481 1.00 28.06 202 ILE C O 1
ATOM 5331 N N . PHE C 1 204 ? 102.738 15.058 67.151 1.00 27.10 203 PHE C N 1
ATOM 5332 C CA . PHE C 1 204 ? 102.654 14.462 68.491 1.00 27.60 203 PHE C CA 1
ATOM 5333 C C . PHE C 1 204 ? 102.719 12.949 68.456 1.00 33.99 203 PHE C C 1
ATOM 5334 O O . PHE C 1 204 ? 102.224 12.313 67.516 1.00 34.19 203 PHE C O 1
ATOM 5342 N N . GLY C 1 205 ? 103.318 12.390 69.502 1.00 31.58 204 GLY C N 1
ATOM 5343 C CA . GLY C 1 205 ? 103.403 10.948 69.686 1.00 32.38 204 GLY C CA 1
ATOM 5344 C C . GLY C 1 205 ? 102.188 10.349 70.395 1.00 39.68 204 GLY C C 1
ATOM 5345 O O . GLY C 1 205 ? 101.279 11.085 70.831 1.00 37.56 204 GLY C O 1
ATOM 5346 N N . PRO C 1 206 ? 102.159 8.991 70.546 1.00 39.15 205 PRO C N 1
ATOM 5347 C CA . PRO C 1 206 ? 101.019 8.338 71.228 1.00 40.60 205 PRO C CA 1
ATOM 5348 C C . PRO C 1 206 ? 100.780 8.826 72.668 1.00 47.10 205 PRO C C 1
ATOM 5349 O O . PRO C 1 206 ? 99.644 8.788 73.126 1.00 48.45 205 PRO C O 1
ATOM 5353 N N . ASP C 1 207 ? 101.817 9.329 73.355 1.00 45.23 206 ASP C N 1
ATOM 5354 C CA . ASP C 1 207 ? 101.734 9.849 74.730 1.00 46.63 206 ASP C CA 1
ATOM 5355 C C . ASP C 1 207 ? 101.341 11.358 74.802 1.00 50.56 206 ASP C C 1
ATOM 5356 O O . ASP C 1 207 ? 101.336 11.915 75.905 1.00 50.61 206 ASP C O 1
ATOM 5361 N N . ARG C 1 208 ? 101.034 12.008 73.644 1.00 45.42 207 ARG C N 1
ATOM 5362 C CA . ARG C 1 208 ? 100.652 13.435 73.495 1.00 44.32 207 ARG C CA 1
ATOM 5363 C C . ARG C 1 208 ? 101.840 14.394 73.603 1.00 44.08 207 ARG C C 1
ATOM 5364 O O . ARG C 1 208 ? 101.638 15.614 73.630 1.00 44.68 207 ARG C O 1
ATOM 5372 N N . ALA C 1 209 ? 103.054 13.863 73.691 1.00 37.55 208 ALA C N 1
ATOM 5373 C CA . ALA C 1 209 ? 104.257 14.693 73.721 1.00 36.70 208 ALA C CA 1
ATOM 5374 C C . ALA C 1 209 ? 104.643 15.109 72.308 1.00 38.15 208 ALA C C 1
ATOM 5375 O O . ALA C 1 209 ? 104.467 14.306 71.384 1.00 37.05 208 ALA C O 1
ATOM 5377 N N . VAL C 1 210 ? 105.197 16.338 72.134 1.00 32.27 209 VAL C N 1
ATOM 5378 C CA . VAL C 1 210 ? 105.655 16.813 70.825 1.00 29.32 209 VAL C CA 1
ATOM 5379 C C . VAL C 1 210 ? 106.919 15.998 70.410 1.00 32.89 209 VAL C C 1
ATOM 5380 O O . VAL C 1 210 ? 107.820 15.790 71.215 1.00 33.74 209 VAL C O 1
ATOM 5384 N N . LEU C 1 211 ? 106.905 15.461 69.199 1.00 28.63 210 LEU C N 1
ATOM 5385 C CA . LEU C 1 211 ? 108.003 14.674 68.637 1.00 28.61 210 LEU C CA 1
ATOM 5386 C C . LEU C 1 211 ? 108.914 15.516 67.753 1.00 30.41 210 LEU C C 1
ATOM 5387 O O . LEU C 1 211 ? 110.109 15.239 67.601 1.00 29.40 210 LEU C O 1
ATOM 5392 N N . GLY C 1 212 ? 108.289 16.471 67.088 1.00 25.53 211 GLY C N 1
ATOM 5393 C CA . GLY C 1 212 ? 108.925 17.347 66.125 1.00 24.30 211 GLY C CA 1
ATOM 5394 C C . GLY C 1 212 ? 107.897 18.170 65.385 1.00 27.31 211 GLY C C 1
ATOM 5395 O O . GLY C 1 212 ? 106.834 18.474 65.928 1.00 27.45 211 GLY C O 1
ATOM 5396 N N . ALA C 1 213 ? 108.202 18.522 64.140 1.00 23.09 212 ALA C N 1
ATOM 5397 C CA . ALA C 1 213 ? 107.339 19.383 63.343 1.00 23.47 212 ALA C CA 1
ATOM 5398 C C . ALA C 1 213 ? 107.406 19.080 61.861 1.00 26.10 212 ALA C C 1
ATOM 5399 O O . ALA C 1 213 ? 108.461 18.692 61.332 1.00 25.24 212 ALA C O 1
ATOM 5401 N N . LEU C 1 214 ? 106.260 19.303 61.185 1.00 22.73 213 LEU C N 1
ATOM 5402 C CA . LEU C 1 214 ? 106.088 19.183 59.731 1.00 21.73 213 LEU C CA 1
ATOM 5403 C C . LEU C 1 214 ? 106.036 20.591 59.155 1.00 21.93 213 LEU C C 1
ATOM 5404 O O . LEU C 1 214 ? 105.256 21.415 59.659 1.00 19.63 213 LEU C O 1
ATOM 5409 N N . ALA C 1 215 ? 106.914 20.901 58.163 1.00 16.63 214 ALA C N 1
ATOM 5410 C CA . ALA C 1 215 ? 106.998 22.253 57.637 1.00 15.39 214 ALA C CA 1
ATOM 5411 C C . ALA C 1 215 ? 106.941 22.356 56.134 1.00 21.55 214 ALA C C 1
ATOM 5412 O O . ALA C 1 215 ? 107.241 21.414 55.408 1.00 22.23 214 ALA C O 1
ATOM 5414 N N . VAL C 1 216 ? 106.595 23.558 55.683 1.00 20.25 215 VAL C N 1
ATOM 5415 C CA . VAL C 1 216 ? 106.601 23.979 54.295 1.00 20.85 215 VAL C CA 1
ATOM 5416 C C . VAL C 1 216 ? 107.618 25.101 54.208 1.00 27.36 215 VAL C C 1
ATOM 5417 O O . VAL C 1 216 ? 107.391 26.137 54.839 1.00 28.32 215 VAL C O 1
ATOM 5421 N N . ALA C 1 217 ? 108.716 24.922 53.437 1.00 23.22 216 ALA C N 1
ATOM 5422 C CA . ALA C 1 217 ? 109.732 25.949 53.237 1.00 22.79 216 ALA C CA 1
ATOM 5423 C C . ALA C 1 217 ? 109.592 26.520 51.853 1.00 26.64 216 ALA C C 1
ATOM 5424 O O . ALA C 1 217 ? 109.657 25.781 50.874 1.00 26.11 216 ALA C O 1
ATOM 5426 N N . ALA C 1 218 ? 109.383 27.836 51.751 1.00 23.89 217 ALA C N 1
ATOM 5427 C CA . ALA C 1 218 ? 109.197 28.471 50.444 1.00 23.57 217 ALA C CA 1
ATOM 5428 C C . ALA C 1 218 ? 110.028 29.724 50.294 1.00 28.01 217 ALA C C 1
ATOM 5429 O O . ALA C 1 218 ? 110.293 30.398 51.294 1.00 27.87 217 ALA C O 1
ATOM 5431 N N . PRO C 1 219 ? 110.380 30.132 49.054 1.00 23.77 218 PRO C N 1
ATOM 5432 C CA . PRO C 1 219 ? 111.033 31.430 48.894 1.00 22.78 218 PRO C CA 1
ATOM 5433 C C . PRO C 1 219 ? 110.029 32.526 49.224 1.00 29.44 218 PRO C C 1
ATOM 5434 O O . PRO C 1 219 ? 108.841 32.410 48.894 1.00 30.10 218 PRO C O 1
ATOM 5438 N N . THR C 1 220 ? 110.500 33.595 49.872 1.00 27.12 219 THR C N 1
ATOM 5439 C CA . THR C 1 220 ? 109.674 34.751 50.193 1.00 27.70 219 THR C CA 1
ATOM 5440 C C . THR C 1 220 ? 109.000 35.303 48.929 1.00 31.97 219 THR C C 1
ATOM 5441 O O . THR C 1 220 ? 107.796 35.580 48.965 1.00 34.07 219 THR C O 1
ATOM 5445 N N . SER C 1 221 ? 109.743 35.366 47.804 1.00 26.83 220 SER C N 1
ATOM 5446 C CA . SER C 1 221 ? 109.271 35.858 46.499 1.00 27.05 220 SER C CA 1
ATOM 5447 C C . SER C 1 221 ? 108.044 35.113 45.969 1.00 26.24 220 SER C C 1
ATOM 5448 O O . SER C 1 221 ? 107.339 35.673 45.143 1.00 26.55 220 SER C O 1
ATOM 5451 N N . ARG C 1 222 ? 107.785 33.880 46.444 1.00 21.65 221 ARG C N 1
ATOM 5452 C CA . ARG C 1 222 ? 106.658 33.048 46.018 1.00 21.01 221 ARG C CA 1
ATOM 5453 C C . ARG C 1 222 ? 105.532 32.966 47.081 1.00 24.52 221 ARG C C 1
ATOM 5454 O O . ARG C 1 222 ? 104.556 32.224 46.902 1.00 25.85 221 ARG C O 1
ATOM 5470 N N . THR C 1 224 ? 102.731 34.350 47.763 1.00 24.26 223 THR C N 1
ATOM 5471 C CA . THR C 1 224 ? 101.640 35.142 47.176 1.00 24.44 223 THR C CA 1
ATOM 5472 C C . THR C 1 224 ? 100.406 35.100 48.054 1.00 28.79 223 THR C C 1
ATOM 5473 O O . THR C 1 224 ? 100.294 34.192 48.897 1.00 28.90 223 THR C O 1
ATOM 5477 N N . PRO C 1 225 ? 99.423 36.013 47.846 1.00 25.37 224 PRO C N 1
ATOM 5478 C CA . PRO C 1 225 ? 98.167 35.931 48.626 1.00 25.24 224 PRO C CA 1
ATOM 5479 C C . PRO C 1 225 ? 97.502 34.540 48.558 1.00 31.07 224 PRO C C 1
ATOM 5480 O O . PRO C 1 225 ? 97.033 34.034 49.586 1.00 29.33 224 PRO C O 1
ATOM 5484 N N . ASP C 1 226 ? 97.512 33.900 47.360 1.00 29.97 225 ASP C N 1
ATOM 5485 C CA . ASP C 1 226 ? 96.924 32.572 47.164 1.00 30.74 225 ASP C CA 1
ATOM 5486 C C . ASP C 1 226 ? 97.662 31.515 47.970 1.00 36.32 225 ASP C C 1
ATOM 5487 O O . ASP C 1 226 ? 97.011 30.685 48.606 1.00 36.63 225 ASP C O 1
ATOM 5492 N N . GLN C 1 227 ? 99.018 31.566 47.978 1.00 31.70 226 GLN C N 1
ATOM 5493 C CA . GLN C 1 227 ? 99.864 30.627 48.735 1.00 29.74 226 GLN C CA 1
ATOM 5494 C C . GLN C 1 227 ? 99.681 30.817 50.240 1.00 31.23 226 GLN C C 1
ATOM 5495 O O . GLN C 1 227 ? 99.612 29.821 50.958 1.00 31.53 226 GLN C O 1
ATOM 5501 N N . LYS C 1 228 ? 99.581 32.081 50.708 1.00 26.95 227 LYS C N 1
ATOM 5502 C CA . LYS C 1 228 ? 99.358 32.420 52.120 1.00 27.67 227 LYS C CA 1
ATOM 5503 C C . LYS C 1 228 ? 98.052 31.844 52.633 1.00 35.62 227 LYS C C 1
ATOM 5504 O O . LYS C 1 228 ? 97.935 31.541 53.822 1.00 37.35 227 LYS C O 1
ATOM 5510 N N . ARG C 1 229 ? 97.065 31.713 51.732 1.00 34.00 228 ARG C N 1
ATOM 5511 C CA . ARG C 1 229 ? 95.726 31.177 51.987 1.00 34.61 228 ARG C CA 1
ATOM 5512 C C . ARG C 1 229 ? 95.692 29.642 51.950 1.00 39.43 228 ARG C C 1
ATOM 5513 O O . ARG C 1 229 ? 95.007 29.045 52.777 1.00 39.73 228 ARG C O 1
ATOM 5521 N N . THR C 1 230 ? 96.398 29.023 50.967 1.00 34.37 229 THR C N 1
ATOM 5522 C CA . THR C 1 230 ? 96.381 27.595 50.670 1.00 33.10 229 THR C CA 1
ATOM 5523 C C . THR C 1 230 ? 97.360 26.752 51.489 1.00 36.76 229 THR C C 1
ATOM 5524 O O . THR C 1 230 ? 97.042 25.598 51.764 1.00 38.18 229 THR C O 1
ATOM 5528 N N . ILE C 1 231 ? 98.549 27.277 51.839 1.00 31.00 230 ILE C N 1
ATOM 5529 C CA . ILE C 1 231 ? 99.543 26.506 52.597 1.00 28.04 230 ILE C CA 1
ATOM 5530 C C . ILE C 1 231 ? 98.986 26.125 53.988 1.00 29.95 230 ILE C C 1
ATOM 5531 O O . ILE C 1 231 ? 98.990 24.931 54.282 1.00 28.76 230 ILE C O 1
ATOM 5536 N N . PRO C 1 232 ? 98.496 27.064 54.846 1.00 26.27 231 PRO C N 1
ATOM 5537 C CA . PRO C 1 232 ? 98.003 26.657 56.185 1.00 25.58 231 PRO C CA 1
ATOM 5538 C C . PRO C 1 232 ? 96.946 25.522 56.188 1.00 31.76 231 PRO C C 1
ATOM 5539 O O . PRO C 1 232 ? 97.204 24.563 56.909 1.00 32.18 231 PRO C O 1
ATOM 5543 N N . PRO C 1 233 ? 95.814 25.515 55.417 1.00 29.14 232 PRO C N 1
ATOM 5544 C CA . PRO C 1 233 ? 94.895 24.357 55.476 1.00 28.93 232 PRO C CA 1
ATOM 5545 C C . PRO C 1 233 ? 95.541 23.030 55.041 1.00 32.50 232 PRO C C 1
ATOM 5546 O O . PRO C 1 233 ? 95.270 21.988 55.646 1.00 32.56 232 PRO C O 1
ATOM 5550 N N . ALA C 1 234 ? 96.375 23.073 53.982 1.00 26.88 233 ALA C N 1
ATOM 5551 C CA . ALA C 1 234 ? 97.069 21.896 53.455 1.00 25.69 233 ALA C CA 1
ATOM 5552 C C . ALA C 1 234 ? 98.065 21.335 54.481 1.00 28.80 233 ALA C C 1
ATOM 5553 O O . ALA C 1 234 ? 98.110 20.117 54.692 1.00 29.13 233 ALA C O 1
ATOM 5555 N N . LEU C 1 235 ? 98.842 22.211 55.135 1.00 24.29 234 LEU C N 1
ATOM 5556 C CA . LEU C 1 235 ? 99.820 21.812 56.147 1.00 23.74 234 LEU C CA 1
ATOM 5557 C C . LEU C 1 235 ? 99.128 21.236 57.400 1.00 30.07 234 LEU C C 1
ATOM 5558 O O . LEU C 1 235 ? 99.555 20.187 57.896 1.00 29.16 234 LEU C O 1
ATOM 5563 N N . ARG C 1 236 ? 98.044 21.894 57.881 1.00 28.47 235 ARG C N 1
ATOM 5564 C CA . ARG C 1 236 ? 97.277 21.446 59.058 1.00 28.36 235 ARG C CA 1
ATOM 5565 C C . ARG C 1 236 ? 96.756 20.036 58.874 1.00 30.99 235 ARG C C 1
ATOM 5566 O O . ARG C 1 236 ? 96.940 19.208 59.771 1.00 30.06 235 ARG C O 1
ATOM 5574 N N . ALA C 1 237 ? 96.169 19.757 57.688 1.00 27.66 236 ALA C N 1
ATOM 5575 C CA . ALA C 1 237 ? 95.635 18.451 57.276 1.00 26.98 236 ALA C CA 1
ATOM 5576 C C . ALA C 1 237 ? 96.751 17.395 57.220 1.00 32.66 236 ALA C C 1
ATOM 5577 O O . ALA C 1 237 ? 96.592 16.324 57.776 1.00 32.84 236 ALA C O 1
ATOM 5579 N N . ALA C 1 238 ? 97.890 17.714 56.588 1.00 31.00 237 ALA C N 1
ATOM 5580 C CA . ALA C 1 238 ? 99.034 16.815 56.464 1.00 30.67 237 ALA C CA 1
ATOM 5581 C C . ALA C 1 238 ? 99.632 16.487 57.837 1.00 34.61 237 ALA C C 1
ATOM 5582 O O . ALA C 1 238 ? 99.997 15.334 58.081 1.00 35.00 237 ALA C O 1
ATOM 5584 N N . GLY C 1 239 ? 99.719 17.483 58.715 1.00 30.94 238 GLY C N 1
ATOM 5585 C CA . GLY C 1 239 ? 100.224 17.299 60.076 1.00 31.25 238 GLY C CA 1
ATOM 5586 C C . GLY C 1 239 ? 99.343 16.354 60.872 1.00 37.76 238 GLY C C 1
ATOM 5587 O O . GLY C 1 239 ? 99.845 15.466 61.562 1.00 40.18 238 GLY C O 1
ATOM 5588 N N . LEU C 1 240 ? 98.018 16.513 60.721 1.00 33.37 239 LEU C N 1
ATOM 5589 C CA . LEU C 1 240 ? 96.997 15.675 61.339 1.00 33.89 239 LEU C CA 1
ATOM 5590 C C . LEU C 1 240 ? 97.135 14.232 60.864 1.00 35.87 239 LEU C C 1
ATOM 5591 O O . LEU C 1 240 ? 97.253 13.319 61.676 1.00 35.02 239 LEU C O 1
ATOM 5596 N N . SER C 1 241 ? 97.196 14.054 59.551 1.00 31.75 240 SER C N 1
ATOM 5597 C CA . SER C 1 241 ? 97.363 12.783 58.853 1.00 32.28 240 SER C CA 1
ATOM 5598 C C . SER C 1 241 ? 98.618 12.026 59.336 1.00 36.85 240 SER C C 1
ATOM 5599 O O . SER C 1 241 ? 98.543 10.827 59.552 1.00 37.14 240 SER C O 1
ATOM 5602 N N . LEU C 1 242 ? 99.748 12.732 59.519 1.00 32.49 241 LEU C N 1
ATOM 5603 C CA . LEU C 1 242 ? 100.995 12.139 59.974 1.00 31.90 241 LEU C CA 1
ATOM 5604 C C . LEU C 1 242 ? 100.891 11.693 61.452 1.00 35.02 241 LEU C C 1
ATOM 5605 O O . LEU C 1 242 ? 101.290 10.575 61.764 1.00 34.47 241 LEU C O 1
ATOM 5610 N N . THR C 1 243 ? 100.360 12.551 62.347 1.00 30.17 242 THR C N 1
ATOM 5611 C CA . THR C 1 243 ? 100.165 12.206 63.769 1.00 29.12 242 THR C CA 1
ATOM 5612 C C . THR C 1 243 ? 99.300 10.932 63.885 1.00 31.91 242 THR C C 1
ATOM 5613 O O . THR C 1 243 ? 99.631 10.023 64.638 1.00 32.99 242 THR C O 1
ATOM 5617 N N . GLU C 1 244 ? 98.240 10.851 63.079 1.00 28.38 243 GLU C N 1
ATOM 5618 C CA . GLU C 1 244 ? 97.312 9.732 63.040 1.00 29.13 243 GLU C CA 1
ATOM 5619 C C . GLU C 1 244 ? 97.957 8.431 62.533 1.00 36.15 243 GLU C C 1
ATOM 5620 O O . GLU C 1 244 ? 97.674 7.386 63.100 1.00 37.30 243 GLU C O 1
ATOM 5626 N N . ARG C 1 245 ? 98.835 8.488 61.513 1.00 34.73 244 ARG C N 1
ATOM 5627 C CA . ARG C 1 245 ? 99.511 7.299 60.992 1.00 36.09 244 ARG C CA 1
ATOM 5628 C C . ARG C 1 245 ? 100.456 6.676 62.027 1.00 41.15 244 ARG C C 1
ATOM 5629 O O . ARG C 1 245 ? 100.615 5.460 61.992 1.00 42.78 244 ARG C O 1
ATOM 5637 N N . ILE C 1 246 ? 101.022 7.473 62.968 1.00 36.39 245 ILE C N 1
ATOM 5638 C CA . ILE C 1 246 ? 101.962 6.991 64.002 1.00 35.33 245 ILE C CA 1
ATOM 5639 C C . ILE C 1 246 ? 101.231 6.703 65.352 1.00 41.40 245 ILE C C 1
ATOM 5640 O O . ILE C 1 246 ? 101.884 6.458 66.384 1.00 41.30 245 ILE C O 1
ATOM 5645 N N . GLY C 1 247 ? 99.898 6.731 65.322 1.00 40.04 246 GLY C N 1
ATOM 5646 C CA . GLY C 1 247 ? 99.078 6.505 66.512 1.00 41.34 246 GLY C CA 1
ATOM 5647 C C . GLY C 1 247 ? 99.197 7.589 67.572 1.00 45.76 246 GLY C C 1
ATOM 5648 O O . GLY C 1 247 ? 98.962 7.336 68.758 1.00 47.70 246 GLY C O 1
ATOM 5649 N N . GLY C 1 248 ? 99.563 8.791 67.132 1.00 39.31 247 GLY C N 1
ATOM 5650 C CA . GLY C 1 248 ? 99.729 9.944 67.995 1.00 38.93 247 GLY C CA 1
ATOM 5651 C C . GLY C 1 248 ? 98.416 10.567 68.392 1.00 45.88 247 GLY C C 1
ATOM 5652 O O . GLY C 1 248 ? 97.390 10.387 67.723 1.00 45.71 247 GLY C O 1
ATOM 5653 N N . ALA C 1 249 ? 98.460 11.344 69.461 1.00 45.03 248 ALA C N 1
ATOM 5654 C CA . ALA C 1 249 ? 97.298 12.040 69.979 1.00 46.95 248 ALA C CA 1
ATOM 5655 C C . ALA C 1 249 ? 97.683 13.458 70.311 1.00 53.95 248 ALA C C 1
ATOM 5656 O O . ALA C 1 249 ? 98.781 13.700 70.825 1.00 51.15 248 ALA C O 1
ATOM 5658 N N . CYS C 1 250 ? 96.783 14.396 69.983 1.00 55.77 249 CYS C N 1
ATOM 5659 C CA . CYS C 1 250 ? 96.950 15.813 70.237 1.00 57.54 249 CYS C CA 1
ATOM 5660 C C . CYS C 1 250 ? 96.578 16.123 71.669 1.00 64.39 249 CYS C C 1
ATOM 5661 O O . CYS C 1 250 ? 95.572 15.598 72.159 1.00 65.54 249 CYS C O 1
ATOM 5664 N N . PRO C 1 251 ? 97.334 16.999 72.355 1.00 62.73 250 PRO C N 1
ATOM 5665 C CA . PRO C 1 251 ? 96.962 17.359 73.733 1.00 65.44 250 PRO C CA 1
ATOM 5666 C C . PRO C 1 251 ? 95.751 18.318 73.734 1.00 75.05 250 PRO C C 1
ATOM 5667 O O . PRO C 1 251 ? 95.474 18.900 72.675 1.00 74.53 250 PRO C O 1
ATOM 5671 N N . PRO C 1 252 ? 94.995 18.495 74.860 1.00 75.77 251 PRO C N 1
ATOM 5672 C CA . PRO C 1 252 ? 93.834 19.422 74.830 1.00 77.49 251 PRO C CA 1
ATOM 5673 C C . PRO C 1 252 ? 94.191 20.871 74.450 1.00 82.39 251 PRO C C 1
ATOM 5674 O O . PRO C 1 252 ? 93.390 21.539 73.785 1.00 82.51 251 PRO C O 1
ATOM 5678 N N . GLU C 1 253 ? 95.410 21.326 74.825 1.00 79.03 252 GLU C N 1
ATOM 5679 C CA . GLU C 1 253 ? 95.971 22.658 74.533 1.00 78.81 252 GLU C CA 1
ATOM 5680 C C . GLU C 1 253 ? 96.231 22.905 73.010 1.00 79.61 252 GLU C C 1
ATOM 5681 O O . GLU C 1 253 ? 96.629 24.012 72.637 1.00 79.38 252 GLU C O 1
ATOM 5687 N N . PHE C 1 254 ? 96.025 21.876 72.155 1.00 73.09 253 PHE C N 1
ATOM 5688 C CA . PHE C 1 254 ? 96.191 21.973 70.705 1.00 70.40 253 PHE C CA 1
ATOM 5689 C C . PHE C 1 254 ? 94.806 22.149 70.025 1.00 74.13 253 PHE C C 1
ATOM 5690 O O . PHE C 1 254 ? 93.915 21.308 70.203 1.00 74.58 253 PHE C O 1
ATOM 5698 N N . PRO C 1 255 ? 94.618 23.253 69.252 1.00 68.78 254 PRO C N 1
ATOM 5699 C CA . PRO C 1 255 ? 93.313 23.499 68.625 1.00 68.76 254 PRO C CA 1
ATOM 5700 C C . PRO C 1 255 ? 93.075 22.658 67.364 1.00 73.14 254 PRO C C 1
ATOM 5701 O O . PRO C 1 255 ? 93.933 22.569 66.473 1.00 71.54 254 PRO C O 1
ATOM 5705 N N . THR C 1 256 ? 91.853 22.105 67.276 1.00 71.16 255 THR C N 1
ATOM 5706 C CA . THR C 1 256 ? 91.357 21.205 66.225 1.00 99.66 255 THR C CA 1
ATOM 5707 C C . THR C 1 256 ? 90.664 21.919 65.010 1.00 124.13 255 THR C C 1
ATOM 5708 O O . THR C 1 256 ? 89.739 22.733 65.133 1.00 80.20 255 THR C O 1
ATOM 5720 N N . GLY D 1 3 ? 135.442 -5.378 77.192 1.00 54.45 2 GLY D N 1
ATOM 5721 C CA . GLY D 1 3 ? 135.246 -3.943 77.011 1.00 50.99 2 GLY D CA 1
ATOM 5722 C C . GLY D 1 3 ? 133.812 -3.539 77.270 1.00 49.43 2 GLY D C 1
ATOM 5723 O O . GLY D 1 3 ? 132.895 -4.113 76.678 1.00 48.48 2 GLY D O 1
ATOM 5724 N N . THR D 1 4 ? 133.610 -2.548 78.150 1.00 42.15 3 THR D N 1
ATOM 5725 C CA . THR D 1 4 ? 132.297 -2.040 78.559 1.00 39.75 3 THR D CA 1
ATOM 5726 C C . THR D 1 4 ? 131.527 -1.407 77.347 1.00 41.65 3 THR D C 1
ATOM 5727 O O . THR D 1 4 ? 130.312 -1.615 77.227 1.00 40.75 3 THR D O 1
ATOM 5731 N N . VAL D 1 5 ? 132.233 -0.713 76.421 1.00 35.52 4 VAL D N 1
ATOM 5732 C CA . VAL D 1 5 ? 131.596 -0.136 75.225 1.00 32.43 4 VAL D CA 1
ATOM 5733 C C . VAL D 1 5 ? 131.165 -1.292 74.290 1.00 33.97 4 VAL D C 1
ATOM 5734 O O . VAL D 1 5 ? 130.025 -1.288 73.836 1.00 34.26 4 VAL D O 1
ATOM 5738 N N . SER D 1 6 ? 132.047 -2.288 74.060 1.00 29.47 5 SER D N 1
ATOM 5739 C CA . SER D 1 6 ? 131.797 -3.490 73.257 1.00 28.76 5 SER D CA 1
ATOM 5740 C C . SER D 1 6 ? 130.605 -4.292 73.782 1.00 34.91 5 SER D C 1
ATOM 5741 O O . SER D 1 6 ? 129.786 -4.785 72.998 1.00 35.57 5 SER D O 1
ATOM 5744 N N . LYS D 1 7 ? 130.514 -4.409 75.119 1.00 31.66 6 LYS D N 1
ATOM 5745 C CA . LYS D 1 7 ? 129.473 -5.133 75.838 1.00 30.29 6 LYS D CA 1
ATOM 5746 C C . LYS D 1 7 ? 128.130 -4.474 75.610 1.00 34.33 6 LYS D C 1
ATOM 5747 O O . LYS D 1 7 ? 127.153 -5.165 75.309 1.00 33.97 6 LYS D O 1
ATOM 5753 N N . ALA D 1 8 ? 128.094 -3.130 75.703 1.00 29.89 7 ALA D N 1
ATOM 5754 C CA . ALA D 1 8 ? 126.892 -2.318 75.512 1.00 27.98 7 ALA D CA 1
ATOM 5755 C C . ALA D 1 8 ? 126.374 -2.466 74.113 1.00 32.09 7 ALA D C 1
ATOM 5756 O O . ALA D 1 8 ? 125.169 -2.668 73.930 1.00 31.79 7 ALA D O 1
ATOM 5758 N N . LEU D 1 9 ? 127.278 -2.420 73.122 1.00 27.01 8 LEU D N 1
ATOM 5759 C CA . LEU D 1 9 ? 126.893 -2.510 71.720 1.00 25.64 8 LEU D CA 1
ATOM 5760 C C . LEU D 1 9 ? 126.434 -3.919 71.340 1.00 29.40 8 LEU D C 1
ATOM 5761 O O . LEU D 1 9 ? 125.577 -4.026 70.469 1.00 28.43 8 LEU D O 1
ATOM 5766 N N . THR D 1 10 ? 126.923 -4.975 72.032 1.00 27.52 9 THR D N 1
ATOM 5767 C CA . THR D 1 10 ? 126.488 -6.376 71.830 1.00 27.24 9 THR D CA 1
ATOM 5768 C C . THR D 1 10 ? 125.003 -6.525 72.236 1.00 31.67 9 THR D C 1
ATOM 5769 O O . THR D 1 10 ? 124.275 -7.262 71.578 1.00 32.06 9 THR D O 1
ATOM 5773 N N . LEU D 1 11 ? 124.559 -5.804 73.292 1.00 26.84 10 LEU D N 1
ATOM 5774 C CA . LEU D 1 11 ? 123.171 -5.836 73.760 1.00 26.45 10 LEU D CA 1
ATOM 5775 C C . LEU D 1 11 ? 122.202 -5.391 72.667 1.00 28.05 10 LEU D C 1
ATOM 5776 O O . LEU D 1 11 ? 121.111 -5.950 72.594 1.00 25.34 10 LEU D O 1
ATOM 5781 N N . LEU D 1 12 ? 122.621 -4.417 71.813 1.00 25.09 11 LEU D N 1
ATOM 5782 C CA . LEU D 1 12 ? 121.828 -3.879 70.708 1.00 25.34 11 LEU D CA 1
ATOM 5783 C C . LEU D 1 12 ? 121.599 -4.914 69.617 1.00 30.49 11 LEU D C 1
ATOM 5784 O O . LEU D 1 12 ? 120.594 -4.811 68.920 1.00 30.47 11 LEU D O 1
ATOM 5789 N N . THR D 1 13 ? 122.500 -5.920 69.487 1.00 28.53 12 THR D N 1
ATOM 5790 C CA . THR D 1 13 ? 122.420 -6.970 68.462 1.00 28.80 12 THR D CA 1
ATOM 5791 C C . THR D 1 13 ? 121.219 -7.899 68.686 1.00 32.92 12 THR D C 1
ATOM 5792 O O . THR D 1 13 ? 120.768 -8.519 67.726 1.00 34.64 12 THR D O 1
ATOM 5796 N N . TYR D 1 14 ? 120.697 -7.977 69.926 1.00 28.08 13 TYR D N 1
ATOM 5797 C CA . TYR D 1 14 ? 119.575 -8.837 70.292 1.00 27.51 13 TYR D CA 1
ATOM 5798 C C . TYR D 1 14 ? 118.255 -8.297 69.770 1.00 31.89 13 TYR D C 1
ATOM 5799 O O . TYR D 1 14 ? 117.312 -9.072 69.618 1.00 31.93 13 TYR D O 1
ATOM 5808 N N . PHE D 1 15 ? 118.190 -6.989 69.471 1.00 28.60 14 PHE D N 1
ATOM 5809 C CA . PHE D 1 15 ? 117.033 -6.361 68.854 1.00 28.28 14 PHE D CA 1
ATOM 5810 C C . PHE D 1 15 ? 117.011 -6.704 67.367 1.00 29.36 14 PHE D C 1
ATOM 5811 O O . PHE D 1 15 ? 118.048 -6.651 66.722 1.00 26.02 14 PHE D O 1
ATOM 5819 N N . ASN D 1 16 ? 115.848 -7.095 66.842 1.00 26.23 15 ASN D N 1
ATOM 5820 C CA . ASN D 1 16 ? 115.612 -7.424 65.428 1.00 25.19 15 ASN D CA 1
ATOM 5821 C C . ASN D 1 16 ? 114.125 -7.191 65.155 1.00 28.78 15 ASN D C 1
ATOM 5822 O O . ASN D 1 16 ? 113.384 -6.938 66.101 1.00 27.43 15 ASN D O 1
ATOM 5827 N N . HIS D 1 17 ? 113.682 -7.232 63.885 1.00 25.74 16 HIS D N 1
ATOM 5828 C CA . HIS D 1 17 ? 112.286 -6.998 63.518 1.00 24.09 16 HIS D CA 1
ATOM 5829 C C . HIS D 1 17 ? 111.322 -7.894 64.274 1.00 25.69 16 HIS D C 1
ATOM 5830 O O . HIS D 1 17 ? 110.199 -7.469 64.532 1.00 25.84 16 HIS D O 1
ATOM 5837 N N . GLY D 1 18 ? 111.775 -9.078 64.682 1.00 23.22 17 GLY D N 1
ATOM 5838 C CA . GLY D 1 18 ? 110.974 -10.028 65.459 1.00 23.51 17 GLY D CA 1
ATOM 5839 C C . GLY D 1 18 ? 111.053 -9.812 66.959 1.00 31.40 17 GLY D C 1
ATOM 5840 O O . GLY D 1 18 ? 110.286 -10.415 67.723 1.00 33.31 17 GLY D O 1
ATOM 5841 N N . ARG D 1 19 ? 111.976 -8.936 67.402 1.00 27.57 18 ARG D N 1
ATOM 5842 C CA . ARG D 1 19 ? 112.187 -8.636 68.818 1.00 27.54 18 ARG D CA 1
ATOM 5843 C C . ARG D 1 19 ? 112.564 -7.160 68.982 1.00 31.96 18 ARG D C 1
ATOM 5844 O O . ARG D 1 19 ? 113.739 -6.828 69.100 1.00 30.93 18 ARG D O 1
ATOM 5852 N N . LEU D 1 20 ? 111.563 -6.274 68.931 1.00 29.35 19 LEU D N 1
ATOM 5853 C CA . LEU D 1 20 ? 111.767 -4.827 68.985 1.00 27.45 19 LEU D CA 1
ATOM 5854 C C . LEU D 1 20 ? 111.775 -4.306 70.400 1.00 31.05 19 LEU D C 1
ATOM 5855 O O . LEU D 1 20 ? 112.322 -3.232 70.634 1.00 30.57 19 LEU D O 1
ATOM 5860 N N . GLU D 1 21 ? 111.196 -5.059 71.339 1.00 30.49 20 GLU D N 1
ATOM 5861 C CA . GLU D 1 21 ? 111.161 -4.735 72.766 1.00 31.01 20 GLU D CA 1
ATOM 5862 C C . GLU D 1 21 ? 111.703 -5.901 73.571 1.00 33.84 20 GLU D C 1
ATOM 5863 O O . GLU D 1 21 ? 111.291 -7.037 73.356 1.00 35.46 20 GLU D O 1
ATOM 5869 N N . ILE D 1 22 ? 112.656 -5.634 74.465 1.00 28.19 21 ILE D N 1
ATOM 5870 C CA . ILE D 1 22 ? 113.252 -6.667 75.307 1.00 25.97 21 ILE D CA 1
ATOM 5871 C C . ILE D 1 22 ? 113.297 -6.170 76.749 1.00 30.97 21 ILE D C 1
ATOM 5872 O O . ILE D 1 22 ? 113.728 -5.033 77.001 1.00 29.56 21 ILE D O 1
ATOM 5877 N N . GLY D 1 23 ? 112.842 -7.024 77.674 1.00 27.66 22 GLY D N 1
ATOM 5878 C CA . GLY D 1 23 ? 112.852 -6.732 79.103 1.00 28.35 22 GLY D CA 1
ATOM 5879 C C . GLY D 1 23 ? 114.227 -6.971 79.684 1.00 35.58 22 GLY D C 1
ATOM 5880 O O . GLY D 1 23 ? 115.036 -7.684 79.078 1.00 37.36 22 GLY D O 1
ATOM 5881 N N . LEU D 1 24 ? 114.506 -6.391 80.863 1.00 32.95 23 LEU D N 1
ATOM 5882 C CA . LEU D 1 24 ? 115.796 -6.506 81.540 1.00 32.86 23 LEU D CA 1
ATOM 5883 C C . LEU D 1 24 ? 116.192 -7.974 81.848 1.00 37.37 23 LEU D C 1
ATOM 5884 O O . LEU D 1 24 ? 117.367 -8.336 81.689 1.00 37.92 23 LEU D O 1
ATOM 5889 N N . SER D 1 25 ? 115.226 -8.800 82.278 1.00 33.25 24 SER D N 1
ATOM 5890 C CA . SER D 1 25 ? 115.438 -10.210 82.612 1.00 33.86 24 SER D CA 1
ATOM 5891 C C . SER D 1 25 ? 115.763 -11.038 81.364 1.00 40.36 24 SER D C 1
ATOM 5892 O O . SER D 1 25 ? 116.683 -11.862 81.411 1.00 42.06 24 SER D O 1
ATOM 5895 N N . ASP D 1 26 ? 115.038 -10.801 80.245 1.00 36.47 25 ASP D N 1
ATOM 5896 C CA . ASP D 1 26 ? 115.253 -11.503 78.981 1.00 36.59 25 ASP D CA 1
ATOM 5897 C C . ASP D 1 26 ? 116.582 -11.128 78.365 1.00 38.37 25 ASP D C 1
ATOM 5898 O O . ASP D 1 26 ? 117.244 -12.004 77.810 1.00 37.92 25 ASP D O 1
ATOM 5903 N N . LEU D 1 27 ? 116.999 -9.848 78.507 1.00 34.12 26 LEU D N 1
ATOM 5904 C CA . LEU D 1 27 ? 118.306 -9.352 78.045 1.00 32.95 26 LEU D CA 1
ATOM 5905 C C . LEU D 1 27 ? 119.435 -9.975 78.845 1.00 37.39 26 LEU D C 1
ATOM 5906 O O . LEU D 1 27 ? 120.495 -10.234 78.278 1.00 38.82 26 LEU D O 1
ATOM 5911 N N . THR D 1 28 ? 119.212 -10.210 80.161 1.00 31.70 27 THR D N 1
ATOM 5912 C CA . THR D 1 28 ? 120.186 -10.837 81.061 1.00 31.99 27 THR D CA 1
ATOM 5913 C C . THR D 1 28 ? 120.416 -12.300 80.609 1.00 34.57 27 THR D C 1
ATOM 5914 O O . THR D 1 28 ? 121.574 -12.717 80.513 1.00 33.33 27 THR D O 1
ATOM 5918 N N . ARG D 1 29 ? 119.328 -13.044 80.301 1.00 31.93 28 ARG D N 1
ATOM 5919 C CA A ARG D 1 29 ? 119.391 -14.441 79.855 0.50 32.49 28 ARG D CA 1
ATOM 5920 C CA B ARG D 1 29 ? 119.428 -14.441 79.874 0.50 32.56 28 ARG D CA 1
ATOM 5921 C C . ARG D 1 29 ? 120.026 -14.559 78.469 1.00 37.55 28 ARG D C 1
ATOM 5922 O O . ARG D 1 29 ? 120.862 -15.444 78.270 1.00 39.14 28 ARG D O 1
ATOM 5937 N N . LEU D 1 30 ? 119.637 -13.660 77.503 1.00 33.97 29 LEU D N 1
ATOM 5938 C CA . LEU D 1 30 ? 120.166 -13.665 76.118 1.00 33.01 29 LEU D CA 1
ATOM 5939 C C . LEU D 1 30 ? 121.647 -13.310 76.048 1.00 37.32 29 LEU D C 1
ATOM 5940 O O . LEU D 1 30 ? 122.368 -13.896 75.241 1.00 38.99 29 LEU D O 1
ATOM 5945 N N . SER D 1 31 ? 122.090 -12.327 76.850 1.00 31.64 30 SER D N 1
ATOM 5946 C CA . SER D 1 31 ? 123.455 -11.828 76.808 1.00 30.20 30 SER D CA 1
ATOM 5947 C C . SER D 1 31 ? 124.437 -12.636 77.653 1.00 34.63 30 SER D C 1
ATOM 5948 O O . SER D 1 31 ? 125.623 -12.678 77.302 1.00 35.29 30 SER D O 1
ATOM 5951 N N . GLY D 1 32 ? 123.964 -13.221 78.759 1.00 29.50 31 GLY D N 1
ATOM 5952 C CA . GLY D 1 32 ? 124.810 -13.977 79.680 1.00 29.49 31 GLY D CA 1
ATOM 5953 C C . GLY D 1 32 ? 125.492 -13.104 80.726 1.00 33.07 31 GLY D C 1
ATOM 5954 O O . GLY D 1 32 ? 126.264 -13.610 81.553 1.00 35.39 31 GLY D O 1
ATOM 5963 N N . ASN D 1 34 ? 125.400 -10.160 83.990 1.00 27.02 33 ASN D N 1
ATOM 5964 C CA . ASN D 1 34 ? 124.618 -9.960 85.199 1.00 27.23 33 ASN D CA 1
ATOM 5965 C C . ASN D 1 34 ? 123.530 -8.894 84.962 1.00 30.71 33 ASN D C 1
ATOM 5966 O O . ASN D 1 34 ? 123.730 -8.002 84.147 1.00 26.77 33 ASN D O 1
ATOM 5971 N N . LYS D 1 35 ? 122.391 -8.991 85.680 1.00 32.91 34 LYS D N 1
ATOM 5972 C CA . LYS D 1 35 ? 121.263 -8.044 85.581 1.00 32.64 34 LYS D CA 1
ATOM 5973 C C . LYS D 1 35 ? 121.735 -6.600 85.789 1.00 36.82 34 LYS D C 1
ATOM 5974 O O . LYS D 1 35 ? 121.358 -5.727 85.002 1.00 37.07 34 LYS D O 1
ATOM 5980 N N . ALA D 1 36 ? 122.591 -6.364 86.815 1.00 31.07 35 ALA D N 1
ATOM 5981 C CA . ALA D 1 36 ? 123.145 -5.057 87.171 1.00 28.79 35 ALA D CA 1
ATOM 5982 C C . ALA D 1 36 ? 124.021 -4.489 86.047 1.00 30.60 35 ALA D C 1
ATOM 5983 O O . ALA D 1 36 ? 123.976 -3.286 85.795 1.00 30.04 35 ALA D O 1
ATOM 5985 N N . THR D 1 37 ? 124.798 -5.348 85.366 1.00 26.72 36 THR D N 1
ATOM 5986 C CA . THR D 1 37 ? 125.632 -4.944 84.231 1.00 26.39 36 THR D CA 1
ATOM 5987 C C . THR D 1 37 ? 124.735 -4.478 83.091 1.00 29.48 36 THR D C 1
ATOM 5988 O O . THR D 1 37 ? 124.951 -3.378 82.571 1.00 29.82 36 THR D O 1
ATOM 5992 N N . VAL D 1 38 ? 123.723 -5.307 82.742 1.00 24.28 37 VAL D N 1
ATOM 5993 C CA . VAL D 1 38 ? 122.755 -5.050 81.679 1.00 23.97 37 VAL D CA 1
ATOM 5994 C C . VAL D 1 38 ? 122.015 -3.734 81.971 1.00 30.35 37 VAL D C 1
ATOM 5995 O O . VAL D 1 38 ? 121.917 -2.886 81.080 1.00 29.56 37 VAL D O 1
ATOM 5999 N N . TYR D 1 39 ? 121.569 -3.538 83.227 1.00 29.30 38 TYR D N 1
ATOM 6000 C CA . TYR D 1 39 ? 120.859 -2.328 83.642 1.00 29.71 38 TYR D CA 1
ATOM 6001 C C . TYR D 1 39 ? 121.716 -1.075 83.490 1.00 32.58 38 TYR D C 1
ATOM 6002 O O . TYR D 1 39 ? 121.206 -0.076 82.969 1.00 33.88 38 TYR D O 1
ATOM 6011 N N . ARG D 1 40 ? 123.009 -1.119 83.921 1.00 25.85 39 ARG D N 1
ATOM 6012 C CA . ARG D 1 40 ? 123.894 0.037 83.808 1.00 24.56 39 ARG D CA 1
ATOM 6013 C C . ARG D 1 40 ? 124.139 0.404 82.351 1.00 29.92 39 ARG D C 1
ATOM 6014 O O . ARG D 1 40 ? 124.095 1.590 81.999 1.00 30.70 39 ARG D O 1
ATOM 6022 N N . LEU D 1 41 ? 124.406 -0.614 81.518 1.00 25.57 40 LEU D N 1
ATOM 6023 C CA . LEU D 1 41 ? 124.713 -0.436 80.107 1.00 24.03 40 LEU D CA 1
ATOM 6024 C C . LEU D 1 41 ? 123.516 0.103 79.367 1.00 27.21 40 LEU D C 1
ATOM 6025 O O . LEU D 1 41 ? 123.673 1.023 78.565 1.00 28.58 40 LEU D O 1
ATOM 6038 N N . SER D 1 43 ? 121.035 1.878 80.647 1.00 21.39 42 SER D N 1
ATOM 6039 C CA . SER D 1 43 ? 120.828 3.227 81.195 1.00 22.63 42 SER D CA 1
ATOM 6040 C C . SER D 1 43 ? 121.760 4.240 80.532 1.00 27.16 42 SER D C 1
ATOM 6041 O O . SER D 1 43 ? 121.346 5.375 80.284 1.00 27.45 42 SER D O 1
ATOM 6044 N N . GLU D 1 44 ? 122.993 3.809 80.207 1.00 24.06 43 GLU D N 1
ATOM 6045 C CA . GLU D 1 44 ? 124.006 4.588 79.502 1.00 24.50 43 GLU D CA 1
ATOM 6046 C C . GLU D 1 44 ? 123.609 4.763 78.031 1.00 26.75 43 GLU D C 1
ATOM 6047 O O . GLU D 1 44 ? 123.785 5.845 77.483 1.00 26.56 43 GLU D O 1
ATOM 6053 N N . LEU D 1 45 ? 123.006 3.735 77.422 1.00 23.86 44 LEU D N 1
ATOM 6054 C CA . LEU D 1 45 ? 122.512 3.803 76.041 1.00 23.43 44 LEU D CA 1
ATOM 6055 C C . LEU D 1 45 ? 121.282 4.712 75.956 1.00 29.08 44 LEU D C 1
ATOM 6056 O O . LEU D 1 45 ? 121.121 5.443 74.986 1.00 28.38 44 LEU D O 1
ATOM 6061 N N . GLN D 1 46 ? 120.464 4.715 77.017 1.00 26.93 45 GLN D N 1
ATOM 6062 C CA . GLN D 1 46 ? 119.285 5.560 77.153 1.00 27.47 45 GLN D CA 1
ATOM 6063 C C . GLN D 1 46 ? 119.674 7.062 77.241 1.00 34.73 45 GLN D C 1
ATOM 6064 O O . GLN D 1 46 ? 119.054 7.894 76.572 1.00 34.12 45 GLN D O 1
ATOM 6070 N N . GLU D 1 47 ? 120.708 7.400 78.058 1.00 33.28 46 GLU D N 1
ATOM 6071 C CA . GLU D 1 47 ? 121.230 8.770 78.200 1.00 33.94 46 GLU D CA 1
ATOM 6072 C C . GLU D 1 47 ? 121.660 9.322 76.830 1.00 37.04 46 GLU D C 1
ATOM 6073 O O . GLU D 1 47 ? 121.490 10.516 76.580 1.00 38.46 46 GLU D O 1
ATOM 6079 N N . ALA D 1 48 ? 122.217 8.444 75.952 1.00 30.34 47 ALA D N 1
ATOM 6080 C CA . ALA D 1 48 ? 122.681 8.793 74.611 1.00 29.38 47 ALA D CA 1
ATOM 6081 C C . ALA D 1 48 ? 121.558 8.803 73.554 1.00 32.60 47 ALA D C 1
ATOM 6082 O O . ALA D 1 48 ? 121.772 9.257 72.442 1.00 33.78 47 ALA D O 1
ATOM 6084 N N . GLY D 1 49 ? 120.380 8.329 73.900 1.00 28.23 48 GLY D N 1
ATOM 6085 C CA . GLY D 1 49 ? 119.247 8.278 72.984 1.00 27.61 48 GLY D CA 1
ATOM 6086 C C . GLY D 1 49 ? 119.209 7.055 72.086 1.00 32.42 48 GLY D C 1
ATOM 6087 O O . GLY D 1 49 ? 118.439 7.015 71.127 1.00 32.02 48 GLY D O 1
ATOM 6088 N N . PHE D 1 50 ? 120.044 6.046 72.373 1.00 29.36 49 PHE D N 1
ATOM 6089 C CA . PHE D 1 50 ? 120.129 4.819 71.585 1.00 27.46 49 PHE D CA 1
ATOM 6090 C C . PHE D 1 50 ? 119.056 3.849 71.996 1.00 28.21 49 PHE D C 1
ATOM 6091 O O . PHE D 1 50 ? 118.628 3.072 71.166 1.00 26.53 49 PHE D O 1
ATOM 6099 N N . VAL D 1 51 ? 118.651 3.865 73.280 1.00 24.25 50 VAL D N 1
ATOM 6100 C CA . VAL D 1 51 ? 117.555 3.035 73.767 1.00 23.70 50 VAL D CA 1
ATOM 6101 C C . VAL D 1 51 ? 116.540 3.908 74.512 1.00 27.54 50 VAL D C 1
ATOM 6102 O O . VAL D 1 51 ? 116.819 5.050 74.908 1.00 26.54 50 VAL D O 1
ATOM 6106 N N . GLU D 1 52 ? 115.346 3.351 74.664 1.00 25.80 51 GLU D N 1
ATOM 6107 C CA . GLU D 1 52 ? 114.216 3.959 75.322 1.00 26.59 51 GLU D CA 1
ATOM 6108 C C . GLU D 1 52 ? 113.547 2.931 76.201 1.00 37.79 51 GLU D C 1
ATOM 6109 O O . GLU D 1 52 ? 113.358 1.778 75.785 1.00 38.08 51 GLU D O 1
ATOM 6115 N N . GLN D 1 53 ? 113.170 3.333 77.405 1.00 40.68 52 GLN D N 1
ATOM 6116 C CA . GLN D 1 53 ? 112.394 2.461 78.275 1.00 43.67 52 GLN D CA 1
ATOM 6117 C C . GLN D 1 53 ? 110.947 2.637 77.928 1.00 54.10 52 GLN D C 1
ATOM 6118 O O . GLN D 1 53 ? 110.472 3.777 77.818 1.00 52.88 52 GLN D O 1
ATOM 6124 N N . VAL D 1 54 ? 110.243 1.507 77.734 1.00 56.93 53 VAL D N 1
ATOM 6125 C CA . VAL D 1 54 ? 108.815 1.481 77.384 1.00 59.33 53 VAL D CA 1
ATOM 6126 C C . VAL D 1 54 ? 107.981 1.887 78.659 1.00 67.92 53 VAL D C 1
ATOM 6127 O O . VAL D 1 54 ? 107.688 3.081 78.815 1.00 67.28 53 VAL D O 1
ATOM 6131 N N . GLU D 1 55 ? 107.640 0.920 79.558 1.00 68.32 54 GLU D N 1
ATOM 6132 C CA . GLU D 1 55 ? 106.893 1.146 80.813 1.00 69.91 54 GLU D CA 1
ATOM 6133 C C . GLU D 1 55 ? 106.724 -0.141 81.628 1.00 75.80 54 GLU D C 1
ATOM 6134 O O . GLU D 1 55 ? 106.411 -0.075 82.820 1.00 76.62 54 GLU D O 1
ATOM 6140 N N . ARG D 1 58 ? 109.917 -1.182 82.460 1.00 62.81 57 ARG D N 1
ATOM 6141 C CA . ARG D 1 58 ? 111.296 -1.713 82.455 1.00 61.79 57 ARG D CA 1
ATOM 6142 C C . ARG D 1 58 ? 111.696 -2.367 81.077 1.00 59.92 57 ARG D C 1
ATOM 6143 O O . ARG D 1 58 ? 112.882 -2.625 80.850 1.00 60.31 57 ARG D O 1
ATOM 6151 N N . SER D 1 59 ? 110.717 -2.615 80.175 1.00 49.73 58 SER D N 1
ATOM 6152 C CA . SER D 1 59 ? 110.942 -3.136 78.823 1.00 46.20 58 SER D CA 1
ATOM 6153 C C . SER D 1 59 ? 111.748 -2.091 78.025 1.00 43.96 58 SER D C 1
ATOM 6154 O O . SER D 1 59 ? 111.541 -0.886 78.210 1.00 44.84 58 SER D O 1
ATOM 6157 N N . TYR D 1 60 ? 112.685 -2.526 77.179 1.00 34.05 59 TYR D N 1
ATOM 6158 C CA . TYR D 1 60 ? 113.489 -1.592 76.397 1.00 30.15 59 TYR D CA 1
ATOM 6159 C C . TYR D 1 60 ? 113.236 -1.714 74.912 1.00 32.08 59 TYR D C 1
ATOM 6160 O O . TYR D 1 60 ? 113.039 -2.819 74.395 1.00 31.34 59 TYR D O 1
ATOM 6169 N N . ARG D 1 61 ? 113.312 -0.575 74.207 1.00 27.12 60 ARG D N 1
ATOM 6170 C CA . ARG D 1 61 ? 113.222 -0.535 72.759 1.00 25.76 60 ARG D CA 1
ATOM 6171 C C . ARG D 1 61 ? 114.302 0.402 72.232 1.00 29.88 60 ARG D C 1
ATOM 6172 O O . ARG D 1 61 ? 114.908 1.136 73.021 1.00 27.06 60 ARG D O 1
ATOM 6180 N N . LEU D 1 62 ? 114.558 0.371 70.909 1.00 27.48 61 LEU D N 1
ATOM 6181 C CA . LEU D 1 62 ? 115.557 1.250 70.324 1.00 27.88 61 LEU D CA 1
ATOM 6182 C C . LEU D 1 62 ? 115.096 2.712 70.395 1.00 28.90 61 LEU D C 1
ATOM 6183 O O . LEU D 1 62 ? 113.895 2.979 70.404 1.00 29.16 61 LEU D O 1
ATOM 6188 N N . GLY D 1 63 ? 116.060 3.609 70.580 1.00 21.87 62 GLY D N 1
ATOM 6189 C CA . GLY D 1 63 ? 115.836 5.030 70.798 1.00 21.88 62 GLY D CA 1
ATOM 6190 C C . GLY D 1 63 ? 115.861 5.892 69.563 1.00 27.70 62 GLY D C 1
ATOM 6191 O O . GLY D 1 63 ? 116.242 5.433 68.487 1.00 28.36 62 GLY D O 1
ATOM 6192 N N . PRO D 1 64 ? 115.506 7.183 69.692 1.00 25.67 63 PRO D N 1
ATOM 6193 C CA . PRO D 1 64 ? 115.377 8.028 68.484 1.00 25.49 63 PRO D CA 1
ATOM 6194 C C . PRO D 1 64 ? 116.655 8.647 67.944 1.00 29.03 63 PRO D C 1
ATOM 6195 O O . PRO D 1 64 ? 116.660 9.100 66.796 1.00 29.55 63 PRO D O 1
ATOM 6199 N N . GLN D 1 65 ? 117.725 8.690 68.743 1.00 24.39 64 GLN D N 1
ATOM 6200 C CA . GLN D 1 65 ? 118.922 9.379 68.291 1.00 24.35 64 GLN D CA 1
ATOM 6201 C C . GLN D 1 65 ? 119.758 8.650 67.208 1.00 29.61 64 GLN D C 1
ATOM 6202 O O . GLN D 1 65 ? 120.619 9.287 66.587 1.00 29.41 64 GLN D O 1
ATOM 6208 N N . VAL D 1 66 ? 119.411 7.404 66.863 1.00 27.39 65 VAL D N 1
ATOM 6209 C CA . VAL D 1 66 ? 120.052 6.658 65.781 1.00 27.11 65 VAL D CA 1
ATOM 6210 C C . VAL D 1 66 ? 119.576 7.223 64.459 1.00 30.78 65 VAL D C 1
ATOM 6211 O O . VAL D 1 66 ? 120.243 7.021 63.445 1.00 31.56 65 VAL D O 1
ATOM 6215 N N . LEU D 1 67 ? 118.423 7.935 64.457 1.00 27.22 66 LEU D N 1
ATOM 6216 C CA . LEU D 1 67 ? 117.851 8.473 63.212 1.00 24.82 66 LEU D CA 1
ATOM 6217 C C . LEU D 1 67 ? 118.767 9.527 62.556 1.00 27.99 66 LEU D C 1
ATOM 6218 O O . LEU D 1 67 ? 118.918 9.482 61.328 1.00 27.74 66 LEU D O 1
ATOM 6223 N N . ARG D 1 68 ? 119.384 10.440 63.356 1.00 24.66 67 ARG D N 1
ATOM 6224 C CA A ARG D 1 68 ? 120.319 11.475 62.869 0.50 25.14 67 ARG D CA 1
ATOM 6225 C CA B ARG D 1 68 ? 120.282 11.459 62.803 0.50 25.04 67 ARG D CA 1
ATOM 6226 C C . ARG D 1 68 ? 121.544 10.819 62.253 1.00 28.04 67 ARG D C 1
ATOM 6227 O O . ARG D 1 68 ? 122.011 11.242 61.200 1.00 28.05 67 ARG D O 1
ATOM 6242 N N . LEU D 1 69 ? 122.074 9.781 62.927 1.00 24.48 68 LEU D N 1
ATOM 6243 C CA . LEU D 1 69 ? 123.275 9.052 62.499 1.00 24.10 68 LEU D CA 1
ATOM 6244 C C . LEU D 1 69 ? 123.029 8.243 61.227 1.00 27.55 68 LEU D C 1
ATOM 6245 O O . LEU D 1 69 ? 123.909 8.174 60.375 1.00 25.98 68 LEU D O 1
ATOM 6250 N N . ALA D 1 70 ? 121.836 7.652 61.086 1.00 25.60 69 ALA D N 1
ATOM 6251 C CA . ALA D 1 70 ? 121.483 6.905 59.868 1.00 24.46 69 ALA D CA 1
ATOM 6252 C C . ALA D 1 70 ? 121.411 7.856 58.659 1.00 29.97 69 ALA D C 1
ATOM 6253 O O . ALA D 1 70 ? 121.891 7.500 57.576 1.00 31.02 69 ALA D O 1
ATOM 6255 N N . ALA D 1 71 ? 120.855 9.081 58.848 1.00 25.86 70 ALA D N 1
ATOM 6256 C CA . ALA D 1 71 ? 120.774 10.121 57.804 1.00 25.62 70 ALA D CA 1
ATOM 6257 C C . ALA D 1 71 ? 122.169 10.500 57.281 1.00 29.70 70 ALA D C 1
ATOM 6258 O O . ALA D 1 71 ? 122.366 10.645 56.077 1.00 32.24 70 ALA D O 1
ATOM 6260 N N . LEU D 1 72 ? 123.127 10.657 58.195 1.00 25.22 71 LEU D N 1
ATOM 6261 C CA . LEU D 1 72 ? 124.505 11.002 57.893 1.00 24.93 71 LEU D CA 1
ATOM 6262 C C . LEU D 1 72 ? 125.224 9.833 57.235 1.00 28.01 71 LEU D C 1
ATOM 6263 O O . LEU D 1 72 ? 126.029 10.081 56.335 1.00 27.35 71 LEU D O 1
ATOM 6268 N N . ARG D 1 73 ? 124.959 8.585 57.666 1.00 24.28 72 ARG D N 1
ATOM 6269 C CA . ARG D 1 73 ? 125.577 7.401 57.059 1.00 26.12 72 ARG D CA 1
ATOM 6270 C C . ARG D 1 73 ? 125.124 7.258 55.585 1.00 33.69 72 ARG D C 1
ATOM 6271 O O . ARG D 1 73 ? 125.970 7.038 54.707 1.00 34.38 72 ARG D O 1
ATOM 6279 N N . GLU D 1 74 ? 123.829 7.474 55.307 1.00 31.48 73 GLU D N 1
ATOM 6280 C CA . GLU D 1 74 ? 123.305 7.436 53.934 1.00 31.08 73 GLU D CA 1
ATOM 6281 C C . GLU D 1 74 ? 124.035 8.469 53.081 1.00 33.99 73 GLU D C 1
ATOM 6282 O O . GLU D 1 74 ? 124.416 8.165 51.956 1.00 35.70 73 GLU D O 1
ATOM 6288 N N . ALA D 1 75 ? 124.308 9.649 53.642 1.00 28.85 74 ALA D N 1
ATOM 6289 C CA . ALA D 1 75 ? 125.008 10.711 52.924 1.00 28.32 74 ALA D CA 1
ATOM 6290 C C . ALA D 1 75 ? 126.490 10.342 52.694 1.00 33.48 74 ALA D C 1
ATOM 6291 O O . ALA D 1 75 ? 127.025 10.603 51.617 1.00 36.13 74 ALA D O 1
ATOM 6293 N N . SER D 1 76 ? 127.127 9.697 53.691 1.00 28.60 75 SER D N 1
ATOM 6294 C CA . SER D 1 76 ? 128.528 9.268 53.664 1.00 28.23 75 SER D CA 1
ATOM 6295 C C . SER D 1 76 ? 128.781 8.159 52.646 1.00 34.36 75 SER D C 1
ATOM 6296 O O . SER D 1 76 ? 129.754 8.258 51.905 1.00 35.52 75 SER D O 1
ATOM 6299 N N . VAL D 1 77 ? 127.950 7.085 52.643 1.00 30.65 76 VAL D N 1
ATOM 6300 C CA . VAL D 1 77 ? 128.133 5.946 51.752 1.00 30.25 76 VAL D CA 1
ATOM 6301 C C . VAL D 1 77 ? 126.797 5.547 51.020 1.00 35.03 76 VAL D C 1
ATOM 6302 O O . VAL D 1 77 ? 126.031 4.675 51.490 1.00 33.44 76 VAL D O 1
ATOM 6306 N N . PRO D 1 78 ? 126.567 6.102 49.809 1.00 32.32 77 PRO D N 1
ATOM 6307 C CA . PRO D 1 78 ? 125.420 5.645 48.982 1.00 30.65 77 PRO D CA 1
ATOM 6308 C C . PRO D 1 78 ? 125.559 4.162 48.566 1.00 32.52 77 PRO D C 1
ATOM 6309 O O . PRO D 1 78 ? 126.682 3.671 48.484 1.00 32.43 77 PRO D O 1
ATOM 6313 N N . ILE D 1 79 ? 124.442 3.436 48.354 1.00 28.17 78 ILE D N 1
ATOM 6314 C CA . ILE D 1 79 ? 124.439 2.012 47.947 1.00 28.65 78 ILE D CA 1
ATOM 6315 C C . ILE D 1 79 ? 125.441 1.740 46.775 1.00 35.42 78 ILE D C 1
ATOM 6316 O O . ILE D 1 79 ? 126.131 0.711 46.792 1.00 36.36 78 ILE D O 1
ATOM 6321 N N . LEU D 1 80 ? 125.541 2.662 45.799 1.00 32.71 79 LEU D N 1
ATOM 6322 C CA . LEU D 1 80 ? 126.432 2.457 44.654 1.00 34.29 79 LEU D CA 1
ATOM 6323 C C . LEU D 1 80 ? 127.914 2.548 45.059 1.00 39.12 79 LEU D C 1
ATOM 6324 O O . LEU D 1 80 ? 128.740 1.866 44.443 1.00 40.23 79 LEU D O 1
ATOM 6329 N N . SER D 1 81 ? 128.236 3.335 46.113 1.00 33.95 80 SER D N 1
ATOM 6330 C CA A SER D 1 81 ? 129.598 3.460 46.631 0.50 33.65 80 SER D CA 1
ATOM 6331 C CA B SER D 1 81 ? 129.608 3.448 46.618 0.50 33.45 80 SER D CA 1
ATOM 6332 C C . SER D 1 81 ? 129.976 2.175 47.376 1.00 37.52 80 SER D C 1
ATOM 6333 O O . SER D 1 81 ? 131.094 1.685 47.221 1.00 37.76 80 SER D O 1
ATOM 6338 N N . ALA D 1 82 ? 129.014 1.594 48.128 1.00 34.24 81 ALA D N 1
ATOM 6339 C CA . ALA D 1 82 ? 129.190 0.334 48.871 1.00 33.22 81 ALA D CA 1
ATOM 6340 C C . ALA D 1 82 ? 129.318 -0.871 47.919 1.00 37.96 81 ALA D C 1
ATOM 6341 O O . ALA D 1 82 ? 129.984 -1.857 48.250 1.00 39.31 81 ALA D O 1
ATOM 6343 N N . SER D 1 83 ? 128.685 -0.779 46.740 1.00 33.97 82 SER D N 1
ATOM 6344 C CA . SER D 1 83 ? 128.694 -1.841 45.745 1.00 33.80 82 SER D CA 1
ATOM 6345 C C . SER D 1 83 ? 130.046 -2.015 45.067 1.00 39.06 82 SER D C 1
ATOM 6346 O O . SER D 1 83 ? 130.358 -3.132 44.648 1.00 40.49 82 SER D O 1
ATOM 6349 N N . ARG D 1 84 ? 130.823 -0.916 44.916 1.00 34.33 83 ARG D N 1
ATOM 6350 C CA . ARG D 1 84 ? 132.092 -0.919 44.196 1.00 33.58 83 ARG D CA 1
ATOM 6351 C C . ARG D 1 84 ? 132.993 -2.078 44.610 1.00 35.37 83 ARG D C 1
ATOM 6352 O O . ARG D 1 84 ? 133.421 -2.817 43.722 1.00 35.82 83 ARG D O 1
ATOM 6360 N N . ARG D 1 85 ? 133.245 -2.278 45.923 1.00 29.97 84 ARG D N 1
ATOM 6361 C CA . ARG D 1 85 ? 134.148 -3.343 46.370 1.00 29.72 84 ARG D CA 1
ATOM 6362 C C . ARG D 1 85 ? 133.524 -4.740 46.224 1.00 33.55 84 ARG D C 1
ATOM 6363 O O . ARG D 1 85 ? 134.218 -5.697 45.876 1.00 33.19 84 ARG D O 1
ATOM 6371 N N . VAL D 1 86 ? 132.219 -4.846 46.465 1.00 31.04 85 VAL D N 1
ATOM 6372 C CA . VAL D 1 86 ? 131.463 -6.099 46.360 1.00 30.09 85 VAL D CA 1
ATOM 6373 C C . VAL D 1 86 ? 131.515 -6.627 44.927 1.00 34.19 85 VAL D C 1
ATOM 6374 O O . VAL D 1 86 ? 131.867 -7.800 44.699 1.00 34.80 85 VAL D O 1
ATOM 6378 N N . LEU D 1 87 ? 131.199 -5.734 43.970 1.00 29.02 86 LEU D N 1
ATOM 6379 C CA . LEU D 1 87 ? 131.221 -6.011 42.541 1.00 28.29 86 LEU D CA 1
ATOM 6380 C C . LEU D 1 87 ? 132.603 -6.461 42.102 1.00 32.75 86 LEU D C 1
ATOM 6381 O O . LEU D 1 87 ? 132.724 -7.525 41.492 1.00 32.24 86 LEU D O 1
ATOM 6386 N N . ARG D 1 88 ? 133.644 -5.659 42.426 1.00 31.03 87 ARG D N 1
ATOM 6387 C CA A ARG D 1 88 ? 135.034 -5.961 42.079 0.50 31.52 87 ARG D CA 1
ATOM 6388 C CA B ARG D 1 88 ? 135.042 -5.951 42.092 0.50 32.06 87 ARG D CA 1
ATOM 6389 C C . ARG D 1 88 ? 135.426 -7.369 42.560 1.00 36.22 87 ARG D C 1
ATOM 6390 O O . ARG D 1 88 ? 135.938 -8.154 41.767 1.00 37.91 87 ARG D O 1
ATOM 6405 N N . GLU D 1 89 ? 135.162 -7.693 43.852 1.00 31.42 88 GLU D N 1
ATOM 6406 C CA . GLU D 1 89 ? 135.504 -8.984 44.471 1.00 30.66 88 GLU D CA 1
ATOM 6407 C C . GLU D 1 89 ? 134.745 -10.157 43.846 1.00 31.25 88 GLU D C 1
ATOM 6408 O O . GLU D 1 89 ? 135.379 -11.168 43.536 1.00 31.10 88 GLU D O 1
ATOM 6414 N N . LEU D 1 90 ? 133.430 -10.003 43.591 1.00 25.07 89 LEU D N 1
ATOM 6415 C CA . LEU D 1 90 ? 132.634 -11.040 42.936 1.00 24.68 89 LEU D CA 1
ATOM 6416 C C . LEU D 1 90 ? 133.103 -11.294 41.484 1.00 29.95 89 LEU D C 1
ATOM 6417 O O . LEU D 1 90 ? 133.169 -12.452 41.056 1.00 29.49 89 LEU D O 1
ATOM 6422 N N . SER D 1 91 ? 133.461 -10.228 40.750 1.00 28.93 90 SER D N 1
ATOM 6423 C CA . SER D 1 91 ? 133.974 -10.339 39.375 1.00 30.48 90 SER D CA 1
ATOM 6424 C C . SER D 1 91 ? 135.287 -11.082 39.366 1.00 36.69 90 SER D C 1
ATOM 6425 O O . SER D 1 91 ? 135.547 -11.847 38.433 1.00 38.16 90 SER D O 1
ATOM 6428 N N . GLU D 1 92 ? 136.104 -10.897 40.420 1.00 32.19 91 GLU D N 1
ATOM 6429 C CA . GLU D 1 92 ? 137.387 -11.580 40.511 1.00 33.05 91 GLU D CA 1
ATOM 6430 C C . GLU D 1 92 ? 137.219 -13.055 40.872 1.00 36.31 91 GLU D C 1
ATOM 6431 O O . GLU D 1 92 ? 137.918 -13.905 40.312 1.00 38.07 91 GLU D O 1
ATOM 6437 N N . ASP D 1 93 ? 136.260 -13.362 41.747 1.00 30.13 92 ASP D N 1
ATOM 6438 C CA . ASP D 1 93 ? 135.997 -14.722 42.201 1.00 29.42 92 ASP D CA 1
ATOM 6439 C C . ASP D 1 93 ? 135.351 -15.595 41.129 1.00 32.65 92 ASP D C 1
ATOM 6440 O O . ASP D 1 93 ? 135.656 -16.793 41.045 1.00 31.41 92 ASP D O 1
ATOM 6445 N N . THR D 1 94 ? 134.453 -15.001 40.319 1.00 29.11 93 THR D N 1
ATOM 6446 C CA . THR D 1 94 ? 133.697 -15.724 39.290 1.00 28.59 93 THR D CA 1
ATOM 6447 C C . THR D 1 94 ? 134.349 -15.646 37.915 1.00 31.54 93 THR D C 1
ATOM 6448 O O . THR D 1 94 ? 134.070 -16.501 37.064 1.00 32.69 93 THR D O 1
ATOM 6452 N N . GLY D 1 95 ? 135.170 -14.619 37.698 1.00 25.36 94 GLY D N 1
ATOM 6453 C CA . GLY D 1 95 ? 135.805 -14.375 36.412 1.00 25.80 94 GLY D CA 1
ATOM 6454 C C . GLY D 1 95 ? 134.835 -13.801 35.402 1.00 29.42 94 GLY D C 1
ATOM 6455 O O . GLY D 1 95 ? 135.156 -13.705 34.225 1.00 28.67 94 GLY D O 1
ATOM 6456 N N . GLU D 1 96 ? 133.659 -13.363 35.874 1.00 25.79 95 GLU D N 1
ATOM 6457 C CA . GLU D 1 96 ? 132.578 -12.861 35.048 1.00 25.39 95 GLU D CA 1
ATOM 6458 C C . GLU D 1 96 ? 132.132 -11.436 35.422 1.00 32.06 95 GLU D C 1
ATOM 6459 O O . GLU D 1 96 ? 132.550 -10.902 36.445 1.00 32.48 95 GLU D O 1
ATOM 6465 N N . THR D 1 97 ? 131.303 -10.816 34.551 1.00 28.34 96 THR D N 1
ATOM 6466 C CA . THR D 1 97 ? 130.740 -9.489 34.742 1.00 26.70 96 THR D CA 1
ATOM 6467 C C . THR D 1 97 ? 129.704 -9.548 35.842 1.00 31.07 96 THR D C 1
ATOM 6468 O O . THR D 1 97 ? 128.836 -10.418 35.837 1.00 30.57 96 THR D O 1
ATOM 6472 N N . THR D 1 98 ? 129.790 -8.617 36.786 1.00 27.72 97 THR D N 1
ATOM 6473 C CA . THR D 1 98 ? 128.832 -8.506 37.883 1.00 25.33 97 THR D CA 1
ATOM 6474 C C . THR D 1 98 ? 128.143 -7.154 37.780 1.00 28.67 97 THR D C 1
ATOM 6475 O O . THR D 1 98 ? 128.733 -6.199 37.276 1.00 28.80 97 THR D O 1
ATOM 6479 N N . HIS D 1 99 ? 126.884 -7.073 38.211 1.00 25.80 98 HIS D N 1
ATOM 6480 C CA . HIS D 1 99 ? 126.177 -5.802 38.170 1.00 25.20 98 HIS D CA 1
ATOM 6481 C C . HIS D 1 99 ? 125.106 -5.703 39.251 1.00 28.49 98 HIS D C 1
ATOM 6482 O O . HIS D 1 99 ? 124.509 -6.702 39.650 1.00 27.74 98 HIS D O 1
ATOM 6489 N N . LEU D 1 100 ? 124.910 -4.474 39.737 1.00 24.30 99 LEU D N 1
ATOM 6490 C CA . LEU D 1 100 ? 123.890 -4.120 40.693 1.00 23.66 99 LEU D CA 1
ATOM 6491 C C . LEU D 1 100 ? 122.813 -3.317 39.976 1.00 28.88 99 LEU D C 1
ATOM 6492 O O . LEU D 1 100 ? 123.102 -2.326 39.310 1.00 27.39 99 LEU D O 1
ATOM 6497 N N . SER D 1 101 ? 121.575 -3.778 40.079 1.00 29.43 100 SER D N 1
ATOM 6498 C CA . SER D 1 101 ? 120.435 -3.070 39.494 1.00 30.77 100 SER D CA 1
ATOM 6499 C C . SER D 1 101 ? 119.515 -2.614 40.640 1.00 33.46 100 SER D C 1
ATOM 6500 O O . SER D 1 101 ? 119.394 -3.302 41.657 1.00 31.20 100 SER D O 1
ATOM 6503 N N . LEU D 1 102 ? 118.950 -1.418 40.508 1.00 29.98 101 LEU D N 1
ATOM 6504 C CA . LEU D 1 102 ? 118.094 -0.859 41.545 1.00 28.91 101 LEU D CA 1
ATOM 6505 C C . LEU D 1 102 ? 116.754 -0.462 41.011 1.00 33.16 101 LEU D C 1
ATOM 6506 O O . LEU D 1 102 ? 116.636 -0.015 39.867 1.00 31.76 101 LEU D O 1
ATOM 6511 N N . LEU D 1 103 ? 115.737 -0.590 41.869 1.00 32.02 102 LEU D N 1
ATOM 6512 C CA . LEU D 1 103 ? 114.389 -0.165 41.534 1.00 32.44 102 LEU D CA 1
ATOM 6513 C C . LEU D 1 103 ? 114.358 1.355 41.499 1.00 39.73 102 LEU D C 1
ATOM 6514 O O . LEU D 1 103 ? 114.729 2.010 42.476 1.00 37.81 102 LEU D O 1
ATOM 6519 N N . GLN D 1 104 ? 114.029 1.896 40.335 1.00 40.60 103 GLN D N 1
ATOM 6520 C CA . GLN D 1 104 ? 113.906 3.326 40.104 1.00 42.82 103 GLN D CA 1
ATOM 6521 C C . GLN D 1 104 ? 112.450 3.526 39.772 1.00 49.94 103 GLN D C 1
ATOM 6522 O O . GLN D 1 104 ? 112.052 3.475 38.605 1.00 49.99 103 GLN D O 1
ATOM 6528 N N . GLY D 1 105 ? 111.646 3.611 40.821 1.00 49.06 104 GLY D N 1
ATOM 6529 C CA . GLY D 1 105 ? 110.201 3.710 40.690 1.00 49.62 104 GLY D CA 1
ATOM 6530 C C . GLY D 1 105 ? 109.629 2.351 40.341 1.00 53.18 104 GLY D C 1
ATOM 6531 O O . GLY D 1 105 ? 109.784 1.399 41.116 1.00 52.77 104 GLY D O 1
ATOM 6532 N N . GLU D 1 106 ? 109.008 2.249 39.157 1.00 49.18 105 GLU D N 1
ATOM 6533 C CA . GLU D 1 106 ? 108.371 1.043 38.635 1.00 49.45 105 GLU D CA 1
ATOM 6534 C C . GLU D 1 106 ? 109.348 0.289 37.698 1.00 53.14 105 GLU D C 1
ATOM 6535 O O . GLU D 1 106 ? 109.026 -0.808 37.242 1.00 54.47 105 GLU D O 1
ATOM 6541 N N . GLN D 1 107 ? 110.548 0.853 37.443 1.00 47.06 106 GLN D N 1
ATOM 6542 C CA . GLN D 1 107 ? 111.558 0.225 36.585 1.00 45.52 106 GLN D CA 1
ATOM 6543 C C . GLN D 1 107 ? 112.749 -0.318 37.372 1.00 43.73 106 GLN D C 1
ATOM 6544 O O . GLN D 1 107 ? 113.039 0.158 38.472 1.00 41.79 106 GLN D O 1
ATOM 6550 N N . LEU D 1 108 ? 113.453 -1.307 36.778 1.00 36.70 107 LEU D N 1
ATOM 6551 C CA . LEU D 1 108 ? 114.690 -1.875 37.306 1.00 33.66 107 LEU D CA 1
ATOM 6552 C C . LEU D 1 108 ? 115.821 -1.516 36.344 1.00 35.64 107 LEU D C 1
ATOM 6553 O O . LEU D 1 108 ? 115.791 -1.908 35.175 1.00 35.40 107 LEU D O 1
ATOM 6558 N N . ALA D 1 109 ? 116.783 -0.732 36.809 1.00 32.88 108 ALA D N 1
ATOM 6559 C CA . ALA D 1 109 ? 117.905 -0.307 35.977 1.00 33.34 108 ALA D CA 1
ATOM 6560 C C . ALA D 1 109 ? 119.223 -0.722 36.588 1.00 37.34 108 ALA D C 1
ATOM 6561 O O . ALA D 1 109 ? 119.386 -0.646 37.814 1.00 36.44 108 ALA D O 1
ATOM 6563 N N . SER D 1 110 ? 120.153 -1.177 35.729 1.00 34.27 109 SER D N 1
ATOM 6564 C CA . SER D 1 110 ? 121.509 -1.563 36.116 1.00 34.45 109 SER D CA 1
ATOM 6565 C C . SER D 1 110 ? 122.297 -0.278 36.311 1.00 39.59 109 SER D C 1
ATOM 6566 O O . SER D 1 110 ? 122.392 0.511 35.378 1.00 41.67 109 SER D O 1
ATOM 6569 N N . LEU D 1 111 ? 122.778 -0.016 37.531 1.00 34.95 110 LEU D N 1
ATOM 6570 C CA . LEU D 1 111 ? 123.396 1.269 37.837 1.00 34.68 110 LEU D CA 1
ATOM 6571 C C . LEU D 1 111 ? 124.896 1.231 38.189 1.00 34.10 110 LEU D C 1
ATOM 6572 O O . LEU D 1 111 ? 125.541 2.282 38.162 1.00 34.67 110 LEU D O 1
ATOM 6577 N N . SER D 1 112 ? 125.459 0.047 38.441 1.00 25.87 111 SER D N 1
ATOM 6578 C CA . SER D 1 112 ? 126.885 -0.138 38.698 1.00 24.69 111 SER D CA 1
ATOM 6579 C C . SER D 1 112 ? 127.273 -1.546 38.265 1.00 29.44 111 SER D C 1
ATOM 6580 O O . SER D 1 112 ? 126.474 -2.468 38.391 1.00 28.48 111 SER D O 1
ATOM 6583 N N . HIS D 1 113 ? 128.443 -1.688 37.647 1.00 26.83 112 HIS D N 1
ATOM 6584 C CA . HIS D 1 113 ? 128.931 -2.972 37.182 1.00 26.77 112 HIS D CA 1
ATOM 6585 C C . HIS D 1 113 ? 130.434 -3.032 37.309 1.00 31.16 112 HIS D C 1
ATOM 6586 O O . HIS D 1 113 ? 131.095 -1.996 37.431 1.00 32.02 112 HIS D O 1
ATOM 6593 N N . ALA D 1 114 ? 130.971 -4.248 37.229 1.00 26.55 113 ALA D N 1
ATOM 6594 C CA . ALA D 1 114 ? 132.396 -4.492 37.221 1.00 26.13 113 ALA D CA 1
ATOM 6595 C C . ALA D 1 114 ? 132.737 -5.625 36.246 1.00 28.38 113 ALA D C 1
ATOM 6596 O O . ALA D 1 114 ? 132.028 -6.628 36.137 1.00 26.06 113 ALA D O 1
ATOM 6598 N N . TYR D 1 115 ? 133.839 -5.435 35.548 1.00 26.08 114 TYR D N 1
ATOM 6599 C CA . TYR D 1 115 ? 134.395 -6.408 34.644 1.00 26.36 114 TYR D CA 1
ATOM 6600 C C . TYR D 1 115 ? 135.522 -7.130 35.354 1.00 30.84 114 TYR D C 1
ATOM 6601 O O . TYR D 1 115 ? 136.248 -6.521 36.148 1.00 28.52 114 TYR D O 1
ATOM 6610 N N . SER D 1 116 ? 135.661 -8.431 35.083 1.00 30.07 115 SER D N 1
ATOM 6611 C CA . SER D 1 116 ? 136.738 -9.218 35.684 1.00 31.27 115 SER D CA 1
ATOM 6612 C C . SER D 1 116 ? 138.048 -8.986 34.935 1.00 35.73 115 SER D C 1
ATOM 6613 O O . SER D 1 116 ? 138.029 -8.759 33.728 1.00 35.20 115 SER D O 1
ATOM 6616 N N . SER D 1 117 ? 139.175 -9.083 35.639 1.00 32.44 116 SER D N 1
ATOM 6617 C CA . SER D 1 117 ? 140.494 -8.971 35.019 1.00 33.62 116 SER D CA 1
ATOM 6618 C C . SER D 1 117 ? 140.838 -10.267 34.264 1.00 41.29 116 SER D C 1
ATOM 6619 O O . SER D 1 117 ? 141.680 -10.260 33.370 1.00 43.98 116 SER D O 1
ATOM 6622 N N . ARG D 1 118 ? 140.155 -11.363 34.632 1.00 39.05 117 ARG D N 1
ATOM 6623 C CA . ARG D 1 118 ? 140.372 -12.736 34.205 1.00 40.80 117 ARG D CA 1
ATOM 6624 C C . ARG D 1 118 ? 140.138 -13.014 32.720 1.00 49.04 117 ARG D C 1
ATOM 6625 O O . ARG D 1 118 ? 141.107 -13.335 32.009 1.00 52.75 117 ARG D O 1
ATOM 6629 N N . ASN D 1 119 ? 138.903 -12.923 32.240 1.00 43.97 118 ASN D N 1
ATOM 6630 C CA . ASN D 1 119 ? 138.650 -13.285 30.843 1.00 43.77 118 ASN D CA 1
ATOM 6631 C C . ASN D 1 119 ? 138.614 -12.085 29.945 1.00 47.59 118 ASN D C 1
ATOM 6632 O O . ASN D 1 119 ? 138.014 -11.079 30.318 1.00 49.61 118 ASN D O 1
ATOM 6637 N N . ALA D 1 120 ? 139.218 -12.187 28.752 1.00 41.87 119 ALA D N 1
ATOM 6638 C CA . ALA D 1 120 ? 139.210 -11.087 27.773 1.00 40.81 119 ALA D CA 1
ATOM 6639 C C . ALA D 1 120 ? 137.830 -10.940 27.093 1.00 41.14 119 ALA D C 1
ATOM 6640 O O . ALA D 1 120 ? 137.452 -9.826 26.739 1.00 40.96 119 ALA D O 1
ATOM 6642 N N . THR D 1 121 ? 137.090 -12.051 26.914 1.00 34.35 120 THR D N 1
ATOM 6643 C CA . THR D 1 121 ? 135.748 -12.029 26.327 1.00 33.07 120 THR D CA 1
ATOM 6644 C C . THR D 1 121 ? 134.768 -11.936 27.511 1.00 35.01 120 THR D C 1
ATOM 6645 O O . THR D 1 121 ? 134.783 -12.791 28.400 1.00 34.56 120 THR D O 1
ATOM 6649 N N . LYS D 1 122 ? 133.988 -10.848 27.566 1.00 28.08 121 LYS D N 1
ATOM 6650 C CA . LYS D 1 122 ? 133.096 -10.540 28.674 1.00 25.04 121 LYS D CA 1
ATOM 6651 C C . LYS D 1 122 ? 131.697 -10.189 28.222 1.00 27.63 121 LYS D C 1
ATOM 6652 O O . LYS D 1 122 ? 131.514 -9.754 27.100 1.00 25.63 121 LYS D O 1
ATOM 6658 N N . VAL D 1 123 ? 130.720 -10.279 29.149 1.00 24.90 122 VAL D N 1
ATOM 6659 C CA . VAL D 1 123 ? 129.381 -9.763 28.950 1.00 24.12 122 VAL D CA 1
ATOM 6660 C C . VAL D 1 123 ? 129.491 -8.249 29.206 1.00 32.39 122 VAL D C 1
ATOM 6661 O O . VAL D 1 123 ? 129.835 -7.838 30.315 1.00 29.66 122 VAL D O 1
ATOM 6681 N N . GLU D 1 126 ? 126.183 -1.270 30.042 1.00 53.21 125 GLU D N 1
ATOM 6682 C CA . GLU D 1 126 ? 126.142 0.183 30.100 1.00 55.05 125 GLU D CA 1
ATOM 6683 C C . GLU D 1 126 ? 125.298 0.514 31.323 1.00 59.05 125 GLU D C 1
ATOM 6684 O O . GLU D 1 126 ? 124.317 -0.194 31.587 1.00 58.02 125 GLU D O 1
ATOM 6686 N N . ASP D 1 127 ? 125.698 1.522 32.111 1.00 55.21 126 ASP D N 1
ATOM 6687 C CA . ASP D 1 127 ? 124.889 1.873 33.275 1.00 53.85 126 ASP D CA 1
ATOM 6688 C C . ASP D 1 127 ? 123.633 2.599 32.792 1.00 58.01 126 ASP D C 1
ATOM 6689 O O . ASP D 1 127 ? 123.634 3.185 31.697 1.00 58.58 126 ASP D O 1
ATOM 6694 N N . ALA D 1 128 ? 122.544 2.470 33.577 1.00 53.26 127 ALA D N 1
ATOM 6695 C CA . ALA D 1 128 ? 121.187 2.979 33.343 1.00 52.60 127 ALA D CA 1
ATOM 6696 C C . ALA D 1 128 ? 120.444 2.115 32.291 1.00 56.45 127 ALA D C 1
ATOM 6697 O O . ALA D 1 128 ? 119.425 2.542 31.735 1.00 57.58 127 ALA D O 1
ATOM 6699 N N . GLU D 1 129 ? 120.930 0.877 32.052 1.00 50.80 128 GLU D N 1
ATOM 6700 C CA . GLU D 1 129 ? 120.253 -0.066 31.165 1.00 49.65 128 GLU D CA 1
ATOM 6701 C C . GLU D 1 129 ? 119.025 -0.606 31.905 1.00 51.41 128 GLU D C 1
ATOM 6702 O O . GLU D 1 129 ? 119.131 -1.016 33.070 1.00 49.91 128 GLU D O 1
ATOM 6708 N N . VAL D 1 130 ? 117.854 -0.549 31.248 1.00 47.06 129 VAL D N 1
ATOM 6709 C CA . VAL D 1 130 ? 116.598 -1.005 31.847 1.00 44.85 129 VAL D CA 1
ATOM 6710 C C . VAL D 1 130 ? 116.456 -2.512 31.581 1.00 44.78 129 VAL D C 1
ATOM 6711 O O . VAL D 1 130 ? 116.591 -2.975 30.444 1.00 44.51 129 VAL D O 1
ATOM 6715 N N . LEU D 1 131 ? 116.238 -3.270 32.659 1.00 39.23 130 LEU D N 1
ATOM 6716 C CA . LEU D 1 131 ? 116.092 -4.719 32.616 1.00 38.22 130 LEU D CA 1
ATOM 6717 C C . LEU D 1 131 ? 114.628 -5.092 32.697 1.00 43.20 130 LEU D C 1
ATOM 6718 O O . LEU D 1 131 ? 113.867 -4.425 33.412 1.00 44.66 130 LEU D O 1
ATOM 6723 N N . THR D 1 132 ? 114.232 -6.164 31.996 1.00 38.54 131 THR D N 1
ATOM 6724 C CA . THR D 1 132 ? 112.834 -6.624 32.040 1.00 38.29 131 THR D CA 1
ATOM 6725 C C . THR D 1 132 ? 112.632 -7.418 33.336 1.00 39.67 131 THR D C 1
ATOM 6726 O O . THR D 1 132 ? 113.589 -8.016 33.834 1.00 38.74 131 THR D O 1
ATOM 6730 N N . PHE D 1 133 ? 111.414 -7.404 33.895 1.00 33.97 132 PHE D N 1
ATOM 6731 C CA . PHE D 1 133 ? 111.146 -8.157 35.114 1.00 32.02 132 PHE D CA 1
ATOM 6732 C C . PHE D 1 133 ? 111.030 -9.647 34.822 1.00 35.61 132 PHE D C 1
ATOM 6733 O O . PHE D 1 133 ? 111.379 -10.468 35.664 1.00 35.89 132 PHE D O 1
ATOM 6741 N N . HIS D 1 134 ? 110.567 -9.995 33.634 1.00 32.39 133 HIS D N 1
ATOM 6742 C CA . HIS D 1 134 ? 110.323 -11.381 33.254 1.00 33.59 133 HIS D CA 1
ATOM 6743 C C . HIS D 1 134 ? 111.488 -12.021 32.463 1.00 36.59 133 HIS D C 1
ATOM 6744 O O . HIS D 1 134 ? 111.589 -13.247 32.459 1.00 37.45 133 HIS D O 1
ATOM 6751 N N . GLY D 1 135 ? 112.326 -11.217 31.798 1.00 31.99 134 GLY D N 1
ATOM 6752 C CA . GLY D 1 135 ? 113.406 -11.723 30.947 1.00 31.09 134 GLY D CA 1
ATOM 6753 C C . GLY D 1 135 ? 114.806 -11.727 31.503 1.00 31.61 134 GLY D C 1
ATOM 6754 O O . GLY D 1 135 ? 115.717 -12.198 30.831 1.00 32.36 134 GLY D O 1
ATOM 6755 N N . THR D 1 136 ? 115.001 -11.199 32.713 1.00 26.85 135 THR D N 1
ATOM 6756 C CA . THR D 1 136 ? 116.329 -11.176 33.346 1.00 25.87 135 THR D CA 1
ATOM 6757 C C . THR D 1 136 ? 116.299 -11.891 34.682 1.00 28.57 135 THR D C 1
ATOM 6758 O O . THR D 1 136 ? 115.259 -11.910 35.332 1.00 27.54 135 THR D O 1
ATOM 6762 N N . ALA D 1 137 ? 117.457 -12.407 35.127 1.00 26.54 136 ALA D N 1
ATOM 6763 C CA . ALA D 1 137 ? 117.587 -13.027 36.446 1.00 25.46 136 ALA D CA 1
ATOM 6764 C C . ALA D 1 137 ? 117.362 -11.954 37.525 1.00 29.08 136 ALA D C 1
ATOM 6765 O O . ALA D 1 137 ? 116.647 -12.198 38.502 1.00 29.88 136 ALA D O 1
ATOM 6767 N N . SER D 1 138 ? 117.912 -10.738 37.295 1.00 25.07 137 SER D N 1
ATOM 6768 C CA . SER D 1 138 ? 117.770 -9.579 38.174 1.00 23.86 137 SER D CA 1
ATOM 6769 C C . SER D 1 138 ? 116.298 -9.197 38.351 1.00 27.25 137 SER D C 1
ATOM 6770 O O . SER D 1 138 ? 115.843 -9.020 39.494 1.00 27.03 137 SER D O 1
ATOM 6773 N N . GLY D 1 139 ? 115.564 -9.137 37.236 1.00 22.21 138 GLY D N 1
ATOM 6774 C CA . GLY D 1 139 ? 114.134 -8.847 37.226 1.00 21.68 138 GLY D CA 1
ATOM 6775 C C . GLY D 1 139 ? 113.307 -9.874 37.973 1.00 25.13 138 GLY D C 1
ATOM 6776 O O . GLY D 1 139 ? 112.423 -9.497 38.739 1.00 25.21 138 GLY D O 1
ATOM 6777 N N . LEU D 1 140 ? 113.620 -11.177 37.795 1.00 22.53 139 LEU D N 1
ATOM 6778 C CA . LEU D 1 140 ? 112.921 -12.275 38.469 1.00 22.52 139 LEU D CA 1
ATOM 6779 C C . LEU D 1 140 ? 113.214 -12.253 39.979 1.00 26.35 139 LEU D C 1
ATOM 6780 O O . LEU D 1 140 ? 112.309 -12.510 40.778 1.00 27.65 139 LEU D O 1
ATOM 6785 N N . ALA D 1 141 ? 114.456 -11.937 40.358 1.00 21.91 140 ALA D N 1
ATOM 6786 C CA . ALA D 1 141 ? 114.861 -11.845 41.760 1.00 22.40 140 ALA D CA 1
ATOM 6787 C C . ALA D 1 141 ? 114.063 -10.730 42.493 1.00 28.06 140 ALA D C 1
ATOM 6788 O O . ALA D 1 141 ? 113.593 -10.941 43.618 1.00 26.79 140 ALA D O 1
ATOM 6790 N N . VAL D 1 142 ? 113.888 -9.567 41.820 1.00 26.40 141 VAL D N 1
ATOM 6791 C CA . VAL D 1 142 ? 113.165 -8.405 42.337 1.00 25.75 141 VAL D CA 1
ATOM 6792 C C . VAL D 1 142 ? 111.651 -8.675 42.336 1.00 28.42 141 VAL D C 1
ATOM 6793 O O . VAL D 1 142 ? 110.982 -8.323 43.302 1.00 27.24 141 VAL D O 1
ATOM 6797 N N . LEU D 1 143 ? 111.113 -9.247 41.233 1.00 25.58 142 LEU D N 1
ATOM 6798 C CA . LEU D 1 143 ? 109.688 -9.571 41.094 1.00 25.07 142 LEU D CA 1
ATOM 6799 C C . LEU D 1 143 ? 109.264 -10.556 42.162 1.00 29.97 142 LEU D C 1
ATOM 6800 O O . LEU D 1 143 ? 108.218 -10.345 42.758 1.00 31.60 142 LEU D O 1
ATOM 6805 N N . ALA D 1 144 ? 110.105 -11.581 42.482 1.00 26.51 143 ALA D N 1
ATOM 6806 C CA . ALA D 1 144 ? 109.806 -12.605 43.488 1.00 26.21 143 ALA D CA 1
ATOM 6807 C C . ALA D 1 144 ? 109.589 -12.037 44.901 1.00 30.86 143 ALA D C 1
ATOM 6808 O O . ALA D 1 144 ? 108.913 -12.684 45.702 1.00 32.02 143 ALA D O 1
ATOM 6810 N N . TYR D 1 145 ? 110.127 -10.838 45.196 1.00 26.07 144 TYR D N 1
ATOM 6811 C CA . TYR D 1 145 ? 110.020 -10.217 46.518 1.00 25.60 144 TYR D CA 1
ATOM 6812 C C . TYR D 1 145 ? 109.308 -8.854 46.442 1.00 31.06 144 TYR D C 1
ATOM 6813 O O . TYR D 1 145 ? 109.393 -8.051 47.371 1.00 31.85 144 TYR D O 1
ATOM 6822 N N . SER D 1 146 ? 108.530 -8.650 45.384 1.00 28.33 145 SER D N 1
ATOM 6823 C CA . SER D 1 146 ? 107.691 -7.460 45.171 1.00 28.68 145 SER D CA 1
ATOM 6824 C C . SER D 1 146 ? 106.260 -7.709 45.693 1.00 33.92 145 SER D C 1
ATOM 6825 O O . SER D 1 146 ? 105.897 -8.855 45.952 1.00 35.53 145 SER D O 1
ATOM 6828 N N . GLU D 1 147 ? 105.463 -6.641 45.865 1.00 31.07 146 GLU D N 1
ATOM 6829 C CA . GLU D 1 147 ? 104.073 -6.709 46.332 1.00 31.68 146 GLU D CA 1
ATOM 6830 C C . GLU D 1 147 ? 103.200 -7.500 45.358 1.00 36.39 146 GLU D C 1
ATOM 6831 O O . GLU D 1 147 ? 103.335 -7.312 44.143 1.00 35.93 146 GLU D O 1
ATOM 6837 N N . PRO D 1 148 ? 102.280 -8.364 45.858 1.00 32.31 147 PRO D N 1
ATOM 6838 C CA . PRO D 1 148 ? 101.432 -9.160 44.947 1.00 32.25 147 PRO D CA 1
ATOM 6839 C C . PRO D 1 148 ? 100.737 -8.322 43.872 1.00 36.32 147 PRO D C 1
ATOM 6840 O O . PRO D 1 148 ? 100.635 -8.783 42.734 1.00 37.00 147 PRO D O 1
ATOM 6844 N N . SER D 1 149 ? 100.315 -7.084 44.215 1.00 32.61 148 SER D N 1
ATOM 6845 C CA . SER D 1 149 ? 99.670 -6.144 43.284 1.00 32.47 148 SER D CA 1
ATOM 6846 C C . SER D 1 149 ? 100.645 -5.698 42.173 1.00 34.93 148 SER D C 1
ATOM 6847 O O . SER D 1 149 ? 100.227 -5.561 41.030 1.00 35.56 148 SER D O 1
ATOM 6850 N N . PHE D 1 150 ? 101.935 -5.516 42.499 1.00 31.57 149 PHE D N 1
ATOM 6851 C CA . PHE D 1 150 ? 102.969 -5.136 41.529 1.00 31.89 149 PHE D CA 1
ATOM 6852 C C . PHE D 1 150 ? 103.227 -6.286 40.569 1.00 36.11 149 PHE D C 1
ATOM 6853 O O . PHE D 1 150 ? 103.283 -6.056 39.364 1.00 38.06 149 PHE D O 1
ATOM 6861 N N . VAL D 1 151 ? 103.319 -7.526 41.089 1.00 29.65 150 VAL D N 1
ATOM 6862 C CA . VAL D 1 151 ? 103.498 -8.748 40.308 1.00 28.17 150 VAL D CA 1
ATOM 6863 C C . VAL D 1 151 ? 102.295 -8.914 39.371 1.00 32.84 150 VAL D C 1
ATOM 6864 O O . VAL D 1 151 ? 102.489 -9.197 38.194 1.00 32.62 150 VAL D O 1
ATOM 6868 N N . ASP D 1 152 ? 101.064 -8.700 39.894 1.00 31.66 151 ASP D N 1
ATOM 6869 C CA . ASP D 1 152 ? 99.791 -8.795 39.153 1.00 32.78 151 ASP D CA 1
ATOM 6870 C C . ASP D 1 152 ? 99.768 -7.814 37.970 1.00 39.06 151 ASP D C 1
ATOM 6871 O O . ASP D 1 152 ? 99.409 -8.203 36.854 1.00 37.99 151 ASP D O 1
ATOM 6876 N N . ALA D 1 153 ? 100.207 -6.555 38.220 1.00 37.21 152 ALA D N 1
ATOM 6877 C CA . ALA D 1 153 ? 100.300 -5.481 37.232 1.00 37.27 152 ALA D CA 1
ATOM 6878 C C . ALA D 1 153 ? 101.294 -5.832 36.113 1.00 40.88 152 ALA D C 1
ATOM 6879 O O . ALA D 1 153 ? 100.942 -5.725 34.950 1.00 39.38 152 ALA D O 1
ATOM 6881 N N . VAL D 1 154 ? 102.520 -6.264 36.472 1.00 38.58 153 VAL D N 1
ATOM 6882 C CA . VAL D 1 154 ? 103.608 -6.641 35.561 1.00 39.22 153 VAL D CA 1
ATOM 6883 C C . VAL D 1 154 ? 103.155 -7.798 34.656 1.00 44.38 153 VAL D C 1
ATOM 6884 O O . VAL D 1 154 ? 103.381 -7.748 33.448 1.00 44.89 153 VAL D O 1
ATOM 6888 N N . LEU D 1 155 ? 102.462 -8.791 35.224 1.00 40.75 154 LEU D N 1
ATOM 6889 C CA . LEU D 1 155 ? 102.018 -9.969 34.487 1.00 40.66 154 LEU D CA 1
ATOM 6890 C C . LEU D 1 155 ? 100.712 -9.770 33.696 1.00 49.68 154 LEU D C 1
ATOM 6891 O O . LEU D 1 155 ? 100.442 -10.558 32.794 1.00 50.10 154 LEU D O 1
ATOM 6896 N N . ALA D 1 156 ? 99.922 -8.732 34.005 1.00 50.41 155 ALA D N 1
ATOM 6897 C CA . ALA D 1 156 ? 98.688 -8.430 33.262 1.00 52.68 155 ALA D CA 1
ATOM 6898 C C . ALA D 1 156 ? 99.049 -7.798 31.908 1.00 62.65 155 ALA D C 1
ATOM 6899 O O . ALA D 1 156 ? 98.435 -8.109 30.880 1.00 64.44 155 ALA D O 1
ATOM 6901 N N . ALA D 1 157 ? 100.069 -6.920 31.919 1.00 61.36 156 ALA D N 1
ATOM 6902 C CA . ALA D 1 157 ? 100.590 -6.240 30.738 1.00 63.03 156 ALA D CA 1
ATOM 6903 C C . ALA D 1 157 ? 101.317 -7.249 29.840 1.00 69.26 156 ALA D C 1
ATOM 6904 O O . ALA D 1 157 ? 102.098 -8.042 30.367 1.00 67.73 156 ALA D O 1
ATOM 6906 N N . PRO D 1 158 ? 101.064 -7.261 28.500 1.00 68.77 157 PRO D N 1
ATOM 6907 C CA . PRO D 1 158 ? 101.751 -8.239 27.620 1.00 68.23 157 PRO D CA 1
ATOM 6908 C C . PRO D 1 158 ? 103.263 -8.221 27.802 1.00 67.41 157 PRO D C 1
ATOM 6909 O O . PRO D 1 158 ? 103.866 -7.150 27.979 1.00 66.56 157 PRO D O 1
ATOM 6913 N N . LEU D 1 159 ? 103.854 -9.430 27.836 1.00 60.77 158 LEU D N 1
ATOM 6914 C CA . LEU D 1 159 ? 105.282 -9.620 28.062 1.00 58.37 158 LEU D CA 1
ATOM 6915 C C . LEU D 1 159 ? 106.026 -9.730 26.735 1.00 61.66 158 LEU D C 1
ATOM 6916 O O . LEU D 1 159 ? 105.776 -10.643 25.951 1.00 60.44 158 LEU D O 1
ATOM 6921 N N . THR D 1 160 ? 106.919 -8.757 26.486 1.00 59.27 159 THR D N 1
ATOM 6922 C CA . THR D 1 160 ? 107.705 -8.646 25.258 1.00 60.36 159 THR D CA 1
ATOM 6923 C C . THR D 1 160 ? 108.801 -9.698 25.208 1.00 63.85 159 THR D C 1
ATOM 6924 O O . THR D 1 160 ? 109.488 -9.939 26.204 1.00 63.28 159 THR D O 1
ATOM 6928 N N . ALA D 1 161 ? 108.970 -10.305 24.040 1.00 60.74 160 ALA D N 1
ATOM 6929 C CA . ALA D 1 161 ? 110.013 -11.292 23.811 1.00 60.61 160 ALA D CA 1
ATOM 6930 C C . ALA D 1 161 ? 111.192 -10.602 23.137 1.00 64.11 160 ALA D C 1
ATOM 6931 O O . ALA D 1 161 ? 111.156 -10.345 21.926 1.00 64.72 160 ALA D O 1
ATOM 6933 N N . ARG D 1 162 ? 112.208 -10.239 23.941 1.00 59.40 161 ARG D N 1
ATOM 6934 C CA . ARG D 1 162 ? 113.426 -9.571 23.470 1.00 59.49 161 ARG D CA 1
ATOM 6935 C C . ARG D 1 162 ? 114.248 -10.522 22.592 1.00 65.49 161 ARG D C 1
ATOM 6936 O O . ARG D 1 162 ? 114.823 -10.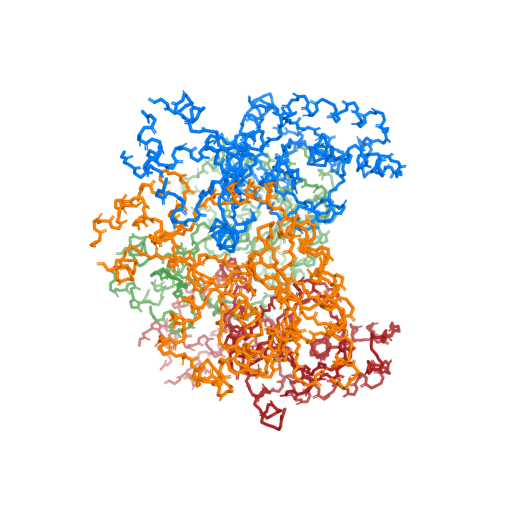100 21.583 1.00 66.14 161 ARG D O 1
ATOM 6944 N N . THR D 1 163 ? 114.283 -11.807 22.981 1.00 62.37 162 THR D N 1
ATOM 6945 C CA . THR D 1 163 ? 114.976 -12.892 22.278 1.00 63.11 162 THR D CA 1
ATOM 6946 C C . THR D 1 163 ? 113.976 -14.052 22.064 1.00 67.14 162 THR D C 1
ATOM 6947 O O . THR D 1 163 ? 112.948 -14.070 22.749 1.00 65.34 162 THR D O 1
ATOM 6951 N N . PRO D 1 164 ? 114.255 -15.064 21.200 1.00 65.26 163 PRO D N 1
ATOM 6952 C CA . PRO D 1 164 ? 113.303 -16.189 21.067 1.00 65.54 163 PRO D CA 1
ATOM 6953 C C . PRO D 1 164 ? 113.219 -17.071 22.331 1.00 68.67 163 PRO D C 1
ATOM 6954 O O . PRO D 1 164 ? 112.295 -17.889 22.427 1.00 69.74 163 PRO D O 1
ATOM 6958 N N . GLN D 1 165 ? 114.154 -16.892 23.299 1.00 62.26 164 GLN D N 1
ATOM 6959 C CA . GLN D 1 165 ? 114.212 -17.662 24.547 1.00 60.63 164 GLN D CA 1
ATOM 6960 C C . GLN D 1 165 ? 113.461 -16.976 25.719 1.00 60.64 164 GLN D C 1
ATOM 6961 O O . GLN D 1 165 ? 113.292 -17.604 26.769 1.00 58.51 164 GLN D O 1
ATOM 6967 N N . THR D 1 166 ? 113.019 -15.705 25.548 1.00 55.88 165 THR D N 1
ATOM 6968 C CA . THR D 1 166 ? 112.294 -14.945 26.590 1.00 54.13 165 THR D CA 1
ATOM 6969 C C . THR D 1 166 ? 110.974 -15.635 26.955 1.00 56.71 165 THR D C 1
ATOM 6970 O O . THR D 1 166 ? 110.170 -15.958 26.063 1.00 56.96 165 THR D O 1
ATOM 6974 N N . GLN D 1 167 ? 110.771 -15.880 28.265 1.00 51.26 166 GLN D N 1
ATOM 6975 C CA . GLN D 1 167 ? 109.549 -16.505 28.788 1.00 50.04 166 GLN D CA 1
ATOM 6976 C C . GLN D 1 167 ? 108.407 -15.461 28.825 1.00 52.60 166 GLN D C 1
ATOM 6977 O O . GLN D 1 167 ? 108.515 -14.436 29.507 1.00 51.59 166 GLN D O 1
ATOM 6983 N N . THR D 1 168 ? 107.343 -15.721 28.053 1.00 48.77 167 THR D N 1
ATOM 6984 C CA . THR D 1 168 ? 106.216 -14.810 27.851 1.00 48.61 167 THR D CA 1
ATOM 6985 C C . THR D 1 168 ? 104.895 -15.365 28.488 1.00 50.79 167 THR D C 1
ATOM 6986 O O . THR D 1 168 ? 103.915 -14.616 28.575 1.00 50.53 167 THR D O 1
ATOM 6990 N N . ASP D 1 169 ? 104.886 -16.635 28.972 1.00 45.88 168 ASP D N 1
ATOM 6991 C CA . ASP D 1 169 ? 103.720 -17.221 29.656 1.00 45.71 168 ASP D CA 1
ATOM 6992 C C . ASP D 1 169 ? 103.688 -16.704 31.107 1.00 47.65 168 ASP D C 1
ATOM 6993 O O . ASP D 1 169 ? 104.621 -16.982 31.865 1.00 47.29 168 ASP D O 1
ATOM 6998 N N . PRO D 1 170 ? 102.630 -15.964 31.518 1.00 42.59 169 PRO D N 1
ATOM 6999 C CA . PRO D 1 170 ? 102.586 -15.442 32.904 1.00 40.87 169 PRO D CA 1
ATOM 7000 C C . PRO D 1 170 ? 102.573 -16.540 33.979 1.00 43.03 169 PRO D C 1
ATOM 7001 O O . PRO D 1 170 ? 103.132 -16.337 35.069 1.00 42.28 169 PRO D O 1
ATOM 7005 N N . ALA D 1 171 ? 101.966 -17.705 33.671 1.00 38.13 170 ALA D N 1
ATOM 7006 C CA . ALA D 1 171 ? 101.923 -18.867 34.576 1.00 37.85 170 ALA D CA 1
ATOM 7007 C C . ALA D 1 171 ? 103.338 -19.444 34.790 1.00 43.13 170 ALA D C 1
ATOM 7008 O O . ALA D 1 171 ? 103.696 -19.861 35.903 1.00 41.12 170 ALA D O 1
ATOM 7010 N N . ALA D 1 172 ? 104.145 -19.447 33.701 1.00 40.04 171 ALA D N 1
ATOM 7011 C CA . ALA D 1 172 ? 105.522 -19.910 33.727 1.00 39.25 171 ALA D CA 1
ATOM 7012 C C . ALA D 1 172 ? 106.386 -18.950 34.512 1.00 41.54 171 ALA D C 1
ATOM 7013 O O . ALA D 1 172 ? 107.281 -19.415 35.195 1.00 42.47 171 ALA D O 1
ATOM 7015 N N . ILE D 1 173 ? 106.091 -17.629 34.470 1.00 36.65 172 ILE D N 1
ATOM 7016 C CA . ILE D 1 173 ? 106.832 -16.603 35.227 1.00 34.33 172 ILE D CA 1
ATOM 7017 C C . ILE D 1 173 ? 106.511 -16.774 36.725 1.00 35.63 172 ILE D C 1
ATOM 7018 O O . ILE D 1 173 ? 107.425 -16.721 37.544 1.00 35.47 172 ILE D O 1
ATOM 7023 N N . ARG D 1 174 ? 105.245 -17.085 37.065 1.00 31.56 173 ARG D N 1
ATOM 7024 C CA . ARG D 1 174 ? 104.798 -17.323 38.451 1.00 31.03 173 ARG D CA 1
ATOM 7025 C C . ARG D 1 174 ? 105.463 -18.569 39.031 1.00 37.74 173 ARG D C 1
ATOM 7026 O O . ARG D 1 174 ? 105.742 -18.621 40.229 1.00 38.25 173 ARG D O 1
ATOM 7034 N N . ALA D 1 175 ? 105.705 -19.574 38.173 1.00 35.34 174 ALA D N 1
ATOM 7035 C CA . ALA D 1 175 ? 106.353 -20.828 38.549 1.00 35.02 174 ALA D CA 1
ATOM 7036 C C . ALA D 1 175 ? 107.831 -20.579 38.834 1.00 39.59 174 ALA D C 1
ATOM 7037 O O . ALA D 1 175 ? 108.369 -21.134 39.801 1.00 40.53 174 ALA D O 1
ATOM 7039 N N . GLU D 1 176 ? 108.466 -19.708 38.017 1.00 34.66 175 GLU D N 1
ATOM 7040 C CA . GLU D 1 176 ? 109.864 -19.302 38.152 1.00 34.80 175 GLU D CA 1
ATOM 7041 C C . GLU D 1 176 ? 110.052 -18.461 39.423 1.00 38.91 175 GLU D C 1
ATOM 7042 O O . GLU D 1 176 ? 110.987 -18.731 40.176 1.00 39.10 175 GLU D O 1
ATOM 7048 N N . ILE D 1 177 ? 109.124 -17.493 39.696 1.00 34.17 176 ILE D N 1
ATOM 7049 C CA . ILE D 1 177 ? 109.094 -16.650 40.908 1.00 32.35 176 ILE D CA 1
ATOM 7050 C C . ILE D 1 177 ? 109.104 -17.567 42.165 1.00 36.34 176 ILE D C 1
ATOM 7051 O O . ILE D 1 177 ? 109.836 -17.297 43.125 1.00 37.15 176 ILE D O 1
ATOM 7056 N N . ALA D 1 178 ? 108.299 -18.664 42.139 1.00 30.75 177 ALA D N 1
ATOM 7057 C CA . ALA D 1 178 ? 108.175 -19.619 43.242 1.00 29.56 177 ALA D CA 1
ATOM 7058 C C . ALA D 1 178 ? 109.499 -20.361 43.506 1.00 34.37 177 ALA D C 1
ATOM 7059 O O . ALA D 1 178 ? 109.840 -20.640 44.670 1.00 33.51 177 ALA D O 1
ATOM 7061 N N . GLU D 1 179 ? 110.248 -20.658 42.427 1.00 32.31 178 GLU D N 1
ATOM 7062 C CA . GLU D 1 179 ? 111.537 -21.325 42.513 1.00 33.39 178 GLU D CA 1
ATOM 7063 C C . GLU D 1 179 ? 112.569 -20.380 43.149 1.00 33.75 178 GLU D C 1
ATOM 7064 O O . GLU D 1 179 ? 113.382 -20.823 43.961 1.00 33.19 178 GLU D O 1
ATOM 7070 N N . VAL D 1 180 ? 112.474 -19.077 42.841 1.00 27.31 179 VAL D N 1
ATOM 7071 C CA . VAL D 1 180 ? 113.337 -18.017 43.370 1.00 23.86 179 VAL D CA 1
ATOM 7072 C C . VAL D 1 180 ? 113.073 -17.856 44.843 1.00 26.76 179 VAL D C 1
ATOM 7073 O O . VAL D 1 180 ? 114.017 -17.667 45.601 1.00 26.71 179 VAL D O 1
ATOM 7077 N N . ARG D 1 181 ? 111.798 -17.919 45.258 1.00 23.45 180 ARG D N 1
ATOM 7078 C CA . ARG D 1 181 ? 111.435 -17.718 46.651 1.00 22.77 180 ARG D CA 1
ATOM 7079 C C . ARG D 1 181 ? 111.867 -18.914 47.493 1.00 31.26 180 ARG D C 1
ATOM 7080 O O . ARG D 1 181 ? 112.303 -18.736 48.635 1.00 31.42 180 ARG D O 1
ATOM 7088 N N . ARG D 1 182 ? 111.800 -20.119 46.898 1.00 29.52 181 ARG D N 1
ATOM 7089 C CA . ARG D 1 182 ? 112.223 -21.379 47.499 1.00 30.05 181 ARG D CA 1
ATOM 7090 C C . ARG D 1 182 ? 113.738 -21.407 47.710 1.00 33.08 181 ARG D C 1
ATOM 7091 O O . ARG D 1 182 ? 114.200 -21.806 48.775 1.00 32.43 181 ARG D O 1
ATOM 7099 N N . THR D 1 183 ? 114.510 -20.961 46.707 1.00 29.06 182 THR D N 1
ATOM 7100 C CA . THR D 1 183 ? 115.975 -21.030 46.703 1.00 28.48 182 THR D CA 1
ATOM 7101 C C . THR D 1 183 ? 116.730 -19.715 47.002 1.00 32.50 182 THR D C 1
ATOM 7102 O O . THR D 1 183 ? 117.911 -19.772 47.327 1.00 31.06 182 THR D O 1
ATOM 7106 N N . GLY D 1 184 ? 116.075 -18.566 46.871 1.00 30.04 183 GLY D N 1
ATOM 7107 C CA . GLY D 1 184 ? 116.701 -17.267 47.123 1.00 29.40 183 GLY D CA 1
ATOM 7108 C C . GLY D 1 184 ? 117.662 -16.841 46.032 1.00 35.12 183 GLY D C 1
ATOM 7109 O O . GLY D 1 184 ? 118.469 -15.937 46.243 1.00 37.33 183 GLY D O 1
ATOM 7110 N N . LEU D 1 185 ? 117.582 -17.489 44.858 1.00 29.46 184 LEU D N 1
ATOM 7111 C CA . LEU D 1 185 ? 118.418 -17.228 43.709 1.00 28.30 184 LEU D CA 1
ATOM 7112 C C . LEU D 1 185 ? 117.605 -17.383 42.448 1.00 32.80 184 LEU D C 1
ATOM 7113 O O . LEU D 1 185 ? 116.829 -18.321 42.324 1.00 32.18 184 LEU D O 1
ATOM 7118 N N . ALA D 1 186 ? 117.819 -16.466 41.492 1.00 30.69 185 ALA D N 1
ATOM 7119 C CA . ALA D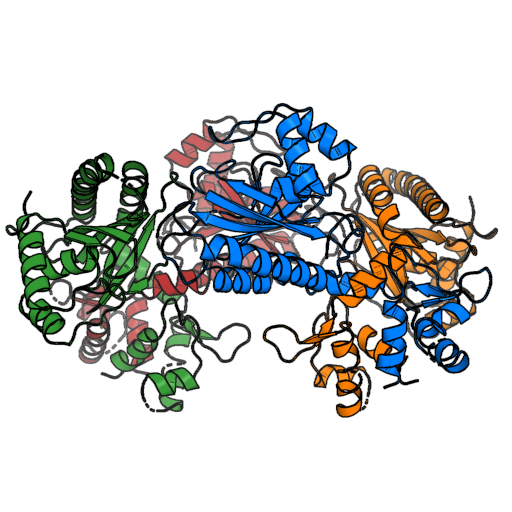 1 186 ? 117.195 -16.486 40.181 1.00 30.08 185 ALA D CA 1
ATOM 7120 C C . ALA D 1 186 ? 118.233 -16.765 39.114 1.00 33.80 185 ALA D C 1
ATOM 7121 O O . ALA D 1 186 ? 119.357 -16.295 39.197 1.00 32.26 185 ALA D O 1
ATOM 7123 N N . GLN D 1 187 ? 117.842 -17.526 38.104 1.00 33.00 186 GLN D N 1
ATOM 7124 C CA . GLN D 1 187 ? 118.660 -17.849 36.944 1.00 33.30 186 GLN D CA 1
ATOM 7125 C C . GLN D 1 187 ? 117.879 -17.533 35.661 1.00 39.46 186 GLN D C 1
ATOM 7126 O O . GLN D 1 187 ? 116.665 -17.693 35.630 1.00 40.37 186 GLN D O 1
ATOM 7132 N N . SER D 1 188 ? 118.571 -17.082 34.616 1.00 36.41 187 SER D N 1
ATOM 7133 C CA . SER D 1 188 ? 117.976 -16.791 33.323 1.00 37.32 187 SER D CA 1
ATOM 7134 C C . SER D 1 188 ? 118.991 -17.035 32.216 1.00 43.01 187 SER D C 1
ATOM 7135 O O . SER D 1 188 ? 120.105 -16.522 32.272 1.00 41.82 187 SER D O 1
ATOM 7138 N N . ILE D 1 189 ? 118.608 -17.845 31.221 1.00 43.32 188 ILE D N 1
ATOM 7139 C CA . ILE D 1 189 ? 119.476 -18.165 30.086 1.00 44.64 188 ILE D CA 1
ATOM 7140 C C . ILE D 1 189 ? 118.887 -17.539 28.837 1.00 50.40 188 ILE D C 1
ATOM 7141 O O . ILE D 1 189 ? 117.826 -17.943 28.376 1.00 49.17 188 ILE D O 1
ATOM 7146 N N . GLY D 1 190 ? 119.579 -16.528 28.343 1.00 50.79 189 GLY D N 1
ATOM 7147 C CA . GLY D 1 190 ? 119.253 -15.810 27.123 1.00 53.27 189 GLY D CA 1
ATOM 7148 C C . GLY D 1 190 ? 117.858 -15.233 26.942 1.00 62.05 189 GLY D C 1
ATOM 7149 O O . GLY D 1 190 ? 117.360 -15.231 25.813 1.00 64.17 189 GLY D O 1
ATOM 7150 N N . GLY D 1 191 ? 117.251 -14.717 28.021 1.00 58.93 190 GLY D N 1
ATOM 7151 C CA . GLY D 1 191 ? 115.929 -14.081 28.005 1.00 59.18 190 GLY D CA 1
ATOM 7152 C C . GLY D 1 191 ? 115.970 -12.593 27.677 1.00 63.87 190 GLY D C 1
ATOM 7153 O O . GLY D 1 191 ? 114.971 -12.022 27.225 1.00 64.03 190 GLY D O 1
ATOM 7154 N N . PHE D 1 192 ? 117.123 -11.947 27.949 1.00 59.89 191 PHE D N 1
ATOM 7155 C CA . PHE D 1 192 ? 117.388 -10.530 27.690 1.00 59.60 191 PHE D CA 1
ATOM 7156 C C . PHE D 1 192 ? 118.380 -10.401 26.512 1.00 63.19 191 PHE D C 1
ATOM 7157 O O . PHE D 1 192 ? 118.188 -9.591 25.599 1.00 62.49 191 PHE D O 1
ATOM 7165 N N . GLU D 1 193 ? 119.446 -11.222 26.552 1.00 58.18 192 GLU D N 1
ATOM 7166 C CA . GLU D 1 193 ? 120.494 -11.300 25.537 1.00 57.07 192 GLU D CA 1
ATOM 7167 C C . GLU D 1 193 ? 120.782 -12.763 25.252 1.00 54.64 192 GLU D C 1
ATOM 7168 O O . GLU D 1 193 ? 120.995 -13.531 26.189 1.00 51.35 192 GLU D O 1
ATOM 7174 N N . ALA D 1 194 ? 120.773 -13.157 23.970 1.00 51.11 193 ALA D N 1
ATOM 7175 C CA . ALA D 1 194 ? 121.065 -14.548 23.582 1.00 50.57 193 ALA D CA 1
ATOM 7176 C C . ALA D 1 194 ? 122.513 -14.956 23.971 1.00 49.91 193 ALA D C 1
ATOM 7177 O O . ALA D 1 194 ? 123.443 -14.140 23.846 1.00 49.43 193 ALA D O 1
ATOM 7179 N N . GLU D 1 195 ? 122.682 -16.217 24.454 1.00 41.66 194 GLU D N 1
ATOM 7180 C CA . GLU D 1 195 ? 123.958 -16.830 24.865 1.00 39.67 194 GLU D CA 1
ATOM 7181 C C . GLU D 1 195 ? 124.586 -16.149 26.126 1.00 37.63 194 GLU D C 1
ATOM 7182 O O . GLU D 1 195 ? 125.811 -16.192 26.348 1.00 35.06 194 GLU D O 1
ATOM 7184 N N . VAL D 1 196 ? 123.722 -15.589 26.985 1.00 31.86 195 VAL D N 1
ATOM 7185 C CA . VAL D 1 196 ? 124.146 -15.015 28.251 1.00 30.09 195 VAL D CA 1
ATOM 7186 C C . VAL D 1 196 ? 123.418 -15.769 29.348 1.00 34.74 195 VAL D C 1
ATOM 7187 O O . VAL D 1 196 ? 122.183 -15.835 29.342 1.00 38.27 195 VAL D O 1
ATOM 7191 N N . HIS D 1 197 ? 124.176 -16.373 30.261 1.00 28.72 196 HIS D N 1
ATOM 7192 C CA . HIS D 1 197 ? 123.644 -17.101 31.403 1.00 27.40 196 HIS D CA 1
ATOM 7193 C C . HIS D 1 197 ? 123.859 -16.249 32.651 1.00 30.55 196 HIS D C 1
ATOM 7194 O O . HIS D 1 197 ? 125.004 -16.013 33.042 1.00 28.65 196 HIS D O 1
ATOM 7201 N N . SER D 1 198 ? 122.762 -15.755 33.247 1.00 28.26 197 SER D N 1
ATOM 7202 C CA . SER D 1 198 ? 122.811 -14.904 34.434 1.00 27.81 197 SER D CA 1
ATOM 7203 C C . SER D 1 198 ? 122.241 -15.574 35.685 1.00 30.28 197 SER D C 1
ATOM 7204 O O . SER D 1 198 ? 121.346 -16.417 35.601 1.00 26.88 197 SER D O 1
ATOM 7207 N N . HIS D 1 199 ? 122.829 -15.203 36.838 1.00 27.37 198 HIS D N 1
ATOM 7208 C CA . HIS D 1 199 ? 122.470 -15.583 38.204 1.00 27.17 198 HIS D CA 1
ATOM 7209 C C . HIS D 1 199 ? 122.227 -14.300 38.977 1.00 30.65 198 HIS D C 1
ATOM 7210 O O . HIS D 1 199 ? 123.020 -13.358 38.856 1.00 28.01 198 HIS D O 1
ATOM 7217 N N . ALA D 1 200 ? 121.151 -14.234 39.768 1.00 28.13 199 ALA D N 1
ATOM 7218 C CA . ALA D 1 200 ? 120.875 -13.036 40.564 1.00 26.32 199 ALA D CA 1
ATOM 7219 C C . ALA D 1 200 ? 120.228 -13.357 41.896 1.00 28.56 199 ALA D C 1
ATOM 7220 O O . ALA D 1 200 ? 119.494 -14.332 42.029 1.00 28.70 199 ALA D O 1
ATOM 7222 N N . VAL D 1 201 ? 120.515 -12.513 42.879 1.00 23.76 200 VAL D N 1
ATOM 7223 C CA . VAL D 1 201 ? 119.981 -12.574 44.236 1.00 22.02 200 VAL D CA 1
ATOM 7224 C C . VAL D 1 201 ? 119.337 -11.212 44.551 1.00 25.53 200 VAL D C 1
ATOM 7225 O O . VAL D 1 201 ? 119.841 -10.184 44.085 1.00 23.51 200 VAL D O 1
ATOM 7229 N N . PRO D 1 202 ? 118.227 -11.170 45.324 1.00 22.61 201 PRO D N 1
ATOM 7230 C CA . PRO D 1 202 ? 117.650 -9.865 45.679 1.00 21.55 201 PRO D CA 1
ATOM 7231 C C . PRO D 1 202 ? 118.473 -9.166 46.760 1.00 25.08 201 PRO D C 1
ATOM 7232 O O . PRO D 1 202 ? 119.113 -9.839 47.568 1.00 25.96 201 PRO D O 1
ATOM 7236 N N . ILE D 1 203 ? 118.508 -7.829 46.735 1.00 21.32 202 ILE D N 1
ATOM 7237 C CA . ILE D 1 203 ? 119.209 -7.030 47.737 1.00 21.68 202 ILE D CA 1
ATOM 7238 C C . ILE D 1 203 ? 118.135 -6.387 48.577 1.00 27.12 202 ILE D C 1
ATOM 7239 O O . ILE D 1 203 ? 117.212 -5.774 48.023 1.00 25.69 202 ILE D O 1
ATOM 7244 N N . PHE D 1 204 ? 118.202 -6.585 49.914 1.00 25.82 203 PHE D N 1
ATOM 7245 C CA . PHE D 1 204 ? 117.162 -6.045 50.820 1.00 25.38 203 PHE D CA 1
ATOM 7246 C C . PHE D 1 204 ? 117.695 -4.881 51.644 1.00 31.89 203 PHE D C 1
ATOM 7247 O O . PHE D 1 204 ? 118.833 -4.932 52.098 1.00 32.72 203 PHE D O 1
ATOM 7255 N N . GLY D 1 205 ? 116.863 -3.861 51.823 1.00 28.45 204 GLY D N 1
ATOM 7256 C CA . GLY D 1 205 ? 117.194 -2.687 52.610 1.00 27.90 204 GLY D CA 1
ATOM 7257 C C . GLY D 1 205 ? 116.993 -2.885 54.101 1.00 32.84 204 GLY D C 1
ATOM 7258 O O . GLY D 1 205 ? 116.588 -3.969 54.547 1.00 32.07 204 GLY D O 1
ATOM 7259 N N . PRO D 1 206 ? 117.280 -1.834 54.906 1.00 29.69 205 PRO D N 1
ATOM 7260 C CA . PRO D 1 206 ? 117.109 -1.948 56.379 1.00 29.42 205 PRO D CA 1
ATOM 7261 C C . PRO D 1 206 ? 115.692 -2.354 56.838 1.00 30.78 205 PRO D C 1
ATOM 7262 O O . PRO D 1 206 ? 115.564 -3.040 57.850 1.00 31.28 205 PRO D O 1
ATOM 7266 N N . ASP D 1 207 ? 114.653 -1.993 56.069 1.00 26.51 206 ASP D N 1
ATOM 7267 C CA . ASP D 1 207 ? 113.239 -2.327 56.337 1.00 26.11 206 ASP D CA 1
ATOM 7268 C C . ASP D 1 207 ? 112.849 -3.725 55.795 1.00 31.42 206 ASP D C 1
ATOM 7269 O O . ASP D 1 207 ? 111.673 -4.090 55.819 1.00 32.90 206 ASP D O 1
ATOM 7274 N N . ARG D 1 208 ? 113.856 -4.498 55.296 1.00 27.23 207 ARG D N 1
ATOM 7275 C CA . ARG D 1 208 ? 113.744 -5.852 54.724 1.00 26.22 207 ARG D CA 1
ATOM 7276 C C . ARG D 1 208 ? 112.931 -5.882 53.408 1.00 31.50 207 ARG D C 1
ATOM 7277 O O . ARG D 1 208 ? 112.485 -6.956 52.978 1.00 32.51 207 ARG D O 1
ATOM 7285 N N . ALA D 1 209 ? 112.754 -4.709 52.757 1.00 26.06 208 ALA D N 1
ATOM 7286 C CA . ALA D 1 209 ? 112.073 -4.662 51.469 1.00 25.46 208 ALA D CA 1
ATOM 7287 C C . ALA D 1 209 ? 113.130 -4.782 50.348 1.00 30.94 208 ALA D C 1
ATOM 7288 O O . ALA D 1 209 ? 114.278 -4.300 50.511 1.00 30.77 208 ALA D O 1
ATOM 7290 N N . VAL D 1 210 ? 112.773 -5.482 49.245 1.00 26.44 209 VAL D N 1
ATOM 7291 C CA . VAL D 1 210 ? 113.691 -5.622 48.114 1.00 25.92 209 VAL D CA 1
ATOM 7292 C C . VAL D 1 210 ? 114.006 -4.212 47.535 1.00 31.19 209 VAL D C 1
ATOM 7293 O O . VAL D 1 210 ? 113.121 -3.371 47.353 1.00 31.12 209 VAL D O 1
ATOM 7297 N N . LEU D 1 211 ? 115.299 -3.961 47.338 1.00 27.46 210 LEU D N 1
ATOM 7298 C CA . LEU D 1 211 ? 115.845 -2.705 46.878 1.00 26.61 210 LEU D CA 1
ATOM 7299 C C . LEU D 1 211 ? 116.272 -2.773 45.422 1.00 28.76 210 LEU D C 1
ATOM 7300 O O . LEU D 1 211 ? 116.213 -1.773 44.706 1.00 28.07 210 LEU D O 1
ATOM 7305 N N . GLY D 1 212 ? 116.668 -3.970 44.997 1.00 25.56 211 GLY D N 1
ATOM 7306 C CA . GLY D 1 212 ? 117.179 -4.310 43.678 1.00 25.50 211 GLY D CA 1
ATOM 7307 C C . GLY D 1 212 ? 117.769 -5.705 43.668 1.00 29.36 211 GLY D C 1
ATOM 7308 O O . GLY D 1 212 ? 117.342 -6.561 44.450 1.00 28.55 211 GLY D O 1
ATOM 7309 N N . ALA D 1 213 ? 118.728 -5.957 42.753 1.00 25.42 212 ALA D N 1
ATOM 7310 C CA . ALA D 1 213 ? 119.373 -7.259 42.595 1.00 24.30 212 ALA D CA 1
ATOM 7311 C C . ALA D 1 213 ? 120.845 -7.143 42.280 1.00 27.74 212 ALA D C 1
ATOM 7312 O O . ALA D 1 213 ? 121.279 -6.219 41.589 1.00 28.19 212 ALA D O 1
ATOM 7314 N N . LEU D 1 214 ? 121.617 -8.097 42.801 1.00 23.60 213 LEU D N 1
ATOM 7315 C CA . LEU D 1 214 ? 123.047 -8.262 42.536 1.00 21.54 213 LEU D CA 1
ATOM 7316 C C . LEU D 1 214 ? 123.163 -9.469 41.597 1.00 23.69 213 LEU D C 1
ATOM 7317 O O . LEU D 1 214 ? 122.605 -10.532 41.908 1.00 23.06 213 LEU D O 1
ATOM 7322 N N . ALA D 1 215 ? 123.836 -9.303 40.446 1.00 18.10 214 ALA D N 1
ATOM 7323 C CA . ALA D 1 215 ? 123.900 -10.377 39.464 1.00 19.22 214 ALA D CA 1
ATOM 7324 C C . ALA D 1 215 ? 125.300 -10.680 38.912 1.00 25.42 214 ALA D C 1
ATOM 7325 O O . ALA D 1 215 ? 126.177 -9.827 38.941 1.00 25.42 214 ALA D O 1
ATOM 7327 N N . VAL D 1 216 ? 125.486 -11.937 38.425 1.00 22.33 215 VAL D N 1
ATOM 7328 C CA . VAL D 1 216 ? 126.641 -12.464 37.702 1.00 22.74 215 VAL D CA 1
ATOM 7329 C C . VAL D 1 216 ? 126.144 -12.771 36.293 1.00 27.03 215 VAL D C 1
ATOM 7330 O O . VAL D 1 216 ? 125.226 -13.589 36.167 1.00 27.20 215 VAL D O 1
ATOM 7334 N N . ALA D 1 217 ? 126.679 -12.085 35.256 1.00 22.42 216 ALA D N 1
ATOM 7335 C CA . ALA D 1 217 ? 126.287 -12.288 33.843 1.00 22.40 216 ALA D CA 1
ATOM 7336 C C . ALA D 1 217 ? 127.458 -12.913 33.090 1.00 26.97 216 ALA D C 1
ATOM 7337 O O . ALA D 1 217 ? 128.535 -12.320 33.023 1.00 24.84 216 ALA D O 1
ATOM 7339 N N . ALA D 1 218 ? 127.267 -14.144 32.587 1.00 26.64 217 ALA D N 1
ATOM 7340 C CA . ALA D 1 218 ? 128.339 -14.909 31.958 1.00 27.69 217 ALA D CA 1
ATOM 7341 C C . ALA D 1 218 ? 127.971 -15.443 30.585 1.00 34.32 217 ALA D C 1
ATOM 7342 O O . ALA D 1 218 ? 126.791 -15.721 30.346 1.00 34.97 217 ALA D O 1
ATOM 7344 N N . PRO D 1 219 ? 128.964 -15.662 29.675 1.00 30.98 218 PRO D N 1
ATOM 7345 C CA . PRO D 1 219 ? 128.630 -16.310 28.403 1.00 30.43 218 PRO D CA 1
ATOM 7346 C C . PRO D 1 219 ? 128.225 -17.749 28.673 1.00 34.76 218 PRO D C 1
ATOM 7347 O O . PRO D 1 219 ? 128.827 -18.402 29.533 1.00 34.09 218 PRO D O 1
ATOM 7351 N N . THR D 1 220 ? 127.229 -18.248 27.948 1.00 32.98 219 THR D N 1
ATOM 7352 C CA . THR D 1 220 ? 126.779 -19.633 28.060 1.00 33.59 219 THR D CA 1
ATOM 7353 C C . THR D 1 220 ? 127.969 -20.590 27.829 1.00 38.96 219 THR D C 1
ATOM 7354 O O . THR D 1 220 ? 128.103 -21.544 28.587 1.00 38.90 219 THR D O 1
ATOM 7358 N N . SER D 1 221 ? 128.866 -20.287 26.852 1.00 35.53 220 SER D N 1
ATOM 7359 C CA . SER D 1 221 ? 130.047 -21.090 26.529 1.00 36.75 220 SER D CA 1
ATOM 7360 C C . SER D 1 221 ? 130.987 -21.330 27.731 1.00 42.80 220 SER D C 1
ATOM 7361 O O . SER D 1 221 ? 131.755 -22.295 27.698 1.00 44.58 220 SER D O 1
ATOM 7364 N N . ARG D 1 222 ? 130.927 -20.472 28.776 1.00 37.90 221 ARG D N 1
ATOM 7365 C CA . ARG D 1 222 ? 131.796 -20.555 29.961 1.00 36.80 221 ARG D CA 1
ATOM 7366 C C . ARG D 1 222 ? 131.069 -21.091 31.181 1.00 38.50 221 ARG D C 1
ATOM 7367 O O . ARG D 1 222 ? 131.672 -21.172 32.262 1.00 36.7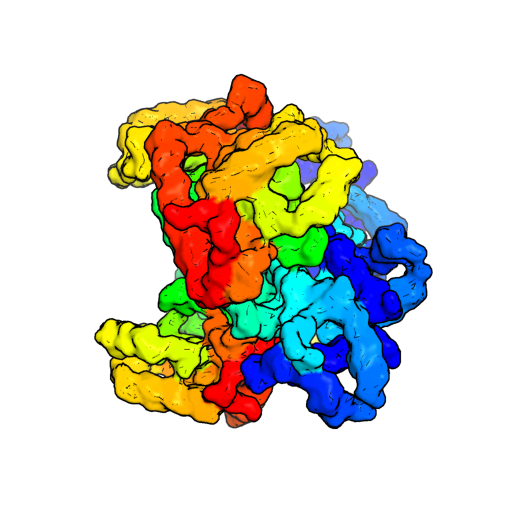4 221 ARG D O 1
ATOM 7383 N N . THR D 1 224 ? 130.442 -23.806 32.767 1.00 33.61 223 THR D N 1
ATOM 7384 C CA . THR D 1 224 ? 130.952 -25.158 32.998 1.00 33.75 223 THR D CA 1
ATOM 7385 C C . THR D 1 224 ? 130.340 -25.760 34.264 1.00 39.17 223 THR D C 1
ATOM 7386 O O . THR D 1 224 ? 129.813 -25.006 35.092 1.00 36.17 223 THR D O 1
ATOM 7390 N N . PRO D 1 225 ? 130.483 -27.103 34.483 1.00 38.52 224 PRO D N 1
ATOM 7391 C CA . PRO D 1 225 ? 129.982 -27.699 35.737 1.00 38.01 224 PRO D CA 1
ATOM 7392 C C . PRO D 1 225 ? 130.530 -27.002 36.978 1.00 41.23 224 PRO D C 1
ATOM 7393 O O . PRO D 1 225 ? 129.767 -26.755 37.906 1.00 42.65 224 PRO D O 1
ATOM 7397 N N . ASP D 1 226 ? 131.830 -26.646 36.979 1.00 37.80 225 ASP D N 1
ATOM 7398 C CA . ASP D 1 226 ? 132.493 -25.949 38.087 1.00 37.67 225 ASP D CA 1
ATOM 7399 C C . ASP D 1 226 ? 131.888 -24.569 38.314 1.00 39.99 225 ASP D C 1
ATOM 7400 O O . ASP D 1 226 ? 131.615 -24.228 39.466 1.00 38.59 225 ASP D O 1
ATOM 7405 N N . GLN D 1 227 ? 131.636 -23.793 37.222 1.00 36.14 226 GLN D N 1
ATOM 7406 C CA . GLN D 1 227 ? 131.040 -22.445 37.305 1.00 34.23 226 GLN D CA 1
ATOM 7407 C C . GLN D 1 227 ? 129.590 -22.499 37.801 1.00 37.54 226 GLN D C 1
ATOM 7408 O O . GLN D 1 227 ? 129.199 -21.663 38.628 1.00 35.84 226 GLN D O 1
ATOM 7414 N N . LYS D 1 228 ? 128.822 -23.512 37.360 1.00 33.87 227 LYS D N 1
ATOM 7415 C CA . LYS D 1 228 ? 127.427 -23.739 37.781 1.00 32.82 227 LYS D CA 1
ATOM 7416 C C . LYS D 1 228 ? 127.335 -23.984 39.275 1.00 38.86 227 LYS D C 1
ATOM 7417 O O . LYS D 1 228 ? 126.329 -23.664 39.899 1.00 38.80 227 LYS D O 1
ATOM 7423 N N . ARG D 1 229 ? 128.396 -24.573 39.834 1.00 37.38 228 ARG D N 1
ATOM 7424 C CA . ARG D 1 229 ? 128.547 -24.979 41.220 1.00 37.37 228 ARG D CA 1
ATOM 7425 C C . ARG D 1 229 ? 129.093 -23.839 42.085 1.00 40.41 228 ARG D C 1
ATOM 7426 O O . ARG D 1 229 ? 128.675 -23.724 43.226 1.00 40.67 228 ARG D O 1
ATOM 7434 N N . THR D 1 230 ? 130.031 -23.024 41.554 1.00 35.49 229 THR D N 1
ATOM 7435 C CA . THR D 1 230 ? 130.743 -21.963 42.268 1.00 34.54 229 THR D CA 1
ATOM 7436 C C . THR D 1 230 ? 130.068 -20.597 42.227 1.00 36.34 229 THR D C 1
ATOM 7437 O O . THR D 1 230 ? 130.223 -19.848 43.179 1.00 36.44 229 THR D O 1
ATOM 7441 N N . ILE D 1 231 ? 129.375 -20.235 41.148 1.00 31.83 230 ILE D N 1
ATOM 7442 C CA . ILE D 1 231 ? 128.739 -18.915 41.058 1.00 29.75 230 ILE D CA 1
ATOM 7443 C C . ILE D 1 231 ? 127.641 -18.769 42.150 1.00 33.98 230 ILE D C 1
ATOM 7444 O O . ILE D 1 231 ? 127.725 -17.794 42.887 1.00 35.12 230 ILE D O 1
ATOM 7449 N N . PRO D 1 232 ? 126.652 -19.682 42.311 1.00 29.71 231 PRO D N 1
ATOM 7450 C CA . PRO D 1 232 ? 125.617 -19.470 43.361 1.00 28.80 231 PRO D CA 1
ATOM 7451 C C . PRO D 1 232 ? 126.152 -19.240 44.796 1.00 33.85 231 PRO D C 1
ATOM 7452 O O . PRO D 1 232 ? 125.746 -18.228 45.360 1.00 31.57 231 PRO D O 1
ATOM 7456 N N . PRO D 1 233 ? 127.085 -20.037 45.402 1.00 34.05 232 PRO D N 1
ATOM 7457 C CA . PRO D 1 233 ? 127.588 -19.682 46.752 1.00 33.51 232 PRO D CA 1
ATOM 7458 C C . PRO D 1 233 ? 128.324 -18.338 46.804 1.00 33.83 232 PRO D C 1
ATOM 7459 O O . PRO D 1 233 ? 128.178 -17.600 47.781 1.00 33.91 232 PRO D O 1
ATOM 7463 N N . ALA D 1 234 ? 129.116 -18.022 45.768 1.00 27.97 233 ALA D N 1
ATOM 7464 C CA . ALA D 1 234 ? 129.865 -16.755 45.696 1.00 26.64 233 ALA D CA 1
ATOM 7465 C C . ALA D 1 234 ? 128.928 -15.556 45.591 1.00 28.00 233 ALA D C 1
ATOM 7466 O O . ALA D 1 234 ? 129.135 -14.577 46.295 1.00 27.53 233 ALA D O 1
ATOM 7468 N N . LEU D 1 235 ? 127.877 -15.653 44.759 1.00 24.18 234 LEU D N 1
ATOM 7469 C CA . LEU D 1 235 ? 126.882 -14.592 44.586 1.00 23.86 234 LEU D CA 1
ATOM 7470 C C . LEU D 1 235 ? 126.042 -14.400 45.871 1.00 29.91 234 LEU D C 1
ATOM 7471 O O . LEU D 1 235 ? 125.866 -13.254 46.294 1.00 30.06 234 LEU D O 1
ATOM 7476 N N . ARG D 1 236 ? 125.582 -15.504 46.508 1.00 27.16 235 ARG D N 1
ATOM 7477 C CA . ARG D 1 236 ? 124.814 -15.454 47.770 1.00 27.12 235 ARG D CA 1
ATOM 7478 C C . ARG D 1 236 ? 125.579 -14.715 48.854 1.00 30.02 235 ARG D C 1
ATOM 7479 O O . ARG D 1 236 ? 125.020 -13.831 49.492 1.00 28.63 235 ARG D O 1
ATOM 7487 N N . ALA D 1 237 ? 126.872 -15.028 49.006 1.00 27.86 236 ALA D N 1
ATOM 7488 C CA . ALA D 1 237 ? 127.773 -14.411 49.985 1.00 27.45 236 ALA D CA 1
ATOM 7489 C C . ALA D 1 237 ? 127.959 -12.913 49.697 1.00 33.55 236 ALA D C 1
ATOM 7490 O O . ALA D 1 237 ? 127.841 -12.107 50.620 1.00 34.01 236 ALA D O 1
ATOM 7492 N N . ALA D 1 238 ? 128.211 -12.539 48.416 1.00 29.72 237 ALA D N 1
ATOM 7493 C CA . ALA D 1 238 ? 128.375 -11.149 48.001 1.00 29.20 237 ALA D CA 1
ATOM 7494 C C . ALA D 1 238 ? 127.085 -10.344 48.236 1.00 33.89 237 ALA D C 1
ATOM 7495 O O . ALA D 1 238 ? 127.145 -9.181 48.638 1.00 34.45 237 ALA D O 1
ATOM 7497 N N . GLY D 1 239 ? 125.945 -11.002 48.046 1.00 30.71 238 GLY D N 1
ATOM 7498 C CA . GLY D 1 239 ? 124.627 -10.442 48.306 1.00 30.86 238 GLY D CA 1
ATOM 7499 C C . GLY D 1 239 ? 124.433 -10.097 49.779 1.00 36.52 238 GLY D C 1
ATOM 7500 O O . GLY D 1 239 ? 124.056 -8.967 50.094 1.00 36.25 238 GLY D O 1
ATOM 7501 N N . LEU D 1 240 ? 124.728 -11.042 50.706 1.00 33.82 239 LEU D N 1
ATOM 7502 C CA . LEU D 1 240 ? 124.624 -10.769 52.156 1.00 33.89 239 LEU D CA 1
ATOM 7503 C C . LEU D 1 240 ? 125.616 -9.666 52.595 1.00 37.40 239 LEU D C 1
ATOM 7504 O O . LEU D 1 240 ? 125.275 -8.804 53.408 1.00 37.03 239 LEU D O 1
ATOM 7509 N N . SER D 1 241 ? 126.824 -9.680 52.019 1.00 32.81 240 SER D N 1
ATOM 7510 C CA . SER D 1 241 ? 127.856 -8.694 52.275 1.00 32.09 240 SER D CA 1
ATOM 7511 C C . SER D 1 241 ? 127.408 -7.266 51.879 1.00 37.38 240 SER D C 1
ATOM 7512 O O . SER D 1 241 ? 127.686 -6.320 52.618 1.00 39.00 240 SER D O 1
ATOM 7515 N N . LEU D 1 242 ? 126.708 -7.112 50.735 1.00 32.67 241 LEU D N 1
ATOM 7516 C CA . LEU D 1 242 ? 126.216 -5.812 50.287 1.00 31.54 241 LEU D CA 1
ATOM 7517 C C . LEU D 1 242 ? 125.084 -5.363 51.178 1.00 37.87 241 LEU D C 1
ATOM 7518 O O . LEU D 1 242 ? 125.033 -4.192 51.549 1.00 39.81 241 LEU D O 1
ATOM 7523 N N . THR D 1 243 ? 124.187 -6.297 51.541 1.00 34.73 242 THR D N 1
ATOM 7524 C CA . THR D 1 243 ? 123.055 -6.067 52.432 1.00 34.50 242 THR D CA 1
ATOM 7525 C C . THR D 1 243 ? 123.593 -5.522 53.781 1.00 40.73 242 THR D C 1
ATOM 7526 O O . THR D 1 243 ? 123.062 -4.546 54.280 1.00 41.31 242 THR D O 1
ATOM 7530 N N . GLU D 1 244 ? 124.688 -6.082 54.295 1.00 39.25 243 GLU D N 1
ATOM 7531 C CA . GLU D 1 244 ? 125.353 -5.648 55.529 1.00 40.27 243 GLU D CA 1
ATOM 7532 C C . GLU D 1 244 ? 125.941 -4.216 55.401 1.00 42.51 243 GLU D C 1
ATOM 7533 O O . GLU D 1 244 ? 125.868 -3.451 56.357 1.00 42.91 243 GLU D O 1
ATOM 7539 N N . ARG D 1 245 ? 126.491 -3.855 54.232 1.00 36.94 244 ARG D N 1
ATOM 7540 C CA . ARG D 1 245 ? 127.114 -2.546 53.985 1.00 36.11 244 ARG D CA 1
ATOM 7541 C C . ARG D 1 245 ? 126.090 -1.397 53.933 1.00 38.64 244 ARG D C 1
ATOM 7542 O O . ARG D 1 245 ? 126.461 -0.222 54.092 1.00 39.09 244 ARG D O 1
ATOM 7550 N N . ILE D 1 246 ? 124.810 -1.729 53.696 1.00 32.63 245 ILE D N 1
ATOM 7551 C CA . ILE D 1 246 ? 123.738 -0.745 53.647 1.00 31.57 245 ILE D CA 1
ATOM 7552 C C . ILE D 1 246 ? 122.782 -0.932 54.853 1.00 35.81 245 ILE D C 1
ATOM 7553 O O . ILE D 1 246 ? 121.718 -0.314 54.879 1.00 35.37 245 ILE D O 1
ATOM 7558 N N . GLY D 1 247 ? 123.186 -1.738 55.843 1.00 31.67 246 GLY D N 1
ATOM 7559 C CA . GLY D 1 247 ? 122.398 -2.009 57.042 1.00 31.40 246 GLY D CA 1
ATOM 7560 C C . GLY D 1 247 ? 121.111 -2.771 56.792 1.00 35.71 246 GLY D C 1
ATOM 7561 O O . GLY D 1 247 ? 120.160 -2.669 57.575 1.00 35.80 246 GLY D O 1
ATOM 7562 N N . GLY D 1 248 ? 121.085 -3.537 55.707 1.00 32.35 247 GLY D N 1
ATOM 7563 C CA . GLY D 1 248 ? 119.915 -4.299 55.298 1.00 31.70 247 GLY D CA 1
ATOM 7564 C C . GLY D 1 248 ? 119.679 -5.564 56.095 1.00 36.22 247 GLY D C 1
ATOM 7565 O O . GLY D 1 248 ? 120.581 -6.081 56.768 1.00 35.28 247 GLY D O 1
ATOM 7566 N N . ALA D 1 249 ? 118.456 -6.083 55.994 1.00 33.32 248 ALA D N 1
ATOM 7567 C CA . ALA D 1 249 ? 118.048 -7.318 56.659 1.00 32.81 248 ALA D CA 1
ATOM 7568 C C . ALA D 1 249 ? 117.147 -8.117 55.728 1.00 34.52 248 ALA D C 1
ATOM 7569 O O . ALA D 1 249 ? 116.380 -7.526 54.982 1.00 31.69 248 ALA D O 1
ATOM 7571 N N . CYS D 1 250 ? 117.258 -9.449 55.751 1.00 32.28 249 CYS D N 1
ATOM 7572 C CA . CYS D 1 250 ? 116.451 -10.347 54.928 1.00 33.49 249 CYS D CA 1
ATOM 7573 C C . CYS D 1 250 ? 115.094 -10.585 55.576 1.00 31.63 249 CYS D C 1
ATOM 7574 O O . CYS D 1 250 ? 115.027 -10.771 56.799 1.00 29.07 249 CYS D O 1
ATOM 7577 N N . PRO D 1 251 ? 114.001 -10.672 54.782 1.00 25.51 250 PRO D N 1
ATOM 7578 C CA . PRO D 1 251 ? 112.698 -10.980 55.393 1.00 24.20 250 PRO D CA 1
ATOM 7579 C C . PRO D 1 251 ? 112.603 -12.484 55.704 1.00 30.08 250 PRO D C 1
ATOM 7580 O O . PRO D 1 251 ? 113.393 -13.232 55.134 1.00 29.40 250 PRO D O 1
ATOM 7584 N N . PRO D 1 252 ? 111.687 -12.979 56.579 1.00 28.56 251 PRO D N 1
ATOM 7585 C CA . PRO D 1 252 ? 111.660 -14.442 56.866 1.00 29.70 251 PRO D CA 1
ATOM 7586 C C . PRO D 1 252 ? 111.389 -15.308 55.636 1.00 38.30 251 PRO D C 1
ATOM 7587 O O . PRO D 1 252 ? 111.884 -16.434 55.550 1.00 38.33 251 PRO D O 1
ATOM 7591 N N . GLU D 1 253 ? 110.611 -14.767 54.667 1.00 38.28 252 GLU D N 1
ATOM 7592 C CA . GLU D 1 253 ? 110.232 -15.406 53.385 1.00 39.75 252 GLU D CA 1
ATOM 7593 C C . GLU D 1 253 ? 111.450 -15.635 52.437 1.00 45.23 252 GLU D C 1
ATOM 7594 O O . GLU D 1 253 ? 111.292 -16.271 51.387 1.00 47.42 252 GLU D O 1
ATOM 7600 N N . 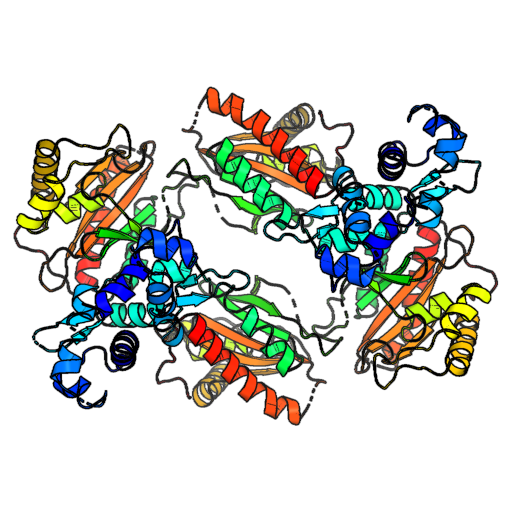PHE D 1 254 ? 112.649 -15.141 52.817 1.00 39.05 253 PHE D N 1
ATOM 7601 C CA . PHE D 1 254 ? 113.891 -15.314 52.066 1.00 37.84 253 PHE D CA 1
ATOM 7602 C C . PHE D 1 254 ? 114.745 -16.426 52.722 1.00 46.49 253 PHE D C 1
ATOM 7603 O O . PHE D 1 254 ? 115.087 -16.319 53.908 1.00 47.36 253 PHE D O 1
ATOM 7611 N N . PRO D 1 255 ? 115.108 -17.495 51.977 1.00 44.67 254 PRO D N 1
ATOM 7612 C CA . PRO D 1 255 ? 115.882 -18.584 52.602 1.00 45.96 254 PRO D CA 1
ATOM 7613 C C . PRO D 1 255 ? 117.365 -18.275 52.786 1.00 52.51 254 PRO D C 1
ATOM 7614 O O . PRO D 1 255 ? 118.027 -17.799 51.854 1.00 52.80 254 PRO D O 1
ATOM 7618 N N . THR D 1 256 ? 117.884 -18.585 53.997 1.00 51.08 255 THR D N 1
ATOM 7619 C CA . THR D 1 256 ? 119.289 -18.396 54.408 1.00 90.71 255 THR D CA 1
ATOM 7620 C C . THR D 1 256 ? 119.816 -19.717 54.986 1.00 120.43 255 THR D C 1
ATOM 7621 O O . THR D 1 256 ? 120.397 -20.512 54.251 1.00 80.97 255 THR D O 1
#

Secondary structure (DSSP, 8-state):
-HHHHHHHHHTT-BTTBSEEEHHHHHHHH--HHHHHH--HHHHTTSEEE-SSSSEEEE-TTHHHHHHHHHHHS-HHHHHHHHHHHHHHHHSSEEEEEEEETTEEEEEEEE--SS-SSB--TTEEEPTTTSHHHHHHHTTS-HHHHHHHHHSPPP-SSTTS---HHHHHHHHHHHHHHS-EEEESSSSTTEEEEEEEEE-TTS-EEEEEEEEEETT--HHHHHHHHHHHHHHHHHHHHHTT----TTS--/-HHHHHHHHGGG-BTTBS-B-HHHHHHHH--HHHHHH--HHHHTTSEEE-SSSS-EEE-THHHHHHHHHHHHS-HHHHHHHHHHHHHHHHSSEEEEEEEETTEEEEEEEE--SS-SSB--TTEEEPTTTSHHHHHHHHTS-HHHHHHHHHSPPP-SSTT----HHHHHHHHHHHHHHS-EEEESSSSTTEEEEEEEEE-TTS-EEEEEEEEEETT--HHHHHHHHHHHHHHHHHHHHHTT----TTS--/-HHHHHHHHGGG-BTTBS-B-HHHHHHHH--HHHHHH--HHHHTTSEEE-SSSS-EEE-THHHHHHHHHHHHS-HHHHHHHHHHHHHHHHSSEEEEEEEETTEEEEEEEE--SS-SSB--TTEEEPTTTSHHHHHHHTTS-HHHHHHHHHSPPP-SSTT----HHHHHHHHHHHHHHS-EEEESSSSTTEEEEEEEEE-TTS-EEEEEEEEEETT--HHHHHHHHHHHHHHHHHHHHHTT----TTS--/-HHHHHHHHHTT-BTTBSEE-HHHHHHHH--HHHHHH--HHHHTTSEEE----EEE-TTHHHHHHHHHHHS-HHHHHHHHHHHHHHHHSSEEEEEEEETTEEEEEEEE--SS-SSB--TTEEEPTTTSHHHHHHHTTS-HHHHHHHHHSPPP-SSTT----HHHHHHHHHHHHHHS-EEEESSSSTTEEEEEEEEE-TTS-EEEEEEEEEETT--HHHHHHHHHHHHHHHHHHHHHTT----TTS--

Sequence (994 aa):
GTVSKALTLLTYFNHGRLEIGLSDLTRRLSGNKATVYRLSELQEAGFVEQVEGARSYRLGPQVLRLAALREASVPILSASRRVLRELSEDTGETTHLSLLQGEQLASLSHAYSSRNATKVEDAEVLTFHGTASGLAVLAYSEPSFVDAVLAAPLTARTPQTQTDPAAIRAEIAEVRRRTGLAQSIGGFEAEVHSHAVPIFGPDRAVLGALAVAAPTSRTPDQKRTIPPALRAAGLSLTERIGGACPPEFPTGTVSSKALTLLTYFNHGRLEIGLSDLTRLSGNKATVYRLSELQEAGFVEQVEGARSYRLGPQVLRLAALREASVPILSASRRVLRELSEDTGETTHLSLLQGEEQLASLSHAYSSRNATKVEDAEVLTFHGTASGLAVLAYSEPSFVDAVLAAPLTTARTPQTQTDPAAIRAEIAEVRRTGLAQSIGGFEAEVHSHAVPIFGPDRAVLGALAVAAPTSRTPDQKRTIPPALRAAGLSLTERIGGACPPEFPTGTVSKALTLLTYFNHHGRLEIGLSDLTRLSGNKATVYRLSELQEAGFVEQVEGARSYRLGPQVLRLAALREASVPILSASRRVLRRELSEDTGETTHLSLLQGEQLASLSHAYSSRNATKVEDAEVLTFHGTASGLAVLAYSEPSFVDAVLAAPLTARTPQTQTDPAAIRAEIAEVRRTGLAQSIGGFEAEVHSHAVPIFGPDRAVLGALAVAAPTSRTPDQKRTIPPALRAAGLSLTERIGGACPPEFPTGTVSKALTLLTYFNHGRLEIGLSDLTRRLSGNKATVYRLSELQEAGFVEQVERSYRLGPQVLRRLAALREASVPILSSASRRVLRRELSEDTGETTHLSLLQGEQLASLSHAYSSRNATKVEDAEVLTFHGTASGLAVLAYSEPSFVDAVLAAPLTARTPQTQTDPAAIRAEIAEVRRTGLAQSIGGFEAEVHSHAVPIFGPDRAVLGALAVAAPTSRTPDQKRTIPPALRAAGLSLTERIGGACPPEFPT

CATH classification: 1.10.10.10 (+1 more: 3.30.450.40)

Radius of gyration: 32.97 Å; Cα contacts (8 Å, |Δi|>4): 2105; chains: 4; bounding box: 80×72×90 Å

Foldseek 3Di:
DLVVLLVVLVVVDDPVRQKAALVRSCVVSPDSVSSVVNVVCVVVQQWDADPPHRMIGGGDPVVVVLVVLCVVAPLQNLCVVLQQVLCAQLVAKKFWWFDPDLWIWTADIDHYPRDPDYDDGRDTDQLQQDQQSLQQLLQDDPVSLVVSLVPFDDQQDPQADRDSVVSVVQSVVCLQAQKGWHAQRNHHQKIKIWGFAFAQVQHTTTIMMTIGGNVPDPVSVVRSVVSRVVSRVSSSVSRNGDHDPSHDD/DLVVLLVVLVVPDFPVRQKAALVRSCVVSVDSVSSVVNVVCCVVQQKHQDDPDRIIGGGCVVVVVVVVVCVLQVQQVLVVVLQQVLCQQLVAKKFWWFDPDLWIWTAHIDHYPNDPDYDDGRHTDQLQQDQFSLQQLLQDDPVSLCVSLVPFDDQQDPQADRPSVVSVVQSPVCLQAQKGWHAQRNHHQKIKIWGFAFALVQGTGTIMMTIGGNVPDPVSVVRSVVSRVVSRVVSNVVSNHDHDPSHDD/DLLVLLVVLVVVDAPVRQKAALVRSCVVSPDSVSNVVNVVCVVVQQWDQDPPDNIIGGGCVVVVVVVVVCVLQVQQVLVVVLQQVLCAQLVAKKFWWFDPDLWIWTADIDHYPHDPDYDDGRHTDQLQQAQQNLQQLLQADPVSLCVSLVPQDDQQDPQADRPSVVSVVQSPVCLQAQKGWHAQRNHHQKIKIWGFAFALVQHTGTIMMTIGGNVPDPVSVVRSVVSRVVSSVSSNVVRNGDHDPSHDD/DLVVLLVVLVVPDDPVRQKAALVRSCVVSPDSVSSVVNVVCVVVQQWDCDVSIIGGGDPVVVVLVVLCVVAPLQNLVVVLQQVLCAQLVAKKFWWFDPDLWIWTADIDHYPRDPDYDDGRHTDQLQQDQQSLQQLLQDDPVSLVVSLVPFDDQQDPQADGHSVVSVVQSVVCLVAQKGWHAQRNHHQKIKIWGFAFAQVQGTGTIMMTIGGNVPDPVSVVRSVVSRVVSRVSSNVSRNGDHDPSHDD

B-factor: mean 44.07, std 18.23, range [11.11, 140.99]